Protein AF-0000000082903624 (afdb_homodimer)

Nearest PDB structures (foldseek):
  4umm-assembly1_A  TM=9.241E-01  e=4.973E-05  Heliothis virescens
  7xv6-assembly1_A  TM=8.996E-01  e=4.553E-05  Homo sapiens
  4cn7-assembly1_F  TM=9.005E-01  e=5.197E-05  Homo sapiens
  5cbx-assembly1_B  TM=9.381E-01  e=1.636E-04  unidentified
  4cn2-assembly1_D  TM=8.996E-01  e=1.100E-04  Homo sapiens

Structure (mmCIF, N/CA/C/O backbone):
data_AF-0000000082903624-model_v1
#
loop_
_entity.id
_entity.type
_entity.pdbx_description
1 polymer 'Nuclear receptor domain-containing protein'
#
loop_
_atom_site.group_PDB
_atom_site.id
_atom_site.type_symbol
_atom_site.label_atom_id
_atom_site.label_alt_id
_atom_site.label_comp_id
_atom_site.label_asym_id
_atom_site.label_entity_id
_atom_site.label_seq_id
_atom_site.pdbx_PDB_ins_code
_atom_site.Cartn_x
_atom_site.Cartn_y
_atom_site.Cartn_z
_atom_site.occupancy
_atom_site.B_iso_or_equiv
_atom_site.auth_seq_id
_atom_site.auth_comp_id
_atom_site.auth_asym_id
_atom_site.auth_atom_id
_atom_site.pdbx_PDB_model_num
ATOM 1 N N . MET A 1 1 ? -16.984 16.891 49.594 1 21.94 1 MET A N 1
ATOM 2 C CA . MET A 1 1 ? -18.109 16.656 48.65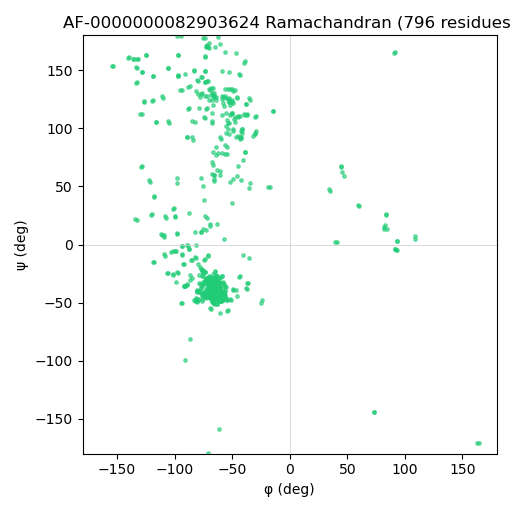6 1 21.94 1 MET A CA 1
ATOM 3 C C . MET A 1 1 ? -17.734 17.094 47.25 1 21.94 1 MET A C 1
ATOM 5 O O . MET A 1 1 ? -17.547 18.281 47 1 21.94 1 MET A O 1
ATOM 9 N N . SER A 1 2 ? -16.906 16.453 46.531 1 36.31 2 SER A N 1
ATOM 10 C CA . SER A 1 2 ? -16.281 16.828 45.25 1 36.31 2 SER A CA 1
ATOM 11 C C . SER A 1 2 ? -17.344 17.156 44.219 1 36.31 2 SER A C 1
ATOM 13 O O . SER A 1 2 ? -18.219 16.328 43.906 1 36.31 2 SER A O 1
ATOM 15 N N . SER A 1 3 ? -18.078 18.375 44.156 1 40.66 3 SER A N 1
ATOM 16 C CA . SER A 1 3 ? -19.188 18.938 43.406 1 40.66 3 SER A CA 1
ATOM 17 C C . SER A 1 3 ? -19.109 18.578 41.938 1 40.66 3 SER A C 1
ATOM 19 O O . SER A 1 3 ? -18.109 18.891 41.281 1 40.66 3 SER A O 1
ATOM 21 N N . THR A 1 4 ? -19.797 17.547 41.562 1 55.91 4 THR A N 1
ATOM 22 C CA . THR A 1 4 ? -19.969 17.078 40.188 1 55.91 4 THR A CA 1
ATOM 23 C C . THR A 1 4 ? -20.625 18.156 39.344 1 55.91 4 THR A C 1
ATOM 25 O O . THR A 1 4 ? -21.781 18.516 39.562 1 55.91 4 THR A O 1
ATOM 28 N N . ALA A 1 5 ? -20.062 18.953 38.75 1 68.88 5 ALA A N 1
ATOM 29 C CA . ALA A 1 5 ? -20.562 20.062 37.969 1 68.88 5 ALA A CA 1
ATOM 30 C C . ALA A 1 5 ? -21.5 19.562 36.844 1 68.88 5 ALA A C 1
ATOM 32 O O . ALA A 1 5 ? -21.312 18.453 36.344 1 68.88 5 ALA A O 1
ATOM 33 N N . THR A 1 6 ? -22.734 20.188 36.844 1 80.56 6 THR A N 1
ATOM 34 C CA . THR A 1 6 ? -23.75 19.859 35.844 1 80.56 6 THR A CA 1
ATOM 35 C C . THR A 1 6 ? -23.5 20.641 34.562 1 80.56 6 THR A C 1
ATOM 37 O O . THR A 1 6 ? -23.047 21.781 34.594 1 80.56 6 THR A O 1
ATOM 40 N N . CYS A 1 7 ? -23.891 20.047 33.438 1 81.56 7 CYS A N 1
ATOM 41 C CA . CYS A 1 7 ? -23.781 20.688 32.156 1 81.56 7 CYS A CA 1
ATOM 42 C C . CYS A 1 7 ? -24.75 21.875 32.031 1 81.56 7 CYS A C 1
ATOM 44 O O . CYS A 1 7 ? -25.953 21.719 32.25 1 81.56 7 CYS A O 1
ATOM 46 N N . ASP A 1 8 ? -24.25 22.938 31.656 1 86.12 8 ASP A N 1
ATOM 47 C CA . ASP A 1 8 ? -25.047 24.156 31.578 1 86.12 8 ASP A CA 1
ATOM 48 C C . ASP A 1 8 ? -26 24.109 30.391 1 86.12 8 ASP A C 1
ATOM 50 O O . ASP A 1 8 ? -26.922 24.922 30.297 1 86.12 8 ASP A O 1
ATOM 54 N N . VAL A 1 9 ? -25.781 23.188 29.547 1 86.75 9 VAL A N 1
ATOM 55 C CA . VAL A 1 9 ? -26.625 23.094 28.359 1 86.75 9 VAL A CA 1
ATOM 56 C C . VAL A 1 9 ? -27.766 22.109 28.609 1 86.75 9 VAL A C 1
ATOM 58 O O . VAL A 1 9 ? -28.938 22.469 28.422 1 86.75 9 VAL A O 1
ATOM 61 N N . CYS A 1 10 ? -27.406 21.047 29.047 1 79.06 10 CYS A N 1
ATOM 62 C CA . CYS A 1 10 ? -28.422 20 29.078 1 79.06 10 CYS A CA 1
ATOM 63 C C . CYS A 1 10 ? -28.688 19.547 30.516 1 79.06 10 CYS A C 1
ATOM 65 O O . CYS A 1 10 ? -29.625 18.781 30.766 1 79.06 10 CYS A O 1
ATOM 67 N N . GLY A 1 11 ? -27.844 19.859 31.484 1 80.25 11 GLY A N 1
ATOM 68 C CA . GLY A 1 11 ? -28.078 19.531 32.875 1 80.25 11 GLY A CA 1
ATOM 69 C C . GLY A 1 11 ? -27.453 18.203 33.281 1 80.25 11 GLY A C 1
ATOM 70 O O . GLY A 1 11 ? -27.531 17.797 34.438 1 80.25 11 GLY A O 1
ATOM 71 N N . LEU A 1 12 ? -26.922 17.547 32.406 1 79.25 12 LEU A N 1
ATOM 72 C CA . LEU A 1 12 ? -26.234 16.297 32.719 1 79.25 12 LEU A CA 1
ATOM 73 C C . LEU A 1 12 ? -24.906 16.578 33.406 1 79.25 12 LEU A C 1
ATOM 75 O O . LEU A 1 12 ? -24.516 17.734 33.594 1 79.25 12 LEU A O 1
ATOM 79 N N . ILE A 1 13 ? -24.281 15.516 33.75 1 78.06 13 ILE A N 1
ATOM 80 C CA . ILE A 1 13 ? -23 15.672 34.469 1 78.06 13 ILE A CA 1
ATOM 81 C C . ILE A 1 13 ? -21.984 16.328 33.531 1 78.06 13 ILE A C 1
ATOM 83 O O . ILE A 1 13 ? -21.781 15.859 32.406 1 78.06 13 ILE A O 1
ATOM 87 N N . ALA A 1 14 ? -21.422 17.391 34.031 1 76.88 14 ALA A N 1
ATOM 88 C CA . ALA A 1 14 ? -20.453 18.125 33.219 1 76.88 14 ALA A CA 1
ATOM 89 C C . ALA A 1 14 ? -19.109 17.406 33.188 1 76.88 14 ALA A C 1
ATOM 91 O O . ALA A 1 14 ? -18.734 16.734 34.156 1 76.88 14 ALA A O 1
ATOM 92 N N . SER A 1 15 ? -18.578 17.531 32.094 1 74.69 15 SER A N 1
ATOM 93 C CA . SER A 1 15 ? -17.25 16.938 31.953 1 74.69 15 SER A CA 1
ATOM 94 C C . SER A 1 15 ? -16.156 17.984 32.156 1 74.69 15 SER A C 1
ATOM 96 O O . SER A 1 15 ? -15.008 17.641 32.406 1 74.69 15 SER A O 1
ATOM 98 N N . GLY A 1 16 ? -16.406 19.25 31.953 1 73.31 16 GLY A N 1
ATOM 99 C CA . GLY A 1 16 ? -15.453 20.328 32.094 1 73.31 16 GLY A CA 1
ATOM 100 C C . GLY A 1 16 ? -15.898 21.625 31.438 1 73.31 16 GLY A C 1
ATOM 101 O O . GLY A 1 16 ? -17.078 21.781 31.125 1 73.31 16 GLY A O 1
ATOM 102 N N . HIS A 1 17 ? -14.875 22.531 31.438 1 71 17 HIS A N 1
ATOM 103 C CA . HIS A 1 17 ? -15.109 23.797 30.781 1 71 17 HIS A CA 1
ATOM 104 C C . HIS A 1 17 ? -14.758 23.734 29.297 1 71 17 HIS A C 1
ATOM 106 O O . HIS A 1 17 ? -13.617 23.406 28.938 1 71 17 HIS A O 1
ATOM 112 N N . HIS A 1 18 ? -15.859 23.938 28.516 1 76.69 18 HIS A N 1
ATOM 113 C CA . HIS A 1 18 ? -15.727 23.922 27.062 1 76.69 18 HIS A CA 1
ATOM 114 C C . HIS A 1 18 ? -16.297 25.188 26.438 1 76.69 18 HIS A C 1
ATOM 116 O O . HIS A 1 18 ? -17.438 25.562 26.703 1 76.69 18 HIS A O 1
ATOM 122 N N . PHE A 1 19 ? -15.484 25.859 25.703 1 77.69 19 PHE A N 1
ATOM 123 C CA . PHE A 1 19 ? -15.906 27.031 24.953 1 77.69 19 PHE A CA 1
ATOM 124 C C . PHE A 1 19 ? -16.453 28.109 25.906 1 77.69 19 PHE A C 1
ATOM 126 O O . PHE A 1 19 ? -17.422 28.781 25.594 1 77.69 19 PHE A O 1
ATOM 133 N N . GLY A 1 20 ? -15.82 28.031 26.953 1 73.06 20 GLY A N 1
ATOM 134 C CA . GLY A 1 20 ? -16.141 29.125 27.859 1 73.06 20 GLY A CA 1
ATOM 135 C C . GLY A 1 20 ? -17.25 28.797 28.844 1 73.06 20 GLY A C 1
ATOM 136 O O . GLY A 1 20 ? -17.672 29.656 29.625 1 73.06 20 GLY A O 1
ATOM 137 N N . ALA A 1 21 ? -17.719 27.484 28.75 1 81.31 21 ALA A N 1
ATOM 138 C CA . ALA A 1 21 ? -18.812 27.125 29.656 1 81.31 21 ALA A CA 1
ATOM 139 C C . ALA A 1 21 ? -18.609 25.719 30.219 1 81.31 21 ALA A C 1
ATOM 141 O O . ALA A 1 21 ? -17.844 24.922 29.688 1 81.31 21 ALA A O 1
ATOM 142 N N . VAL A 1 22 ? -19.281 25.484 31.25 1 81.88 22 VAL A N 1
ATOM 143 C CA . VAL A 1 22 ? -19.25 24.156 31.859 1 81.88 22 VAL A CA 1
ATOM 144 C C . VAL A 1 22 ? -20.25 23.25 31.172 1 81.88 22 VAL A C 1
ATOM 146 O O . VAL A 1 22 ? -21.469 23.469 31.234 1 81.88 22 VAL A O 1
ATOM 149 N N . THR A 1 23 ? -19.734 22.312 30.344 1 81.31 23 THR A N 1
ATOM 150 C CA . THR A 1 23 ? -20.625 21.484 29.547 1 81.31 23 THR A CA 1
ATOM 151 C C . THR A 1 23 ? -20.234 20 29.641 1 81.31 23 THR A C 1
ATOM 153 O O . THR A 1 23 ? -19.109 19.688 30.062 1 81.31 23 THR A O 1
ATOM 156 N N . CYS A 1 24 ? -21.328 19.25 29.453 1 75.75 24 CYS A N 1
ATOM 157 C CA . CYS A 1 24 ? -21.031 17.844 29.297 1 75.75 24 CYS A CA 1
ATOM 158 C C . CYS A 1 24 ? -20.344 17.578 27.953 1 75.75 24 CYS A C 1
ATOM 160 O O . CYS A 1 24 ? -20.344 18.438 27.078 1 75.75 24 CYS A O 1
ATOM 162 N N . LYS A 1 25 ? -19.922 16.469 27.875 1 75.88 25 LYS A N 1
ATOM 163 C CA . LYS A 1 25 ? -19.141 16.125 26.688 1 75.88 25 LYS A CA 1
ATOM 164 C C . LYS A 1 25 ? -20.016 16.156 25.438 1 75.88 25 LYS A C 1
ATOM 166 O O . LYS A 1 25 ? -19.578 16.609 24.375 1 75.88 25 LYS A O 1
ATOM 171 N N . ALA A 1 26 ? -21.219 15.898 25.609 1 75.88 26 ALA A N 1
ATOM 172 C CA . ALA A 1 26 ? -22.156 15.836 24.484 1 75.88 26 ALA A CA 1
ATOM 173 C C . ALA A 1 26 ? -22.516 17.234 24 1 75.88 26 ALA A C 1
ATOM 175 O O . ALA A 1 26 ? -22.562 17.484 22.797 1 75.88 26 ALA A O 1
ATOM 176 N N . CYS A 1 27 ? -22.719 18.047 24.844 1 79.44 27 CYS A N 1
ATOM 177 C CA . CYS A 1 27 ? -23.094 19.391 24.453 1 79.44 27 CYS A CA 1
ATOM 178 C C . CYS A 1 27 ? -21.891 20.156 23.875 1 79.44 27 CYS A C 1
ATOM 180 O O . CYS A 1 27 ? -22.047 20.922 22.922 1 79.44 27 CYS A O 1
ATOM 182 N N . ALA A 1 28 ? -20.719 19.844 24.422 1 78.25 28 ALA A N 1
ATOM 183 C CA . ALA A 1 28 ? -19.516 20.469 23.875 1 78.25 28 ALA A CA 1
ATOM 184 C C . ALA A 1 28 ? -19.281 20.016 22.438 1 78.25 28 ALA A C 1
ATOM 186 O O . ALA A 1 28 ? -18.969 20.844 21.562 1 78.25 28 ALA A O 1
ATOM 187 N N . ALA A 1 29 ? -19.609 18.875 22.297 1 77.69 29 ALA A N 1
ATOM 188 C CA . ALA A 1 29 ? -19.422 18.297 20.969 1 77.69 29 ALA A CA 1
ATOM 189 C C . ALA A 1 29 ? -20.453 18.844 19.984 1 77.69 29 ALA A C 1
ATOM 191 O O . ALA A 1 29 ? -20.141 19.125 18.828 1 77.69 29 ALA A O 1
ATOM 192 N N . PHE A 1 30 ? -21.609 18.953 20.391 1 77.88 30 PHE A N 1
ATOM 193 C CA . PHE A 1 30 ? -22.688 19.531 19.594 1 77.88 30 PHE A CA 1
ATOM 194 C C . PHE A 1 30 ? -22.344 20.953 19.172 1 77.88 30 PHE A C 1
ATOM 196 O O . PHE A 1 30 ? -22.484 21.312 18 1 77.88 30 PHE A O 1
ATOM 203 N N . PHE A 1 31 ? -21.812 21.656 20.078 1 81.19 31 PHE A N 1
ATOM 204 C CA . PHE A 1 31 ? -21.5 23.047 19.797 1 81.19 31 PHE A CA 1
ATOM 205 C C . PHE A 1 31 ? -20.344 23.141 18.812 1 81.19 31 PHE A C 1
ATOM 207 O O . PHE A 1 31 ? -20.406 23.906 17.844 1 81.19 31 PHE A O 1
ATOM 214 N N . ARG A 1 32 ? -19.453 22.406 19.078 1 74.69 32 ARG A N 1
ATOM 215 C CA . ARG A 1 32 ? -18.266 22.406 18.234 1 74.69 32 ARG A CA 1
ATOM 216 C C . ARG A 1 32 ? -18.625 22.016 16.797 1 74.69 32 ARG A C 1
ATOM 218 O O . ARG A 1 32 ? -18.188 22.672 15.844 1 74.69 32 ARG A O 1
ATOM 225 N N . ARG A 1 33 ? -19.453 21.125 16.688 1 73.94 33 ARG A N 1
ATOM 226 C CA . ARG A 1 33 ? -19.906 20.688 15.367 1 73.94 33 ARG A CA 1
ATOM 227 C C . ARG A 1 33 ? -20.781 21.75 14.711 1 73.94 33 ARG A C 1
ATOM 229 O O . ARG A 1 33 ? -20.672 21.984 13.508 1 73.94 33 ARG A O 1
ATOM 236 N N . SER A 1 34 ? -21.562 22.297 15.445 1 72.56 34 SER A N 1
ATOM 237 C CA . SER A 1 34 ? -22.469 23.328 14.938 1 72.56 34 SER A CA 1
ATOM 238 C C . SER A 1 34 ? -21.703 24.547 14.445 1 72.56 34 SER A C 1
ATOM 240 O O . SER A 1 34 ? -22.062 25.141 13.43 1 72.56 34 SER A O 1
ATOM 242 N N . LEU A 1 35 ? -20.562 24.766 15.117 1 72.75 35 LEU A N 1
ATOM 243 C CA . LEU A 1 35 ? -19.75 25.906 14.711 1 72.75 35 LEU A CA 1
ATOM 244 C C . LEU A 1 35 ? -18.938 25.578 13.461 1 72.75 35 LEU A C 1
ATOM 246 O O . LEU A 1 35 ? -18.828 26.406 12.547 1 72.75 35 LEU A O 1
ATOM 250 N N . ALA A 1 36 ? -18.484 24.453 13.492 1 63.62 36 ALA A N 1
ATOM 251 C CA . ALA A 1 36 ? -17.594 24.031 12.422 1 63.62 36 ALA A CA 1
ATOM 252 C C . ALA A 1 36 ? -18.344 23.906 11.102 1 63.62 36 ALA A C 1
ATOM 254 O O . ALA A 1 36 ? -17.812 24.234 10.039 1 63.62 36 ALA A O 1
ATOM 255 N N . GLU A 1 37 ? -19.5 23.578 11.227 1 58.62 37 GLU A N 1
ATOM 256 C CA . GLU A 1 37 ? -20.359 23.375 10.062 1 58.62 37 GLU A CA 1
ATOM 257 C C . GLU A 1 37 ? -21.219 24.609 9.789 1 58.62 37 GLU A C 1
ATOM 259 O O . GLU A 1 37 ? -22.016 24.609 8.852 1 58.62 37 GLU A O 1
ATOM 264 N N . ASP A 1 38 ? -20.891 25.453 10.414 1 61.62 38 ASP A N 1
ATOM 265 C CA . ASP A 1 38 ? -21.688 26.672 10.336 1 61.62 38 ASP A CA 1
ATOM 266 C C . ASP A 1 38 ? -23.156 26.344 10.125 1 61.62 38 ASP A C 1
ATOM 268 O O . ASP A 1 38 ? -23.797 26.891 9.219 1 61.62 38 ASP A O 1
ATOM 272 N N . LYS A 1 39 ? -23.578 25.5 10.859 1 61.44 39 LYS A N 1
ATOM 273 C CA . LYS A 1 39 ? -24.969 25.062 10.742 1 61.44 39 LYS A CA 1
ATOM 274 C C . LYS A 1 39 ? -25.922 26.094 11.359 1 61.44 39 LYS A C 1
ATOM 276 O O . LYS A 1 39 ? -25.625 26.656 12.414 1 61.44 39 LYS A O 1
ATOM 281 N N . ARG A 1 40 ? -26.891 26.391 10.531 1 68.94 40 ARG A N 1
ATOM 282 C CA . ARG A 1 40 ? -28 27.219 11.023 1 68.94 40 ARG A CA 1
ATOM 283 C C . ARG A 1 40 ? -29.25 26.359 11.242 1 68.94 40 ARG A C 1
ATOM 285 O O . ARG A 1 40 ? -29.797 25.797 10.297 1 68.94 40 ARG A O 1
ATOM 292 N N . TYR A 1 41 ? -29.531 26.125 12.461 1 73.88 41 TYR A N 1
ATOM 293 C CA . TYR A 1 41 ? -30.703 25.328 12.82 1 73.88 41 TYR A CA 1
ATOM 294 C C . TYR A 1 41 ? -31.938 26.203 12.953 1 73.88 41 TYR A C 1
ATOM 296 O O . TYR A 1 41 ? -31.828 27.375 13.344 1 73.88 41 TYR A O 1
ATOM 304 N N . LYS A 1 42 ? -33.062 25.641 12.336 1 76.06 42 LYS A N 1
ATOM 305 C CA . LYS A 1 42 ? -34.344 26.312 12.516 1 76.06 42 LYS A CA 1
ATOM 306 C C . LYS A 1 42 ? -35.281 25.469 13.391 1 76.06 42 LYS A C 1
ATOM 308 O O . LYS A 1 42 ? -35.438 24.266 13.18 1 76.06 42 LYS A O 1
ATOM 313 N N . CYS A 1 43 ? -35.781 26.047 14.352 1 77.12 43 CYS A N 1
ATOM 314 C CA . CYS A 1 43 ? -36.719 25.375 15.258 1 77.12 43 CYS A CA 1
ATOM 315 C C . CYS A 1 43 ? -38.125 25.359 14.688 1 77.12 43 CYS A C 1
ATOM 317 O O . CYS A 1 43 ? -38.656 26.406 14.281 1 77.12 43 CYS A O 1
ATOM 319 N N . ARG A 1 44 ? -38.719 24.281 14.703 1 75.44 44 ARG A N 1
ATOM 320 C CA . ARG A 1 44 ? -40.094 24.141 14.195 1 75.44 44 ARG A CA 1
ATOM 321 C C . ARG A 1 44 ? -41.094 24.484 15.266 1 75.44 44 ARG A C 1
ATOM 323 O O . ARG A 1 44 ? -42.281 24.672 14.961 1 75.44 44 ARG A O 1
ATOM 330 N N . ASN A 1 45 ? -40.594 24.562 16.469 1 74 45 ASN A N 1
ATOM 331 C CA . ASN A 1 45 ? -41.531 24.812 17.562 1 74 45 ASN A CA 1
ATOM 332 C C . ASN A 1 45 ? -41.406 26.234 18.109 1 74 45 ASN A C 1
ATOM 334 O O . ASN A 1 45 ? -41.75 26.5 19.25 1 74 45 ASN A O 1
ATOM 338 N N . GLY A 1 46 ? -40.844 27.172 17.234 1 76.81 46 GLY A N 1
ATOM 339 C CA . GLY A 1 46 ? -40.812 28.578 17.594 1 76.81 46 GLY A CA 1
ATOM 340 C C . GLY A 1 46 ? -39.656 28.922 18.516 1 76.81 46 GLY A C 1
ATOM 341 O O . GLY A 1 46 ? -39.688 29.953 19.188 1 76.81 46 GLY A O 1
ATOM 342 N N . GLY A 1 47 ? -38.688 28 18.609 1 75.56 47 GLY A N 1
ATOM 343 C CA . GLY A 1 47 ? -37.469 28.312 19.344 1 75.56 47 GLY A CA 1
ATOM 344 C C . GLY A 1 47 ? -37.625 28.109 20.844 1 75.56 47 GLY A C 1
ATOM 345 O O . GLY A 1 47 ? -36.844 28.672 21.625 1 75.56 47 GLY A O 1
ATOM 346 N N . THR A 1 48 ? -38.562 27.438 21.344 1 77.12 48 THR A N 1
ATOM 347 C CA . THR A 1 48 ? -38.812 27.312 22.766 1 77.12 48 THR A CA 1
ATOM 348 C C . THR A 1 48 ? -38.75 25.844 23.203 1 77.12 48 THR A C 1
ATOM 350 O O . THR A 1 48 ? -39.344 25.484 24.219 1 77.12 48 THR A O 1
ATOM 353 N N . CYS A 1 49 ? -38 25.047 22.438 1 79.69 49 CYS A N 1
ATOM 354 C CA . CYS A 1 49 ? -37.938 23.641 22.781 1 79.69 49 CYS A CA 1
ATOM 355 C C . CYS A 1 49 ? -37.125 23.422 24.047 1 79.69 49 CYS A C 1
ATOM 357 O O . CYS A 1 49 ? -36.156 24.156 24.297 1 79.69 49 CYS A O 1
ATOM 359 N N . ASP A 1 50 ? -37.562 22.5 24.906 1 79.44 50 ASP A N 1
ATOM 360 C CA . ASP A 1 50 ? -36.812 22.156 26.125 1 79.44 50 ASP A CA 1
ATOM 361 C C . ASP A 1 50 ? -35.562 21.375 25.797 1 79.44 50 ASP A C 1
ATOM 363 O O . ASP A 1 50 ? -35.625 20.344 25.109 1 79.44 50 ASP A O 1
ATOM 367 N N . VAL A 1 51 ? -34.312 21.953 26.125 1 79.69 51 VAL A N 1
ATOM 368 C CA . VAL A 1 51 ? -33 21.312 25.922 1 79.69 51 VAL A CA 1
ATOM 369 C C . VAL A 1 51 ? -32.531 20.688 27.234 1 79.69 51 VAL A C 1
ATOM 371 O O . VAL A 1 51 ? -31.562 21.141 27.844 1 79.69 51 VAL A O 1
ATOM 374 N N . GLY A 1 52 ? -33.219 19.844 27.828 1 76.5 52 GLY A N 1
ATOM 375 C CA . GLY A 1 52 ? -32.906 19.203 29.094 1 76.5 52 GLY A CA 1
ATOM 376 C C . GLY A 1 52 ? -32.281 17.828 28.906 1 76.5 52 GLY A C 1
ATOM 377 O O . GLY A 1 52 ? -32.062 17.391 27.781 1 76.5 52 GLY A O 1
ATOM 378 N N . MET A 1 53 ? -31.938 17.141 29.984 1 72.25 53 MET A N 1
ATOM 379 C CA . MET A 1 53 ? -31.203 15.875 30.125 1 72.25 53 MET A CA 1
ATOM 380 C C . MET A 1 53 ? -31.781 14.805 29.203 1 72.25 53 MET A C 1
ATOM 382 O O . MET A 1 53 ? -31.031 14.07 28.547 1 72.25 53 MET A O 1
ATOM 386 N N . SER A 1 54 ? -33.031 14.766 29.078 1 68.56 54 SER A N 1
ATOM 387 C CA . SER A 1 54 ? -33.688 13.68 28.344 1 68.56 54 SER A CA 1
ATOM 388 C C . SER A 1 54 ? -34.094 14.117 26.953 1 68.56 54 SER A C 1
ATOM 390 O O . SER A 1 54 ? -34.469 13.289 26.109 1 68.56 54 SER A O 1
ATOM 392 N N . LYS A 1 55 ? -33.938 15.414 26.594 1 68.69 55 LYS A N 1
ATOM 393 C CA . LYS A 1 55 ? -34.5 15.906 25.344 1 68.69 55 LYS A CA 1
ATOM 394 C C . LYS A 1 55 ? -33.5 16.766 24.594 1 68.69 55 LYS A C 1
ATOM 396 O O . LYS A 1 55 ? -33.875 17.547 23.719 1 68.69 55 LYS A O 1
ATOM 401 N N . ARG A 1 56 ? -32.188 16.609 24.875 1 71.81 56 ARG A N 1
ATOM 402 C CA . ARG A 1 56 ? -31.172 17.531 24.328 1 71.81 56 ARG A CA 1
ATOM 403 C C . ARG A 1 56 ? -31 17.312 22.828 1 71.81 56 ARG A C 1
ATOM 405 O O . ARG A 1 56 ? -30.562 18.234 22.125 1 71.81 56 ARG A O 1
ATOM 412 N N . ASN A 1 57 ? -31.609 16.25 22.391 1 73.06 57 ASN A N 1
ATOM 413 C CA . ASN A 1 57 ? -31.391 15.945 20.969 1 73.06 57 ASN A CA 1
ATOM 414 C C . ASN A 1 57 ? -32.656 16.203 20.156 1 73.06 57 ASN A C 1
ATOM 416 O O . ASN A 1 57 ? -32.688 15.977 18.938 1 73.06 57 ASN A O 1
ATOM 420 N N . ARG A 1 58 ? -33.594 16.75 20.734 1 72.12 58 ARG A N 1
ATOM 421 C CA . ARG A 1 58 ? -34.875 16.953 20.078 1 72.12 58 ARG A CA 1
ATOM 422 C C . ARG A 1 58 ? -34.812 18.109 19.094 1 72.12 58 ARG A C 1
ATOM 424 O O . ARG A 1 58 ? -35.375 18.031 17.984 1 72.12 58 ARG A O 1
ATOM 431 N N . CYS A 1 59 ? -34.281 19.234 19.547 1 75.81 59 CYS A N 1
ATOM 432 C CA . CYS A 1 59 ? -34.188 20.422 18.703 1 75.81 59 CYS A CA 1
ATOM 433 C C . CYS A 1 59 ? -32.781 20.969 18.688 1 75.81 59 CYS A C 1
ATOM 435 O O . CYS A 1 59 ? -32.312 21.562 19.672 1 75.81 59 CYS A O 1
ATOM 437 N N . ARG A 1 60 ? -32.156 20.875 17.547 1 81.12 60 ARG A N 1
ATOM 438 C CA . ARG A 1 60 ? -30.781 21.328 17.406 1 81.12 60 ARG A CA 1
ATOM 439 C C . ARG A 1 60 ? -30.719 22.859 17.422 1 81.12 60 ARG A C 1
ATOM 441 O O . ARG A 1 60 ? -29.734 23.438 17.891 1 81.12 60 ARG A O 1
ATOM 448 N N . ALA A 1 61 ? -31.75 23.391 16.938 1 82.56 61 ALA A N 1
ATOM 449 C CA . ALA A 1 61 ? -31.781 24.844 16.891 1 82.56 61 ALA A CA 1
ATOM 450 C C . ALA A 1 61 ? -31.828 25.438 18.297 1 82.56 61 ALA A C 1
ATOM 452 O O . ALA A 1 61 ? -31.062 26.344 18.625 1 82.56 61 ALA A O 1
ATOM 453 N N . CYS A 1 62 ? -32.719 24.922 19.109 1 82.88 62 CYS A N 1
ATOM 454 C CA . CYS A 1 62 ? -32.844 25.422 20.469 1 82.88 62 CYS A CA 1
ATOM 455 C C . CYS A 1 62 ? -31.625 25.031 21.312 1 82.88 62 CYS A C 1
ATOM 457 O O . CYS A 1 62 ? -31.203 25.781 22.188 1 82.88 62 CYS A O 1
ATOM 459 N N . ARG A 1 63 ? -30.953 23.891 20.969 1 86.88 63 ARG A N 1
ATOM 460 C CA . ARG A 1 63 ? -29.734 23.469 21.656 1 86.88 63 ARG A CA 1
ATOM 461 C C . ARG A 1 63 ? -28.578 24.406 21.328 1 86.88 63 ARG A C 1
ATOM 463 O O . ARG A 1 63 ? -27.844 24.828 22.234 1 86.88 63 ARG A O 1
ATOM 470 N N . MET A 1 64 ? -28.578 24.828 20.203 1 87 64 MET A N 1
ATOM 471 C CA . MET A 1 64 ? -27.531 25.766 19.797 1 87 64 MET A CA 1
ATOM 472 C C . MET A 1 64 ? -27.75 27.141 20.406 1 87 64 MET A C 1
ATOM 474 O O . MET A 1 64 ? -26.812 27.766 20.891 1 87 64 MET A O 1
ATOM 478 N N . LYS A 1 65 ? -28.953 27.516 20.312 1 84.75 65 LYS A N 1
ATOM 479 C CA . LYS A 1 65 ? -29.312 28.781 20.938 1 84.75 65 LYS A CA 1
ATOM 480 C C . LYS A 1 65 ? -28.953 28.797 22.422 1 84.75 65 LYS A C 1
ATOM 482 O O . LYS A 1 65 ? -28.422 29.781 22.938 1 84.75 65 LYS A O 1
ATOM 487 N N . ARG A 1 66 ? -29.109 27.641 23.047 1 86.19 66 ARG A N 1
ATOM 488 C CA . ARG A 1 66 ? -28.766 27.547 24.469 1 86.19 66 ARG A CA 1
ATOM 489 C C . ARG A 1 66 ? -27.25 27.578 24.672 1 86.19 66 ARG A C 1
ATOM 491 O O . ARG A 1 66 ? -26.75 28.234 25.578 1 86.19 66 ARG A O 1
ATOM 498 N N . CYS A 1 67 ? -26.594 26.953 23.797 1 85.81 67 CYS A N 1
ATOM 499 C CA . CYS A 1 67 ? -25.141 26.984 23.844 1 85.81 67 CYS A CA 1
ATOM 500 C C . CYS A 1 67 ? -24.609 28.406 23.766 1 85.81 67 CYS A C 1
ATOM 502 O O . CYS A 1 67 ? -23.766 28.812 24.547 1 85.81 67 CYS A O 1
ATOM 504 N N . LEU A 1 68 ? -25.188 29.156 22.922 1 85.81 68 LEU A N 1
ATOM 505 C CA . LEU A 1 68 ? -24.766 30.531 22.719 1 85.81 68 LEU A CA 1
ATOM 506 C C . LEU A 1 68 ? -25.219 31.422 23.859 1 85.81 68 LEU A C 1
ATOM 508 O O . LEU A 1 68 ? -24.484 32.312 24.297 1 85.81 68 LEU A O 1
ATOM 512 N N . SER A 1 69 ? -26.344 31.094 24.406 1 85.12 69 SER A N 1
ATOM 513 C CA . SER A 1 69 ? -26.922 31.922 25.469 1 85.12 69 SER A CA 1
ATOM 514 C C . SER A 1 69 ? -26.141 31.766 26.781 1 85.12 69 SER A C 1
ATOM 516 O O . SER A 1 69 ? -26.062 32.719 27.562 1 85.12 69 SER A O 1
ATOM 518 N N . ILE A 1 70 ? -25.531 30.547 26.922 1 82.81 70 ILE A N 1
ATOM 519 C CA . ILE A 1 70 ? -24.828 30.359 28.188 1 82.81 70 ILE A CA 1
ATOM 520 C C . ILE A 1 70 ? -23.375 30.844 28.047 1 82.81 70 ILE A C 1
ATOM 522 O O . ILE A 1 70 ? -22.609 30.766 29.016 1 82.81 70 ILE A O 1
ATOM 526 N N . GLY A 1 71 ? -22.938 31.328 26.906 1 78.5 71 GLY A N 1
ATOM 527 C CA . GLY A 1 71 ? -21.656 32 26.766 1 78.5 71 GLY A CA 1
ATOM 528 C C . GLY A 1 71 ? -20.641 31.172 26 1 78.5 71 GLY A C 1
ATOM 529 O O . GLY A 1 71 ? -19.453 31.484 26 1 78.5 71 GLY A O 1
ATOM 530 N N . MET A 1 72 ? -21.156 30.047 25.516 1 78.31 72 MET A N 1
ATOM 531 C CA . MET A 1 72 ? -20.203 29.297 24.703 1 78.31 72 MET A CA 1
ATOM 532 C C . MET A 1 72 ? -19.812 30.078 23.453 1 78.31 72 MET A C 1
ATOM 534 O O . MET A 1 72 ? -20.688 30.594 22.75 1 78.31 72 MET A O 1
ATOM 538 N N . ARG A 1 73 ? -18.453 30.266 23.328 1 75.06 73 ARG A N 1
ATOM 539 C CA . ARG A 1 73 ? -17.953 31.047 22.203 1 75.06 73 ARG A CA 1
ATOM 540 C C . ARG A 1 73 ? -16.859 30.281 21.453 1 75.06 73 ARG A C 1
ATOM 542 O O . ARG A 1 73 ? -16.078 29.547 22.062 1 75.06 73 ARG A O 1
ATOM 549 N N . ARG A 1 74 ? -16.828 30.531 20.188 1 65.88 74 ARG A N 1
ATOM 550 C CA . ARG A 1 74 ? -15.836 29.922 19.297 1 65.88 74 ARG A CA 1
ATOM 551 C C . ARG A 1 74 ? -14.414 30.234 19.766 1 65.88 74 ARG A C 1
ATOM 553 O O . ARG A 1 74 ? -13.531 29.391 19.688 1 65.88 74 ARG A O 1
ATOM 560 N N . GLU A 1 75 ? -14.039 31.219 20.281 1 59.28 75 GLU A N 1
ATOM 561 C CA . GLU A 1 75 ? -12.75 31.766 20.672 1 59.28 75 GLU A CA 1
ATOM 562 C C . GLU A 1 75 ? -12.273 31.156 22 1 59.28 75 GLU A C 1
ATOM 564 O O . GLU A 1 75 ? -11.078 31.156 22.297 1 59.28 75 GLU A O 1
ATOM 569 N N . ASP A 1 76 ? -12.945 30.531 22.859 1 52.34 76 ASP A N 1
ATOM 570 C CA . ASP A 1 76 ? -12.625 30.141 24.219 1 52.34 76 ASP A CA 1
ATOM 571 C C . ASP A 1 76 ? -12.227 28.672 24.297 1 52.34 76 ASP A C 1
ATOM 573 O O . ASP A 1 76 ? -12.336 28.031 25.344 1 52.34 76 ASP A O 1
ATOM 577 N N . ASN A 1 77 ? -11.672 28.094 23.359 1 49.5 77 ASN A N 1
ATOM 578 C CA . ASN A 1 77 ? -11.328 26.672 23.438 1 49.5 77 ASN A CA 1
ATOM 579 C C . ASN A 1 77 ? -10.141 26.438 24.359 1 49.5 77 ASN A C 1
ATOM 581 O O . ASN A 1 77 ? -9.062 26.047 23.906 1 49.5 77 ASN A O 1
ATOM 585 N N . ALA A 1 78 ? -9.688 27.156 25.359 1 39.72 78 ALA A N 1
ATOM 586 C CA . ALA A 1 78 ? -8.562 26.938 26.266 1 39.72 78 ALA A CA 1
ATOM 587 C C . ALA A 1 78 ? -8.781 25.703 27.109 1 39.72 78 ALA A C 1
ATOM 589 O O . ALA A 1 78 ? -9.648 25.672 27.984 1 39.72 78 ALA A O 1
ATOM 590 N N . SER A 1 79 ? -8.461 24.5 26.625 1 35.72 79 SER A N 1
ATOM 591 C CA . SER A 1 79 ? -8.539 23.344 27.5 1 35.72 79 SER A CA 1
ATOM 592 C C . SER A 1 79 ? -7.738 23.562 28.781 1 35.72 79 SER A C 1
ATOM 594 O O . SER A 1 79 ? -6.555 23.906 28.734 1 35.72 79 SER A O 1
ATOM 596 N N . SER A 1 80 ? -8.203 23.812 29.875 1 30.94 80 SER A N 1
ATOM 597 C CA . SER A 1 80 ? -7.594 23.766 31.203 1 30.94 80 SER A CA 1
ATOM 598 C C . SER A 1 80 ? -6.969 22.406 31.484 1 30.94 80 SER A C 1
ATOM 600 O O . SER A 1 80 ? -7.559 21.375 31.172 1 30.94 80 SER A O 1
ATOM 602 N N . PRO A 1 81 ? -5.707 22.359 31.844 1 29.3 81 PRO A N 1
ATOM 603 C CA . PRO A 1 81 ? -4.965 21.156 32.25 1 29.3 81 PRO A CA 1
ATOM 604 C C . PRO A 1 81 ? -5.645 20.422 33.406 1 29.3 81 PRO A C 1
ATOM 606 O O . PRO A 1 81 ? -6.055 21.047 34.406 1 29.3 81 PRO A O 1
ATOM 609 N N . ALA A 1 82 ? -6.324 19.375 33.156 1 28.89 82 ALA A N 1
ATOM 610 C CA . ALA A 1 82 ? -6.945 18.547 34.188 1 28.89 82 ALA A CA 1
ATOM 611 C C . ALA A 1 82 ? -5.988 18.297 35.344 1 28.89 82 ALA A C 1
ATOM 613 O O . ALA A 1 82 ? -4.836 17.906 35.125 1 28.89 82 ALA A O 1
ATOM 614 N N . SER A 1 83 ? -6.145 18.781 36.469 1 24.56 83 SER A N 1
ATOM 615 C CA . SER A 1 83 ? -5.523 18.453 37.75 1 24.56 83 SER A CA 1
ATOM 616 C C . SER A 1 83 ? -5.742 16.984 38.125 1 24.56 83 SER A C 1
ATOM 618 O O . SER A 1 83 ? -6.809 16.438 37.875 1 24.56 83 SER A O 1
ATOM 620 N N . SER A 1 84 ? -4.672 16.219 38.281 1 23.58 84 SER A N 1
ATOM 621 C CA . SER A 1 84 ? -4.492 14.859 38.781 1 23.58 84 SER A CA 1
ATOM 622 C C . SER A 1 84 ? -5.293 14.625 40.062 1 23.58 84 SER A C 1
ATOM 624 O O . SER A 1 84 ? -4.918 15.094 41.125 1 23.58 84 SER A O 1
ATOM 626 N N . ALA A 1 85 ? -6.574 14.617 40.031 1 21.84 85 ALA A N 1
ATOM 627 C CA . ALA A 1 85 ? -7.258 14.258 41.281 1 21.84 85 ALA A CA 1
ATOM 628 C C . ALA A 1 85 ? -6.789 12.898 41.781 1 21.84 85 ALA A C 1
ATOM 630 O O . ALA A 1 85 ? -6.48 12 41 1 21.84 85 ALA A O 1
ATOM 631 N N . ASP A 1 86 ? -6.457 12.68 43.094 1 22.03 86 ASP A N 1
ATOM 632 C CA . ASP A 1 86 ? -6.027 11.656 44.031 1 22.03 86 ASP A CA 1
ATOM 633 C C . ASP A 1 86 ? -7.066 10.539 44.125 1 22.03 86 ASP A C 1
ATOM 635 O O . ASP A 1 86 ? -8.172 10.758 44.625 1 22.03 86 ASP A O 1
ATOM 639 N N . GLU A 1 87 ? -7.309 9.805 43 1 22.45 87 GLU A N 1
ATOM 640 C CA . GLU A 1 87 ? -8.266 8.711 43.062 1 22.45 87 GLU A CA 1
ATOM 641 C C . GLU A 1 87 ? -8 7.82 44.281 1 22.45 87 GLU A C 1
ATOM 643 O O . GLU A 1 87 ? -6.867 7.395 44.5 1 22.45 87 GLU A O 1
ATOM 648 N N . MET A 1 88 ? -8.797 7.891 45.344 1 19.64 88 MET A N 1
ATOM 649 C CA . MET A 1 88 ? -8.859 7.113 46.594 1 19.64 88 MET A CA 1
ATOM 650 C C . MET A 1 88 ? -8.93 5.621 46.281 1 19.64 88 MET A C 1
ATOM 652 O O . MET A 1 88 ? -9.445 5.215 45.25 1 19.64 88 MET A O 1
ATOM 656 N N . PRO A 1 89 ? -8.352 4.695 47.188 1 20.78 89 PRO A N 1
ATOM 657 C CA . PRO A 1 89 ? -8.062 3.26 47.219 1 20.78 89 PRO A CA 1
ATOM 658 C C . PRO A 1 89 ? -9.328 2.408 47.219 1 20.78 89 PRO A C 1
ATOM 660 O O . PRO A 1 89 ? -10.141 2.5 48.156 1 20.78 89 PRO A O 1
ATOM 663 N N . ILE A 1 90 ? -10.219 2.475 46.219 1 18.91 90 ILE A N 1
ATOM 664 C CA . ILE A 1 90 ? -11.43 1.666 46.375 1 18.91 90 ILE A CA 1
ATOM 665 C C . ILE A 1 90 ? -11.039 0.231 46.75 1 18.91 90 ILE A C 1
ATOM 667 O O . ILE A 1 90 ? -10.188 -0.368 46.094 1 18.91 90 ILE A O 1
ATOM 671 N N . THR A 1 91 ? -11.367 -0.227 47.969 1 17.58 91 THR A N 1
ATOM 672 C CA . THR A 1 91 ? -11.266 -1.44 48.781 1 17.58 91 THR A CA 1
ATOM 673 C C . THR A 1 91 ? -11.695 -2.662 47.969 1 17.58 91 THR A C 1
ATOM 675 O O . THR A 1 91 ? -12.445 -2.537 47 1 17.58 91 THR A O 1
ATOM 678 N N . ALA A 1 92 ? -11.344 -3.914 48.5 1 18 92 ALA A N 1
ATOM 679 C CA . ALA A 1 92 ? -10.969 -5.309 48.281 1 18 92 ALA A CA 1
ATOM 680 C C . ALA A 1 92 ? -12.203 -6.176 48.031 1 18 92 ALA A C 1
ATOM 682 O O . ALA A 1 92 ? -12.094 -7.398 47.906 1 18 92 ALA A O 1
ATOM 683 N N . LEU A 1 93 ? -13.453 -5.633 47.812 1 16.69 93 LEU A N 1
ATOM 684 C CA . LEU A 1 93 ? -14.5 -6.566 48.219 1 16.69 93 LEU A CA 1
ATOM 685 C C . LEU A 1 93 ? -14.508 -7.793 47.312 1 16.69 93 LEU A C 1
ATOM 687 O O . LEU A 1 93 ? -14.828 -7.691 46.125 1 16.69 93 LEU A O 1
ATOM 691 N N . ALA A 1 94 ? -13.562 -8.828 47.531 1 17.7 94 ALA A N 1
ATOM 692 C CA . ALA A 1 94 ? -13.328 -10.109 46.875 1 17.7 94 ALA A CA 1
ATOM 693 C C . ALA A 1 94 ? -14.578 -10.977 46.906 1 17.7 94 ALA A C 1
ATOM 695 O O . ALA A 1 94 ? -14.57 -12.109 46.438 1 17.7 94 ALA A O 1
ATOM 696 N N . SER A 1 95 ? -15.719 -10.656 47.344 1 16.78 95 SER A N 1
ATOM 697 C CA . SER A 1 95 ? -16.391 -11.828 47.906 1 16.78 95 SER A CA 1
ATOM 698 C C . SER A 1 95 ? -16.891 -12.75 46.812 1 16.78 95 SER A C 1
ATOM 700 O O . SER A 1 95 ? -18.078 -12.703 46.438 1 16.78 95 SER A O 1
ATOM 702 N N . ALA A 1 96 ? -16.188 -12.953 45.719 1 17.34 96 ALA A N 1
ATOM 703 C CA . ALA A 1 96 ? -16.969 -13.727 44.781 1 17.34 96 ALA A CA 1
ATOM 704 C C . ALA A 1 96 ? -17.375 -15.078 45.375 1 17.34 96 ALA A C 1
ATOM 706 O O . ALA A 1 96 ? -16.531 -15.828 45.875 1 17.34 96 ALA A O 1
ATOM 707 N N . PRO A 1 97 ? -18.594 -15.266 45.625 1 16.48 97 PRO A N 1
ATOM 708 C CA . PRO A 1 97 ? -19.141 -16.5 46.188 1 16.48 97 PRO A CA 1
ATOM 709 C C . PRO A 1 97 ? -18.891 -17.719 45.281 1 16.48 97 PRO A C 1
ATOM 711 O O . PRO A 1 97 ? -18.578 -17.562 44.094 1 16.48 97 PRO A O 1
ATOM 714 N N . SER A 1 98 ? -19.219 -19.031 45.75 1 16.89 98 SER A N 1
ATOM 715 C CA . SER A 1 98 ? -18.922 -20.453 45.75 1 16.89 98 SER A CA 1
ATOM 716 C C . SER A 1 98 ? -19.594 -21.172 44.594 1 16.89 98 SER A C 1
ATOM 718 O O . SER A 1 98 ? -19.172 -22.266 44.219 1 16.89 98 SER A O 1
ATOM 720 N N . SER A 1 99 ? -20.766 -20.703 44 1 16.52 99 SER A N 1
ATOM 721 C CA . SER A 1 99 ? -21.672 -21.844 43.906 1 16.52 99 SER A CA 1
ATOM 722 C C . SER A 1 99 ? -21.203 -22.828 42.812 1 16.52 99 SER A C 1
ATOM 724 O O . SER A 1 99 ? -20.453 -22.469 41.906 1 16.52 99 SER A O 1
ATOM 726 N N . SER A 1 100 ? -21.828 -24.141 42.688 1 17 100 SER A N 1
ATOM 727 C CA . SER A 1 100 ? -21.688 -25.578 42.531 1 17 100 SER A CA 1
ATOM 728 C C . SER A 1 100 ? -21.875 -26 41.094 1 17 100 SER A C 1
ATOM 730 O O . SER A 1 100 ? -21.344 -27.031 40.656 1 17 100 SER A O 1
ATOM 732 N N . SER A 1 101 ? -22.766 -25.266 40.281 1 16.45 101 SER A N 1
ATOM 733 C CA . SER A 1 101 ? -23.641 -26.219 39.625 1 16.45 101 SER A CA 1
ATOM 734 C C . SER A 1 101 ? -22.891 -27.031 38.562 1 16.45 101 SER A C 1
ATOM 736 O O . SER A 1 101 ? -21.828 -26.625 38.094 1 16.45 101 SER A O 1
ATOM 738 N N . SER A 1 102 ? -23.703 -28.031 37.812 1 17.45 102 SER A N 1
ATOM 739 C CA . SER A 1 102 ? -23.781 -29.375 37.25 1 17.45 102 SER A CA 1
ATOM 740 C C . SER A 1 102 ? -23.297 -29.406 35.812 1 17.45 102 SER A C 1
ATOM 742 O O . SER A 1 102 ? -23.391 -28.406 35.094 1 17.45 102 SER A O 1
ATOM 744 N N . ALA A 1 103 ? -22.672 -30.5 35.344 1 17.62 103 ALA A N 1
ATOM 745 C CA . ALA A 1 103 ? -21.688 -31.016 34.406 1 17.62 103 ALA A CA 1
ATOM 746 C C . ALA A 1 103 ? -22.297 -31.172 33 1 17.62 103 ALA A C 1
ATOM 748 O O . ALA A 1 103 ? -21.594 -31.547 32.062 1 17.62 103 ALA A O 1
ATOM 749 N N . SER A 1 104 ? -23.641 -30.844 32.75 1 17.86 104 SER A N 1
ATOM 750 C CA . SER A 1 104 ? -24.203 -31.781 31.781 1 17.86 104 SER A CA 1
ATOM 751 C C . SER A 1 104 ? -23.625 -31.578 30.391 1 17.86 104 SER A C 1
ATOM 753 O O . SER A 1 104 ? -23.422 -30.438 29.969 1 17.86 104 SER A O 1
ATOM 755 N N . THR A 1 105 ? -23.047 -32.562 29.719 1 17.45 105 THR A N 1
ATOM 756 C CA . THR A 1 105 ? -22.141 -32.875 28.641 1 17.45 105 THR A CA 1
ATOM 757 C C . THR A 1 105 ? -22.797 -32.656 27.281 1 17.45 105 THR A C 1
ATOM 759 O O . THR A 1 105 ? -22.234 -33 26.234 1 17.45 105 THR A O 1
ATOM 762 N N . HIS A 1 106 ? -23.969 -31.984 27.141 1 18.16 106 HIS A N 1
ATOM 763 C CA . HIS A 1 106 ? -24.688 -32.344 25.938 1 18.16 106 HIS A CA 1
ATOM 764 C C . HIS A 1 106 ? -23.938 -31.875 24.688 1 18.16 106 HIS A C 1
ATOM 766 O O . HIS A 1 106 ? -23.531 -30.719 24.594 1 18.16 106 HIS A O 1
ATOM 772 N N . PHE A 1 107 ? -23.297 -32.719 23.906 1 17.94 107 PHE A N 1
ATOM 773 C CA . PHE A 1 107 ? -22.422 -32.688 22.734 1 17.94 107 PHE A CA 1
ATOM 774 C C . PHE A 1 107 ? -23.172 -32.156 21.516 1 17.94 107 PHE A C 1
ATOM 776 O O . PHE A 1 107 ? -24.047 -32.812 20.969 1 17.94 107 PHE A O 1
ATOM 783 N N . MET A 1 108 ? -23.688 -30.953 21.531 1 17.7 108 MET A N 1
ATOM 784 C CA . MET A 1 108 ? -24.609 -30.438 20.516 1 17.7 108 MET A CA 1
ATOM 785 C C . MET A 1 108 ? -24 -30.531 19.125 1 17.7 108 MET A C 1
ATOM 787 O O . MET A 1 108 ? -22.781 -30.406 18.969 1 17.7 108 MET A O 1
ATOM 791 N N . GLN A 1 109 ? -24.719 -31.141 18.156 1 19.11 109 GLN A N 1
ATOM 792 C CA . GLN A 1 109 ? -24.844 -31.531 16.766 1 19.11 109 GLN A CA 1
ATOM 793 C C . GLN A 1 109 ? -24.578 -30.344 15.836 1 19.11 109 GLN A C 1
ATOM 795 O O . GLN A 1 109 ? -25.062 -29.234 16.078 1 19.11 109 GLN A O 1
ATOM 800 N N . GLN A 1 110 ? -23.609 -30.453 14.961 1 20.94 110 GLN A N 1
ATOM 801 C CA . GLN A 1 110 ? -22.797 -29.641 14.078 1 20.94 110 GLN A CA 1
ATOM 802 C C . GLN A 1 110 ? -23.641 -29 12.977 1 20.94 110 GLN A C 1
ATOM 804 O O . GLN A 1 110 ? -24.031 -29.656 12.016 1 20.94 110 GLN A O 1
ATOM 809 N N . SER A 1 111 ? -24.703 -28.219 13.305 1 21.94 111 SER A N 1
ATOM 810 C CA . SER A 1 111 ? -25.703 -27.703 12.375 1 21.94 111 SER A CA 1
ATOM 811 C C . SER A 1 111 ? -25.047 -26.906 11.242 1 21.94 111 SER A C 1
ATOM 813 O O . SER A 1 111 ? -24.016 -26.266 11.445 1 21.94 111 SER A O 1
ATOM 815 N N . THR A 1 112 ? -25.328 -27.25 10.008 1 24.23 112 THR A N 1
ATOM 816 C CA . THR A 1 112 ? -25.078 -26.859 8.625 1 24.23 112 THR A CA 1
ATOM 817 C C . THR A 1 112 ? -25.312 -25.375 8.43 1 24.23 112 THR A C 1
ATOM 819 O O . THR A 1 112 ? -26.344 -24.844 8.852 1 24.23 112 THR A O 1
ATOM 822 N N . PRO A 1 113 ? -24.312 -24.625 8.266 1 26.39 113 PRO A N 1
ATOM 823 C CA . PRO A 1 113 ? -24.531 -23.172 8.336 1 26.39 113 PRO A CA 1
ATOM 824 C C . PRO A 1 113 ? -25.531 -22.688 7.305 1 26.39 113 PRO A C 1
ATOM 826 O O . PRO A 1 113 ? -25.375 -22.922 6.109 1 26.39 113 PRO A O 1
ATOM 829 N N . THR A 1 114 ? -26.844 -22.875 7.562 1 25.89 114 THR A N 1
ATOM 830 C CA . THR A 1 114 ? -27.984 -22.375 6.789 1 25.89 114 THR A CA 1
ATOM 831 C C . THR A 1 114 ? -27.781 -20.891 6.43 1 25.89 114 THR A C 1
ATOM 833 O O . THR A 1 114 ? -27.266 -20.125 7.234 1 25.89 114 THR A O 1
ATOM 836 N N . PRO A 1 115 ? -27.906 -20.656 5.07 1 30.05 115 PRO A N 1
ATOM 837 C CA . PRO A 1 115 ? -27.828 -19.297 4.543 1 30.05 115 PRO A CA 1
ATOM 838 C C . PRO A 1 115 ? -28.625 -18.297 5.391 1 30.05 115 PRO A C 1
ATOM 840 O O . PRO A 1 115 ? -29.766 -18.562 5.754 1 30.05 115 PRO A O 1
ATOM 843 N N . MET A 1 116 ? -28 -17.719 6.289 1 26.8 116 MET A N 1
ATOM 844 C CA . MET A 1 116 ? -28.75 -16.938 7.258 1 26.8 116 MET A CA 1
ATOM 845 C C . MET A 1 116 ? -29.734 -16 6.555 1 26.8 116 MET A C 1
ATOM 847 O O . MET A 1 116 ? -29.453 -15.539 5.445 1 26.8 116 MET A O 1
ATOM 851 N N . PRO A 1 117 ? -30.938 -15.992 6.996 1 25.62 117 PRO A N 1
ATOM 852 C CA . PRO A 1 117 ? -32 -15.133 6.516 1 25.62 117 PRO A CA 1
ATOM 853 C C . PRO A 1 117 ? -31.547 -13.711 6.211 1 25.62 117 PRO A C 1
ATOM 855 O O . PRO A 1 117 ? -30.469 -13.297 6.676 1 25.62 117 PRO A O 1
ATOM 858 N N . SER A 1 118 ? -32.25 -12.961 5.336 1 27.02 118 SER A N 1
ATOM 859 C CA . SER A 1 118 ? -32.25 -11.57 4.879 1 27.02 118 SER A CA 1
ATOM 860 C C . SER A 1 118 ? -31.891 -10.617 6.012 1 27.02 118 SER A C 1
ATOM 862 O O . SER A 1 118 ? -32.719 -10.32 6.863 1 27.02 118 SER A O 1
ATOM 864 N N . CYS A 1 119 ? -30.875 -10.922 6.672 1 25.69 119 CYS A N 1
ATOM 865 C CA . CYS A 1 119 ? -30.688 -10.094 7.859 1 25.69 119 CYS A CA 1
ATOM 866 C C . CYS A 1 119 ? -30.781 -8.609 7.516 1 25.69 119 CYS A C 1
ATOM 868 O O . CYS A 1 119 ? -30.312 -8.18 6.461 1 25.69 119 CYS A O 1
ATOM 870 N N . SER A 1 120 ? -31.625 -7.898 8.133 1 26.02 120 SER A N 1
ATOM 871 C CA . SER A 1 120 ? -31.828 -6.465 8.312 1 26.02 120 SER A CA 1
ATOM 872 C C . SER A 1 120 ? -30.5 -5.727 8.391 1 26.02 120 SER A C 1
ATOM 874 O O . SER A 1 120 ? -29.484 -6.293 8.812 1 26.02 120 SER A O 1
ATOM 876 N N . ALA A 1 121 ? -30.25 -4.688 7.578 1 31.2 121 ALA A N 1
ATOM 877 C CA . ALA A 1 121 ? -29.25 -3.637 7.77 1 31.2 121 ALA A CA 1
ATOM 878 C C . ALA A 1 121 ? -28.797 -3.562 9.227 1 31.2 121 ALA A C 1
ATOM 880 O O . ALA A 1 121 ? -29.484 -2.98 10.062 1 31.2 121 ALA A O 1
ATOM 881 N N . SER A 1 122 ? -28.438 -4.574 9.867 1 32.28 122 SER A N 1
ATOM 882 C CA . SER A 1 122 ? -28.031 -4.488 11.266 1 32.28 122 SER A CA 1
ATOM 883 C C . SER A 1 122 ? -27.125 -3.293 11.508 1 32.28 122 SER A C 1
ATOM 885 O O . SER A 1 122 ? -26.062 -3.172 10.875 1 32.28 122 SER A O 1
ATOM 887 N N . THR A 1 123 ? -27.562 -2.109 11.859 1 34.38 123 THR A N 1
ATOM 888 C CA . THR A 1 123 ? -27.047 -0.884 12.469 1 34.38 123 THR A CA 1
ATOM 889 C C . THR A 1 123 ? -25.891 -1.189 13.414 1 34.38 123 THR A C 1
ATOM 891 O O . THR A 1 123 ? -25.969 -2.123 14.219 1 34.38 123 THR A O 1
ATOM 894 N N . LEU A 1 124 ? -24.625 -1.075 13.055 1 40.66 124 LEU A N 1
ATOM 895 C CA . LEU A 1 124 ? -23.625 -0.979 14.125 1 40.66 124 LEU A CA 1
ATOM 896 C C . LEU A 1 124 ? -24.312 -0.671 15.453 1 40.66 124 LEU A C 1
ATOM 898 O O . LEU A 1 124 ? -25.25 0.115 15.508 1 40.66 124 LEU A O 1
ATOM 902 N N . PRO A 1 125 ? -24.297 -1.487 16.391 1 38.91 125 PRO A N 1
ATOM 903 C CA . PRO A 1 125 ? -24.906 -0.975 17.625 1 38.91 125 PRO A CA 1
ATOM 904 C C . PRO A 1 125 ? -24.594 0.5 17.875 1 38.91 125 PRO A C 1
ATOM 906 O O . PRO A 1 125 ? -23.5 0.964 17.547 1 38.91 125 PRO A O 1
ATOM 909 N N . SER A 1 126 ? -25.562 1.396 17.984 1 42.84 126 SER A N 1
ATOM 910 C CA . SER A 1 126 ? -25.625 2.848 18.109 1 42.84 126 SER A CA 1
ATOM 911 C C . SER A 1 126 ? -24.469 3.373 18.969 1 42.84 126 SER A C 1
ATOM 913 O O . SER A 1 126 ? -23.859 4.395 18.641 1 42.84 126 SER A O 1
ATOM 915 N N . ILE A 1 127 ? -24.062 2.588 19.953 1 39.59 127 ILE A N 1
ATOM 916 C CA . ILE A 1 127 ? -23.109 3.084 20.938 1 39.59 127 ILE A CA 1
ATOM 917 C C . ILE A 1 127 ? -21.688 3.004 20.359 1 39.59 127 ILE A C 1
ATOM 919 O O . ILE A 1 127 ? -20.906 3.938 20.516 1 39.59 127 ILE A O 1
ATOM 923 N N . MET A 1 128 ? -21.297 1.896 19.812 1 48.72 128 MET A N 1
ATOM 924 C CA . MET A 1 128 ? -19.953 1.698 19.266 1 48.72 128 MET A CA 1
ATOM 925 C C . MET A 1 128 ? -19.688 2.654 18.109 1 48.72 128 MET A C 1
ATOM 927 O O . MET A 1 128 ? -18.578 3.166 17.969 1 48.72 128 MET A O 1
ATOM 931 N N . SER A 1 129 ? -20.781 2.93 17.453 1 56.47 129 SER A N 1
ATOM 932 C CA . SER A 1 129 ? -20.703 3.877 16.359 1 56.47 129 SER A CA 1
ATOM 933 C C . SER A 1 129 ? -20.453 5.293 16.859 1 56.47 129 SER A C 1
ATOM 935 O O . SER A 1 129 ? -19.625 6.012 16.297 1 56.47 129 SER A O 1
ATOM 937 N N . THR A 1 130 ? -20.922 5.508 18.109 1 58.81 130 THR A N 1
ATOM 938 C CA . THR A 1 130 ? -20.781 6.855 18.641 1 58.81 130 THR A CA 1
ATOM 939 C C . THR A 1 130 ? -19.375 7.082 19.172 1 58.81 130 THR A C 1
ATOM 941 O O . THR A 1 130 ? -18.781 8.141 18.953 1 58.81 130 THR A O 1
ATOM 944 N N . THR A 1 131 ? -18.828 6.074 19.828 1 65.38 131 THR A N 1
ATOM 945 C CA . THR A 1 131 ? -17.5 6.184 20.406 1 65.38 131 THR A CA 1
ATOM 946 C C . THR A 1 131 ? -16.422 6.305 19.328 1 65.38 131 THR A C 1
ATOM 948 O O . THR A 1 131 ? -15.5 7.105 19.453 1 65.38 131 THR A O 1
ATOM 951 N N . LEU A 1 132 ? -16.688 5.621 18.344 1 68.88 132 LEU A N 1
ATOM 952 C CA . LEU A 1 132 ? -15.68 5.617 17.297 1 68.88 132 LEU A CA 1
ATOM 953 C C . LEU A 1 132 ? -15.766 6.891 16.453 1 68.88 132 LEU A C 1
ATOM 955 O O . LEU A 1 132 ? -14.742 7.445 16.062 1 68.88 132 LEU A O 1
ATOM 959 N N . THR A 1 133 ? -16.953 7.293 16.359 1 73.69 133 THR A N 1
ATOM 960 C CA . THR A 1 133 ? -17.125 8.578 15.672 1 73.69 133 THR A CA 1
ATOM 961 C C . THR A 1 133 ? -16.516 9.703 16.5 1 73.69 133 THR A C 1
ATOM 963 O O . THR A 1 133 ? -15.898 10.617 15.938 1 73.69 133 THR A O 1
ATOM 966 N N . MET A 1 134 ? -16.609 9.438 17.812 1 79.38 134 MET A N 1
ATOM 967 C CA . MET A 1 134 ? -15.992 10.406 18.719 1 79.38 134 MET A CA 1
ATOM 968 C C . MET A 1 134 ? -14.469 10.359 18.609 1 79.38 134 MET A C 1
ATOM 970 O O . MET A 1 134 ? -13.812 11.406 18.609 1 79.38 134 MET A O 1
ATOM 974 N N . PHE A 1 135 ? -14.008 9.219 18.438 1 87.19 135 PHE A N 1
ATOM 975 C CA . PHE A 1 135 ? -12.562 9.047 18.297 1 87.19 135 PHE A CA 1
ATOM 976 C C . PHE A 1 135 ? -12.062 9.719 17.031 1 87.19 135 PHE A C 1
ATOM 978 O O . PHE A 1 135 ? -11.07 10.445 17.062 1 87.19 135 PHE A O 1
ATOM 985 N N . LEU A 1 136 ? -12.727 9.586 15.969 1 88.19 136 LEU A N 1
ATOM 986 C CA . LEU A 1 136 ? -12.297 10.164 14.695 1 88.19 136 LEU A CA 1
ATOM 987 C C . LEU A 1 136 ? -12.406 11.688 14.727 1 88.19 136 LEU A C 1
ATOM 989 O O . LEU A 1 136 ? -11.562 12.383 14.156 1 88.19 136 LEU A O 1
ATOM 993 N N . ASN A 1 137 ? -13.352 12.086 15.398 1 87 137 ASN A N 1
ATOM 994 C CA . ASN A 1 137 ? -13.492 13.531 15.531 1 87 137 ASN A CA 1
ATOM 995 C C . ASN A 1 137 ? -12.375 14.125 16.391 1 87 137 ASN A C 1
ATOM 997 O O . ASN A 1 137 ? -11.852 15.195 16.062 1 87 137 ASN A O 1
ATOM 1001 N N . LYS A 1 138 ? -12.094 13.406 17.406 1 89.88 138 LYS A N 1
ATOM 1002 C CA . LYS A 1 138 ? -10.984 13.836 18.25 1 89.88 138 LYS A CA 1
ATOM 1003 C C . LYS A 1 138 ? -9.672 13.852 17.469 1 89.88 138 LYS A C 1
ATOM 1005 O O . LYS A 1 138 ? -8.875 14.781 17.609 1 89.88 138 LYS A O 1
ATOM 1010 N N . LEU A 1 139 ? -9.516 12.867 16.703 1 92.81 139 LEU A N 1
ATOM 1011 C CA . LEU A 1 139 ? -8.297 12.766 15.906 1 92.81 139 LEU A CA 1
ATOM 1012 C C . LEU A 1 139 ? -8.266 13.836 14.82 1 92.81 139 LEU A C 1
ATOM 1014 O O . LEU A 1 139 ? -7.203 14.352 14.477 1 92.81 139 LEU A O 1
ATOM 1018 N N . ASP A 1 140 ? -9.391 14.148 14.32 1 93.69 140 ASP A N 1
ATOM 1019 C CA . ASP A 1 140 ? -9.5 15.25 13.367 1 93.69 140 ASP A CA 1
ATOM 1020 C C . ASP A 1 140 ? -9.094 16.578 14.008 1 93.69 140 ASP A C 1
ATOM 1022 O O . ASP A 1 140 ? -8.367 17.359 13.406 1 93.69 140 ASP A O 1
ATOM 1026 N N . GLY A 1 141 ? -9.555 16.781 15.234 1 92.94 141 GLY A N 1
ATOM 1027 C CA . GLY A 1 141 ? -9.141 17.953 15.992 1 92.94 141 GLY A CA 1
ATOM 1028 C C . GLY A 1 141 ? -7.656 17.984 16.281 1 92.94 141 GLY A C 1
ATOM 1029 O O . GLY A 1 141 ? -7.023 19.047 16.188 1 92.94 141 GLY A O 1
ATOM 1030 N N . ALA A 1 142 ? -7.145 16.859 16.547 1 92.88 142 ALA A N 1
ATOM 1031 C CA . ALA A 1 142 ? -5.715 16.75 16.828 1 92.88 142 ALA A CA 1
ATOM 1032 C C . ALA A 1 142 ? -4.887 17.062 15.586 1 92.88 142 ALA A C 1
ATOM 1034 O O . ALA A 1 142 ? -3.836 17.703 15.68 1 92.88 142 ALA A O 1
ATOM 1035 N N . PHE A 1 143 ? -5.355 16.641 14.469 1 95.25 143 PHE A N 1
ATOM 1036 C CA . PHE A 1 143 ? -4.664 16.938 13.219 1 95.25 143 PHE A CA 1
ATOM 1037 C C . PHE A 1 143 ? -4.719 18.438 12.906 1 95.25 143 PHE A C 1
ATOM 1039 O O . PHE A 1 143 ? -3.732 19.016 12.461 1 95.25 143 PHE A O 1
ATOM 1046 N N . THR A 1 144 ? -5.801 18.984 13.172 1 93.12 144 THR A N 1
ATOM 1047 C CA . THR A 1 144 ? -5.938 20.438 13 1 93.12 144 THR A CA 1
ATOM 1048 C C . THR A 1 144 ? -4.977 21.172 13.922 1 93.12 144 THR A C 1
ATOM 1050 O O . THR A 1 144 ? -4.344 22.156 13.508 1 93.12 144 THR A O 1
ATOM 1053 N N . SER A 1 145 ? -4.914 20.719 15.141 1 92.5 145 SER A N 1
ATOM 1054 C CA . SER A 1 145 ? -3.979 21.297 16.094 1 92.5 145 SER A CA 1
ATOM 1055 C C . SER A 1 145 ? -2.537 21.141 15.617 1 92.5 145 SER A C 1
ATOM 1057 O O . SER A 1 145 ? -1.715 22.047 15.812 1 92.5 145 SER A O 1
ATOM 1059 N N . PHE A 1 146 ? -2.248 20.016 15.078 1 94.88 146 PHE A N 1
ATOM 1060 C CA . PHE A 1 146 ? -0.926 19.766 14.516 1 94.88 146 PHE A CA 1
ATOM 1061 C C . PHE A 1 146 ? -0.604 20.781 13.422 1 94.88 146 PHE A C 1
ATOM 1063 O O . PHE A 1 146 ? 0.475 21.375 13.414 1 94.88 146 PHE A O 1
ATOM 1070 N N . CYS A 1 147 ? -1.528 21 12.539 1 93.25 147 CYS A N 1
ATOM 1071 C CA . CYS A 1 147 ? -1.348 21.938 11.438 1 93.25 147 CYS A CA 1
ATOM 1072 C C . CYS A 1 147 ? -1.169 23.359 11.961 1 93.25 147 CYS A C 1
ATOM 1074 O O . CYS A 1 147 ? -0.34 24.125 11.453 1 93.25 147 CYS A O 1
ATOM 1076 N N . ASN A 1 148 ? -1.9 23.688 12.969 1 91.19 148 ASN A N 1
ATOM 1077 C CA . ASN A 1 148 ? -1.779 25.016 13.57 1 91.19 148 ASN A CA 1
ATOM 1078 C C . ASN A 1 148 ? -0.422 25.203 14.242 1 91.19 148 ASN A C 1
ATOM 1080 O O . ASN A 1 148 ? 0.161 26.281 14.18 1 91.19 148 ASN A O 1
ATOM 1084 N N . SER A 1 149 ? 0.005 24.188 14.891 1 91 149 SER A N 1
ATOM 1085 C CA . SER A 1 149 ? 1.326 24.234 15.508 1 91 149 SER A CA 1
ATOM 1086 C C . SER A 1 149 ? 2.42 24.422 14.461 1 91 149 SER A C 1
ATOM 1088 O O . SER A 1 149 ? 3.404 25.125 14.703 1 91 149 SER A O 1
ATOM 1090 N N . GLN A 1 150 ? 2.254 23.844 13.336 1 90.75 150 GLN A N 1
ATOM 1091 C CA . GLN A 1 150 ? 3.203 24.016 12.242 1 90.75 150 GLN A CA 1
ATOM 1092 C C . GLN A 1 150 ? 3.227 25.469 11.758 1 90.75 150 GLN A C 1
ATOM 1094 O O . GLN A 1 150 ? 4.293 26.016 11.469 1 90.75 150 GLN A O 1
ATOM 1099 N N . ARG A 1 151 ? 2.072 26.062 11.688 1 88.5 151 ARG A N 1
ATOM 1100 C CA . ARG A 1 151 ? 1.971 27.469 11.297 1 88.5 151 ARG A CA 1
ATOM 1101 C C . ARG A 1 151 ? 2.65 28.359 12.32 1 88.5 151 ARG A C 1
ATOM 1103 O O . ARG A 1 151 ? 3.328 29.328 11.945 1 88.5 151 ARG A O 1
ATOM 1110 N N . SER A 1 152 ? 2.49 28.031 13.555 1 87.31 152 SER A N 1
ATOM 1111 C CA . SER A 1 152 ? 3.129 28.781 14.633 1 87.31 152 SER A CA 1
ATOM 1112 C C . SER A 1 152 ? 4.648 28.672 14.562 1 87.31 152 SER A C 1
ATOM 1114 O O . SER A 1 152 ? 5.363 29.641 14.781 1 87.31 152 SER A O 1
ATOM 1116 N N . LEU A 1 153 ? 5.148 27.484 14.289 1 85.75 153 LEU A N 1
ATOM 1117 C CA . LEU A 1 153 ? 6.582 27.266 14.133 1 85.75 153 LEU A CA 1
ATOM 1118 C C . LEU A 1 153 ? 7.137 28.094 12.984 1 85.75 153 LEU A C 1
ATOM 1120 O O . LEU A 1 153 ? 8.227 28.672 13.094 1 85.75 153 LEU A O 1
ATOM 1124 N N . TYR A 1 154 ? 6.426 28.109 11.93 1 89.69 154 TYR A N 1
ATOM 1125 C CA . TYR A 1 154 ? 6.812 28.906 10.773 1 89.69 154 TYR A CA 1
ATOM 1126 C C . TYR A 1 154 ? 6.898 30.391 11.133 1 89.69 154 TYR A C 1
ATOM 1128 O O . TYR A 1 154 ? 7.852 31.078 10.758 1 89.69 154 TYR A O 1
ATOM 1136 N N . LYS A 1 155 ? 5.891 30.922 11.797 1 84.25 155 LYS A N 1
ATOM 1137 C CA . LYS A 1 155 ? 5.852 32.312 12.211 1 84.25 155 LYS A CA 1
ATOM 1138 C C . LYS A 1 155 ? 7.016 32.656 13.141 1 84.25 155 LYS A C 1
ATOM 1140 O O . LYS A 1 155 ? 7.625 33.719 13.023 1 84.25 155 LYS A O 1
ATOM 1145 N N . LEU A 1 156 ? 7.301 31.781 14.039 1 83.88 156 LEU A N 1
ATOM 1146 C CA . LEU A 1 156 ? 8.406 31.984 14.977 1 83.88 156 LEU A CA 1
ATOM 1147 C C . LEU A 1 156 ? 9.742 32.031 14.242 1 83.88 156 LEU A C 1
ATOM 1149 O O . LEU A 1 156 ? 10.602 32.844 14.555 1 83.88 156 LEU A O 1
ATOM 1153 N N . GLU A 1 157 ? 9.922 31.156 13.32 1 84.06 157 GLU A N 1
ATOM 1154 C CA . GLU A 1 157 ? 11.164 31.047 12.562 1 84.06 157 GLU A CA 1
ATOM 1155 C C . GLU A 1 157 ? 11.359 32.25 11.656 1 84.06 157 GLU A C 1
ATOM 1157 O O . GLU A 1 157 ? 12.492 32.656 11.359 1 84.06 157 GLU A O 1
ATOM 1162 N N . ASN A 1 158 ? 10.281 32.844 11.211 1 80.69 158 ASN A N 1
ATOM 1163 C CA . ASN A 1 158 ? 10.367 33.938 10.258 1 80.69 158 ASN A CA 1
ATOM 1164 C C . ASN A 1 158 ? 9.93 35.25 10.883 1 80.69 158 ASN A C 1
ATOM 1166 O O . ASN A 1 158 ? 9.57 36.188 10.172 1 80.69 158 ASN A O 1
ATOM 1170 N N . SER A 1 159 ? 9.719 35.312 12.172 1 70.56 159 SER A N 1
ATOM 1171 C CA . SER A 1 159 ? 9.273 36.5 12.891 1 70.56 159 SER A CA 1
ATOM 1172 C C . SER A 1 159 ? 10.141 37.688 12.547 1 70.56 159 SER A C 1
ATOM 1174 O O . SER A 1 159 ? 9.633 38.812 12.461 1 70.56 159 SER A O 1
ATOM 1176 N N . MET A 1 160 ? 11.492 37.5 12.578 1 56.34 160 MET A N 1
ATOM 1177 C CA . MET A 1 160 ? 12.305 38.656 12.328 1 56.34 160 MET A CA 1
ATOM 1178 C C . MET A 1 160 ? 12.102 39.188 10.906 1 56.34 160 MET A C 1
ATOM 1180 O O . MET A 1 160 ? 12.562 40.281 10.562 1 56.34 160 MET A O 1
ATOM 1184 N N . ALA A 1 161 ? 11.727 38.281 10.062 1 52.94 161 ALA A N 1
ATOM 1185 C CA . ALA A 1 161 ? 11.477 38.781 8.719 1 52.94 161 ALA A CA 1
ATOM 1186 C C . ALA A 1 161 ? 10.258 39.719 8.711 1 52.94 161 ALA A C 1
ATOM 1188 O O . ALA A 1 161 ? 9.133 39.281 8.953 1 52.94 161 ALA A O 1
ATOM 1189 N N . SER A 1 162 ? 10.328 40.812 9.273 1 46.41 162 SER A N 1
ATOM 1190 C CA . SER A 1 162 ? 9.539 42 9.641 1 46.41 162 SER A CA 1
ATOM 1191 C C . SER A 1 162 ? 8.344 42.156 8.719 1 46.41 162 SER A C 1
ATOM 1193 O O . SER A 1 162 ? 7.449 42.969 8.984 1 46.41 162 SER A O 1
ATOM 1195 N N . GLY A 1 163 ? 8.484 42.062 7.297 1 45.03 163 GLY A N 1
ATOM 1196 C CA . GLY A 1 163 ? 7.449 42.719 6.512 1 45.03 163 GLY A CA 1
ATOM 1197 C C . GLY A 1 163 ? 6.105 42.031 6.59 1 45.03 163 GLY A C 1
ATOM 1198 O O . GLY A 1 163 ? 6.02 40.875 7.051 1 45.03 163 GLY A O 1
ATOM 1199 N N . VAL A 1 164 ? 4.953 42.719 6.047 1 44.59 164 VAL A N 1
ATOM 1200 C CA . VAL A 1 164 ? 3.514 42.531 5.883 1 44.59 164 VAL A CA 1
ATOM 1201 C C . VAL A 1 164 ? 3.232 41.156 5.289 1 44.59 164 VAL A C 1
ATOM 1203 O O . VAL A 1 164 ? 3.488 40.938 4.105 1 44.59 164 VAL A O 1
ATOM 1206 N N . MET A 1 165 ? 3.676 40.062 5.891 1 48.25 165 MET A N 1
ATOM 1207 C CA . MET A 1 165 ? 3.184 38.812 5.281 1 48.25 165 MET A CA 1
ATOM 1208 C C . MET A 1 165 ? 1.688 38.906 5 1 48.25 165 MET A C 1
ATOM 1210 O O . MET A 1 165 ? 0.909 39.312 5.875 1 48.25 165 MET A O 1
ATOM 1214 N N . ASN A 1 166 ? 1.278 39.281 3.902 1 45.03 166 ASN A N 1
ATOM 1215 C CA . ASN A 1 166 ? -0.135 39.219 3.551 1 45.03 166 ASN A CA 1
ATOM 1216 C C . ASN A 1 166 ? -0.767 37.906 4.031 1 45.03 166 ASN A C 1
ATOM 1218 O O . ASN A 1 166 ? -0.354 36.812 3.613 1 45.03 166 ASN A O 1
ATOM 1222 N N . PRO A 1 167 ? -1.422 37.969 5.105 1 46.28 167 PRO A N 1
ATOM 1223 C CA . PRO A 1 167 ? -2.055 36.781 5.699 1 46.28 167 PRO A CA 1
ATOM 1224 C C . PRO A 1 167 ? -2.648 35.844 4.652 1 46.28 167 PRO A C 1
ATOM 1226 O O . PRO A 1 167 ? -2.744 34.625 4.883 1 46.28 167 PRO A O 1
ATOM 1229 N N . ASP A 1 168 ? -3.188 36.5 3.672 1 50.84 168 ASP A N 1
ATOM 1230 C CA . ASP A 1 168 ? -3.969 35.75 2.684 1 50.84 168 ASP A CA 1
ATOM 1231 C C . ASP A 1 168 ? -3.061 35 1.728 1 50.84 168 ASP A C 1
ATOM 1233 O O . ASP A 1 168 ? -3.52 34.094 1.007 1 50.84 168 ASP A O 1
ATOM 1237 N N . GLU A 1 169 ? -1.732 35.5 1.624 1 56.5 169 GLU A N 1
ATOM 1238 C CA . GLU A 1 169 ? -0.831 34.844 0.675 1 56.5 169 GLU A CA 1
ATOM 1239 C C . GLU A 1 169 ? 0.417 34.312 1.373 1 56.5 169 GLU A C 1
ATOM 1241 O O . GLU A 1 169 ? 1.376 35.062 1.593 1 56.5 169 GLU A O 1
ATOM 1246 N N . GLU A 1 170 ? 0.318 33.5 2.363 1 60.25 170 GLU A N 1
ATOM 1247 C CA . GLU A 1 170 ? 1.507 32.969 3.004 1 60.25 170 GLU A CA 1
ATOM 1248 C C . GLU A 1 170 ? 2.422 32.281 1.983 1 60.25 170 GLU A C 1
ATOM 1250 O O . GLU A 1 170 ? 2.107 31.203 1.477 1 60.25 170 GLU A O 1
ATOM 1255 N N . PRO A 1 171 ? 3.398 33 1.497 1 76.81 171 PRO A N 1
ATOM 1256 C CA . PRO A 1 171 ? 4.266 32.438 0.453 1 76.81 171 PRO A CA 1
ATOM 1257 C C . PRO A 1 171 ? 5.129 31.281 0.949 1 76.81 171 PRO A C 1
ATOM 1259 O O . PRO A 1 171 ? 5.512 31.25 2.121 1 76.81 171 PRO A O 1
ATOM 1262 N N . PHE A 1 172 ? 5.188 30.203 0.327 1 90.75 172 PHE A N 1
ATOM 1263 C CA . PHE A 1 172 ? 6.141 29.125 0.553 1 90.75 172 PHE A CA 1
ATOM 1264 C C . PHE A 1 172 ? 7.531 29.516 0.079 1 90.75 172 PHE A C 1
ATOM 1266 O O . PHE A 1 172 ? 7.684 30.141 -0.979 1 90.75 172 PHE A O 1
ATOM 1273 N N . PHE A 1 173 ? 8.555 29.391 0.917 1 92.69 173 PHE A N 1
ATOM 1274 C CA . PHE A 1 173 ? 9.938 29.703 0.601 1 92.69 173 PHE A CA 1
ATOM 1275 C C . PHE A 1 173 ? 10.758 28.438 0.405 1 92.69 173 PHE A C 1
ATOM 1277 O O . PHE A 1 173 ? 10.453 27.406 0.999 1 92.69 173 PHE A O 1
ATOM 1284 N N . LEU A 1 174 ? 11.766 28.578 -0.396 1 95.06 174 LEU A N 1
ATOM 1285 C CA . LEU A 1 174 ? 12.719 27.484 -0.537 1 95.06 174 LEU A CA 1
ATOM 1286 C C . LEU A 1 174 ? 13.469 27.25 0.767 1 95.06 174 LEU A C 1
ATOM 1288 O O . LEU A 1 174 ? 14.008 28.188 1.359 1 95.06 174 LEU A O 1
ATOM 1292 N N . ILE A 1 175 ? 13.469 26.062 1.197 1 92.88 175 ILE A N 1
ATOM 1293 C CA . ILE A 1 175 ? 14.094 25.75 2.477 1 92.88 175 ILE A CA 1
ATOM 1294 C C . ILE A 1 175 ? 15.508 25.234 2.244 1 92.88 175 ILE A C 1
ATOM 1296 O O . ILE A 1 175 ? 15.797 24.625 1.212 1 92.88 175 ILE A O 1
ATOM 1300 N N . HIS A 1 176 ? 16.406 25.578 3.162 1 91.56 176 HIS A N 1
ATOM 1301 C CA . HIS A 1 176 ? 17.75 25 3.146 1 91.56 176 HIS A CA 1
ATOM 1302 C C . HIS A 1 176 ? 17.844 23.828 4.105 1 91.56 176 HIS A C 1
ATOM 1304 O O . HIS A 1 176 ? 17.031 23.688 5.027 1 91.56 176 HIS A O 1
ATOM 1310 N N . LYS A 1 177 ? 18.781 23.047 3.979 1 86.62 177 LYS A N 1
ATOM 1311 C CA . LYS A 1 177 ? 18.938 21.766 4.66 1 86.62 177 LYS A CA 1
ATOM 1312 C C . LYS A 1 177 ? 18.922 21.953 6.176 1 86.62 177 LYS A C 1
ATOM 1314 O O . LYS A 1 177 ? 18.297 21.172 6.895 1 86.62 177 LYS A O 1
ATOM 1319 N N . ALA A 1 178 ? 19.688 22.906 6.625 1 84.12 178 ALA A N 1
ATOM 1320 C CA . ALA A 1 178 ? 19.797 23.125 8.062 1 84.12 178 ALA A CA 1
ATOM 1321 C C . ALA A 1 178 ? 18.438 23.438 8.672 1 84.12 178 ALA A C 1
ATOM 1323 O O . ALA A 1 178 ? 18.078 22.938 9.742 1 84.12 178 ALA A O 1
ATOM 1324 N N . LEU A 1 179 ? 17.703 24.312 8.023 1 88.88 179 LEU A N 1
ATOM 1325 C CA . LEU A 1 179 ? 16.375 24.656 8.508 1 88.88 179 LEU A CA 1
ATOM 1326 C C . LEU A 1 179 ? 15.422 23.469 8.406 1 88.88 179 LEU A C 1
ATOM 1328 O O . LEU A 1 179 ? 14.578 23.266 9.281 1 88.88 179 LEU A O 1
ATOM 1332 N N . HIS A 1 180 ? 15.508 22.688 7.355 1 89.62 180 HIS A N 1
ATOM 1333 C CA . HIS A 1 180 ? 14.727 21.453 7.211 1 89.62 180 HIS A CA 1
ATOM 1334 C C . HIS A 1 180 ? 14.922 20.531 8.406 1 89.62 180 HIS A C 1
ATOM 1336 O O . HIS A 1 180 ? 13.945 20.031 8.977 1 89.62 180 HIS A O 1
ATOM 1342 N N . ASN A 1 181 ? 16.156 20.359 8.758 1 83 181 ASN A N 1
ATOM 1343 C CA . ASN A 1 181 ? 16.469 19.484 9.891 1 83 181 ASN A CA 1
ATOM 1344 C C . ASN A 1 181 ? 15.859 20.016 11.188 1 83 181 ASN A C 1
ATOM 1346 O O . ASN A 1 181 ? 15.359 19.234 12 1 83 181 ASN A O 1
ATOM 1350 N N . LYS A 1 182 ? 15.969 21.281 11.305 1 84.19 182 LYS A N 1
ATOM 1351 C CA . LYS A 1 182 ? 15.391 21.922 12.484 1 84.19 182 LYS A CA 1
ATOM 1352 C C . LYS A 1 182 ? 13.875 21.688 12.539 1 84.19 182 LYS A C 1
ATOM 1354 O O . LYS A 1 182 ? 13.328 21.359 13.594 1 84.19 182 LYS A O 1
ATOM 1359 N N . MET A 1 183 ? 13.195 21.859 11.414 1 88.12 183 MET A N 1
ATOM 1360 C CA . MET A 1 183 ? 11.75 21.672 11.336 1 88.12 183 MET A CA 1
ATOM 1361 C C . MET A 1 183 ? 11.375 20.203 11.586 1 88.12 183 MET A C 1
ATOM 1363 O O . MET A 1 183 ? 10.344 19.922 12.195 1 88.12 183 MET A O 1
ATOM 1367 N N . GLU A 1 184 ? 12.203 19.281 11.102 1 87.12 184 GLU A N 1
ATOM 1368 C CA . GLU A 1 184 ? 11.945 17.859 11.305 1 87.12 184 GLU A CA 1
ATOM 1369 C C . GLU A 1 184 ? 11.945 17.5 12.789 1 87.12 184 GLU A C 1
ATOM 1371 O O . GLU A 1 184 ? 11.117 16.703 13.242 1 87.12 184 GLU A O 1
ATOM 1376 N N . VAL A 1 185 ? 12.914 18.094 13.469 1 82.25 185 VAL A N 1
ATOM 1377 C CA . VAL A 1 185 ? 13.023 17.844 14.898 1 82.25 185 VAL A CA 1
ATOM 1378 C C . VAL A 1 185 ? 11.789 18.375 15.617 1 82.25 185 VAL A C 1
ATOM 1380 O O . VAL A 1 185 ? 11.211 17.703 16.469 1 82.25 185 VAL A O 1
ATOM 1383 N N . ALA A 1 186 ? 11.414 19.578 15.266 1 84.62 186 ALA A N 1
ATOM 1384 C CA . ALA A 1 186 ? 10.234 20.188 15.883 1 84.62 186 ALA A CA 1
ATOM 1385 C C . ALA A 1 186 ? 8.984 19.375 15.594 1 84.62 186 ALA A C 1
ATOM 1387 O O . ALA A 1 186 ? 8.148 19.172 16.484 1 84.62 186 ALA A O 1
ATOM 1388 N N . ASN A 1 187 ? 8.828 18.906 14.406 1 88.75 187 ASN A N 1
ATOM 1389 C CA . ASN A 1 187 ? 7.664 18.109 14.016 1 88.75 187 ASN A CA 1
ATOM 1390 C C . ASN A 1 187 ? 7.637 16.766 14.727 1 88.75 187 ASN A C 1
ATOM 1392 O O . ASN A 1 187 ? 6.562 16.234 15.023 1 88.75 187 ASN A O 1
ATOM 1396 N N . SER A 1 188 ? 8.812 16.219 14.906 1 85.38 188 SER A N 1
ATOM 1397 C CA . SER A 1 188 ? 8.898 14.945 15.617 1 85.38 188 SER A CA 1
ATOM 1398 C C . SER A 1 188 ? 8.25 15.047 17 1 85.38 188 SER A C 1
ATOM 1400 O O . SER A 1 188 ? 7.574 14.117 17.438 1 85.38 188 SER A O 1
ATOM 1402 N N . SER A 1 189 ? 8.492 16.156 17.609 1 84.25 189 SER A N 1
ATOM 1403 C CA . SER A 1 189 ? 7.902 16.375 18.938 1 84.25 189 SER A CA 1
ATOM 1404 C C . SER A 1 189 ? 6.383 16.5 18.844 1 84.25 189 SER A C 1
ATOM 1406 O O . SER A 1 189 ? 5.664 16.031 19.719 1 84.25 189 SER A O 1
ATOM 1408 N N . LEU A 1 190 ? 5.914 17.188 17.875 1 89 190 LEU A N 1
ATOM 1409 C CA . LEU A 1 190 ? 4.48 17.359 17.688 1 89 190 LEU A CA 1
ATOM 1410 C C . LEU A 1 190 ? 3.799 16.031 17.406 1 89 190 LEU A C 1
ATOM 1412 O O . LEU A 1 190 ? 2.695 15.773 17.891 1 89 190 LEU A O 1
ATOM 1416 N N . ILE A 1 191 ? 4.453 15.195 16.625 1 93 191 ILE A N 1
ATOM 1417 C CA . ILE A 1 191 ? 3.91 13.883 16.281 1 93 191 ILE A CA 1
ATOM 1418 C C . ILE A 1 191 ? 3.834 13.008 17.531 1 93 191 ILE A C 1
ATOM 1420 O O . ILE A 1 191 ? 2.844 12.305 17.734 1 93 191 ILE A O 1
ATOM 1424 N N . ALA A 1 192 ? 4.914 13.07 18.297 1 87.5 192 ALA A N 1
ATOM 1425 C CA . ALA A 1 192 ? 4.918 12.312 19.547 1 87.5 192 ALA A CA 1
ATOM 1426 C C . ALA A 1 192 ? 3.756 12.719 20.438 1 87.5 192 ALA A C 1
ATOM 1428 O O . ALA A 1 192 ? 3.092 11.867 21.031 1 87.5 192 ALA A O 1
ATOM 1429 N N . THR A 1 193 ? 3.523 13.977 20.531 1 88.44 193 THR A N 1
ATOM 1430 C CA . THR A 1 193 ? 2.426 14.492 21.344 1 88.44 193 THR A CA 1
ATOM 1431 C C . THR A 1 193 ? 1.083 13.992 20.812 1 88.44 193 THR A C 1
ATOM 1433 O O . THR A 1 193 ? 0.215 13.586 21.578 1 88.44 193 THR A O 1
ATOM 1436 N N . LEU A 1 194 ? 0.908 14.047 19.531 1 92.88 194 LEU A N 1
ATOM 1437 C CA . LEU A 1 194 ? -0.311 13.555 18.906 1 92.88 194 LEU A CA 1
ATOM 1438 C C . LEU A 1 194 ? -0.55 12.086 19.25 1 92.88 194 LEU A C 1
ATOM 1440 O O . LEU A 1 194 ? -1.662 11.711 19.625 1 92.88 194 LEU A O 1
ATOM 1444 N N . LEU A 1 195 ? 0.477 11.273 19.156 1 93.5 195 LEU A N 1
ATOM 1445 C CA . LEU A 1 195 ? 0.356 9.844 19.438 1 93.5 195 LEU A CA 1
ATOM 1446 C C . LEU A 1 195 ? 0.015 9.609 20.906 1 93.5 195 LEU A C 1
ATOM 1448 O O . LEU A 1 195 ? -0.875 8.812 21.219 1 93.5 195 LEU A O 1
ATOM 1452 N N . LEU A 1 196 ? 0.735 10.32 21.766 1 89.19 196 LEU A N 1
ATOM 1453 C CA . LEU A 1 196 ? 0.56 10.133 23.203 1 89.19 196 LEU A CA 1
ATOM 1454 C C . LEU A 1 196 ? -0.833 10.57 23.656 1 89.19 196 LEU A C 1
ATOM 1456 O O . LEU A 1 196 ? -1.436 9.945 24.531 1 89.19 196 LEU A O 1
ATOM 1460 N N . GLU A 1 197 ? -1.367 11.492 23.016 1 90.06 197 GLU A N 1
ATOM 1461 C CA . GLU A 1 197 ? -2.643 12.062 23.438 1 90.06 197 GLU A CA 1
ATOM 1462 C C . GLU A 1 197 ? -3.816 11.305 22.812 1 90.06 197 GLU A C 1
ATOM 1464 O O . GLU A 1 197 ? -4.863 11.148 23.438 1 90.06 197 GLU A O 1
ATOM 1469 N N . GLN A 1 198 ? -3.648 10.844 21.625 1 93.38 198 GLN A N 1
ATOM 1470 C CA . GLN A 1 198 ? -4.816 10.352 20.906 1 93.38 198 GLN A CA 1
ATOM 1471 C C . GLN A 1 198 ? -4.891 8.828 20.938 1 93.38 198 GLN A C 1
ATOM 1473 O O . GLN A 1 198 ? -5.965 8.25 20.766 1 93.38 198 GLN A O 1
ATOM 1478 N N . PHE A 1 199 ? -3.787 8.18 21.094 1 93.81 199 PHE A N 1
ATOM 1479 C CA . PHE A 1 199 ? -3.77 6.727 21.031 1 93.81 199 PHE A CA 1
ATOM 1480 C C . PHE A 1 199 ? -3.352 6.129 22.375 1 93.81 199 PHE A C 1
ATOM 1482 O O . PHE A 1 199 ? -2.16 6.055 22.672 1 93.81 199 PHE A O 1
ATOM 1489 N N . THR A 1 200 ? -4.34 5.605 23.031 1 91 200 THR A N 1
ATOM 1490 C CA . THR A 1 200 ? -4.09 5.008 24.344 1 91 200 THR A CA 1
ATOM 1491 C C . THR A 1 200 ? -3.166 3.801 24.219 1 91 200 THR A C 1
ATOM 1493 O O . THR A 1 200 ? -2.354 3.535 25.109 1 91 200 THR A O 1
ATOM 1496 N N . GLU A 1 201 ? -3.312 3.104 23.188 1 91.12 201 GLU A N 1
ATOM 1497 C CA . GLU A 1 201 ? -2.479 1.928 22.953 1 91.12 201 GLU A CA 1
ATOM 1498 C C . GLU A 1 201 ? -1.002 2.307 22.859 1 91.12 201 GLU A C 1
ATOM 1500 O O . GLU A 1 201 ? -0.132 1.52 23.25 1 91.12 201 GLU A O 1
ATOM 1505 N N . PHE A 1 202 ? -0.757 3.463 22.328 1 92.62 202 PHE A N 1
ATOM 1506 C CA . PHE A 1 202 ? 0.619 3.934 22.234 1 92.62 202 PHE A CA 1
ATOM 1507 C C . PHE A 1 202 ? 1.129 4.395 23.594 1 92.62 202 PHE A C 1
ATOM 1509 O O . PHE A 1 202 ? 2.266 4.102 23.969 1 92.62 202 PHE A O 1
ATOM 1516 N N . ARG A 1 203 ? 0.353 5.086 24.234 1 90.38 203 ARG A N 1
ATOM 1517 C CA . ARG A 1 203 ? 0.697 5.633 25.547 1 90.38 203 ARG A CA 1
ATOM 1518 C C . ARG A 1 203 ? 1.066 4.523 26.531 1 90.38 203 ARG A C 1
ATOM 1520 O O . ARG A 1 203 ? 1.964 4.691 27.359 1 90.38 203 ARG A O 1
ATOM 1527 N N . ASP A 1 204 ? 0.448 3.412 26.375 1 89.75 204 ASP A N 1
ATOM 1528 C CA . ASP A 1 204 ? 0.586 2.326 27.344 1 89.75 204 ASP A CA 1
ATOM 1529 C C . ASP A 1 204 ? 1.778 1.436 27 1 89.75 204 ASP A C 1
ATOM 1531 O O . ASP A 1 204 ? 2.133 0.54 27.766 1 89.75 204 ASP A O 1
ATOM 1535 N N . LEU A 1 205 ? 2.441 1.697 25.906 1 88.81 205 LEU A N 1
ATOM 1536 C CA . LEU A 1 205 ? 3.613 0.914 25.531 1 88.81 205 LEU A CA 1
ATOM 1537 C C . LEU A 1 205 ? 4.809 1.268 26.406 1 88.81 205 LEU A C 1
ATOM 1539 O O . LEU A 1 205 ? 4.902 2.389 26.906 1 88.81 205 LEU A O 1
ATOM 1543 N N . ASP A 1 206 ? 5.613 0.257 26.578 1 86.62 206 ASP A N 1
ATOM 1544 C CA . ASP A 1 206 ? 6.879 0.562 27.234 1 86.62 206 ASP A CA 1
ATOM 1545 C C . ASP A 1 206 ? 7.809 1.338 26.312 1 86.62 206 ASP A C 1
ATOM 1547 O O . ASP A 1 206 ? 7.512 1.506 25.125 1 86.62 206 ASP A O 1
ATOM 1551 N N . SER A 1 207 ? 8.891 1.825 26.797 1 81.69 207 SER A N 1
ATOM 1552 C CA . SER A 1 207 ? 9.781 2.738 26.078 1 81.69 207 SER A CA 1
ATOM 1553 C C . SER A 1 207 ? 10.344 2.092 24.828 1 81.69 207 SER A C 1
ATOM 1555 O O . SER A 1 207 ? 10.445 2.736 23.781 1 81.69 207 SER A O 1
ATOM 1557 N N . ASP A 1 208 ? 10.727 0.901 24.922 1 80.81 208 ASP A N 1
ATOM 1558 C CA . ASP A 1 208 ? 11.32 0.212 23.781 1 80.81 208 ASP A CA 1
ATOM 1559 C C . ASP A 1 208 ? 10.297 0.018 22.656 1 80.81 208 ASP A C 1
ATOM 1561 O O . ASP A 1 208 ? 10.594 0.26 21.484 1 80.81 208 ASP A O 1
ATOM 1565 N N . HIS A 1 209 ? 9.125 -0.343 23.047 1 86.38 209 HIS A N 1
ATOM 1566 C CA . HIS A 1 209 ? 8.07 -0.544 22.062 1 86.38 209 HIS A CA 1
ATOM 1567 C C . HIS A 1 209 ? 7.59 0.785 21.484 1 86.38 209 HIS A C 1
ATOM 1569 O O . HIS A 1 209 ? 7.211 0.858 20.312 1 86.38 209 HIS A O 1
ATOM 1575 N N . ARG A 1 210 ? 7.629 1.8 22.266 1 87.38 210 ARG A N 1
ATOM 1576 C CA . ARG A 1 210 ? 7.266 3.121 21.766 1 87.38 210 ARG A CA 1
ATOM 1577 C C . ARG A 1 210 ? 8.219 3.564 20.656 1 87.38 210 ARG A C 1
ATOM 1579 O O . ARG A 1 210 ? 7.785 4.121 19.656 1 87.38 210 ARG A O 1
ATOM 1586 N N . ARG A 1 211 ? 9.445 3.297 20.906 1 83.19 211 ARG A N 1
ATOM 1587 C CA . ARG A 1 211 ? 10.445 3.658 19.906 1 83.19 211 ARG A CA 1
ATOM 1588 C C . ARG A 1 211 ? 10.234 2.879 18.609 1 83.19 211 ARG A C 1
ATOM 1590 O O . ARG A 1 211 ? 10.375 3.432 17.531 1 83.19 211 ARG A O 1
ATOM 1597 N N . MET A 1 212 ? 9.852 1.678 18.75 1 86.25 212 MET A N 1
ATOM 1598 C CA . MET A 1 212 ? 9.68 0.797 17.594 1 86.25 212 MET A CA 1
ATOM 1599 C C . MET A 1 212 ? 8.477 1.214 16.766 1 86.25 212 MET A C 1
ATOM 1601 O O . MET A 1 212 ? 8.477 1.052 15.539 1 86.25 212 MET A O 1
ATOM 1605 N N . VAL A 1 213 ? 7.496 1.792 17.453 1 89.75 213 VAL A N 1
ATOM 1606 C CA . VAL A 1 213 ? 6.266 2.172 16.766 1 89.75 213 VAL A CA 1
ATOM 1607 C C . VAL A 1 213 ? 6.375 3.607 16.25 1 89.75 213 VAL A C 1
ATOM 1609 O O . VAL A 1 213 ? 5.91 3.924 15.156 1 89.75 213 VAL A O 1
ATOM 1612 N N . TYR A 1 214 ? 7.035 4.43 17 1 90.38 214 TYR A N 1
ATOM 1613 C CA . TYR A 1 214 ? 7.078 5.859 16.688 1 90.38 214 TYR A CA 1
ATOM 1614 C C . TYR A 1 214 ? 7.812 6.121 15.391 1 90.38 214 TYR A C 1
ATOM 1616 O O . TYR A 1 214 ? 7.328 6.863 14.531 1 90.38 214 TYR A O 1
ATOM 1624 N N . GLY A 1 215 ? 8.984 5.582 15.203 1 87.12 215 GLY A N 1
ATOM 1625 C CA . GLY A 1 215 ? 9.82 5.867 14.047 1 87.12 215 GLY A CA 1
ATOM 1626 C C . GLY A 1 215 ? 9.109 5.621 12.727 1 87.12 215 GLY A C 1
ATOM 1627 O O . GLY A 1 215 ? 8.93 6.543 11.93 1 87.12 215 GLY A O 1
ATOM 1628 N N . PRO A 1 216 ? 8.664 4.414 12.586 1 87.31 216 PRO A N 1
ATOM 1629 C CA . PRO A 1 216 ? 7.957 4.086 11.352 1 87.31 216 PRO A CA 1
ATOM 1630 C C . PRO A 1 216 ? 6.68 4.902 11.164 1 87.31 216 PRO A C 1
ATOM 1632 O O . PRO A 1 216 ? 6.348 5.301 10.047 1 87.31 216 PRO A O 1
ATOM 1635 N N . PHE A 1 217 ? 5.992 5.16 12.227 1 93.5 217 PHE A N 1
ATOM 1636 C CA . PHE A 1 217 ? 4.781 5.965 12.133 1 93.5 217 PHE A CA 1
ATOM 1637 C C . PHE A 1 217 ? 5.113 7.395 11.727 1 93.5 217 PHE A C 1
ATOM 1639 O O . PHE A 1 217 ? 4.469 7.961 10.844 1 93.5 217 PHE A O 1
ATOM 1646 N N . ALA A 1 218 ? 6.082 7.957 12.398 1 91.62 218 ALA A N 1
ATOM 1647 C CA . ALA A 1 218 ? 6.453 9.352 12.156 1 91.62 218 ALA A CA 1
ATOM 1648 C C . ALA A 1 218 ? 6.875 9.555 10.703 1 91.62 218 ALA A C 1
ATOM 1650 O O . ALA A 1 218 ? 6.543 10.57 10.094 1 91.62 218 ALA A O 1
ATOM 1651 N N . SER A 1 219 ? 7.582 8.648 10.18 1 90.19 219 SER A N 1
ATOM 1652 C CA . SER A 1 219 ? 8.008 8.734 8.789 1 90.19 219 SER A CA 1
ATOM 1653 C C . SER A 1 219 ? 6.805 8.75 7.844 1 90.19 219 SER A C 1
ATOM 1655 O O . SER A 1 219 ? 6.738 9.586 6.938 1 90.19 219 SER A O 1
ATOM 1657 N N . ARG A 1 220 ? 5.863 7.898 8.094 1 93.5 220 ARG A N 1
ATOM 1658 C CA . ARG A 1 220 ? 4.668 7.82 7.258 1 93.5 220 ARG A CA 1
ATOM 1659 C C . ARG A 1 220 ? 3.793 9.055 7.438 1 93.5 220 ARG A C 1
ATOM 1661 O O . ARG A 1 220 ? 3.305 9.625 6.461 1 93.5 220 ARG A O 1
ATOM 1668 N N . PHE A 1 221 ? 3.689 9.461 8.664 1 95.88 221 PHE A N 1
ATOM 1669 C CA . PHE A 1 221 ? 2.871 10.633 8.969 1 95.88 221 PHE A CA 1
ATOM 1670 C C . PHE A 1 221 ? 3.436 11.883 8.297 1 95.88 221 PHE A C 1
ATOM 1672 O O . PHE A 1 221 ? 2.693 12.648 7.68 1 95.88 221 PHE A O 1
ATOM 1679 N N . LEU A 1 222 ? 4.68 12.07 8.398 1 93.12 222 LEU A N 1
ATOM 1680 C CA . LEU A 1 222 ? 5.324 13.258 7.84 1 93.12 222 LEU A CA 1
ATOM 1681 C C . LEU A 1 222 ? 5.199 13.281 6.32 1 93.12 222 LEU A C 1
ATOM 1683 O O . LEU A 1 222 ? 4.938 14.328 5.734 1 93.12 222 LEU A O 1
ATOM 1687 N N . ASN A 1 223 ? 5.422 12.164 5.738 1 95 223 ASN A N 1
ATOM 1688 C CA . ASN A 1 223 ? 5.316 12.117 4.285 1 95 223 ASN A CA 1
ATOM 1689 C C . ASN A 1 223 ? 3.875 12.289 3.818 1 95 223 ASN A C 1
ATOM 1691 O O . ASN A 1 223 ? 3.623 12.914 2.787 1 95 223 ASN A O 1
ATOM 1695 N N . MET A 1 224 ? 2.99 11.703 4.566 1 96.81 224 MET A N 1
ATOM 1696 C CA . MET A 1 224 ? 1.581 11.945 4.27 1 96.81 224 MET A CA 1
ATOM 1697 C C . MET A 1 224 ? 1.251 13.43 4.379 1 96.81 224 MET A C 1
ATOM 1699 O O . MET A 1 224 ? 0.574 13.984 3.51 1 96.81 224 MET A O 1
ATOM 1703 N N . HIS A 1 225 ? 1.731 14.07 5.422 1 96.25 225 HIS A N 1
ATOM 1704 C CA . HIS A 1 225 ? 1.465 15.484 5.648 1 96.25 225 HIS A CA 1
ATOM 1705 C C . HIS A 1 225 ? 2.092 16.344 4.559 1 96.25 225 HIS A C 1
ATOM 1707 O O . HIS A 1 225 ? 1.482 17.312 4.098 1 96.25 225 HIS A O 1
ATOM 1713 N N . ARG A 1 226 ? 3.32 16.016 4.145 1 96.31 226 ARG A N 1
ATOM 1714 C CA . ARG A 1 226 ? 3.996 16.703 3.051 1 96.31 226 ARG A CA 1
ATOM 1715 C C . ARG A 1 226 ? 3.16 16.672 1.776 1 96.31 226 ARG A C 1
ATOM 1717 O O . ARG A 1 226 ? 3 17.688 1.1 1 96.31 226 ARG A O 1
ATOM 1724 N N . CYS A 1 227 ? 2.67 15.531 1.513 1 97.25 227 CYS A N 1
ATOM 1725 C CA . CYS A 1 227 ? 1.883 15.367 0.297 1 97.25 227 CYS A CA 1
ATOM 1726 C C . CYS A 1 227 ? 0.541 16.078 0.415 1 97.25 227 CYS A C 1
ATOM 1728 O O . CYS A 1 227 ? 0.031 16.625 -0.568 1 97.25 227 CYS A O 1
ATOM 1730 N N . TYR A 1 228 ? 0.029 16.047 1.59 1 97.12 228 TYR A N 1
ATOM 1731 C CA . TYR A 1 228 ? -1.206 16.781 1.852 1 97.12 228 TYR A CA 1
ATOM 1732 C C . TYR A 1 228 ? -1.01 18.266 1.637 1 97.12 228 TYR A C 1
ATOM 1734 O O . TYR A 1 228 ? -1.801 18.922 0.941 1 97.12 228 TYR A O 1
ATOM 1742 N N . LEU A 1 229 ? 0.053 18.844 2.189 1 96.38 229 LEU A N 1
ATOM 1743 C CA . LEU A 1 229 ? 0.369 20.25 2.006 1 96.38 229 LEU A CA 1
ATOM 1744 C C . LEU A 1 229 ? 0.601 20.578 0.533 1 96.38 229 LEU A C 1
ATOM 1746 O O . LEU A 1 229 ? 0.121 21.594 0.032 1 96.38 229 LEU A O 1
ATOM 1750 N N . THR A 1 230 ? 1.332 19.719 -0.094 1 97.31 230 THR A N 1
ATOM 1751 C CA . THR A 1 230 ? 1.65 19.922 -1.503 1 97.31 230 THR A CA 1
ATOM 1752 C C . THR A 1 230 ? 0.38 19.938 -2.35 1 97.31 230 THR A C 1
ATOM 1754 O O . THR A 1 230 ? 0.252 20.734 -3.277 1 97.31 230 THR A O 1
ATOM 1757 N N . SER A 1 231 ? -0.536 19.047 -2.016 1 96.88 231 SER A N 1
ATOM 1758 C CA . SER A 1 231 ? -1.792 18.969 -2.754 1 96.88 231 SER A CA 1
ATOM 1759 C C . SER A 1 231 ? -2.6 20.25 -2.621 1 96.88 231 SER A C 1
ATOM 1761 O O . SER A 1 231 ? -3.352 20.609 -3.529 1 96.88 231 SER A O 1
ATOM 1763 N N . LYS A 1 232 ? -2.43 20.969 -1.565 1 94.94 232 LYS A N 1
ATOM 1764 C CA . LYS A 1 232 ? -3.203 22.172 -1.285 1 94.94 232 LYS A CA 1
ATOM 1765 C C . LYS A 1 232 ? -2.508 23.422 -1.837 1 94.94 232 LYS A C 1
ATOM 1767 O O . LYS A 1 232 ? -3.16 24.312 -2.361 1 94.94 232 LYS A O 1
ATOM 1772 N N . HIS A 1 233 ? -1.238 23.391 -1.771 1 95.12 233 HIS A N 1
ATOM 1773 C CA . HIS A 1 233 ? -0.527 24.641 -2.031 1 95.12 233 HIS A CA 1
ATOM 1774 C C . HIS A 1 233 ? 0.15 24.609 -3.398 1 95.12 233 HIS A C 1
ATOM 1776 O O . HIS A 1 233 ? 0.461 25.656 -3.963 1 95.12 233 HIS A O 1
ATOM 1782 N N . PHE A 1 234 ? 0.433 23.453 -3.859 1 95.94 234 PHE A N 1
ATOM 1783 C CA . PHE A 1 234 ? 1.018 23.312 -5.188 1 95.94 234 PHE A CA 1
ATOM 1784 C C . PHE A 1 234 ? 0.218 22.312 -6.02 1 95.94 234 PHE A C 1
ATOM 1786 O O . PHE A 1 234 ? 0.754 21.297 -6.465 1 95.94 234 PHE A O 1
ATOM 1793 N N . PRO A 1 235 ? -1.015 22.625 -6.379 1 94.62 235 PRO A N 1
ATOM 1794 C CA . PRO A 1 235 ? -1.943 21.656 -6.98 1 94.62 235 PRO A CA 1
ATOM 1795 C C . PRO A 1 235 ? -1.723 21.484 -8.484 1 94.62 235 PRO A C 1
ATOM 1797 O O . PRO A 1 235 ? -2.266 20.562 -9.086 1 94.62 235 PRO A O 1
ATOM 1800 N N . ARG A 1 236 ? -0.936 22.328 -9.094 1 94.81 236 ARG A N 1
ATOM 1801 C CA . ARG A 1 236 ? -0.765 22.234 -10.539 1 94.81 236 ARG A CA 1
ATOM 1802 C C . ARG A 1 236 ? 0.092 21.031 -10.914 1 94.81 236 ARG A C 1
ATOM 1804 O O . ARG A 1 236 ? 1.076 20.734 -10.242 1 94.81 236 ARG A O 1
ATOM 1811 N N . ASP A 1 237 ? -0.249 20.328 -11.977 1 89.12 237 ASP A N 1
ATOM 1812 C CA . ASP A 1 237 ? 0.424 19.109 -12.406 1 89.12 237 ASP A CA 1
ATOM 1813 C C . ASP A 1 237 ? 1.867 19.391 -12.82 1 89.12 237 ASP A C 1
ATOM 1815 O O . ASP A 1 237 ? 2.74 18.531 -12.664 1 89.12 237 ASP A O 1
ATOM 1819 N N . ASP A 1 238 ? 2.096 20.562 -13.297 1 91.31 238 ASP A N 1
ATOM 1820 C CA . ASP A 1 238 ? 3.428 20.891 -13.805 1 91.31 238 ASP A CA 1
ATOM 1821 C C . ASP A 1 238 ? 4.285 21.547 -12.719 1 91.31 238 ASP A C 1
ATOM 1823 O O . ASP A 1 238 ? 5.438 21.891 -12.969 1 91.31 238 ASP A O 1
ATOM 1827 N N . ASP A 1 239 ? 3.719 21.734 -11.57 1 94.88 239 ASP A N 1
ATOM 1828 C CA . ASP A 1 239 ? 4.48 22.312 -10.461 1 94.88 239 ASP A CA 1
ATOM 1829 C C . ASP A 1 239 ? 5.539 21.328 -9.961 1 94.88 239 ASP A C 1
ATOM 1831 O O . ASP A 1 239 ? 5.27 20.125 -9.82 1 94.88 239 ASP A O 1
ATOM 1835 N N . THR A 1 240 ? 6.766 21.719 -9.758 1 94.81 240 THR A N 1
ATOM 1836 C CA . THR A 1 240 ? 7.855 20.859 -9.32 1 94.81 240 THR A CA 1
ATOM 1837 C C . THR A 1 240 ? 8.094 21 -7.816 1 94.81 240 THR A C 1
ATOM 1839 O O . THR A 1 240 ? 8.875 20.25 -7.234 1 94.81 240 THR A O 1
ATOM 1842 N N . ARG A 1 241 ? 7.398 21.906 -7.227 1 95.5 241 ARG A N 1
ATOM 1843 C CA . ARG A 1 241 ? 7.613 22.188 -5.812 1 95.5 241 ARG A CA 1
ATOM 1844 C C . ARG A 1 241 ? 6.902 21.172 -4.934 1 95.5 241 ARG A C 1
ATOM 1846 O O . ARG A 1 241 ? 5.805 20.719 -5.262 1 95.5 241 ARG A O 1
ATOM 1853 N N . ILE A 1 242 ? 7.598 20.812 -3.844 1 97 242 ILE A N 1
ATOM 1854 C CA . ILE A 1 242 ? 7.062 19.953 -2.789 1 97 242 ILE A CA 1
ATOM 1855 C C . ILE A 1 242 ? 7.07 20.703 -1.461 1 97 242 ILE A C 1
ATOM 1857 O O . ILE A 1 242 ? 8.117 21.203 -1.022 1 97 242 ILE A O 1
ATOM 1861 N N . ALA A 1 243 ? 5.918 20.797 -0.86 1 97 243 ALA A N 1
ATOM 1862 C CA . ALA A 1 243 ? 5.859 21.391 0.474 1 97 243 ALA A CA 1
ATOM 1863 C C . ALA A 1 243 ? 6.426 20.438 1.523 1 97 243 ALA A C 1
ATOM 1865 O O . ALA A 1 243 ? 5.809 19.422 1.837 1 97 243 ALA A O 1
ATOM 1866 N N . LEU A 1 244 ? 7.539 20.703 2.059 1 94.62 244 LEU A N 1
ATOM 1867 C CA . LEU A 1 244 ? 8.156 19.859 3.078 1 94.62 244 LEU A CA 1
ATOM 1868 C C . LEU A 1 244 ? 7.559 20.156 4.453 1 94.62 244 LEU A C 1
ATOM 1870 O O . LEU A 1 244 ? 7.34 19.234 5.242 1 94.62 244 LEU A O 1
ATOM 1874 N N . HIS A 1 245 ? 7.457 21.391 4.727 1 92.38 245 HIS A N 1
ATOM 1875 C CA . HIS A 1 245 ? 6.816 21.922 5.926 1 92.38 245 HIS A CA 1
ATOM 1876 C C . HIS A 1 245 ? 5.922 23.109 5.59 1 92.38 245 HIS A C 1
ATOM 1878 O O . HIS A 1 245 ? 6.035 23.688 4.508 1 92.38 245 HIS A O 1
ATOM 1884 N N . TYR A 1 246 ? 5 23.359 6.516 1 93.88 246 TYR A N 1
ATOM 1885 C CA . TYR A 1 246 ? 4.195 24.547 6.273 1 93.88 246 TYR A CA 1
ATOM 1886 C C . TYR A 1 246 ? 5.082 25.766 6.035 1 93.88 246 TYR A C 1
ATOM 1888 O O . TYR A 1 246 ? 5.953 26.078 6.848 1 93.88 246 TYR A O 1
ATOM 1896 N N . GLY A 1 247 ? 4.895 26.391 4.875 1 93.88 247 GLY A N 1
ATOM 1897 C CA . GLY A 1 247 ? 5.609 27.625 4.555 1 93.88 247 GLY A CA 1
ATOM 1898 C C . GLY A 1 247 ? 6.922 27.375 3.832 1 93.88 247 GLY A C 1
ATOM 1899 O O . GLY A 1 247 ? 7.578 28.312 3.391 1 93.88 247 GLY A O 1
ATOM 1900 N N . TYR A 1 248 ? 7.285 26.078 3.662 1 94.69 248 TYR A N 1
ATOM 1901 C CA . TYR A 1 248 ? 8.578 25.781 3.057 1 94.69 248 TYR A CA 1
ATOM 1902 C C . TYR A 1 248 ? 8.438 24.719 1.971 1 94.69 248 TYR A C 1
ATOM 1904 O O . TYR A 1 248 ? 7.688 23.75 2.129 1 94.69 248 TYR A O 1
ATOM 1912 N N . TYR A 1 249 ? 9.188 24.922 0.86 1 96.25 249 TYR A N 1
ATOM 1913 C CA . TYR A 1 249 ? 9.148 23.938 -0.226 1 96.25 249 TYR A CA 1
ATOM 1914 C C . TYR A 1 249 ? 10.555 23.578 -0.686 1 96.25 249 TYR A C 1
ATOM 1916 O O . TYR A 1 249 ? 11.523 24.25 -0.312 1 96.25 249 TYR A O 1
ATOM 1924 N N . CYS A 1 250 ? 10.719 22.516 -1.307 1 95.25 250 CYS A N 1
ATOM 1925 C CA . CYS A 1 250 ? 11.891 22.156 -2.092 1 95.25 250 CYS A CA 1
ATOM 1926 C C . CYS A 1 250 ? 11.5 21.781 -3.516 1 95.25 250 CYS A C 1
ATOM 1928 O O . CYS A 1 250 ? 10.312 21.641 -3.822 1 95.25 250 CYS A O 1
ATOM 1930 N N . SER A 1 251 ? 12.422 21.766 -4.391 1 94.75 251 SER A N 1
ATOM 1931 C CA . SER A 1 251 ? 12.219 21.344 -5.77 1 94.75 251 SER A CA 1
ATOM 1932 C C . SER A 1 251 ? 13.523 20.828 -6.383 1 94.75 251 SER A C 1
ATOM 1934 O O . SER A 1 251 ? 14.609 21.203 -5.938 1 94.75 251 SER A O 1
ATOM 1936 N N . LEU A 1 252 ? 13.398 19.969 -7.34 1 91.19 252 LEU A N 1
ATOM 1937 C CA . LEU A 1 252 ? 14.586 19.422 -7.984 1 91.19 252 LEU A CA 1
ATOM 1938 C C . LEU A 1 252 ? 15.352 20.516 -8.727 1 91.19 252 LEU A C 1
ATOM 1940 O O . LEU A 1 252 ? 16.578 20.594 -8.633 1 91.19 252 LEU A O 1
ATOM 1944 N N . PRO A 1 253 ? 14.641 21.344 -9.414 1 92.88 253 PRO A N 1
ATOM 1945 C CA . PRO A 1 253 ? 15.359 22.422 -10.102 1 92.88 253 PRO A CA 1
ATOM 1946 C C . PRO A 1 253 ? 16.109 23.328 -9.141 1 92.88 253 PRO A C 1
ATOM 1948 O O . PRO A 1 253 ? 17.172 23.875 -9.484 1 92.88 253 PRO A O 1
ATOM 1951 N N . ASP A 1 254 ? 15.617 23.547 -7.977 1 92.31 254 ASP A N 1
ATOM 1952 C CA . ASP A 1 254 ? 16.219 24.453 -7.004 1 92.31 254 ASP A CA 1
ATOM 1953 C C . ASP A 1 254 ? 17.031 23.688 -5.965 1 92.31 254 ASP A C 1
ATOM 1955 O O . ASP A 1 254 ? 17.172 24.125 -4.824 1 92.31 254 ASP A O 1
ATOM 1959 N N . SER A 1 255 ? 17.531 22.484 -6.266 1 89.5 255 SER A N 1
ATOM 1960 C CA . SER A 1 255 ? 18.203 21.609 -5.32 1 89.5 255 SER A CA 1
ATOM 1961 C C . SER A 1 255 ? 19.469 22.266 -4.754 1 89.5 255 SER A C 1
ATOM 1963 O O . SER A 1 255 ? 19.875 21.969 -3.631 1 89.5 255 SER A O 1
ATOM 1965 N N . ALA A 1 256 ? 20.031 23.125 -5.574 1 89.81 256 ALA A N 1
ATOM 1966 C CA . ALA A 1 256 ? 21.219 23.828 -5.102 1 89.81 256 ALA A CA 1
ATOM 1967 C C . ALA A 1 256 ? 20.906 24.672 -3.867 1 89.81 256 ALA A C 1
ATOM 1969 O O . ALA A 1 256 ? 21.75 24.797 -2.973 1 89.81 256 ALA A O 1
ATOM 1970 N N . GLY A 1 257 ? 19.75 25.297 -3.828 1 91.44 257 GLY A N 1
ATOM 1971 C CA . GLY A 1 257 ? 19.328 26.094 -2.68 1 91.44 257 GLY A CA 1
ATOM 1972 C C . GLY A 1 257 ? 19.141 25.266 -1.421 1 91.44 257 GLY A C 1
ATOM 1973 O O . GLY A 1 257 ? 19.422 25.734 -0.316 1 91.44 257 GLY A O 1
ATOM 1974 N N . PHE A 1 258 ? 18.766 24.062 -1.577 1 90.94 258 PHE A N 1
ATOM 1975 C CA . PHE A 1 258 ? 18.531 23.188 -0.439 1 90.94 258 PHE A CA 1
ATOM 1976 C C . PHE A 1 258 ? 19.844 22.641 0.101 1 90.94 258 PHE A C 1
ATOM 1978 O O . PHE A 1 258 ? 20.078 22.672 1.309 1 90.94 258 PHE A O 1
ATOM 1985 N N . PHE A 1 259 ? 20.688 22.141 -0.786 1 87.62 259 PHE A N 1
ATOM 1986 C CA . PHE A 1 259 ? 21.875 21.406 -0.363 1 87.62 259 PHE A CA 1
ATOM 1987 C C . PHE A 1 259 ? 23.062 22.344 -0.221 1 87.62 259 PHE A C 1
ATOM 1989 O O . PHE A 1 259 ? 24.047 22.016 0.45 1 87.62 259 PHE A O 1
ATOM 1996 N N . GLY A 1 260 ? 22.938 23.5 -0.798 1 86.12 260 GLY A N 1
ATOM 1997 C CA . GLY A 1 260 ? 24.094 24.391 -0.802 1 86.12 260 GLY A CA 1
ATOM 1998 C C . GLY A 1 260 ? 25.188 23.953 -1.755 1 86.12 260 GLY A C 1
ATOM 1999 O O . GLY A 1 260 ? 24.906 23.469 -2.848 1 86.12 260 GLY A O 1
ATOM 2000 N N . ASP A 1 261 ? 26.438 24.203 -1.295 1 81.94 261 ASP A N 1
ATOM 2001 C CA . ASP A 1 261 ? 27.578 23.906 -2.145 1 81.94 261 ASP A CA 1
ATOM 2002 C C . ASP A 1 261 ? 28.062 22.469 -1.934 1 81.94 261 ASP A C 1
ATOM 2004 O O . ASP A 1 261 ? 28.75 22.172 -0.955 1 81.94 261 ASP A O 1
ATOM 2008 N N . VAL A 1 262 ? 27.562 21.609 -2.717 1 82.81 262 VAL A N 1
ATOM 2009 C CA . VAL A 1 262 ? 28 20.219 -2.658 1 82.81 262 VAL A CA 1
ATOM 2010 C C . VAL A 1 262 ? 28.625 19.812 -3.998 1 82.81 262 VAL A C 1
ATOM 2012 O O . VAL A 1 262 ? 28.188 20.281 -5.051 1 82.81 262 VAL A O 1
ATOM 2015 N N . HIS A 1 263 ? 29.625 18.984 -4.008 1 81.94 263 HIS A N 1
ATOM 2016 C CA . HIS A 1 263 ? 30.391 18.625 -5.195 1 81.94 263 HIS A CA 1
ATOM 2017 C C . HIS A 1 263 ? 29.609 17.672 -6.086 1 81.94 263 HIS A C 1
ATOM 2019 O O . HIS A 1 263 ? 29.797 17.656 -7.305 1 81.94 263 HIS A O 1
ATOM 2025 N N . ASN A 1 264 ? 28.703 16.953 -5.59 1 82.81 264 ASN A N 1
ATOM 2026 C CA . ASN A 1 264 ? 28.016 15.922 -6.348 1 82.81 264 ASN A CA 1
ATOM 2027 C C . ASN A 1 264 ? 26.516 16.219 -6.457 1 82.81 264 ASN A C 1
ATOM 2029 O O . ASN A 1 264 ? 25.688 15.305 -6.371 1 82.81 264 ASN A O 1
ATOM 2033 N N . LEU A 1 265 ? 26.172 17.453 -6.684 1 84.5 265 LEU A N 1
ATOM 2034 C CA . LEU A 1 265 ? 24.781 17.891 -6.66 1 84.5 265 LEU A CA 1
ATOM 2035 C C . LEU A 1 265 ? 23.969 17.203 -7.75 1 84.5 265 LEU A C 1
ATOM 2037 O O . LEU A 1 265 ? 22.812 16.828 -7.531 1 84.5 265 LEU A O 1
ATOM 2041 N N . GLU A 1 266 ? 24.594 17.062 -8.93 1 83.69 266 GLU A N 1
ATOM 2042 C CA . GLU A 1 266 ? 23.875 16.469 -10.055 1 83.69 266 GLU A CA 1
ATOM 2043 C C . GLU A 1 266 ? 23.578 14.992 -9.789 1 83.69 266 GLU A C 1
ATOM 2045 O O . GLU A 1 266 ? 22.516 14.492 -10.18 1 83.69 266 GLU A O 1
ATOM 2050 N N . GLU A 1 267 ? 24.422 14.367 -9.125 1 80.94 267 GLU A N 1
ATOM 2051 C CA . GLU A 1 267 ? 24.203 12.977 -8.75 1 80.94 267 GLU A CA 1
ATOM 2052 C C . GLU A 1 267 ? 23.109 12.852 -7.699 1 80.94 267 GLU A C 1
ATOM 2054 O O . GLU A 1 267 ? 22.266 11.953 -7.781 1 80.94 267 GLU A O 1
ATOM 2059 N N . ILE A 1 268 ? 23.125 13.75 -6.801 1 81.25 268 ILE A N 1
ATOM 2060 C CA . ILE A 1 268 ? 22.109 13.758 -5.75 1 81.25 268 ILE A CA 1
ATOM 2061 C C . ILE A 1 268 ? 20.734 14 -6.359 1 81.25 268 ILE A C 1
ATOM 2063 O O . ILE A 1 268 ? 19.766 13.32 -6.016 1 81.25 268 ILE A O 1
ATOM 2067 N N . LYS A 1 269 ? 20.688 14.852 -7.266 1 83.62 269 LYS A N 1
ATOM 2068 C CA . LYS A 1 269 ? 19.438 15.172 -7.953 1 83.62 269 LYS A CA 1
ATOM 2069 C C . LYS A 1 269 ? 18.875 13.938 -8.672 1 83.62 269 LYS A C 1
ATOM 2071 O O . LYS A 1 269 ? 17.672 13.672 -8.609 1 83.62 269 LYS A O 1
ATOM 2076 N N . ALA A 1 270 ? 19.766 13.297 -9.289 1 82.62 270 ALA A N 1
ATOM 2077 C CA . ALA A 1 270 ? 19.359 12.109 -10.031 1 82.62 270 ALA A CA 1
ATOM 2078 C C . ALA A 1 270 ? 18.781 11.055 -9.102 1 82.62 270 ALA A C 1
ATOM 2080 O O . ALA A 1 270 ? 17.812 10.367 -9.461 1 82.62 270 ALA A O 1
ATOM 2081 N N . TYR A 1 271 ? 19.281 11 -7.906 1 76.25 271 TYR A N 1
ATOM 2082 C CA . TYR A 1 271 ? 18.828 10.023 -6.926 1 76.25 271 TYR A CA 1
ATOM 2083 C C . TYR A 1 271 ? 17.469 10.43 -6.344 1 76.25 271 TYR A C 1
ATOM 2085 O O . TYR A 1 271 ? 16.703 9.586 -5.883 1 76.25 271 TYR A O 1
ATOM 2093 N N . LEU A 1 272 ? 17.203 11.719 -6.434 1 85.12 272 LEU A N 1
ATOM 2094 C CA . LEU A 1 272 ? 15.992 12.219 -5.777 1 85.12 272 LEU A CA 1
ATOM 2095 C C . LEU A 1 272 ? 14.82 12.25 -6.754 1 85.12 272 LEU A C 1
ATOM 2097 O O . LEU A 1 272 ? 13.672 12.445 -6.344 1 85.12 272 LEU A O 1
ATOM 2101 N N . VAL A 1 273 ? 15.078 12 -8.023 1 87.75 273 VAL A N 1
ATOM 2102 C CA . VAL A 1 273 ? 14.055 12.086 -9.055 1 87.75 273 VAL A CA 1
ATOM 2103 C C . VAL A 1 273 ? 12.914 11.117 -8.734 1 87.75 273 VAL A C 1
ATOM 2105 O O . VAL A 1 273 ? 11.75 11.508 -8.727 1 87.75 273 VAL A O 1
ATOM 2108 N N . PRO A 1 274 ? 13.172 9.836 -8.367 1 83.94 274 PRO A N 1
ATOM 2109 C CA . PRO A 1 274 ? 12.07 8.93 -8.055 1 83.94 274 PRO A CA 1
ATOM 2110 C C . PRO A 1 274 ? 11.25 9.375 -6.848 1 83.94 274 PRO A C 1
ATOM 2112 O O . PRO A 1 274 ? 10.031 9.203 -6.824 1 83.94 274 PRO A O 1
ATOM 2115 N N . LEU A 1 275 ? 11.922 9.922 -5.914 1 88.75 275 LEU A N 1
ATOM 2116 C CA . LEU A 1 275 ? 11.234 10.375 -4.711 1 88.75 275 LEU A CA 1
ATOM 2117 C C . LEU A 1 275 ? 10.273 11.523 -5.031 1 88.75 275 LEU A C 1
ATOM 2119 O O . LEU A 1 275 ? 9.117 11.508 -4.609 1 88.75 275 LEU A O 1
ATOM 2123 N N . HIS A 1 276 ? 10.766 12.508 -5.812 1 91.88 276 HIS A N 1
ATOM 2124 C CA . HIS A 1 276 ? 9.93 13.641 -6.184 1 91.88 276 HIS A CA 1
ATOM 2125 C C . HIS A 1 276 ? 8.742 13.203 -7.031 1 91.88 276 HIS A C 1
ATOM 2127 O O . HIS A 1 276 ? 7.641 13.742 -6.887 1 91.88 276 HIS A O 1
ATOM 2133 N N . LYS A 1 277 ? 8.992 12.242 -7.809 1 90.69 277 LYS A N 1
ATOM 2134 C CA . LYS A 1 277 ? 7.91 11.711 -8.633 1 90.69 277 LYS A CA 1
ATOM 2135 C C . LYS A 1 277 ? 6.828 11.062 -7.773 1 90.69 277 LYS A C 1
ATOM 2137 O O . LYS A 1 277 ? 5.637 11.258 -8.008 1 90.69 277 LYS A O 1
ATOM 2142 N N . LYS A 1 278 ? 7.211 10.328 -6.816 1 91.31 278 LYS A N 1
ATOM 2143 C CA . LYS A 1 278 ? 6.262 9.641 -5.945 1 91.31 278 LYS A CA 1
ATOM 2144 C C . LYS A 1 278 ? 5.523 10.633 -5.047 1 91.31 278 LYS A C 1
ATOM 2146 O O . LYS A 1 278 ? 4.324 10.492 -4.809 1 91.31 278 LYS A O 1
ATOM 2151 N N . TRP A 1 279 ? 6.27 11.648 -4.559 1 95.25 279 TRP A N 1
ATOM 2152 C CA . TRP A 1 279 ? 5.629 12.695 -3.77 1 95.25 279 TRP A CA 1
ATOM 2153 C C . TRP A 1 279 ? 4.555 13.406 -4.582 1 95.25 279 TRP A C 1
ATOM 2155 O O . TRP A 1 279 ? 3.449 13.648 -4.09 1 95.25 279 TRP A O 1
ATOM 2165 N N . ARG A 1 280 ? 4.887 13.688 -5.77 1 95 280 ARG A N 1
ATOM 2166 C CA . ARG A 1 280 ? 3.945 14.391 -6.633 1 95 280 ARG A CA 1
ATOM 2167 C C . ARG A 1 280 ? 2.742 13.516 -6.965 1 95 280 ARG A C 1
ATOM 2169 O O . ARG A 1 280 ? 1.601 13.984 -6.926 1 95 280 ARG A O 1
ATOM 2176 N N . ALA A 1 281 ? 3.006 12.289 -7.262 1 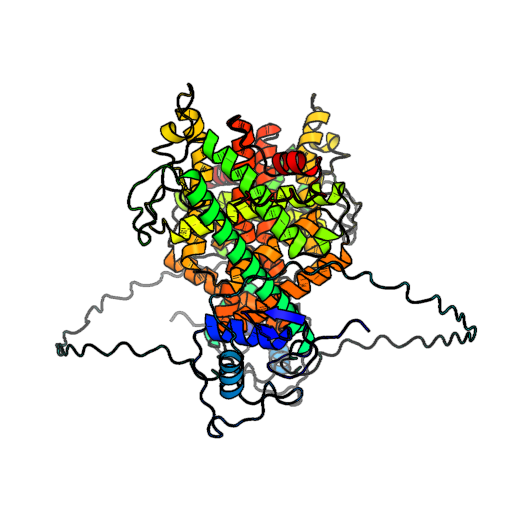92.69 281 ALA A N 1
ATOM 2177 C CA . ALA A 1 281 ? 1.921 11.367 -7.594 1 92.69 281 ALA A CA 1
ATOM 2178 C C . ALA A 1 281 ? 0.943 11.227 -6.43 1 92.69 281 ALA A C 1
ATOM 2180 O O . ALA A 1 281 ? -0.273 11.289 -6.621 1 92.69 281 ALA A O 1
ATOM 2181 N N . LEU A 1 282 ? 1.483 11.031 -5.262 1 95 282 LEU A N 1
ATOM 2182 C CA . LEU A 1 282 ? 0.642 10.906 -4.074 1 95 282 LEU A CA 1
ATOM 2183 C C . LEU A 1 282 ? -0.102 12.203 -3.793 1 95 282 LEU A C 1
ATOM 2185 O O . LEU A 1 282 ? -1.278 12.188 -3.424 1 95 282 LEU A O 1
ATOM 2189 N N . SER A 1 283 ? 0.575 13.367 -3.973 1 97.06 283 SER A N 1
ATOM 2190 C CA . SER A 1 283 ? -0.054 14.672 -3.766 1 97.06 283 SER A CA 1
ATOM 2191 C C . SER A 1 283 ? -1.227 14.875 -4.719 1 97.06 283 SER A C 1
ATOM 2193 O O . SER A 1 283 ? -2.277 15.383 -4.32 1 97.06 283 SER A O 1
ATOM 2195 N N . MET A 1 284 ? -1.018 14.469 -5.91 1 94.25 284 MET A N 1
ATOM 2196 C CA . MET A 1 284 ? -2.072 14.648 -6.902 1 94.25 284 MET A CA 1
ATOM 2197 C C . MET A 1 284 ? -3.254 13.727 -6.613 1 94.25 284 MET A C 1
ATOM 2199 O O . MET A 1 284 ? -4.406 14.102 -6.848 1 94.25 284 MET A O 1
ATOM 2203 N N . LYS A 1 285 ? -2.967 12.586 -6.176 1 93.12 285 LYS A N 1
ATOM 2204 C CA . LYS A 1 285 ? -4.047 11.688 -5.762 1 93.12 285 LYS A CA 1
ATOM 2205 C C . LYS A 1 285 ? -4.844 12.289 -4.609 1 93.12 285 LYS A C 1
ATOM 2207 O O . LYS A 1 285 ? -6.074 12.234 -4.605 1 93.12 285 LYS A O 1
ATOM 2212 N N . MET A 1 286 ? -4.152 12.844 -3.65 1 95.62 286 MET A N 1
ATOM 2213 C CA . MET A 1 286 ? -4.809 13.469 -2.508 1 95.62 286 MET A CA 1
ATOM 2214 C C . MET A 1 286 ? -5.625 14.688 -2.945 1 95.62 286 MET A C 1
ATOM 2216 O O . MET A 1 286 ? -6.707 14.938 -2.416 1 95.62 286 MET A O 1
ATOM 2220 N N . LYS A 1 287 ? -5.066 15.375 -3.873 1 96.25 287 LYS A N 1
ATOM 2221 C CA . LYS A 1 287 ? -5.797 16.516 -4.43 1 96.25 287 LYS A CA 1
ATOM 2222 C C . LYS A 1 287 ? -7.113 16.062 -5.055 1 96.25 287 LYS A C 1
ATOM 2224 O O . LYS A 1 287 ? -8.164 16.656 -4.789 1 96.25 287 LYS A O 1
ATOM 2229 N N . ARG A 1 288 ? -7.047 15.047 -5.867 1 92.62 288 ARG A N 1
ATOM 2230 C CA . ARG A 1 288 ? -8.234 14.539 -6.547 1 92.62 288 ARG A CA 1
ATOM 2231 C C . ARG A 1 288 ? -9.266 14.047 -5.539 1 92.62 288 ARG A C 1
ATOM 2233 O O . ARG A 1 288 ? -10.469 14.203 -5.75 1 92.62 288 ARG A O 1
ATOM 2240 N N . LEU A 1 289 ? -8.797 13.469 -4.484 1 94.5 289 LEU A N 1
ATOM 2241 C CA . LEU A 1 289 ? -9.695 12.93 -3.469 1 94.5 289 LEU A CA 1
ATOM 2242 C C . LEU A 1 289 ? -10.297 14.039 -2.617 1 94.5 289 LEU A C 1
ATOM 2244 O O . LEU A 1 289 ? -11.367 13.875 -2.029 1 94.5 289 LEU A O 1
ATOM 2248 N N . ASP A 1 290 ? -9.539 15.141 -2.527 1 94.75 290 ASP A N 1
ATOM 2249 C CA . ASP A 1 290 ? -10.023 16.25 -1.711 1 94.75 290 ASP A CA 1
ATOM 2250 C C . ASP A 1 290 ? -10.57 15.75 -0.376 1 94.75 290 ASP A C 1
ATOM 2252 O O . ASP A 1 290 ? -11.742 15.984 -0.055 1 94.75 290 ASP A O 1
ATOM 2256 N N . LEU A 1 291 ? -9.742 15.258 0.436 1 94.69 291 LEU A N 1
ATOM 2257 C CA . LEU A 1 291 ? -10.078 14.531 1.655 1 94.69 291 LEU A CA 1
ATOM 2258 C C . LEU A 1 291 ? -10.711 15.461 2.684 1 94.69 291 LEU A C 1
ATOM 2260 O O . LEU A 1 291 ? -10.219 16.562 2.92 1 94.69 291 LEU A O 1
ATOM 2264 N N . ARG A 1 292 ? -11.781 14.984 3.268 1 92.25 292 ARG A N 1
ATOM 2265 C CA . ARG A 1 292 ? -12.359 15.648 4.43 1 92.25 292 ARG A CA 1
ATOM 2266 C C . ARG A 1 292 ? -11.5 15.43 5.672 1 92.25 292 ARG A C 1
ATOM 2268 O O . ARG A 1 292 ? -10.703 14.492 5.719 1 92.25 292 ARG A O 1
ATOM 2275 N N . GLY A 1 293 ? -11.711 16.25 6.629 1 92.44 293 GLY A N 1
ATOM 2276 C CA . GLY A 1 293 ? -10.945 16.141 7.863 1 92.44 293 GLY A CA 1
ATOM 2277 C C . GLY A 1 293 ? -11.078 14.781 8.523 1 92.44 293 GLY A C 1
ATOM 2278 O O . GLY A 1 293 ? -10.07 14.188 8.93 1 92.44 293 GLY A O 1
ATOM 2279 N N . ILE A 1 294 ? -12.219 14.281 8.555 1 91.31 294 ILE A N 1
ATOM 2280 C CA . ILE A 1 294 ? -12.492 13.016 9.219 1 91.31 294 ILE A CA 1
ATOM 2281 C C . ILE A 1 294 ? -11.812 11.883 8.453 1 91.31 294 ILE A C 1
ATOM 2283 O O . ILE A 1 294 ? -11.375 10.891 9.055 1 91.31 294 ILE A O 1
ATOM 2287 N N . GLU A 1 295 ? -11.727 12 7.168 1 95 295 GLU A N 1
ATOM 2288 C CA . GLU A 1 295 ? -11.07 10.984 6.348 1 95 295 GLU A CA 1
ATOM 2289 C C . GLU A 1 295 ? -9.562 10.992 6.562 1 95 295 GLU A C 1
ATOM 2291 O O . GLU A 1 295 ? -8.93 9.93 6.586 1 95 295 GLU A O 1
ATOM 2296 N N . ILE A 1 296 ? -9.008 12.148 6.758 1 95.44 296 ILE A N 1
ATOM 2297 C CA . ILE A 1 296 ? -7.59 12.25 7.078 1 95.44 296 ILE A CA 1
ATOM 2298 C C . ILE A 1 296 ? -7.324 11.633 8.453 1 95.44 296 ILE A C 1
ATOM 2300 O O . ILE A 1 296 ? -6.336 10.922 8.633 1 95.44 296 ILE A O 1
ATOM 2304 N N . ALA A 1 297 ? -8.211 11.977 9.352 1 94.69 297 ALA A N 1
ATOM 2305 C CA . ALA A 1 297 ? -8.094 11.422 10.695 1 94.69 297 ALA A CA 1
ATOM 2306 C C . ALA A 1 297 ? -8.141 9.891 10.672 1 94.69 297 ALA A C 1
ATOM 2308 O O . ALA A 1 297 ? -7.34 9.227 11.328 1 94.69 297 ALA A O 1
ATOM 2309 N N . ALA A 1 298 ? -9.055 9.383 9.922 1 94.44 298 ALA A N 1
ATOM 2310 C CA . ALA A 1 298 ? -9.172 7.938 9.789 1 94.44 298 ALA A CA 1
ATOM 2311 C C . ALA A 1 298 ? -7.918 7.34 9.156 1 94.44 298 ALA A C 1
ATOM 2313 O O . ALA A 1 298 ? -7.457 6.273 9.562 1 94.44 298 ALA A O 1
ATOM 2314 N N . PHE A 1 299 ? -7.434 8.016 8.203 1 96.44 299 PHE A N 1
ATOM 2315 C CA . PHE A 1 299 ? -6.23 7.551 7.523 1 96.44 299 PHE A CA 1
ATOM 2316 C C . PHE A 1 299 ? -5.043 7.535 8.477 1 96.44 299 PHE A C 1
ATOM 2318 O O . PHE A 1 299 ? -4.25 6.59 8.477 1 96.44 299 PHE A O 1
ATOM 2325 N N . ILE A 1 300 ? -4.914 8.547 9.266 1 97.06 300 ILE A N 1
ATOM 2326 C CA . ILE A 1 300 ? -3.859 8.617 10.273 1 97.06 300 ILE A CA 1
ATOM 2327 C C . ILE A 1 300 ? -3.986 7.445 11.234 1 97.06 300 ILE A C 1
ATOM 2329 O O . ILE A 1 300 ? -2.99 6.805 11.578 1 97.06 300 ILE A O 1
ATOM 2333 N N . ALA A 1 301 ? -5.172 7.191 11.664 1 96.06 301 ALA A N 1
ATOM 2334 C CA . ALA A 1 301 ? -5.41 6.066 12.562 1 96.06 301 ALA A CA 1
ATOM 2335 C C . ALA A 1 301 ? -5.043 4.746 11.891 1 96.06 301 ALA A C 1
ATOM 2337 O O . ALA A 1 301 ? -4.492 3.848 12.531 1 96.06 301 ALA A O 1
ATOM 2338 N N . MET A 1 302 ? -5.332 4.648 10.625 1 94.88 302 MET A N 1
ATOM 2339 C CA . MET A 1 302 ? -4.988 3.439 9.875 1 94.88 302 MET A CA 1
ATOM 2340 C C . MET A 1 302 ? -3.477 3.242 9.836 1 94.88 302 MET A C 1
ATOM 2342 O O . MET A 1 302 ? -2.988 2.121 9.984 1 94.88 302 MET A O 1
ATOM 2346 N N . ILE A 1 303 ? -2.783 4.301 9.602 1 95.88 303 ILE A N 1
ATOM 2347 C CA . ILE A 1 303 ? -1.325 4.234 9.602 1 95.88 303 ILE A CA 1
ATOM 2348 C C . ILE A 1 303 ? -0.835 3.715 10.953 1 95.88 303 ILE A C 1
ATOM 2350 O O . ILE A 1 303 ? 0.003 2.811 11.008 1 95.88 303 ILE A O 1
ATOM 2354 N N . PHE A 1 304 ? -1.396 4.246 12 1 96.25 304 PHE A N 1
ATOM 2355 C CA . PHE A 1 304 ? -0.962 3.889 13.344 1 96.25 304 PHE A CA 1
ATOM 2356 C C . PHE A 1 304 ? -1.218 2.412 13.617 1 96.25 304 PHE A C 1
ATOM 2358 O O . PHE A 1 304 ? -0.313 1.688 14.039 1 96.25 304 PHE A O 1
ATOM 2365 N N . TYR A 1 305 ? -2.387 1.963 13.383 1 94.06 305 TYR A N 1
ATOM 2366 C CA . TYR A 1 305 ? -2.74 0.589 13.719 1 94.06 305 TYR A CA 1
ATOM 2367 C C . TYR A 1 305 ? -2 -0.401 12.828 1 94.06 305 TYR A C 1
ATOM 2369 O O . TYR A 1 305 ? -1.66 -1.504 13.266 1 94.06 305 TYR A O 1
ATOM 2377 N N . THR A 1 306 ? -1.769 -0.005 11.594 1 90.69 306 THR A N 1
ATOM 2378 C CA . THR A 1 306 ? -0.958 -0.853 10.727 1 90.69 306 THR A CA 1
ATOM 2379 C C . THR A 1 306 ? 0.449 -1.02 11.289 1 90.69 306 THR A C 1
ATOM 2381 O O . THR A 1 306 ? 1.015 -2.113 11.258 1 90.69 306 THR A O 1
ATOM 2384 N N . GLN A 1 307 ? 1.01 0.056 11.82 1 89.81 307 GLN A N 1
ATOM 2385 C CA . GLN A 1 307 ? 2.344 -0.013 12.414 1 89.81 307 GLN A CA 1
ATOM 2386 C C . GLN A 1 307 ? 2.34 -0.85 13.688 1 89.81 307 GLN A C 1
ATOM 2388 O O . GLN A 1 307 ? 3.279 -1.607 13.938 1 89.81 307 GLN A O 1
ATOM 2393 N N . MET A 1 308 ? 1.322 -0.718 14.461 1 91.5 308 MET A N 1
ATOM 2394 C CA . MET A 1 308 ? 1.186 -1.521 15.672 1 91.5 308 MET A CA 1
ATOM 2395 C C . MET A 1 308 ? 1.122 -3.008 15.336 1 91.5 308 MET A C 1
ATOM 2397 O O . MET A 1 308 ? 1.727 -3.832 16.031 1 91.5 308 MET A O 1
ATOM 2401 N N . GLU A 1 309 ? 0.41 -3.299 14.305 1 86.88 309 GLU A N 1
ATOM 2402 C CA . GLU A 1 309 ? 0.298 -4.684 13.844 1 86.88 309 GLU A CA 1
ATOM 2403 C C . GLU A 1 309 ? 1.652 -5.23 13.406 1 86.88 309 GLU A C 1
ATOM 2405 O O . GLU A 1 309 ? 1.983 -6.383 13.688 1 86.88 309 GLU A O 1
ATOM 2410 N N . THR A 1 310 ? 2.391 -4.449 12.719 1 82.75 310 THR A N 1
ATOM 2411 C CA . THR A 1 310 ? 3.688 -4.855 12.188 1 82.75 310 THR A CA 1
ATOM 2412 C C . THR A 1 310 ? 4.656 -5.176 13.32 1 82.75 310 THR A C 1
ATOM 2414 O O . THR A 1 310 ? 5.469 -6.098 13.211 1 82.75 310 THR A O 1
ATOM 2417 N N . VAL A 1 311 ? 4.594 -4.391 14.367 1 82.12 311 VAL A N 1
ATOM 2418 C CA . VAL A 1 311 ? 5.504 -4.59 15.492 1 82.12 311 VAL A CA 1
ATOM 2419 C C . VAL A 1 311 ? 5.078 -5.824 16.281 1 82.12 311 VAL A C 1
ATOM 2421 O O . VAL A 1 311 ? 5.906 -6.461 16.953 1 82.12 311 VAL A O 1
ATOM 2424 N N . GLY A 1 312 ? 3.793 -6.234 16.203 1 79.88 312 GLY A N 1
ATOM 2425 C CA . GLY A 1 312 ? 3.32 -7.461 16.828 1 79.88 312 GLY A CA 1
ATOM 2426 C C . GLY A 1 312 ? 2.982 -7.301 18.297 1 79.88 312 GLY A C 1
ATOM 2427 O O . GLY A 1 312 ? 3.096 -8.25 19.078 1 79.88 312 GLY A O 1
ATOM 2428 N N . ILE A 1 313 ? 2.639 -6.156 18.688 1 75.19 313 ILE A N 1
ATOM 2429 C CA . ILE A 1 313 ? 2.281 -5.895 20.078 1 75.19 313 ILE A CA 1
ATOM 2430 C C . ILE A 1 313 ? 0.767 -5.984 20.25 1 75.19 313 ILE A C 1
ATOM 2432 O O . ILE A 1 313 ? 0.013 -5.41 19.453 1 75.19 313 ILE A O 1
ATOM 2436 N N . ALA A 1 314 ? 0.355 -6.723 21.328 1 68.31 314 ALA A N 1
ATOM 2437 C CA . ALA A 1 314 ? -1.059 -6.844 21.672 1 68.31 314 ALA A CA 1
ATOM 2438 C C . ALA A 1 314 ? -1.9 -7.164 20.453 1 68.31 314 ALA A C 1
ATOM 2440 O O . ALA A 1 314 ? -2.9 -6.492 20.172 1 68.31 314 ALA A O 1
ATOM 2441 N N . GLU A 1 315 ? -1.614 -8.203 19.859 1 79 315 GLU A N 1
ATOM 2442 C CA . GLU A 1 315 ? -2.066 -8.5 18.5 1 79 315 GLU A CA 1
ATOM 2443 C C . GLU A 1 315 ? -3.59 -8.562 18.438 1 79 315 GLU A C 1
ATOM 2445 O O . GLU A 1 315 ? -4.207 -7.91 17.594 1 79 315 GLU A O 1
ATOM 2450 N N . SER A 1 316 ? -4.168 -9.156 19.422 1 83.88 316 SER A N 1
ATOM 2451 C CA . SER A 1 316 ? -5.613 -9.336 19.359 1 83.88 316 SER A CA 1
ATOM 2452 C C . SER A 1 316 ? -6.34 -8.008 19.562 1 83.88 316 SER A C 1
ATOM 2454 O O . SER A 1 316 ? -7.277 -7.691 18.812 1 83.88 316 SER A O 1
ATOM 2456 N N . ALA A 1 317 ? -5.863 -7.246 20.531 1 86.56 317 ALA A N 1
ATOM 2457 C CA . ALA A 1 317 ? -6.5 -5.965 20.828 1 86.56 317 ALA A CA 1
ATOM 2458 C C . ALA A 1 317 ? -6.324 -4.992 19.656 1 86.56 317 ALA A C 1
ATOM 2460 O O . ALA A 1 317 ? -7.25 -4.258 19.312 1 86.56 317 ALA A O 1
ATOM 2461 N N . ILE A 1 318 ? -5.168 -4.984 19.125 1 89.94 318 ILE A N 1
ATOM 2462 C CA . ILE A 1 318 ? -4.852 -4.074 18.031 1 89.94 318 ILE A CA 1
ATOM 2463 C C . ILE A 1 318 ? -5.648 -4.465 16.797 1 89.94 318 ILE A C 1
ATOM 2465 O O . ILE A 1 318 ? -6.16 -3.602 16.078 1 89.94 318 ILE A O 1
ATOM 2469 N N . MET A 1 319 ? -5.793 -5.711 16.609 1 88.12 319 MET A N 1
ATOM 2470 C CA . MET A 1 319 ? -6.566 -6.191 15.469 1 88.12 319 MET A CA 1
ATOM 2471 C C . MET A 1 319 ? -8.031 -5.801 15.602 1 88.12 319 MET A C 1
ATOM 2473 O O . MET A 1 319 ? -8.664 -5.398 14.617 1 88.12 319 MET A O 1
ATOM 2477 N N . THR A 1 320 ? -8.508 -5.914 16.766 1 89.25 320 THR A N 1
ATOM 2478 C CA . THR A 1 320 ? -9.891 -5.543 17.016 1 89.25 320 THR A CA 1
ATOM 2479 C C . THR A 1 320 ? -10.094 -4.043 16.844 1 89.25 320 THR A C 1
ATOM 2481 O O . THR A 1 320 ? -11.078 -3.609 16.234 1 89.25 320 THR A O 1
ATOM 2484 N N . ALA A 1 321 ? -9.156 -3.293 17.359 1 89.56 321 ALA A N 1
ATOM 2485 C CA . ALA A 1 321 ? -9.242 -1.842 17.219 1 89.56 321 ALA A CA 1
ATOM 2486 C C . ALA A 1 321 ? -9.188 -1.421 15.758 1 89.56 321 ALA A C 1
ATOM 2488 O O . ALA A 1 321 ? -9.93 -0.529 15.336 1 89.56 321 ALA A O 1
ATOM 2489 N N . LYS A 1 322 ? -8.336 -2.018 15.047 1 91 322 LYS A N 1
ATOM 2490 C CA . LYS A 1 322 ? -8.203 -1.721 13.625 1 91 322 LYS A CA 1
ATOM 2491 C C . LYS A 1 322 ? -9.469 -2.094 12.867 1 91 322 LYS A C 1
ATOM 2493 O O . LYS A 1 322 ? -9.891 -1.368 11.961 1 91 322 LYS A O 1
ATOM 2498 N N . GLU A 1 323 ? -10.016 -3.168 13.234 1 91.25 323 GLU A N 1
ATOM 2499 C CA . GLU A 1 323 ? -11.258 -3.611 12.609 1 91.25 323 GLU A CA 1
ATOM 2500 C C . GLU A 1 323 ? -12.398 -2.631 12.883 1 91.25 323 GLU A C 1
ATOM 2502 O O . GLU A 1 323 ? -13.172 -2.307 11.984 1 91.25 323 GLU A O 1
ATOM 2507 N N . GLU A 1 324 ? -12.43 -2.258 14.086 1 90.62 324 GLU A N 1
ATOM 2508 C CA . GLU A 1 324 ? -13.469 -1.31 14.469 1 90.62 324 GLU A CA 1
ATOM 2509 C C . GLU A 1 324 ? -13.297 0.023 13.742 1 90.62 324 GLU A C 1
ATOM 2511 O O . GLU A 1 324 ? -14.273 0.607 13.266 1 90.62 324 GLU A O 1
ATOM 2516 N N . LEU A 1 325 ? -12.094 0.452 13.695 1 92.69 325 LEU A N 1
ATOM 2517 C CA . LEU A 1 325 ? -11.805 1.685 12.977 1 92.69 325 LEU A CA 1
ATOM 2518 C C . LEU A 1 325 ? -12.211 1.566 11.508 1 92.69 325 LEU A C 1
ATOM 2520 O O . LEU A 1 325 ? -12.852 2.471 10.969 1 92.69 325 LEU A O 1
ATOM 2524 N N . THR A 1 326 ? -11.867 0.491 10.922 1 93.94 326 THR A N 1
ATOM 2525 C CA . THR A 1 326 ? -12.125 0.268 9.508 1 93.94 326 THR A CA 1
ATOM 2526 C C . THR A 1 326 ? -13.625 0.201 9.242 1 93.94 326 THR A C 1
ATOM 2528 O O . THR A 1 326 ? -14.109 0.76 8.25 1 93.94 326 THR A O 1
ATOM 2531 N N . ALA A 1 327 ? -14.281 -0.433 10.125 1 92.19 327 ALA A N 1
ATOM 2532 C CA . ALA A 1 327 ? -15.727 -0.526 9.992 1 92.19 327 ALA A CA 1
ATOM 2533 C C . ALA A 1 327 ? -16.375 0.852 10.094 1 92.19 327 ALA A C 1
ATOM 2535 O O . ALA A 1 327 ? -17.297 1.169 9.336 1 92.19 327 ALA A O 1
ATOM 2536 N N . MET A 1 328 ? -15.852 1.577 10.938 1 89.88 328 MET A N 1
ATOM 2537 C CA . MET A 1 328 ? -16.391 2.914 11.156 1 89.88 328 MET A CA 1
ATOM 2538 C C . MET A 1 328 ? -16.109 3.814 9.953 1 89.88 328 MET A C 1
ATOM 2540 O O . MET A 1 328 ? -16.984 4.57 9.523 1 89.88 328 MET A O 1
ATOM 2544 N N . MET A 1 329 ? -14.945 3.734 9.555 1 92.69 329 MET A N 1
ATOM 2545 C CA . MET A 1 329 ? -14.562 4.523 8.391 1 92.69 329 MET A CA 1
ATOM 2546 C C . MET A 1 329 ? -15.422 4.164 7.184 1 92.69 329 MET A C 1
ATOM 2548 O O . MET A 1 329 ? -15.898 5.051 6.469 1 92.69 329 MET A O 1
ATOM 2552 N N . HIS A 1 330 ? -15.602 2.939 7.023 1 93.81 330 HIS A N 1
ATOM 2553 C CA . HIS A 1 330 ? -16.438 2.449 5.934 1 93.81 330 HIS A CA 1
ATOM 2554 C C . HIS A 1 330 ? -17.859 2.982 6.051 1 93.81 330 HIS A C 1
ATOM 2556 O O . HIS A 1 330 ? -18.422 3.477 5.07 1 93.81 330 HIS A O 1
ATOM 2562 N N . ALA A 1 331 ? -18.391 2.904 7.191 1 90.38 331 ALA A N 1
ATOM 2563 C CA . ALA A 1 331 ? -19.75 3.361 7.434 1 90.38 331 ALA A CA 1
ATOM 2564 C C . ALA A 1 331 ? -19.875 4.867 7.223 1 90.38 331 ALA A C 1
ATOM 2566 O O . ALA A 1 331 ? -20.812 5.336 6.57 1 90.38 331 ALA A O 1
ATOM 2567 N N . GLU A 1 332 ? -18.906 5.562 7.77 1 88.62 332 GLU A N 1
ATOM 2568 C CA . GLU A 1 332 ? -18.938 7.02 7.676 1 88.62 332 GLU A CA 1
ATOM 2569 C C . GLU A 1 332 ? -18.859 7.48 6.227 1 88.62 332 GLU A C 1
ATOM 2571 O O . GLU A 1 332 ? -19.609 8.375 5.812 1 88.62 332 GLU A O 1
ATOM 2576 N N . ILE A 1 333 ? -18.078 6.906 5.469 1 92.88 333 ILE A N 1
ATOM 2577 C CA . ILE A 1 333 ? -17.859 7.32 4.09 1 92.88 333 ILE A CA 1
ATOM 2578 C C . ILE A 1 333 ? -19.047 6.918 3.227 1 92.88 333 ILE A C 1
ATOM 2580 O O . ILE A 1 333 ? -19.516 7.707 2.4 1 92.88 333 ILE A O 1
ATOM 2584 N N . THR A 1 334 ? -19.562 5.742 3.453 1 92.25 334 THR A N 1
ATOM 2585 C CA . THR A 1 334 ? -20.688 5.273 2.656 1 92.25 334 THR A CA 1
ATOM 2586 C C . THR A 1 334 ? -21.953 6.043 3.006 1 92.25 334 THR A C 1
ATOM 2588 O O . THR A 1 334 ? -22.797 6.281 2.141 1 92.25 334 THR A O 1
ATOM 2591 N N . ASN A 1 335 ? -22.047 6.402 4.254 1 88.19 335 ASN A N 1
ATOM 2592 C CA . ASN A 1 335 ? -23.188 7.195 4.668 1 88.19 335 ASN A CA 1
ATOM 2593 C C . ASN A 1 335 ? -23.172 8.594 4.051 1 88.19 335 ASN A C 1
ATOM 2595 O O . ASN A 1 335 ? -24.219 9.141 3.701 1 88.19 335 ASN A O 1
ATOM 2599 N N . PHE A 1 336 ? -22.016 9.109 3.926 1 88.75 336 PHE A N 1
ATOM 2600 C CA . PHE A 1 336 ? -21.875 10.469 3.43 1 88.75 336 PHE A CA 1
ATOM 2601 C C . PHE A 1 336 ? -21.984 10.508 1.909 1 88.75 336 PHE A C 1
ATOM 2603 O O . PHE A 1 336 ? -22.656 11.375 1.351 1 88.75 336 PHE A O 1
ATOM 2610 N N . TYR A 1 337 ? -21.453 9.578 1.186 1 93.06 337 TYR A N 1
ATOM 2611 C CA . TYR A 1 337 ? -21.328 9.664 -0.265 1 93.06 337 TYR A CA 1
ATOM 2612 C C . TYR A 1 337 ? -22.281 8.695 -0.95 1 93.06 337 TYR A C 1
ATOM 2614 O O . TYR A 1 337 ? -22.453 8.742 -2.172 1 93.06 337 TYR A O 1
ATOM 2622 N N . GLY A 1 338 ? -22.922 7.844 -0.236 1 90.44 338 GLY A N 1
ATOM 2623 C CA . GLY A 1 338 ? -23.672 6.746 -0.82 1 90.44 338 GLY A CA 1
ATOM 2624 C C . GLY A 1 338 ? -22.859 5.48 -0.989 1 90.44 338 GLY A C 1
ATOM 2625 O O . GLY A 1 338 ? -21.625 5.516 -0.953 1 90.44 338 GLY A O 1
ATOM 2626 N N . PHE A 1 339 ? -23.547 4.449 -1.209 1 89.31 339 PHE A N 1
ATOM 2627 C CA . PHE A 1 339 ? -22.922 3.133 -1.175 1 89.31 339 PHE A CA 1
ATOM 2628 C C . PHE A 1 339 ? -21.906 2.984 -2.305 1 89.31 339 PHE A C 1
ATOM 2630 O O . PHE A 1 339 ? -20.75 2.604 -2.072 1 89.31 339 PHE A O 1
ATOM 2637 N N . ARG A 1 340 ? -22.266 3.295 -3.516 1 88.69 340 ARG A N 1
ATOM 2638 C CA . ARG A 1 340 ? -21.391 3.08 -4.664 1 88.69 340 ARG A CA 1
ATOM 2639 C C . ARG A 1 340 ? -20.203 4.027 -4.629 1 88.69 340 ARG A C 1
ATOM 2641 O O . ARG A 1 340 ? -19.047 3.584 -4.641 1 88.69 340 ARG A O 1
ATOM 2648 N N . ARG A 1 341 ? -20.5 5.277 -4.535 1 92.06 341 ARG A N 1
ATOM 2649 C CA . ARG A 1 341 ? -19.438 6.273 -4.512 1 92.06 341 ARG A CA 1
ATOM 2650 C C . ARG A 1 341 ? -18.609 6.156 -3.242 1 92.06 341 ARG A C 1
ATOM 2652 O O . ARG A 1 341 ? -17.391 6.359 -3.27 1 92.06 341 ARG A O 1
ATOM 2659 N N . GLY A 1 342 ? -19.344 5.84 -2.174 1 93.69 342 GLY A N 1
ATOM 2660 C CA . GLY A 1 342 ? -18.656 5.684 -0.906 1 93.69 342 GLY A CA 1
ATOM 2661 C C . GLY A 1 342 ? -17.703 4.5 -0.884 1 93.69 342 GLY A C 1
ATOM 2662 O O . GLY A 1 342 ? -16.609 4.582 -0.329 1 93.69 342 GLY A O 1
ATOM 2663 N N . GLY A 1 343 ? -18.156 3.414 -1.487 1 93.56 343 GLY A N 1
ATOM 2664 C CA . GLY A 1 343 ? -17.281 2.252 -1.589 1 93.56 343 GLY A CA 1
ATOM 2665 C C . GLY A 1 343 ? -16.016 2.527 -2.369 1 93.56 343 GLY A C 1
ATOM 2666 O O . GLY A 1 343 ? -14.922 2.135 -1.945 1 93.56 343 GLY A O 1
ATOM 2667 N N . VAL A 1 344 ? -16.109 3.223 -3.445 1 94.5 344 VAL A N 1
ATOM 2668 C CA . VAL A 1 344 ? -14.953 3.564 -4.281 1 94.5 344 VAL A CA 1
ATOM 2669 C C . VAL A 1 344 ? -14.023 4.504 -3.521 1 94.5 344 VAL A C 1
ATOM 2671 O O . VAL A 1 344 ? -12.812 4.293 -3.49 1 94.5 344 VAL A O 1
ATOM 2674 N N . ARG A 1 345 ? -14.656 5.469 -2.949 1 95.75 345 ARG A N 1
ATOM 2675 C CA . ARG A 1 345 ? -13.875 6.445 -2.195 1 95.75 345 ARG A CA 1
ATOM 2676 C C . ARG A 1 345 ? -13.148 5.781 -1.028 1 95.75 345 ARG A C 1
ATOM 2678 O O . ARG A 1 345 ? -11.977 6.066 -0.776 1 95.75 345 ARG A O 1
ATOM 2685 N N . PHE A 1 346 ? -13.883 4.918 -0.329 1 96.62 346 PHE A N 1
ATOM 2686 C CA . PHE A 1 346 ? -13.305 4.18 0.787 1 96.62 346 PHE A CA 1
ATOM 2687 C C . PHE A 1 346 ? -12.086 3.387 0.335 1 96.62 346 PHE A C 1
ATOM 2689 O O . PHE A 1 346 ? -11.039 3.424 0.988 1 96.62 346 PHE A O 1
ATOM 2696 N N . ALA A 1 347 ? -12.164 2.773 -0.759 1 96.19 347 ALA A N 1
ATOM 2697 C CA . ALA A 1 347 ? -11.062 1.992 -1.312 1 96.19 347 ALA A CA 1
ATOM 2698 C C . ALA A 1 347 ? -9.883 2.891 -1.678 1 96.19 347 ALA A C 1
ATOM 2700 O O . ALA A 1 347 ? -8.727 2.529 -1.449 1 96.19 347 ALA A O 1
ATOM 2701 N N . LEU A 1 348 ? -10.156 3.963 -2.289 1 94.62 348 LEU A N 1
ATOM 2702 C CA . LEU A 1 348 ? -9.109 4.883 -2.713 1 94.62 348 LEU A CA 1
ATOM 2703 C C . LEU A 1 348 ? -8.336 5.418 -1.512 1 94.62 348 LEU A C 1
ATOM 2705 O O . LEU A 1 348 ? -7.117 5.613 -1.586 1 94.62 348 LEU A O 1
ATOM 2709 N N . ILE A 1 349 ? -9.047 5.617 -0.452 1 96.19 349 ILE A N 1
ATOM 2710 C CA . ILE A 1 349 ? -8.391 6.098 0.761 1 96.19 349 ILE A CA 1
ATOM 2711 C C . ILE A 1 349 ? -7.496 4.996 1.334 1 96.19 349 ILE A C 1
ATOM 2713 O O . ILE A 1 349 ? -6.355 5.258 1.729 1 96.19 349 ILE A O 1
ATOM 2717 N N . VAL A 1 350 ? -7.996 3.83 1.344 1 95.81 350 VAL A N 1
ATOM 2718 C CA . VAL A 1 350 ? -7.207 2.711 1.844 1 95.81 350 VAL A CA 1
ATOM 2719 C C . VAL A 1 350 ? -5.988 2.5 0.949 1 95.81 350 VAL A C 1
ATOM 2721 O O . VAL A 1 350 ? -4.895 2.193 1.438 1 95.81 350 VAL A O 1
ATOM 2724 N N . GLU A 1 351 ? -6.152 2.719 -0.305 1 94.56 351 GLU A N 1
ATOM 2725 C CA . GLU A 1 351 ? -5.082 2.549 -1.281 1 94.56 351 GLU A CA 1
ATOM 2726 C C . GLU A 1 351 ? -3.951 3.545 -1.038 1 94.56 351 GLU A C 1
ATOM 2728 O O . GLU A 1 351 ? -2.818 3.32 -1.467 1 94.56 351 GLU A O 1
ATOM 2733 N N . LEU A 1 352 ? -4.281 4.59 -0.41 1 95.31 352 LEU A N 1
ATOM 2734 C CA . LEU A 1 352 ? -3.246 5.566 -0.1 1 95.31 352 LEU A CA 1
ATOM 2735 C C . LEU A 1 352 ? -2.141 4.941 0.745 1 95.31 352 LEU A C 1
ATOM 2737 O O . LEU A 1 352 ? -1.002 5.418 0.735 1 95.31 352 LEU A O 1
ATOM 2741 N N . LEU A 1 353 ? -2.508 3.914 1.49 1 93.94 353 LEU A N 1
ATOM 2742 C CA . LEU A 1 353 ? -1.5 3.221 2.285 1 93.94 353 LEU A CA 1
ATOM 2743 C C . LEU A 1 353 ? -0.401 2.652 1.394 1 93.94 353 LEU A C 1
ATOM 2745 O O . LEU A 1 353 ? 0.783 2.74 1.729 1 93.94 353 LEU A O 1
ATOM 2749 N N . ALA A 1 354 ? -0.842 2.127 0.272 1 91.56 354 ALA A N 1
ATOM 2750 C CA . ALA A 1 354 ? 0.128 1.565 -0.664 1 91.56 354 ALA A CA 1
ATOM 2751 C C . ALA A 1 354 ? 0.996 2.66 -1.277 1 91.56 354 ALA A C 1
ATOM 2753 O O . ALA A 1 354 ? 2.207 2.486 -1.434 1 91.56 354 ALA A O 1
ATOM 2754 N N . ASP A 1 355 ? 0.364 3.709 -1.614 1 92.56 355 ASP A N 1
ATOM 2755 C CA . ASP A 1 355 ? 1.096 4.848 -2.158 1 92.56 355 ASP A CA 1
ATOM 2756 C C . ASP A 1 355 ? 2.104 5.387 -1.147 1 92.56 355 ASP A C 1
ATOM 2758 O O . ASP A 1 355 ? 3.232 5.73 -1.509 1 92.56 355 ASP A O 1
ATOM 2762 N N . LEU A 1 356 ? 1.689 5.434 0.006 1 93.88 356 LEU A N 1
ATOM 2763 C CA . LEU A 1 356 ? 2.539 5.945 1.075 1 93.88 356 LEU A CA 1
ATOM 2764 C C . LEU A 1 356 ? 3.723 5.016 1.322 1 93.88 356 LEU A C 1
ATOM 2766 O O . LEU A 1 356 ? 4.844 5.477 1.546 1 93.88 356 LEU A O 1
ATOM 2770 N N . GLU A 1 357 ? 3.471 3.75 1.263 1 88.94 357 GLU A N 1
ATOM 2771 C CA . GLU A 1 357 ? 4.555 2.787 1.434 1 88.94 357 GLU A CA 1
ATOM 2772 C C . GLU A 1 357 ? 5.582 2.91 0.313 1 88.94 357 GLU A C 1
ATOM 2774 O O . GLU A 1 357 ? 6.785 2.758 0.547 1 88.94 357 GLU A O 1
ATOM 2779 N N . ALA A 1 358 ? 5.094 3.143 -0.823 1 86.5 358 ALA A N 1
ATOM 2780 C CA . ALA A 1 358 ? 6 3.342 -1.951 1 86.5 358 ALA A CA 1
ATOM 2781 C C . ALA A 1 358 ? 6.883 4.566 -1.735 1 86.5 358 ALA A C 1
ATOM 2783 O O . ALA A 1 358 ? 8.07 4.543 -2.061 1 86.5 358 ALA A O 1
ATOM 2784 N N . VAL A 1 359 ? 6.34 5.594 -1.171 1 90.75 359 VAL A N 1
ATOM 2785 C CA . VAL A 1 359 ? 7.086 6.816 -0.888 1 90.75 359 VAL A CA 1
ATOM 2786 C C . VAL A 1 359 ? 8.133 6.539 0.188 1 90.75 359 VAL A C 1
ATOM 2788 O O . VAL A 1 359 ? 9.312 6.887 0.023 1 90.75 359 VAL A O 1
ATOM 2791 N N . VAL A 1 360 ? 7.777 5.938 1.239 1 87.62 360 VAL A N 1
ATOM 2792 C CA . VAL A 1 360 ? 8.648 5.715 2.387 1 87.62 360 VAL A CA 1
ATOM 2793 C C . VAL A 1 360 ? 9.805 4.797 1.986 1 87.62 360 VAL A C 1
ATOM 2795 O O . VAL A 1 360 ? 10.93 4.953 2.467 1 87.62 360 VAL A O 1
ATOM 2798 N N . SER A 1 361 ? 9.492 3.891 1.092 1 81.56 361 SER A N 1
ATOM 2799 C CA . SER A 1 361 ? 10.539 2.988 0.618 1 81.56 361 SER A CA 1
ATOM 2800 C C . SER A 1 361 ? 11.625 3.75 -0.138 1 81.56 361 SER A C 1
ATOM 2802 O O . SER A 1 361 ? 12.812 3.48 0.038 1 81.56 361 SER A O 1
ATOM 2804 N N . VAL A 1 362 ? 11.234 4.688 -0.894 1 82.31 362 VAL A N 1
ATOM 2805 C CA . VAL A 1 362 ? 12.195 5.457 -1.683 1 82.31 362 VAL A CA 1
ATOM 2806 C C . VAL A 1 362 ? 12.93 6.449 -0.782 1 82.31 362 VAL A C 1
ATOM 2808 O O . VAL A 1 362 ? 14.109 6.727 -0.991 1 82.31 362 VAL A O 1
ATOM 2811 N N . VAL A 1 363 ? 12.258 6.977 0.194 1 81.94 363 VAL A N 1
ATOM 2812 C CA . VAL A 1 363 ? 12.891 7.883 1.151 1 81.94 363 VAL A CA 1
ATOM 2813 C C . VAL A 1 363 ? 14.031 7.16 1.868 1 81.94 363 VAL A C 1
ATOM 2815 O O . VAL A 1 363 ? 15.125 7.711 2.016 1 81.94 363 VAL A O 1
ATOM 2818 N N . ALA A 1 364 ? 13.766 5.984 2.287 1 72.19 364 ALA A N 1
ATOM 2819 C CA . ALA A 1 364 ? 14.781 5.195 2.984 1 72.19 364 ALA A CA 1
ATOM 2820 C C . ALA A 1 364 ? 15.992 4.949 2.094 1 72.19 364 ALA A C 1
ATOM 2822 O O . ALA A 1 364 ? 17.141 5.059 2.545 1 72.19 364 ALA A O 1
ATOM 2823 N N . ASP A 1 365 ? 15.789 4.762 0.856 1 68.38 365 ASP A N 1
ATOM 2824 C CA . ASP A 1 365 ? 16.859 4.531 -0.103 1 68.38 365 ASP A CA 1
ATOM 2825 C C . ASP A 1 365 ? 17.656 5.809 -0.348 1 68.38 365 ASP A C 1
ATOM 2827 O O . ASP A 1 365 ? 18.891 5.766 -0.451 1 68.38 365 ASP A O 1
ATOM 2831 N N . SER A 1 366 ? 16.922 6.805 -0.453 1 63.91 366 SER A N 1
ATOM 2832 C CA . SER A 1 366 ? 17.547 8.086 -0.768 1 63.91 366 SER A CA 1
ATOM 2833 C C . SER A 1 366 ? 18.406 8.578 0.39 1 63.91 366 SER A C 1
ATOM 2835 O O . SER A 1 366 ? 19.469 9.164 0.175 1 63.91 366 SER A O 1
ATOM 2837 N N . ILE A 1 367 ? 17.953 8.344 1.545 1 62.56 367 ILE A N 1
ATOM 2838 C CA . ILE A 1 367 ? 18.719 8.75 2.727 1 62.56 367 ILE A CA 1
ATOM 2839 C C . ILE A 1 367 ? 20.016 7.953 2.805 1 62.56 367 ILE A C 1
ATOM 2841 O O . ILE A 1 367 ? 21.078 8.516 3.072 1 62.56 367 ILE A O 1
ATOM 2845 N N . THR A 1 368 ? 19.922 6.781 2.498 1 59.25 368 THR A N 1
ATOM 2846 C CA . THR A 1 368 ? 21.094 5.918 2.553 1 59.25 368 THR A CA 1
ATOM 2847 C C . THR A 1 368 ? 22.109 6.305 1.47 1 59.25 368 THR A C 1
ATOM 2849 O O . THR A 1 368 ? 23.312 6.352 1.723 1 59.25 368 THR A O 1
ATOM 2852 N N . MET A 1 369 ? 21.625 6.672 0.36 1 56.19 369 MET A N 1
ATOM 2853 C CA . MET A 1 369 ? 22.5 6.918 -0.777 1 56.19 369 MET A CA 1
ATOM 2854 C C . MET A 1 369 ? 23.109 8.32 -0.711 1 56.19 369 MET A C 1
ATOM 2856 O O . MET A 1 369 ? 24.234 8.539 -1.146 1 56.19 369 MET A O 1
ATOM 2860 N N . SER A 1 370 ? 22.219 9.242 -0.475 1 52.44 370 SER A N 1
ATOM 2861 C CA . SER A 1 370 ? 22.672 10.625 -0.565 1 52.44 370 SER A CA 1
ATOM 2862 C C . SER A 1 370 ? 23.469 11.023 0.67 1 52.44 370 SER A C 1
ATOM 2864 O O . SER A 1 370 ? 24.094 12.086 0.699 1 52.44 370 SER A O 1
ATOM 2866 N N . ASN A 1 371 ? 23.781 10 1.46 1 49.97 371 ASN A N 1
ATOM 2867 C CA . ASN A 1 371 ? 24.359 10.461 2.715 1 49.97 371 ASN A CA 1
ATOM 2868 C C . ASN A 1 371 ? 23.656 11.711 3.234 1 49.97 371 ASN A C 1
ATOM 2870 O O . ASN A 1 371 ? 24.266 12.539 3.908 1 49.97 371 ASN A O 1
ATOM 2874 N N . CYS A 1 372 ? 22.656 12.109 2.516 1 48.59 372 CYS A N 1
ATOM 2875 C CA . CYS A 1 372 ? 21.922 13.305 2.881 1 48.59 372 CYS A CA 1
ATOM 2876 C C . CYS A 1 372 ? 20.969 13.023 4.039 1 48.59 372 CYS A C 1
ATOM 2878 O O . CYS A 1 372 ? 19.953 12.352 3.867 1 48.59 372 CYS A O 1
ATOM 2880 N N . LEU A 1 373 ? 21.562 12.57 5.035 1 45.66 373 LEU A N 1
ATOM 2881 C CA . LEU A 1 373 ? 21 12.062 6.285 1 45.66 373 LEU A CA 1
ATOM 2882 C C . LEU A 1 373 ? 19.859 12.953 6.777 1 45.66 373 LEU A C 1
ATOM 2884 O O . LEU A 1 373 ? 20.094 14.086 7.211 1 45.66 373 LEU A O 1
ATOM 2888 N N . VAL A 1 374 ? 18.891 13.203 6.055 1 45.53 374 VAL A N 1
ATOM 2889 C CA . VAL A 1 374 ? 17.859 13.797 6.902 1 45.53 374 VAL A CA 1
ATOM 2890 C C . VAL A 1 374 ? 17.562 12.875 8.086 1 45.53 374 VAL A C 1
ATOM 2892 O O . VAL A 1 374 ? 17.5 11.656 7.926 1 45.53 374 VAL A O 1
ATOM 2895 N N . ARG A 1 375 ? 18.016 13.312 9.227 1 46.75 375 ARG A N 1
ATOM 2896 C CA . ARG A 1 375 ? 17.781 12.578 10.469 1 46.75 375 ARG A CA 1
ATOM 2897 C C . ARG A 1 375 ? 16.391 11.945 10.477 1 46.75 375 ARG A C 1
ATOM 2899 O O . ARG A 1 375 ? 15.406 12.594 10.102 1 46.75 375 ARG A O 1
ATOM 2906 N N . SER A 1 376 ? 16.422 10.617 10.43 1 52.81 376 SER A N 1
ATOM 2907 C CA . SER A 1 376 ? 15.164 9.898 10.57 1 52.81 376 SER A CA 1
ATOM 2908 C C . SER A 1 376 ? 14.383 10.383 11.781 1 52.81 376 SER A C 1
ATOM 2910 O O . SER A 1 376 ? 14.977 10.773 12.797 1 52.81 376 SER A O 1
ATOM 2912 N N . PRO A 1 377 ? 13.133 10.609 11.617 1 47.91 377 PRO A N 1
ATOM 2913 C CA . PRO A 1 377 ? 12.328 10.977 12.781 1 47.91 377 PRO A CA 1
ATOM 2914 C C . PRO A 1 377 ? 12.633 10.125 14.008 1 47.91 377 PRO A C 1
ATOM 2916 O O . PRO A 1 377 ? 12.531 10.602 15.141 1 47.91 377 PRO A O 1
ATOM 2919 N N . GLN A 1 378 ? 13.07 8.914 13.703 1 49.53 378 GLN A N 1
ATOM 2920 C CA . GLN A 1 378 ? 13.391 8.016 14.82 1 49.53 378 GLN A CA 1
ATOM 2921 C C . GLN A 1 378 ? 14.594 8.539 15.609 1 49.53 378 GLN A C 1
ATOM 2923 O O . GLN A 1 378 ? 14.594 8.484 16.844 1 49.53 378 GLN A O 1
ATOM 2928 N N . ASP A 1 379 ? 15.516 8.945 14.883 1 50.47 379 ASP A N 1
ATOM 2929 C CA . ASP A 1 379 ? 16.734 9.414 15.539 1 50.47 379 ASP A CA 1
ATOM 2930 C C . ASP A 1 379 ? 16.453 10.672 16.359 1 50.47 379 ASP A C 1
ATOM 2932 O O . ASP A 1 379 ? 17.031 10.852 17.438 1 50.47 379 ASP A O 1
ATOM 2936 N N . THR A 1 380 ? 15.594 11.375 15.891 1 46.59 380 THR A N 1
ATOM 2937 C CA . THR A 1 380 ? 15.266 12.617 16.578 1 46.59 380 THR A CA 1
ATOM 2938 C C . THR A 1 380 ? 14.414 12.352 17.812 1 46.59 380 THR A C 1
ATOM 2940 O O . THR A 1 380 ? 14.57 13.023 18.828 1 46.59 380 THR A O 1
ATOM 2943 N N . TYR A 1 381 ? 13.586 11.422 17.625 1 48.06 381 TYR A N 1
ATOM 2944 C CA . TYR A 1 381 ? 12.766 11.062 18.766 1 48.06 381 TYR A CA 1
ATOM 2945 C C . TYR A 1 381 ? 13.625 10.508 19.906 1 48.06 381 TYR A C 1
ATOM 2947 O O . TYR A 1 381 ? 13.391 10.82 21.078 1 48.06 381 TYR A O 1
ATOM 2955 N N . MET A 1 382 ? 14.523 9.672 19.5 1 46.75 382 MET A N 1
ATOM 2956 C CA . MET A 1 382 ? 15.414 9.094 20.516 1 46.75 382 MET A CA 1
ATOM 2957 C C . MET A 1 382 ? 16.234 10.18 21.188 1 46.75 382 MET A C 1
ATOM 2959 O O . MET A 1 382 ? 16.562 10.07 22.375 1 46.75 382 MET A O 1
ATOM 2963 N N . LEU A 1 383 ? 16.641 11.008 20.406 1 41.25 383 LEU A N 1
ATOM 2964 C CA . LEU A 1 383 ? 17.438 12.062 21.016 1 41.25 383 LEU A CA 1
ATOM 2965 C C . LEU A 1 383 ? 16.609 12.852 22.016 1 41.25 383 LEU A C 1
ATOM 2967 O O . LEU A 1 383 ? 17.141 13.289 23.047 1 41.25 383 LEU A O 1
ATOM 2971 N N . GLN A 1 384 ? 15.469 13.102 21.594 1 41.06 384 GLN A N 1
ATOM 2972 C CA . GLN A 1 384 ? 14.664 13.898 22.516 1 41.06 384 GLN A CA 1
ATOM 2973 C C . GLN A 1 384 ? 14.203 13.07 23.703 1 41.06 384 GLN A C 1
ATOM 2975 O O . GLN A 1 384 ? 14.141 13.57 24.828 1 41.06 384 GLN A O 1
ATOM 2980 N N . ASN A 1 385 ? 13.727 11.852 23.328 1 40.12 385 ASN A N 1
ATOM 2981 C CA . ASN A 1 385 ? 13.141 11.078 24.422 1 40.12 385 ASN A CA 1
ATOM 2982 C C . ASN A 1 385 ? 14.203 10.297 25.203 1 40.12 385 ASN A C 1
ATOM 2984 O O . ASN A 1 385 ? 13.883 9.57 26.141 1 40.12 385 ASN A O 1
ATOM 2988 N N . ASP A 1 386 ? 15.25 9.891 24.703 1 36.47 386 ASP A N 1
ATOM 2989 C CA . ASP A 1 386 ? 16.203 9.461 25.703 1 36.47 386 ASP A CA 1
ATOM 2990 C C . ASP A 1 386 ? 16.328 10.492 26.828 1 36.47 386 ASP A C 1
ATOM 2992 O O . ASP A 1 386 ? 16.906 10.211 27.875 1 36.47 386 ASP A O 1
ATOM 2996 N N . SER A 1 387 ? 16.312 11.812 26.578 1 31.44 387 SER A N 1
ATOM 2997 C CA . SER A 1 387 ? 16 12.648 27.734 1 31.44 387 SER A CA 1
ATOM 2998 C C . SER A 1 387 ? 14.578 12.391 28.219 1 31.44 387 SER A C 1
ATOM 3000 O O . SER A 1 387 ? 13.742 11.875 27.469 1 31.44 387 SER A O 1
ATOM 3002 N N . ASP A 1 388 ? 14.039 12.945 29.547 1 29.34 388 ASP A N 1
ATOM 3003 C CA . ASP A 1 388 ? 12.773 12.836 30.266 1 29.34 388 ASP A CA 1
ATOM 3004 C C . ASP A 1 388 ? 11.594 13.164 29.344 1 29.34 388 ASP A C 1
ATOM 3006 O O . ASP A 1 388 ? 11.281 14.328 29.125 1 29.34 388 ASP A O 1
ATOM 3010 N N . LEU A 1 389 ? 11.477 12.93 28.25 1 32.09 389 LEU A N 1
ATOM 3011 C CA . LEU A 1 389 ? 10.18 13.227 27.656 1 32.09 389 LEU A CA 1
ATOM 3012 C C . LEU A 1 389 ? 9.047 12.961 28.641 1 32.09 389 LEU A C 1
ATOM 3014 O O . LEU A 1 389 ? 7.875 13.07 28.297 1 32.09 389 LEU A O 1
ATOM 3018 N N . ILE A 1 390 ? 9.352 12.344 29.672 1 29.67 390 ILE A N 1
ATOM 3019 C CA . ILE A 1 390 ? 8.43 12.375 30.797 1 29.67 390 ILE A CA 1
ATOM 3020 C C . ILE A 1 390 ? 8.25 13.812 31.281 1 29.67 390 ILE A C 1
ATOM 3022 O O . ILE A 1 390 ? 7.211 14.164 31.844 1 29.67 390 ILE A O 1
ATOM 3026 N N . ASN A 1 391 ? 9.375 14.641 31.516 1 26.42 391 ASN A N 1
ATOM 3027 C CA . ASN A 1 391 ? 9.148 15.914 32.188 1 26.42 391 ASN A CA 1
ATOM 3028 C C . ASN A 1 391 ? 8.727 17 31.203 1 26.42 391 ASN A C 1
ATOM 3030 O O . ASN A 1 391 ? 9.492 17.359 30.312 1 26.42 391 ASN A O 1
ATOM 3034 N N . PRO A 1 392 ? 7.512 17.203 30.938 1 28.31 392 PRO A N 1
ATOM 3035 C CA . PRO A 1 392 ? 7.004 18.359 30.203 1 28.31 392 PRO A CA 1
ATOM 3036 C C . PRO A 1 392 ? 7.832 19.625 30.438 1 28.31 392 PRO A C 1
ATOM 3038 O O . PRO A 1 392 ? 8.219 19.906 31.578 1 28.31 392 PRO A O 1
ATOM 3041 N N . ILE A 1 393 ? 8.789 20 29.703 1 28.83 393 ILE A N 1
ATOM 3042 C CA . ILE A 1 393 ? 9.438 21.281 29.891 1 28.83 393 ILE A CA 1
ATOM 3043 C C . ILE A 1 393 ? 8.438 22.281 30.453 1 28.83 393 ILE A C 1
ATOM 3045 O O . ILE A 1 393 ? 7.387 22.531 29.859 1 28.83 393 ILE A O 1
ATOM 3049 N N . PRO A 1 394 ? 8.633 22.625 31.688 1 26.05 394 PRO A N 1
ATOM 3050 C CA . PRO A 1 394 ? 7.828 23.703 32.281 1 26.05 394 PRO A CA 1
ATOM 3051 C C . PRO A 1 394 ? 7.891 25 31.469 1 26.05 394 PRO A C 1
ATOM 3053 O O . PRO A 1 394 ? 8.977 25.484 31.172 1 26.05 394 PRO A O 1
ATOM 3056 N N . ILE A 1 395 ? 7.125 25.156 30.484 1 28.34 395 ILE A N 1
ATOM 3057 C CA . ILE A 1 395 ? 7 26.5 29.953 1 28.34 395 ILE A CA 1
ATOM 3058 C C . ILE A 1 395 ? 6.973 27.516 31.109 1 28.34 395 ILE A C 1
ATOM 3060 O O . ILE A 1 395 ? 6.039 27.516 31.906 1 28.34 395 ILE A O 1
ATOM 3064 N N . THR A 1 396 ? 8.141 27.828 31.641 1 25.08 396 THR A N 1
ATOM 3065 C CA . THR A 1 396 ? 8.203 28.969 32.562 1 25.08 396 THR A CA 1
ATOM 3066 C C . THR A 1 396 ? 7.543 30.203 31.938 1 25.08 396 THR A C 1
ATOM 3068 O O . THR A 1 396 ? 7.875 30.594 30.812 1 25.08 396 THR A O 1
ATOM 3071 N N . PRO A 1 397 ? 6.453 30.609 32.469 1 25.16 397 PRO A N 1
ATOM 3072 C CA . PRO A 1 397 ? 5.805 31.891 32.156 1 25.16 397 PRO A CA 1
ATOM 3073 C C . PRO A 1 397 ? 6.773 33.062 32.219 1 25.16 397 PRO A C 1
ATOM 3075 O O . PRO A 1 397 ? 7.586 33.156 33.156 1 25.16 397 PRO A O 1
ATOM 3078 N N . THR A 1 398 ? 7.293 33.5 31.156 1 23.08 398 THR A N 1
ATOM 3079 C CA . THR A 1 398 ? 7.969 34.781 31.297 1 23.08 398 THR A CA 1
ATOM 3080 C C . THR A 1 398 ? 7.184 35.719 32.25 1 23.08 398 THR A C 1
ATOM 3082 O O . THR A 1 398 ? 5.969 35.875 32.094 1 23.08 398 THR A O 1
ATOM 3085 N N . PRO A 1 399 ? 7.742 35.938 33.312 1 23.64 399 PRO A N 1
ATOM 3086 C CA . PRO A 1 399 ? 7.086 36.969 34.156 1 23.64 399 PRO A CA 1
ATOM 3087 C C . PRO A 1 399 ? 6.625 38.188 33.344 1 23.64 399 PRO A C 1
ATOM 3089 O O . PRO A 1 399 ? 7.23 38.5 32.312 1 23.64 399 PRO A O 1
ATOM 3092 N N . LEU A 1 400 ? 5.465 38.781 33.781 1 22.45 400 LEU A N 1
ATOM 3093 C CA . LEU A 1 400 ? 5.312 40.219 33.562 1 22.45 400 LEU A CA 1
ATOM 3094 C C . LEU A 1 400 ? 6.445 40.969 34.25 1 22.45 400 LEU A C 1
ATOM 3096 O O . LEU A 1 400 ? 6.793 40.719 35.375 1 22.45 400 LEU A O 1
ATOM 3100 N N . MET B 1 1 ? -24.234 -18.719 -45.969 1 22.28 1 MET B N 1
ATOM 3101 C CA . MET B 1 1 ? -25.203 -18.531 -44.906 1 22.28 1 MET B CA 1
ATOM 3102 C C . MET B 1 1 ? -24.625 -18.938 -43.562 1 22.28 1 MET B C 1
ATOM 3104 O O . MET B 1 1 ? -24.359 -20.109 -43.312 1 22.28 1 MET B O 1
ATOM 3108 N N . SER B 1 2 ? -23.688 -18.297 -42.969 1 36.59 2 SER B N 1
ATOM 3109 C CA . SER B 1 2 ? -22.891 -18.641 -41.781 1 36.59 2 SER B CA 1
ATOM 3110 C C . SER B 1 2 ? -23.766 -18.969 -40.594 1 36.59 2 SER B C 1
ATOM 3112 O O . SER B 1 2 ? -24.594 -18.141 -40.188 1 36.59 2 SER B O 1
ATOM 3114 N N . SER B 1 3 ? -24.438 -20.188 -40.406 1 40.41 3 SER B N 1
ATOM 3115 C CA . SER B 1 3 ? -25.422 -20.766 -39.5 1 40.41 3 SER B CA 1
ATOM 3116 C C . SER B 1 3 ? -25.125 -20.375 -38.062 1 40.41 3 SER B C 1
ATOM 3118 O O . SER B 1 3 ? -24.031 -20.656 -37.531 1 40.41 3 SER B O 1
ATOM 3120 N N . THR B 1 4 ? -25.797 -19.359 -37.594 1 56.09 4 THR B N 1
ATOM 3121 C CA . THR B 1 4 ? -25.781 -18.891 -36.219 1 56.09 4 THR B CA 1
ATOM 3122 C C . THR B 1 4 ? -26.281 -19.984 -35.25 1 56.09 4 THR B C 1
ATOM 3124 O O . THR B 1 4 ? -27.438 -20.391 -35.344 1 56.09 4 THR B O 1
ATOM 3127 N N . ALA B 1 5 ? -25.594 -20.734 -34.719 1 68.44 5 ALA B N 1
ATOM 3128 C CA . ALA B 1 5 ? -25.953 -21.844 -33.844 1 68.44 5 ALA B CA 1
ATOM 3129 C C . ALA B 1 5 ? -26.734 -21.359 -32.625 1 68.44 5 ALA B C 1
ATOM 3131 O O . ALA B 1 5 ? -26.516 -20.25 -32.156 1 68.44 5 ALA B O 1
ATOM 3132 N N . THR B 1 6 ? -27.922 -22.031 -32.438 1 80.06 6 THR B N 1
ATOM 3133 C CA . THR B 1 6 ? -28.797 -21.734 -31.297 1 80.06 6 THR B CA 1
ATOM 3134 C C . THR B 1 6 ? -28.344 -22.484 -30.047 1 80.06 6 THR B C 1
ATOM 3136 O O . THR B 1 6 ? -27.859 -23.609 -30.141 1 80.06 6 THR B O 1
ATOM 3139 N N . CYS B 1 7 ? -28.578 -21.891 -28.906 1 81.19 7 CYS B N 1
ATOM 3140 C CA . CYS B 1 7 ? -28.266 -22.5 -27.609 1 81.19 7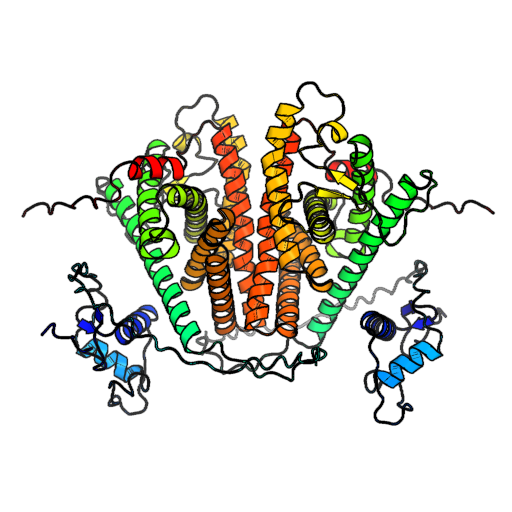 CYS B CA 1
ATOM 3141 C C . CYS B 1 7 ? -29.141 -23.703 -27.359 1 81.19 7 CYS B C 1
ATOM 3143 O O . CYS B 1 7 ? -30.375 -23.609 -27.391 1 81.19 7 CYS B O 1
ATOM 3145 N N . ASP B 1 8 ? -28.562 -24.75 -27.031 1 85.69 8 ASP B N 1
ATOM 3146 C CA . ASP B 1 8 ? -29.297 -26 -26.828 1 85.69 8 ASP B CA 1
ATOM 3147 C C . ASP B 1 8 ? -30.062 -25.969 -25.516 1 85.69 8 ASP B C 1
ATOM 3149 O O . ASP B 1 8 ? -30.938 -26.812 -25.266 1 85.69 8 ASP B O 1
ATOM 3153 N N . VAL B 1 9 ? -29.75 -25.031 -24.719 1 86.38 9 VAL B N 1
ATOM 3154 C CA . VAL B 1 9 ? -30.406 -24.938 -23.422 1 86.38 9 VAL B CA 1
ATOM 3155 C C . VAL B 1 9 ? -31.609 -24.016 -23.5 1 86.38 9 VAL B C 1
ATOM 3157 O O . VAL B 1 9 ? -32.719 -24.406 -23.156 1 86.38 9 VAL B O 1
ATOM 3160 N N . CYS B 1 10 ? -31.359 -22.922 -24.016 1 78.56 10 CYS B N 1
ATOM 3161 C CA . CYS B 1 10 ? -32.406 -21.922 -23.906 1 78.56 10 CYS B CA 1
ATOM 3162 C C . CYS B 1 10 ? -32.906 -21.5 -25.281 1 78.56 10 CYS B C 1
ATOM 3164 O O . CYS B 1 10 ? -33.875 -20.766 -25.406 1 78.56 10 CYS B O 1
ATOM 3166 N N . GLY B 1 11 ? -32.188 -21.812 -26.375 1 79.88 11 GLY B N 1
ATOM 3167 C CA . GLY B 1 11 ? -32.656 -21.5 -27.734 1 79.88 11 GLY B CA 1
ATOM 3168 C C . GLY B 1 11 ? -32.156 -20.172 -28.234 1 79.88 11 GLY B C 1
ATOM 3169 O O . GLY B 1 11 ? -32.406 -19.797 -29.375 1 79.88 11 GLY B O 1
ATOM 3170 N N . LEU B 1 12 ? -31.5 -19.469 -27.453 1 78.81 12 LEU B N 1
ATOM 3171 C CA . LEU B 1 12 ? -30.922 -18.219 -27.891 1 78.81 12 LEU B CA 1
ATOM 3172 C C . LEU B 1 12 ? -29.688 -18.453 -28.766 1 78.81 12 LEU B C 1
ATOM 3174 O O . LEU B 1 12 ? -29.281 -19.594 -28.969 1 78.81 12 LEU B O 1
ATOM 3178 N N . ILE B 1 13 ? -29.172 -17.359 -29.219 1 77.88 13 ILE B N 1
ATOM 3179 C CA . ILE B 1 13 ? -28 -17.5 -30.094 1 77.88 13 ILE B CA 1
ATOM 3180 C C . ILE B 1 13 ? -26.844 -18.109 -29.297 1 77.88 13 ILE B C 1
ATOM 3182 O O . ILE B 1 13 ? -26.469 -17.594 -28.234 1 77.88 13 ILE B O 1
ATOM 3186 N N . ALA B 1 14 ? -26.328 -19.156 -29.859 1 76.5 14 ALA B N 1
ATOM 3187 C CA . ALA B 1 14 ? -25.219 -19.859 -29.203 1 76.5 14 ALA B CA 1
ATOM 3188 C C . ALA B 1 14 ? -23.906 -19.094 -29.375 1 76.5 14 ALA B C 1
ATOM 3190 O O . ALA B 1 14 ? -23.688 -18.438 -30.391 1 76.5 14 ALA B O 1
ATOM 3191 N N . SER B 1 15 ? -23.219 -19.188 -28.375 1 74.31 15 SER B N 1
ATOM 3192 C CA . SER B 1 15 ? -21.922 -18.547 -28.422 1 74.31 15 SER B CA 1
ATOM 3193 C C . SER B 1 15 ? -20.828 -19.547 -28.75 1 74.31 15 SER B C 1
ATOM 3195 O O . SER B 1 15 ? -19.734 -19.172 -29.172 1 74.31 15 SER B O 1
ATOM 3197 N N . GLY B 1 16 ? -20.984 -20.812 -28.516 1 73.06 16 GLY B N 1
ATOM 3198 C CA . GLY B 1 16 ? -20.016 -21.859 -28.797 1 73.06 16 GLY B CA 1
ATOM 3199 C C . GLY B 1 16 ? -20.312 -23.156 -28.047 1 73.06 16 GLY B C 1
ATOM 3200 O O . GLY B 1 16 ? -21.422 -23.344 -27.547 1 73.06 16 GLY B O 1
ATOM 3201 N N . HIS B 1 17 ? -19.281 -24.016 -28.188 1 70.44 17 HIS B N 1
ATOM 3202 C CA . HIS B 1 17 ? -19.359 -25.297 -27.469 1 70.44 17 HIS B CA 1
ATOM 3203 C C . HIS B 1 17 ? -18.797 -25.172 -26.062 1 70.44 17 HIS B C 1
ATOM 3205 O O . HIS B 1 17 ? -17.641 -24.812 -25.875 1 70.44 17 HIS B O 1
ATOM 3211 N N . HIS B 1 18 ? -19.781 -25.422 -25.125 1 76.19 18 HIS B N 1
ATOM 3212 C CA . HIS B 1 18 ? -19.438 -25.359 -23.719 1 76.19 18 HIS B CA 1
ATOM 3213 C C . HIS B 1 18 ? -19.844 -26.641 -22.984 1 76.19 18 HIS B C 1
ATOM 3215 O O . HIS B 1 18 ? -21.016 -27.047 -23.078 1 76.19 18 HIS B O 1
ATOM 3221 N N . PHE B 1 19 ? -18.922 -27.266 -22.375 1 77.06 19 PHE B N 1
ATOM 3222 C CA . PHE B 1 19 ? -19.172 -28.438 -21.562 1 77.06 19 PHE B CA 1
ATOM 3223 C C . PHE B 1 19 ? -19.812 -29.547 -22.391 1 77.06 19 PHE B C 1
ATOM 3225 O O . PHE B 1 19 ? -20.719 -30.25 -21.922 1 77.06 19 PHE B O 1
ATOM 3232 N N . GLY B 1 20 ? -19.344 -29.469 -23.531 1 72.19 20 GLY B N 1
ATOM 3233 C CA . GLY B 1 20 ? -19.75 -30.594 -24.359 1 72.19 20 GLY B CA 1
ATOM 3234 C C . GLY B 1 20 ? -21 -30.328 -25.172 1 72.19 20 GLY B C 1
ATOM 3235 O O . GLY B 1 20 ? -21.516 -31.203 -25.859 1 72.19 20 GLY B O 1
ATOM 3236 N N . ALA B 1 21 ? -21.516 -29.016 -25.047 1 80.56 21 ALA B N 1
ATOM 3237 C CA . ALA B 1 21 ? -22.75 -28.719 -25.781 1 80.56 21 ALA B CA 1
ATOM 3238 C C . ALA B 1 21 ? -22.688 -27.312 -26.391 1 80.56 21 ALA B C 1
ATOM 3240 O O . ALA B 1 21 ? -21.875 -26.484 -25.984 1 80.56 21 ALA B O 1
ATOM 3241 N N . VAL B 1 22 ? -23.484 -27.109 -27.328 1 81.25 22 VAL B N 1
ATOM 3242 C CA . VAL B 1 22 ? -23.609 -25.797 -27.953 1 81.25 22 VAL B CA 1
ATOM 3243 C C . VAL B 1 22 ? -24.531 -24.906 -27.125 1 81.25 22 VAL B C 1
ATOM 3245 O O . VAL B 1 22 ? -25.734 -25.172 -27.016 1 81.25 22 VAL B O 1
ATOM 3248 N N . THR B 1 23 ? -23.922 -23.938 -26.406 1 80.69 23 THR B N 1
ATOM 3249 C CA . THR B 1 23 ? -24.719 -23.125 -25.5 1 80.69 23 THR B CA 1
ATOM 3250 C C . THR B 1 23 ? -24.391 -21.641 -25.672 1 80.69 23 THR B C 1
ATOM 3252 O O . THR B 1 23 ? -23.359 -21.297 -26.25 1 80.69 23 THR B O 1
ATOM 3255 N N . CYS B 1 24 ? -25.484 -20.922 -25.328 1 75.56 24 CYS B N 1
ATOM 3256 C CA . CYS B 1 24 ? -25.203 -19.484 -25.234 1 75.56 24 CYS B CA 1
ATOM 3257 C C . CYS B 1 24 ? -24.359 -19.172 -24.016 1 75.56 24 CYS B C 1
ATOM 3259 O O . CYS B 1 24 ? -24.188 -20.031 -23.125 1 75.56 24 CYS B O 1
ATOM 3261 N N . LYS B 1 25 ? -23.969 -18.047 -24.016 1 75.25 25 LYS B N 1
ATOM 3262 C CA . LYS B 1 25 ? -23.047 -17.641 -22.953 1 75.25 25 LYS B CA 1
ATOM 3263 C C . LYS B 1 25 ? -23.719 -17.688 -21.578 1 75.25 25 LYS B C 1
ATOM 3265 O O . LYS B 1 25 ? -23.109 -18.109 -20.594 1 75.25 25 LYS B O 1
ATOM 3270 N N . ALA B 1 26 ? -24.953 -17.484 -21.594 1 75.25 26 ALA B N 1
ATOM 3271 C CA . ALA B 1 26 ? -25.719 -17.422 -20.344 1 75.25 26 ALA B CA 1
ATOM 3272 C C . ALA B 1 26 ? -25.953 -18.828 -19.781 1 75.25 26 ALA B C 1
ATOM 3274 O O . ALA B 1 26 ? -25.797 -19.062 -18.578 1 75.25 26 ALA B O 1
ATOM 3275 N N . CYS B 1 27 ? -26.234 -19.672 -20.578 1 79.19 27 CYS B N 1
ATOM 3276 C CA . CYS B 1 27 ? -26.5 -21.031 -20.109 1 79.19 27 CYS B CA 1
ATOM 3277 C C . CYS B 1 27 ? -25.203 -21.734 -19.719 1 79.19 27 CYS B C 1
ATOM 3279 O O . CYS B 1 27 ? -25.188 -22.484 -18.734 1 79.19 27 CYS B O 1
ATOM 3281 N N . ALA B 1 28 ? -24.141 -21.391 -20.422 1 78.06 28 ALA B N 1
ATOM 3282 C CA . ALA B 1 28 ? -22.844 -21.953 -20.047 1 78.06 28 ALA B CA 1
ATOM 3283 C C . ALA B 1 28 ? -22.406 -21.469 -18.672 1 78.06 28 ALA B C 1
ATOM 3285 O O . ALA B 1 28 ? -21.938 -22.266 -17.844 1 78.06 28 ALA B O 1
ATOM 3286 N N . ALA B 1 29 ? -22.766 -20.328 -18.5 1 77.44 29 ALA B N 1
ATOM 3287 C CA . ALA B 1 29 ? -22.406 -19.734 -17.219 1 77.44 29 ALA B CA 1
ATOM 3288 C C . ALA B 1 29 ? -23.266 -20.297 -16.078 1 77.44 29 ALA B C 1
ATOM 3290 O O . ALA B 1 29 ? -22.766 -20.547 -14.984 1 77.44 29 ALA B O 1
ATOM 3291 N N . PHE B 1 30 ? -24.453 -20.453 -16.312 1 77.69 30 PHE B N 1
ATOM 3292 C CA . PHE B 1 30 ? -25.391 -21.062 -15.359 1 77.69 30 PHE B CA 1
ATOM 3293 C C . PHE B 1 30 ? -24.922 -22.453 -14.961 1 77.69 30 PHE B C 1
ATOM 3295 O O . PHE B 1 30 ? -24.891 -22.797 -13.773 1 77.69 30 PHE B O 1
ATOM 3302 N N . PHE B 1 31 ? -24.484 -23.156 -15.938 1 80.88 31 PHE B N 1
ATOM 3303 C CA . PHE B 1 31 ? -24.078 -24.531 -15.68 1 80.88 31 PHE B CA 1
ATOM 3304 C C . PHE B 1 31 ? -22.797 -24.578 -14.875 1 80.88 31 PHE B C 1
ATOM 3306 O O . PHE B 1 31 ? -22.688 -25.328 -13.898 1 80.88 31 PHE B O 1
ATOM 3313 N N . ARG B 1 32 ? -21.984 -23.812 -15.273 1 74.81 32 ARG B N 1
ATOM 3314 C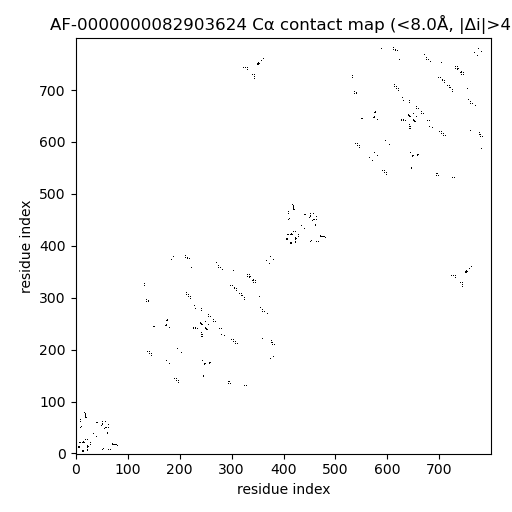 CA . ARG B 1 32 ? -20.688 -23.75 -14.609 1 74.81 32 ARG B CA 1
ATOM 3315 C C . ARG B 1 32 ? -20.844 -23.359 -13.141 1 74.81 32 ARG B C 1
ATOM 3317 O O . ARG B 1 32 ? -20.25 -23.984 -12.258 1 74.81 32 ARG B O 1
ATOM 3324 N N . ARG B 1 33 ? -21.688 -22.469 -12.906 1 73.75 33 ARG B N 1
ATOM 3325 C CA . ARG B 1 33 ? -21.953 -22.016 -11.547 1 73.75 33 ARG B CA 1
ATOM 3326 C C . ARG B 1 33 ? -22.688 -23.094 -10.75 1 73.75 33 ARG B C 1
ATOM 3328 O O . ARG B 1 33 ? -22.391 -23.312 -9.578 1 73.75 33 ARG B O 1
ATOM 3335 N N . SER B 1 34 ? -23.531 -23.703 -11.367 1 72.44 34 SER B N 1
ATOM 3336 C CA . SER B 1 34 ? -24.312 -24.75 -10.711 1 72.44 34 SER B CA 1
ATOM 3337 C C . SER B 1 34 ? -23.453 -25.938 -10.328 1 72.44 34 SER B C 1
ATOM 3339 O O . SER B 1 34 ? -23.625 -26.531 -9.258 1 72.44 34 SER B O 1
ATOM 3341 N N . LEU B 1 35 ? -22.406 -26.141 -11.156 1 72.31 35 LEU B N 1
ATOM 3342 C CA . LEU B 1 35 ? -21.5 -27.25 -10.852 1 72.31 35 LEU B CA 1
ATOM 3343 C C . LEU B 1 35 ? -20.531 -26.859 -9.742 1 72.31 35 LEU B C 1
ATOM 3345 O O . LEU B 1 35 ? -20.266 -27.656 -8.836 1 72.31 35 LEU B O 1
ATOM 3349 N N . ALA B 1 36 ? -20.125 -25.719 -9.844 1 63.56 36 ALA B N 1
ATOM 3350 C CA . ALA B 1 36 ? -19.094 -25.234 -8.914 1 63.56 36 ALA B CA 1
ATOM 3351 C C . ALA B 1 36 ? -19.656 -25.109 -7.5 1 63.56 36 ALA B C 1
ATOM 3353 O O . ALA B 1 36 ? -18.969 -25.406 -6.523 1 63.56 36 ALA B O 1
ATOM 3354 N N . GLU B 1 37 ? -20.844 -24.828 -7.461 1 58.53 37 GLU B N 1
ATOM 3355 C CA . GLU B 1 37 ? -21.531 -24.641 -6.18 1 58.53 37 GLU B CA 1
ATOM 3356 C C . GLU B 1 37 ? -22.281 -25.906 -5.77 1 58.53 37 GLU B C 1
ATOM 3358 O O . GLU B 1 37 ? -22.938 -25.922 -4.727 1 58.53 37 GLU B O 1
ATOM 3363 N N . ASP B 1 38 ? -22.016 -26.766 -6.445 1 61.78 38 ASP B N 1
ATOM 3364 C CA . ASP B 1 38 ? -22.734 -28.016 -6.238 1 61.78 38 ASP B CA 1
ATOM 3365 C C . ASP B 1 38 ? -24.188 -27.75 -5.82 1 61.78 38 ASP B C 1
ATOM 3367 O O . ASP B 1 38 ? -24.656 -28.297 -4.828 1 61.78 38 ASP B O 1
ATOM 3371 N N . LYS B 1 39 ? -24.75 -26.906 -6.492 1 61.66 39 LYS B N 1
ATOM 3372 C CA . LYS B 1 39 ? -26.125 -26.531 -6.164 1 61.66 39 LYS B CA 1
ATOM 3373 C C . LYS B 1 39 ? -27.109 -27.594 -6.629 1 61.66 39 LYS B C 1
ATOM 3375 O O . LYS B 1 39 ? -26.969 -28.156 -7.715 1 61.66 39 LYS B O 1
ATOM 3380 N N . ARG B 1 40 ? -27.938 -27.922 -5.66 1 68.56 40 ARG B N 1
ATOM 3381 C CA . ARG B 1 40 ? -29.078 -28.781 -5.973 1 68.56 40 ARG B CA 1
ATOM 3382 C C . ARG B 1 40 ? -30.375 -27.969 -6.016 1 68.56 40 ARG B C 1
ATOM 3384 O O . ARG B 1 40 ? -30.797 -27.406 -5.004 1 68.56 40 ARG B O 1
ATOM 3391 N N . TYR B 1 41 ? -30.828 -27.734 -7.199 1 73.62 41 TYR B N 1
ATOM 3392 C CA . TYR B 1 41 ? -32.062 -26.984 -7.383 1 73.62 41 TYR B CA 1
ATOM 3393 C C . TYR B 1 41 ? -33.281 -27.906 -7.32 1 73.62 41 TYR B C 1
ATOM 3395 O O . TYR B 1 41 ? -33.188 -29.078 -7.699 1 73.62 41 TYR B O 1
ATOM 3403 N N . LYS B 1 42 ? -34.344 -27.375 -6.555 1 75.56 42 LYS B N 1
ATOM 3404 C CA . LYS B 1 42 ? -35.625 -28.094 -6.535 1 75.56 42 LYS B CA 1
ATOM 3405 C C . LYS B 1 42 ? -36.688 -27.312 -7.277 1 75.56 42 LYS B C 1
ATOM 3407 O O . LYS B 1 42 ? -36.844 -26.109 -7.078 1 75.56 42 LYS B O 1
ATOM 3412 N N . CYS B 1 43 ? -37.281 -27.906 -8.156 1 76.94 43 CYS B N 1
ATOM 3413 C CA . CYS B 1 43 ? -38.375 -27.297 -8.938 1 76.94 43 CYS B CA 1
ATOM 3414 C C . CYS B 1 43 ? -39.688 -27.312 -8.164 1 76.94 43 CYS B C 1
ATOM 3416 O O . CYS B 1 43 ? -40.094 -28.359 -7.676 1 76.94 43 CYS B O 1
ATOM 3418 N N . ARG B 1 44 ? -40.312 -26.266 -8.086 1 75.25 44 ARG B N 1
ATOM 3419 C CA . ARG B 1 44 ? -41.594 -26.156 -7.387 1 75.25 44 ARG B CA 1
ATOM 3420 C C . ARG B 1 44 ? -42.75 -26.562 -8.289 1 75.25 44 ARG B C 1
ATOM 3422 O O . ARG B 1 44 ? -43.844 -26.766 -7.812 1 75.25 44 ARG B O 1
ATOM 3429 N N . ASN B 1 45 ? -42.406 -26.656 -9.562 1 73.88 45 ASN B N 1
ATOM 3430 C CA . ASN B 1 45 ? -43.5 -26.953 -10.492 1 73.88 45 ASN B CA 1
ATOM 3431 C C . ASN B 1 45 ? -43.375 -28.391 -11.023 1 73.88 45 ASN B C 1
ATOM 3433 O O . ASN B 1 45 ? -43.875 -28.688 -12.109 1 73.88 45 ASN B O 1
ATOM 3437 N N . GLY B 1 46 ? -42.688 -29.266 -10.242 1 76.56 46 GLY B N 1
ATOM 3438 C CA . GLY B 1 46 ? -42.656 -30.688 -10.578 1 76.56 46 GLY B CA 1
ATOM 3439 C C . GLY B 1 46 ? -41.625 -31.016 -11.648 1 76.56 46 GLY B C 1
ATOM 3440 O O . GLY B 1 46 ? -41.719 -32.062 -12.297 1 76.56 46 GLY B O 1
ATOM 3441 N N . GLY B 1 47 ? -40.719 -30.062 -11.922 1 75.38 47 GLY B N 1
ATOM 3442 C CA . GLY B 1 47 ? -39.625 -30.359 -12.82 1 75.38 47 GLY B CA 1
ATOM 3443 C C . GLY B 1 47 ? -39.969 -30.188 -14.281 1 75.38 47 GLY B C 1
ATOM 3444 O O . GLY B 1 47 ? -39.312 -30.734 -15.156 1 75.38 47 GLY B O 1
ATOM 3445 N N . THR B 1 48 ? -41.031 -29.578 -14.656 1 77.31 48 THR B N 1
ATOM 3446 C CA . THR B 1 48 ? -41.469 -29.5 -16.047 1 77.31 48 THR B CA 1
ATOM 3447 C C . THR B 1 48 ? -41.531 -28.031 -16.5 1 77.31 48 THR B C 1
ATOM 3449 O O . THR B 1 48 ? -42.281 -27.703 -17.406 1 77.31 48 THR B O 1
ATOM 3452 N N . CYS B 1 49 ? -40.719 -27.188 -15.859 1 79.25 49 CYS B N 1
ATOM 3453 C CA . CYS B 1 49 ? -40.75 -25.781 -16.234 1 79.25 49 CYS B CA 1
ATOM 3454 C C . CYS B 1 49 ? -40.125 -25.562 -17.609 1 79.25 49 CYS B C 1
ATOM 3456 O O . CYS B 1 49 ? -39.188 -26.266 -17.984 1 79.25 49 CYS B O 1
ATOM 3458 N N . ASP B 1 50 ? -40.719 -24.672 -18.391 1 79.12 50 ASP B N 1
ATOM 3459 C CA . ASP B 1 50 ? -40.188 -24.328 -19.703 1 79.12 50 ASP B CA 1
ATOM 3460 C C . ASP B 1 50 ? -38.938 -23.484 -19.578 1 79.12 50 ASP B C 1
ATOM 3462 O O . ASP B 1 50 ? -38.938 -22.453 -18.906 1 79.12 50 ASP B O 1
ATOM 3466 N N . VAL B 1 51 ? -37.688 -24.016 -20.078 1 78.94 51 VAL B N 1
ATOM 3467 C CA . VAL B 1 51 ? -36.406 -23.328 -20.062 1 78.94 51 VAL B CA 1
ATOM 3468 C C . VAL B 1 51 ? -36.156 -22.688 -21.438 1 78.94 51 VAL B C 1
ATOM 3470 O O . VAL B 1 51 ? -35.156 -23.016 -22.094 1 78.94 51 VAL B O 1
ATOM 3473 N N . GLY B 1 52 ? -36.969 -21.953 -21.969 1 75.94 52 GLY B N 1
ATOM 3474 C CA . GLY B 1 52 ? -36.844 -21.312 -23.266 1 75.94 52 GLY B CA 1
ATOM 3475 C C . GLY B 1 52 ? -36.281 -19.906 -23.188 1 75.94 52 GLY B C 1
ATOM 3476 O O . GLY B 1 52 ? -35.938 -19.438 -22.094 1 75.94 52 GLY B O 1
ATOM 3477 N N . MET B 1 53 ? -36.094 -19.203 -24.297 1 71.75 53 MET B N 1
ATOM 3478 C CA . MET B 1 53 ? -35.438 -17.922 -24.562 1 71.75 53 MET B CA 1
ATOM 3479 C C . MET B 1 53 ? -35.938 -16.859 -23.578 1 71.75 53 MET B C 1
ATOM 3481 O O . MET B 1 53 ? -35.156 -16.078 -23.047 1 71.75 53 MET B O 1
ATOM 3485 N N . SER B 1 54 ? -37.156 -16.859 -23.25 1 68.31 54 SER B N 1
ATOM 3486 C CA . SER B 1 54 ? -37.719 -15.773 -22.453 1 68.31 54 SER B CA 1
ATOM 3487 C C . SER B 1 54 ? -37.906 -16.203 -21 1 68.31 54 SER B C 1
ATOM 3489 O O . SER B 1 54 ? -38.188 -15.367 -20.141 1 68.31 54 SER B O 1
ATOM 3491 N N . LYS B 1 55 ? -37.688 -17.469 -20.672 1 67.94 55 LYS B N 1
ATOM 3492 C CA . LYS B 1 55 ? -38.031 -17.953 -19.328 1 67.94 55 LYS B CA 1
ATOM 3493 C C . LYS B 1 55 ? -36.906 -18.75 -18.719 1 67.94 55 LYS B C 1
ATOM 3495 O O . LYS B 1 55 ? -37.125 -19.531 -17.781 1 67.94 55 LYS B O 1
ATOM 3500 N N . ARG B 1 56 ? -35.625 -18.578 -19.203 1 71.31 56 ARG B N 1
ATOM 3501 C CA . ARG B 1 56 ? -34.531 -19.438 -18.797 1 71.31 56 ARG B CA 1
ATOM 3502 C C . ARG B 1 56 ? -34.125 -19.188 -17.344 1 71.31 56 ARG B C 1
ATOM 3504 O O . ARG B 1 56 ? -33.562 -20.078 -16.703 1 71.31 56 ARG B O 1
ATOM 3511 N N . ASN B 1 57 ? -34.719 -18.141 -16.844 1 72.5 57 ASN B N 1
ATOM 3512 C CA . ASN B 1 57 ? -34.312 -17.797 -15.484 1 72.5 57 ASN B CA 1
ATOM 3513 C C . ASN B 1 57 ? -35.438 -18.094 -14.484 1 72.5 57 ASN B C 1
ATOM 3515 O O . ASN B 1 57 ? -35.281 -17.844 -13.289 1 72.5 57 ASN B O 1
ATOM 3519 N N . ARG B 1 58 ? -36.438 -18.672 -14.906 1 72 58 ARG B N 1
ATOM 3520 C CA . ARG B 1 58 ? -37.594 -18.906 -14.055 1 72 58 ARG B CA 1
ATOM 3521 C C . ARG B 1 58 ? -37.344 -20.047 -13.086 1 72 58 ARG B C 1
ATOM 3523 O O . ARG B 1 58 ? -37.719 -19.984 -11.914 1 72 58 ARG B O 1
ATOM 3530 N N . CYS B 1 59 ? -36.812 -21.156 -13.586 1 75.75 59 CYS B N 1
ATOM 3531 C CA . CYS B 1 59 ? -36.562 -22.328 -12.75 1 75.75 59 CYS B CA 1
ATOM 3532 C C . CYS B 1 59 ? -35.125 -22.828 -12.938 1 75.75 59 CYS B C 1
ATOM 3534 O O . CYS B 1 59 ? -34.812 -23.422 -13.969 1 75.75 59 CYS B O 1
ATOM 3536 N N . ARG B 1 60 ? -34.375 -22.688 -11.898 1 80.81 60 ARG B N 1
ATOM 3537 C CA . ARG B 1 60 ? -32.969 -23.094 -11.969 1 80.81 60 ARG B CA 1
ATOM 3538 C C . ARG B 1 60 ? -32.844 -24.625 -11.969 1 80.81 60 ARG B C 1
ATOM 3540 O O . ARG B 1 60 ? -31.938 -25.172 -12.57 1 80.81 60 ARG B O 1
ATOM 3547 N N . ALA B 1 61 ? -33.781 -25.188 -11.328 1 82.25 61 ALA B N 1
ATOM 3548 C CA . ALA B 1 61 ? -33.75 -26.641 -11.258 1 82.25 61 ALA B CA 1
ATOM 3549 C C . ALA B 1 61 ? -34 -27.266 -12.641 1 82.25 61 ALA B C 1
ATOM 3551 O O . ALA B 1 61 ? -33.219 -28.141 -13.062 1 82.25 61 ALA B O 1
ATOM 3552 N N . CYS B 1 62 ? -35 -26.812 -13.328 1 82.25 62 CYS B N 1
ATOM 3553 C CA . CYS B 1 62 ? -35.312 -27.328 -14.656 1 82.25 62 CYS B CA 1
ATOM 3554 C C . CYS B 1 62 ? -34.25 -26.922 -15.672 1 82.25 62 CYS B C 1
ATOM 3556 O O . CYS B 1 62 ? -33.938 -27.672 -16.594 1 82.25 62 CYS B O 1
ATOM 3558 N N . ARG B 1 63 ? -33.562 -25.734 -15.445 1 86.56 63 ARG B N 1
ATOM 3559 C CA . ARG B 1 63 ? -32.5 -25.297 -16.312 1 86.56 63 ARG B CA 1
ATOM 3560 C C . ARG B 1 63 ? -31.25 -26.188 -16.156 1 86.56 63 ARG B C 1
ATOM 3562 O O . ARG B 1 63 ? -30.641 -26.609 -17.141 1 86.56 63 ARG B O 1
ATOM 3569 N N . MET B 1 64 ? -31.078 -26.578 -15.031 1 86.69 64 MET B N 1
ATOM 3570 C CA . MET B 1 64 ? -29.953 -27.469 -14.766 1 86.69 64 MET B CA 1
ATOM 3571 C C . MET B 1 64 ? -30.219 -28.859 -15.32 1 86.69 64 MET B C 1
ATOM 3573 O O . MET B 1 64 ? -29.328 -29.469 -15.93 1 86.69 64 MET B O 1
ATOM 3577 N N . LYS B 1 65 ? -31.375 -29.281 -15.039 1 84.44 65 LYS B N 1
ATOM 3578 C CA . LYS B 1 65 ? -31.781 -30.578 -15.586 1 84.44 65 LYS B CA 1
ATOM 3579 C C . LYS B 1 65 ? -31.641 -30.609 -17.109 1 84.44 65 LYS B C 1
ATOM 3581 O O . LYS B 1 65 ? -31.156 -31.594 -17.672 1 84.44 65 LYS B O 1
ATOM 3586 N N . ARG B 1 66 ? -31.938 -29.484 -17.734 1 85.88 66 ARG B N 1
ATOM 3587 C CA . ARG B 1 66 ? -31.797 -29.406 -19.188 1 85.88 66 ARG B CA 1
ATOM 3588 C C . ARG B 1 66 ? -30.328 -29.375 -19.609 1 85.88 66 ARG B C 1
ATOM 3590 O O . ARG B 1 66 ? -29.953 -30.047 -20.578 1 85.88 66 ARG B O 1
ATOM 3597 N N . CYS B 1 67 ? -29.578 -28.703 -18.859 1 85.56 67 CYS B N 1
ATOM 3598 C CA . CYS B 1 67 ? -28.141 -28.688 -19.125 1 85.56 67 CYS B CA 1
ATOM 3599 C C . CYS B 1 67 ? -27.562 -30.094 -19.094 1 85.56 67 CYS B C 1
ATOM 3601 O O . CYS B 1 67 ? -26.812 -30.484 -19.984 1 85.56 67 CYS B O 1
ATOM 3603 N N . LEU B 1 68 ? -27.969 -30.844 -18.172 1 85.81 68 LEU B N 1
ATOM 3604 C CA . LEU B 1 68 ? -27.469 -32.188 -18 1 85.81 68 LEU B CA 1
ATOM 3605 C C . LEU B 1 68 ? -28.062 -33.125 -19.062 1 85.81 68 LEU B C 1
ATOM 3607 O O . LEU B 1 68 ? -27.359 -34 -19.594 1 85.81 68 LEU B O 1
ATOM 3611 N N . SER B 1 69 ? -29.266 -32.875 -19.453 1 84.62 69 SER B N 1
ATOM 3612 C CA . SER B 1 69 ? -29.969 -33.719 -20.391 1 84.62 69 SER B CA 1
ATOM 3613 C C . SER B 1 69 ? -29.391 -33.562 -21.797 1 84.62 69 SER B C 1
ATOM 3615 O O . SER B 1 69 ? -29.391 -34.531 -22.578 1 84.62 69 SER B O 1
ATOM 3617 N N . ILE B 1 70 ? -28.859 -32.312 -22.062 1 82.44 70 ILE B N 1
ATOM 3618 C CA . ILE B 1 70 ? -28.359 -32.125 -23.422 1 82.44 70 ILE B CA 1
ATOM 3619 C C . ILE B 1 70 ? -26.891 -32.562 -23.484 1 82.44 70 ILE B C 1
ATOM 3621 O O . ILE B 1 70 ? -26.266 -32.469 -24.547 1 82.44 70 ILE B O 1
ATOM 3625 N N . GLY B 1 71 ? -26.266 -33 -22.422 1 78.25 71 GLY B N 1
ATOM 3626 C CA . GLY B 1 71 ? -24.953 -33.625 -22.453 1 78.25 71 GLY B CA 1
ATOM 3627 C C . GLY B 1 71 ? -23.859 -32.75 -21.859 1 78.25 71 GLY B C 1
ATOM 3628 O O . GLY B 1 71 ? -22.672 -33.031 -22.016 1 78.25 71 GLY B O 1
ATOM 3629 N N . MET B 1 72 ? -24.359 -31.656 -21.297 1 78.06 72 MET B N 1
ATOM 3630 C CA . MET B 1 72 ? -23.312 -30.859 -20.656 1 78.06 72 MET B CA 1
ATOM 3631 C C . MET B 1 72 ? -22.734 -31.594 -19.453 1 78.06 72 MET B C 1
ATOM 3633 O O . MET B 1 72 ? -23.469 -32.125 -18.625 1 78.06 72 MET B O 1
ATOM 3637 N N . ARG B 1 73 ? -21.359 -31.75 -19.547 1 75.19 73 ARG B N 1
ATOM 3638 C CA . ARG B 1 73 ? -20.688 -32.5 -18.484 1 75.19 73 ARG B CA 1
ATOM 3639 C C . ARG B 1 73 ? -19.516 -31.688 -17.922 1 75.19 73 ARG B C 1
ATOM 3641 O O . ARG B 1 73 ? -18.859 -30.938 -18.641 1 75.19 73 ARG B O 1
ATOM 3648 N N . ARG B 1 74 ? -19.297 -31.922 -16.656 1 65.5 74 ARG B N 1
ATOM 3649 C CA . ARG B 1 74 ? -18.219 -31.266 -15.938 1 65.5 74 ARG B CA 1
ATOM 3650 C C . ARG B 1 74 ? -16.875 -31.531 -16.609 1 65.5 74 ARG B C 1
ATOM 3652 O O . ARG B 1 74 ? -16.016 -30.656 -16.672 1 65.5 74 ARG B O 1
ATOM 3659 N N . GLU B 1 75 ? -16.547 -32.531 -17.125 1 59.12 75 GLU B N 1
ATOM 3660 C CA . GLU B 1 75 ? -15.305 -33.062 -17.703 1 59.12 75 GLU B CA 1
ATOM 3661 C C . GLU B 1 75 ? -15.055 -32.469 -19.094 1 59.12 75 GLU B C 1
ATOM 3663 O O . GLU B 1 75 ? -13.906 -32.438 -19.547 1 59.12 75 GLU B O 1
ATOM 3668 N N . ASP B 1 76 ? -15.867 -31.922 -19.875 1 52.09 76 ASP B N 1
ATOM 3669 C CA . ASP B 1 76 ? -15.766 -31.562 -21.281 1 52.09 76 ASP B CA 1
ATOM 3670 C C . ASP B 1 76 ? -15.461 -30.078 -21.438 1 52.09 76 ASP B C 1
ATOM 3672 O O . ASP B 1 76 ? -15.773 -29.469 -22.469 1 52.09 76 ASP B O 1
ATOM 3676 N N . ASN B 1 77 ? -14.812 -29.469 -20.625 1 49.12 77 ASN B N 1
ATOM 3677 C CA . ASN B 1 77 ? -14.562 -28.047 -20.781 1 49.12 77 ASN B CA 1
ATOM 3678 C C . ASN B 1 77 ? -13.562 -27.766 -21.906 1 49.12 77 ASN B C 1
ATOM 3680 O O . ASN B 1 77 ? -12.453 -27.281 -21.641 1 49.12 77 ASN B O 1
ATOM 3684 N N . ALA B 1 78 ? -13.273 -28.516 -22.922 1 39 78 ALA B N 1
ATOM 3685 C CA . ALA B 1 78 ? -12.344 -28.281 -24.016 1 39 78 ALA B CA 1
ATOM 3686 C C . ALA B 1 78 ? -12.789 -27.078 -24.875 1 39 78 ALA B C 1
ATOM 3688 O O . ALA B 1 78 ? -13.773 -27.172 -25.594 1 39 78 ALA B O 1
ATOM 3689 N N . SER B 1 79 ? -12.594 -25.891 -24.438 1 35.59 79 SER B N 1
ATOM 3690 C CA . SER B 1 79 ? -12.938 -24.797 -25.344 1 35.59 79 SER B CA 1
ATOM 3691 C C . SER B 1 79 ? -12.266 -24.969 -26.703 1 35.59 79 SER B C 1
ATOM 3693 O O . SER B 1 79 ? -11.055 -25.172 -26.781 1 35.59 79 SER B O 1
ATOM 3695 N N . SER B 1 80 ? -12.836 -25.344 -27.734 1 30.92 80 SER B N 1
ATOM 3696 C CA . SER B 1 80 ? -12.398 -25.312 -29.125 1 30.92 80 SER B CA 1
ATOM 3697 C C . SER B 1 80 ? -11.961 -23.906 -29.516 1 30.92 80 SER B C 1
ATOM 3699 O O . SER B 1 80 ? -12.602 -22.922 -29.156 1 30.92 80 SER B O 1
ATOM 3701 N N . PRO B 1 81 ? -10.773 -23.75 -30.031 1 29.16 81 PRO B N 1
ATOM 3702 C CA . PRO B 1 81 ? -10.227 -22.5 -30.562 1 29.16 81 PRO B CA 1
ATOM 3703 C C . PRO B 1 81 ? -11.125 -21.859 -31.609 1 29.16 81 PRO B C 1
ATOM 3705 O O . PRO B 1 81 ? -11.594 -22.547 -32.531 1 29.16 81 PRO B O 1
ATOM 3708 N N . ALA B 1 82 ? -11.883 -20.906 -31.281 1 28.73 82 ALA B N 1
ATOM 3709 C CA . ALA B 1 82 ? -12.727 -20.172 -32.219 1 28.73 82 ALA B CA 1
ATOM 3710 C C . ALA B 1 82 ? -11.961 -19.859 -33.5 1 28.73 82 ALA B C 1
ATOM 3712 O O . ALA B 1 82 ? -10.828 -19.375 -33.469 1 28.73 82 ALA B O 1
ATOM 3713 N N . SER B 1 83 ? -12.234 -20.406 -34.562 1 24.69 83 SER B N 1
ATOM 3714 C CA . SER B 1 83 ? -11.828 -20.047 -35.938 1 24.69 83 SER B CA 1
ATOM 3715 C C . SER B 1 83 ? -12.211 -18.609 -36.281 1 24.69 83 SER B C 1
ATOM 3717 O O . SER B 1 83 ? -13.289 -18.141 -35.875 1 24.69 83 SER B O 1
ATOM 3719 N N . SER B 1 84 ? -11.234 -17.766 -36.469 1 23.42 84 SER B N 1
ATOM 3720 C CA . SER B 1 84 ? -11.266 -16.391 -36.969 1 23.42 84 SER B CA 1
ATOM 3721 C C . SER B 1 84 ? -12.234 -16.234 -38.125 1 23.42 84 SER B C 1
ATOM 3723 O O . SER B 1 84 ? -11.969 -16.734 -39.25 1 23.42 84 SER B O 1
ATOM 3725 N N . ALA B 1 85 ? -13.492 -16.25 -37.906 1 21.62 85 ALA B N 1
ATOM 3726 C CA . ALA B 1 85 ? -14.398 -15.953 -39 1 21.62 85 ALA B CA 1
ATOM 3727 C C . ALA B 1 85 ? -14.055 -14.609 -39.656 1 21.62 85 ALA B C 1
ATOM 3729 O O . ALA B 1 85 ? -13.617 -13.68 -38.969 1 21.62 85 ALA B O 1
ATOM 3730 N N . ASP B 1 86 ? -13.977 -14.453 -40.969 1 21.5 86 ASP B N 1
ATOM 3731 C CA . ASP B 1 86 ? -13.742 -13.438 -42 1 21.5 86 ASP B CA 1
ATOM 3732 C C . ASP B 1 86 ? -14.828 -12.367 -41.969 1 21.5 86 ASP B C 1
ATOM 3734 O O . ASP B 1 86 ? -15.992 -12.641 -42.281 1 21.5 86 ASP B O 1
ATOM 3738 N N . GLU B 1 87 ? -14.906 -11.594 -40.812 1 21.67 87 GLU B N 1
ATOM 3739 C CA . GLU B 1 87 ? -15.883 -10.516 -40.75 1 21.67 87 GLU B CA 1
ATOM 3740 C C . GLU B 1 87 ? -15.875 -9.695 -42.062 1 21.67 87 GLU B C 1
ATOM 3742 O O . GLU B 1 87 ? -14.82 -9.273 -42.531 1 21.67 87 GLU B O 1
ATOM 3747 N N . MET B 1 88 ? -16.906 -9.797 -42.875 1 19.33 88 MET B N 1
ATOM 3748 C CA . MET B 1 88 ? -17.188 -9.078 -44.125 1 19.33 88 MET B CA 1
ATOM 3749 C C . MET B 1 88 ? -17.234 -7.574 -43.875 1 19.33 88 MET B C 1
ATOM 3751 O O . MET B 1 88 ? -17.609 -7.133 -42.781 1 19.33 88 MET B O 1
ATOM 3755 N N . PRO B 1 89 ? -16.844 -6.664 -44.906 1 19.86 89 PRO B N 1
ATOM 3756 C CA . PRO B 1 89 ? -16.609 -5.227 -45.031 1 19.86 89 PRO B CA 1
ATOM 3757 C C . PRO B 1 89 ? -17.891 -4.402 -44.875 1 19.86 89 PRO B C 1
ATOM 3759 O O . PRO B 1 89 ? -18.828 -4.551 -45.656 1 19.86 89 PRO B O 1
ATOM 3762 N N . ILE B 1 90 ? -18.609 -4.441 -43.719 1 18.28 90 ILE B N 1
ATOM 3763 C CA . ILE B 1 90 ? -19.844 -3.654 -43.781 1 18.28 90 ILE B CA 1
ATOM 3764 C C . ILE B 1 90 ? -19.531 -2.24 -44.25 1 18.28 90 ILE B C 1
ATOM 3766 O O . ILE B 1 90 ? -18.594 -1.605 -43.781 1 18.28 90 ILE B O 1
ATOM 3770 N N . THR B 1 91 ? -20.172 -1.791 -45.344 1 16.97 91 THR B N 1
ATOM 3771 C CA . THR B 1 91 ? -20.203 -0.641 -46.25 1 16.97 91 THR B CA 1
ATOM 3772 C C . THR B 1 91 ? -20.453 0.647 -45.469 1 16.97 91 THR B C 1
ATOM 3774 O O . THR B 1 91 ? -21.016 0.617 -44.375 1 16.97 91 THR B O 1
ATOM 3777 N N . ALA B 1 92 ? -20.203 1.861 -46.125 1 17.03 92 ALA B N 1
ATOM 3778 C CA . ALA B 1 92 ? -19.75 3.254 -46.094 1 17.03 92 ALA B CA 1
ATOM 3779 C C . ALA B 1 92 ? -20.906 4.188 -45.75 1 17.03 92 ALA B C 1
ATOM 3781 O O . ALA B 1 92 ? -20.797 5.406 -45.875 1 17.03 92 ALA B O 1
ATOM 3782 N N . LEU B 1 93 ? -22 3.758 -45 1 16.05 93 LEU B N 1
ATOM 3783 C CA . LEU B 1 93 ? -23.062 4.727 -45.281 1 16.05 93 LEU B CA 1
ATOM 3784 C C . LEU B 1 93 ? -22.703 6.09 -44.688 1 16.05 93 LEU B C 1
ATOM 3786 O O . LEU B 1 93 ? -22.391 6.211 -43.5 1 16.05 93 LEU B O 1
ATOM 3790 N N . ALA B 1 94 ? -22.438 7.18 -45.562 1 16.09 94 ALA B N 1
ATOM 3791 C CA . ALA B 1 94 ? -21.922 8.539 -45.594 1 16.09 94 ALA B CA 1
ATOM 3792 C C . ALA B 1 94 ? -22.828 9.508 -44.844 1 16.09 94 ALA B C 1
ATOM 3794 O O . ALA B 1 94 ? -22.375 10.547 -44.375 1 16.09 94 ALA B O 1
ATOM 3795 N N . SER B 1 95 ? -24.203 9.32 -44.625 1 16.11 95 SER B N 1
ATOM 3796 C CA . SER B 1 95 ? -24.859 10.562 -45.031 1 16.11 95 SER B CA 1
ATOM 3797 C C . SER B 1 95 ? -24.703 11.641 -43.969 1 16.11 95 SER B C 1
ATOM 3799 O O . SER B 1 95 ? -24.812 11.367 -42.781 1 16.11 95 SER B O 1
ATOM 3801 N N . ALA B 1 96 ? -24.203 12.859 -44.312 1 16.31 96 ALA B N 1
ATOM 3802 C CA . ALA B 1 96 ? -23.641 14.109 -43.781 1 16.31 96 ALA B CA 1
ATOM 3803 C C . ALA B 1 96 ? -24.719 14.961 -43.125 1 16.31 96 ALA B C 1
ATOM 3805 O O . ALA B 1 96 ? -24.422 16 -42.531 1 16.31 96 ALA B O 1
ATOM 3806 N N . PRO B 1 97 ? -26.016 14.508 -42.812 1 16.39 97 PRO B N 1
ATOM 3807 C CA . PRO B 1 97 ? -26.719 15.758 -43.125 1 16.39 97 PRO B CA 1
ATOM 3808 C C . PRO B 1 97 ? -26.266 16.906 -42.219 1 16.39 97 PRO B C 1
ATOM 3810 O O . PRO B 1 97 ? -25.656 16.672 -41.156 1 16.39 97 PRO B O 1
ATOM 3813 N N . SER B 1 98 ? -26.859 18.172 -42.469 1 16.12 98 SER B N 1
ATOM 3814 C CA . SER B 1 98 ? -26.594 19.594 -42.531 1 16.12 98 SER B CA 1
ATOM 3815 C C . SER B 1 98 ? -26.75 20.234 -41.156 1 16.12 98 SER B C 1
ATOM 3817 O O . SER B 1 98 ? -25.844 20.938 -40.688 1 16.12 98 SER B O 1
ATOM 3819 N N . SER B 1 99 ? -28.047 20.562 -40.688 1 16.12 99 SER B N 1
ATOM 3820 C CA . SER B 1 99 ? -28.328 22 -40.625 1 16.12 99 SER B CA 1
ATOM 3821 C C . SER B 1 99 ? -27.969 22.578 -39.25 1 16.12 99 SER B C 1
ATOM 3823 O O . SER B 1 99 ? -27.234 23.562 -39.188 1 16.12 99 SER B O 1
ATOM 3825 N N . SER B 1 100 ? -29.047 22.75 -38.344 1 16.61 100 SER B N 1
ATOM 3826 C CA . SER B 1 100 ? -29.531 24.062 -37.906 1 16.61 100 SER B CA 1
ATOM 3827 C C . SER B 1 100 ? -28.938 24.453 -36.562 1 16.61 100 SER B C 1
ATOM 3829 O O . SER B 1 100 ? -28.594 23.578 -35.75 1 16.61 100 SER B O 1
ATOM 3831 N N . SER B 1 101 ? -28.672 25.75 -36.344 1 16.72 101 SER B N 1
ATOM 3832 C CA . SER B 1 101 ? -27.828 26.75 -35.688 1 16.72 101 SER B CA 1
ATOM 3833 C C . SER B 1 101 ? -28.203 26.922 -34.219 1 16.72 101 SER B C 1
ATOM 3835 O O . SER B 1 101 ? -27.391 27.406 -33.438 1 16.72 101 SER B O 1
ATOM 3837 N N . SER B 1 102 ? -29.484 26.656 -33.75 1 17.2 102 SER B N 1
ATOM 3838 C CA . SER B 1 102 ? -29.969 27.781 -32.969 1 17.2 102 SER B CA 1
ATOM 3839 C C . SER B 1 102 ? -29.375 27.781 -31.547 1 17.2 102 SER B C 1
ATOM 3841 O O . SER B 1 102 ? -29.312 26.734 -30.906 1 17.2 102 SER B O 1
ATOM 3843 N N . ALA B 1 103 ? -28.609 28.828 -31.188 1 17.14 103 ALA B N 1
ATOM 3844 C CA . ALA B 1 103 ? -27.656 29.234 -30.172 1 17.14 103 ALA B CA 1
ATOM 3845 C C . ALA B 1 103 ? -28.328 29.422 -28.812 1 17.14 103 ALA B C 1
ATOM 3847 O O . ALA B 1 103 ? -27.688 29.859 -27.844 1 17.14 103 ALA B O 1
ATOM 3848 N N . SER B 1 104 ? -29.594 28.906 -28.547 1 17.38 104 SER B N 1
ATOM 3849 C CA . SER B 1 104 ? -30.219 29.703 -27.5 1 17.38 104 SER B CA 1
ATOM 3850 C C . SER B 1 104 ? -29.484 29.547 -26.172 1 17.38 104 SER B C 1
ATOM 3852 O O . SER B 1 104 ? -29.125 28.438 -25.781 1 17.38 104 SER B O 1
ATOM 3854 N N . THR B 1 105 ? -28.969 30.594 -25.609 1 17.05 105 THR B N 1
ATOM 3855 C CA . THR B 1 105 ? -28.047 31.047 -24.578 1 17.05 105 THR B C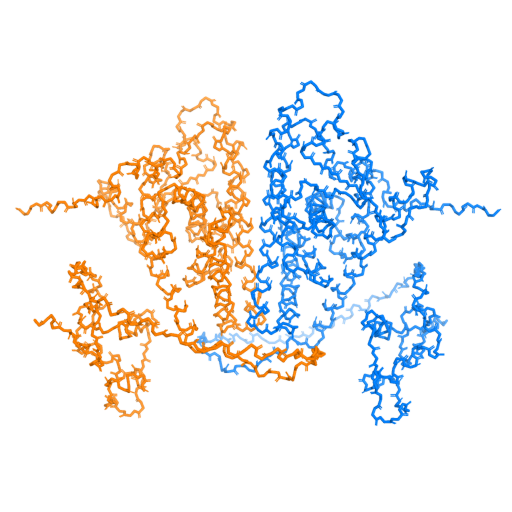A 1
ATOM 3856 C C . THR B 1 105 ? -28.594 30.75 -23.188 1 17.05 105 THR B C 1
ATOM 3858 O O . THR B 1 105 ? -28.016 31.141 -22.188 1 17.05 105 THR B O 1
ATOM 3861 N N . HIS B 1 106 ? -29.594 29.859 -22.969 1 17.5 106 HIS B N 1
ATOM 3862 C CA . HIS B 1 106 ? -30.281 30.094 -21.719 1 17.5 106 HIS B CA 1
ATOM 3863 C C . HIS B 1 106 ? -29.359 29.812 -20.516 1 17.5 106 HIS B C 1
ATOM 3865 O O . HIS B 1 106 ? -28.719 28.766 -20.469 1 17.5 106 HIS B O 1
ATOM 3871 N N . PHE B 1 107 ? -28.828 30.781 -19.828 1 17.48 107 PHE B N 1
ATOM 3872 C CA . PHE B 1 107 ? -27.906 30.984 -18.719 1 17.48 107 PHE B CA 1
ATOM 3873 C C . PHE B 1 107 ? -28.438 30.328 -17.453 1 17.48 107 PHE B C 1
ATOM 3875 O O . PHE B 1 107 ? -29.406 30.812 -16.859 1 17.48 107 PHE B O 1
ATOM 3882 N N . MET B 1 108 ? -28.672 29.047 -17.406 1 17.45 108 MET B N 1
ATOM 3883 C CA . MET B 1 108 ? -29.406 28.438 -16.297 1 17.45 108 MET B CA 1
ATOM 3884 C C . MET B 1 108 ? -28.703 28.703 -14.969 1 17.45 108 MET B C 1
ATOM 3886 O O . MET B 1 108 ? -27.469 28.766 -14.914 1 17.45 108 MET B O 1
ATOM 3890 N N . GLN B 1 109 ? -29.406 29.281 -13.977 1 18.5 109 GLN B N 1
ATOM 3891 C CA . GLN B 1 109 ? -29.406 29.734 -12.586 1 18.5 109 GLN B CA 1
ATOM 3892 C C . GLN B 1 109 ? -28.906 28.641 -11.656 1 18.5 109 GLN B C 1
ATOM 3894 O O . GLN B 1 109 ? -29.266 27.469 -11.812 1 18.5 109 GLN B O 1
ATOM 3899 N N . GLN B 1 110 ? -27.875 28.891 -10.898 1 20.55 110 GLN B N 1
ATOM 3900 C CA . GLN B 1 110 ? -26.859 28.234 -10.086 1 20.55 110 GLN B CA 1
ATOM 3901 C C . GLN B 1 110 ? -27.469 27.547 -8.875 1 20.55 110 GLN B C 1
ATOM 3903 O O . GLN B 1 110 ? -27.828 28.203 -7.891 1 20.55 110 GLN B O 1
ATOM 3908 N N . SER B 1 111 ? -28.484 26.641 -9.016 1 21.56 111 SER B N 1
ATOM 3909 C CA . SER B 1 111 ? -29.297 26.094 -7.934 1 21.56 111 SER B CA 1
ATOM 3910 C C . SER B 1 111 ? -28.422 25.406 -6.895 1 21.56 111 SER B C 1
ATOM 3912 O O . SER B 1 111 ? -27.406 24.797 -7.234 1 21.56 111 SER B O 1
ATOM 3914 N N . THR B 1 112 ? -28.469 25.828 -5.648 1 23.19 112 THR B N 1
ATOM 3915 C CA . THR B 1 112 ? -27.938 25.531 -4.32 1 23.19 112 THR B CA 1
ATOM 3916 C C . THR B 1 112 ? -28.062 24.031 -4.012 1 23.19 112 THR B C 1
ATOM 3918 O O . THR B 1 112 ? -29.125 23.438 -4.199 1 23.19 112 THR B O 1
ATOM 3921 N N . PRO B 1 113 ? -27.016 23.328 -3.969 1 25.38 113 PRO B N 1
ATOM 3922 C CA . PRO B 1 113 ? -27.156 21.859 -3.938 1 25.38 113 PRO B CA 1
ATOM 3923 C C . PRO B 1 113 ? -27.891 21.375 -2.701 1 25.38 113 PRO B C 1
ATOM 3925 O O . PRO B 1 113 ? -27.516 21.703 -1.574 1 25.38 113 PRO B O 1
ATOM 3928 N N . THR B 1 114 ? -29.234 21.484 -2.686 1 25.52 114 THR B N 1
ATOM 3929 C CA . THR B 1 114 ? -30.141 20.969 -1.681 1 25.52 114 THR B CA 1
ATOM 3930 C C . THR B 1 114 ? -29.797 19.531 -1.317 1 25.52 114 THR B C 1
ATOM 3932 O O . THR B 1 114 ? -29.422 18.734 -2.186 1 25.52 114 THR B O 1
ATOM 3935 N N . PRO B 1 115 ? -29.625 19.344 0.037 1 29.38 115 PRO B N 1
ATOM 3936 C CA . PRO B 1 115 ? -29.375 18.016 0.597 1 29.38 115 PRO B CA 1
ATOM 3937 C C . PRO B 1 115 ? -30.25 16.938 -0.024 1 29.38 115 PRO B C 1
ATOM 3939 O O . PRO B 1 115 ? -31.469 17.109 -0.145 1 29.38 115 PRO B O 1
ATOM 3942 N N . MET B 1 116 ? -29.797 16.328 -1.008 1 26.48 116 MET B N 1
ATOM 3943 C CA . MET B 1 116 ? -30.688 15.469 -1.772 1 26.48 116 MET B CA 1
ATOM 3944 C C . MET B 1 116 ? -31.422 14.492 -0.856 1 26.48 116 MET B C 1
ATOM 3946 O O . MET B 1 116 ? -30.891 14.109 0.19 1 26.48 116 MET B O 1
ATOM 3950 N N . PRO B 1 117 ? -32.688 14.367 -1.039 1 25.5 117 PRO B N 1
ATOM 3951 C CA . PRO B 1 117 ? -33.594 13.461 -0.34 1 25.5 117 PRO B CA 1
ATOM 3952 C C . PRO B 1 117 ? -32.969 12.094 -0.066 1 25.5 117 PRO B C 1
ATOM 3954 O O . PRO B 1 117 ? -31.969 11.727 -0.693 1 25.5 117 PRO B O 1
ATOM 3957 N N . SER B 1 118 ? -33.469 11.336 0.928 1 26.95 118 SER B N 1
ATOM 3958 C CA . SER B 1 118 ? -33.312 9.977 1.432 1 26.95 118 SER B CA 1
ATOM 3959 C C . SER B 1 118 ? -33.062 8.992 0.293 1 26.95 118 SER B C 1
ATOM 3961 O O . SER B 1 118 ? -33.969 8.617 -0.427 1 26.95 118 SER B O 1
ATOM 3963 N N . CYS B 1 119 ? -32.125 9.281 -0.479 1 25.66 119 CYS B N 1
ATOM 3964 C CA . CYS B 1 119 ? -32.031 8.461 -1.68 1 25.66 119 CYS B CA 1
ATOM 3965 C C . CYS B 1 119 ? -32.031 6.977 -1.325 1 25.66 119 CYS B C 1
ATOM 3967 O O . CYS B 1 119 ? -31.391 6.566 -0.364 1 25.66 119 CYS B O 1
ATOM 3969 N N . SER B 1 120 ? -32.938 6.234 -1.769 1 26.47 120 SER B N 1
ATOM 3970 C CA . SER B 1 120 ? -33.094 4.793 -1.931 1 26.47 120 SER B CA 1
ATOM 3971 C C . SER B 1 120 ? -31.781 4.121 -2.266 1 26.47 120 SER B C 1
ATOM 3973 O O . SER B 1 120 ? -30.906 4.738 -2.865 1 26.47 120 SER B O 1
ATOM 3975 N N . ALA B 1 121 ? -31.312 3.107 -1.507 1 31.66 121 ALA B N 1
ATOM 3976 C CA . ALA B 1 121 ? -30.328 2.113 -1.896 1 31.66 121 ALA B CA 1
ATOM 3977 C C . ALA B 1 121 ? -30.156 2.061 -3.412 1 31.66 121 ALA B C 1
ATOM 3979 O O . ALA B 1 121 ? -30.984 1.454 -4.109 1 31.66 121 ALA B O 1
ATOM 3980 N N . SER B 1 122 ? -29.969 3.09 -4.09 1 32.66 122 SER B N 1
ATOM 3981 C CA . SER B 1 122 ? -29.844 3.037 -5.543 1 32.66 122 SER B CA 1
ATOM 3982 C C . SER B 1 122 ? -28.984 1.858 -5.984 1 32.66 122 SER B C 1
ATOM 3984 O O . SER B 1 122 ? -27.844 1.735 -5.566 1 32.66 122 SER B O 1
ATOM 3986 N N . THR B 1 123 ? -29.484 0.667 -6.289 1 34.28 123 THR B N 1
ATOM 3987 C CA . THR B 1 123 ? -29.078 -0.531 -7.016 1 34.28 123 THR B CA 1
ATOM 3988 C C . THR B 1 123 ? -28.125 -0.178 -8.156 1 34.28 123 THR B C 1
ATOM 3990 O O . THR B 1 123 ? -28.375 0.767 -8.906 1 34.28 123 THR B O 1
ATOM 3993 N N . LEU B 1 124 ? -26.797 -0.244 -8.023 1 40.78 124 LEU B N 1
ATOM 3994 C CA . LEU B 1 124 ? -26.031 -0.302 -9.266 1 40.78 124 LEU B CA 1
ATOM 3995 C C . LEU B 1 124 ? -26.938 -0.624 -10.445 1 40.78 124 LEU B C 1
ATOM 3997 O O . LEU B 1 124 ? -27.844 -1.442 -10.336 1 40.78 124 LEU B O 1
ATOM 4001 N N . PRO B 1 125 ? -27.125 0.189 -11.367 1 39.28 125 PRO B N 1
ATOM 4002 C CA . PRO B 1 125 ? -27.938 -0.338 -12.461 1 39.28 125 PRO B CA 1
ATOM 4003 C C . PRO B 1 125 ? -27.641 -1.801 -12.773 1 39.28 125 PRO B C 1
ATOM 4005 O O . PRO B 1 125 ? -26.484 -2.229 -12.68 1 39.28 125 PRO B O 1
ATOM 4008 N N . SER B 1 126 ? -28.594 -2.725 -12.703 1 42.88 126 SER B N 1
ATOM 4009 C CA . SER B 1 126 ? -28.625 -4.18 -12.828 1 42.88 126 SER B CA 1
ATOM 4010 C C . SER B 1 126 ? -27.656 -4.668 -13.891 1 42.88 126 SER B C 1
ATOM 4012 O O . SER B 1 126 ? -26.969 -5.672 -13.703 1 42.88 126 SER B O 1
ATOM 4014 N N . ILE B 1 127 ? -27.484 -3.867 -14.938 1 39.53 127 ILE B N 1
ATOM 4015 C CA . ILE B 1 127 ? -26.719 -4.336 -16.094 1 39.53 127 ILE B CA 1
ATOM 4016 C C . ILE B 1 127 ? -25.234 -4.211 -15.82 1 39.53 127 ILE B C 1
ATOM 4018 O O . ILE B 1 127 ? -24.453 -5.125 -16.125 1 39.53 127 ILE B O 1
ATOM 4022 N N . MET B 1 128 ? -24.766 -3.094 -15.352 1 48.66 128 MET B N 1
ATOM 4023 C CA . MET B 1 128 ? -23.344 -2.855 -15.102 1 48.66 128 MET B CA 1
ATOM 4024 C C . MET B 1 128 ? -22.828 -3.795 -14.016 1 48.66 128 MET B C 1
ATOM 4026 O O . MET B 1 128 ? -21.688 -4.27 -14.094 1 48.66 128 MET B O 1
ATOM 4030 N N . SER B 1 129 ? -23.75 -4.09 -13.156 1 56.34 129 SER B N 1
ATOM 4031 C CA . SER B 1 129 ? -23.438 -5.027 -12.086 1 56.34 129 SER B CA 1
ATOM 4032 C C . SER B 1 129 ? -23.234 -6.438 -12.625 1 56.34 129 SER B C 1
ATOM 4034 O O . SER B 1 129 ? -22.281 -7.129 -12.242 1 56.34 129 SER B O 1
ATOM 4036 N N . THR B 1 130 ? -23.938 -6.664 -13.758 1 58.78 130 THR B N 1
ATOM 4037 C CA . THR B 1 130 ? -23.859 -8.008 -14.312 1 58.78 130 THR B CA 1
ATOM 4038 C C . THR B 1 130 ? -22.578 -8.195 -15.125 1 58.78 130 THR B C 1
ATOM 4040 O O . THR B 1 130 ? -21.922 -9.234 -15.016 1 58.78 130 THR B O 1
ATOM 4043 N N . THR B 1 131 ? -22.203 -7.184 -15.867 1 64.88 131 THR B N 1
ATOM 4044 C CA . THR B 1 131 ? -21.016 -7.258 -16.719 1 64.88 131 THR B CA 1
ATOM 4045 C C . THR B 1 131 ? -19.75 -7.34 -15.867 1 64.88 131 THR B C 1
ATOM 4047 O O . THR B 1 131 ? -18.844 -8.117 -16.172 1 64.88 131 THR B O 1
ATOM 4050 N N . LEU B 1 132 ? -19.828 -6.648 -14.852 1 68.38 132 LEU B N 1
ATOM 4051 C CA . LEU B 1 132 ? -18.641 -6.609 -14.023 1 68.38 132 LEU B CA 1
ATOM 4052 C C . LEU B 1 132 ? -18.516 -7.875 -13.18 1 68.38 132 LEU B C 1
ATOM 4054 O O . LEU B 1 132 ? -17.406 -8.398 -13 1 68.38 132 LEU B O 1
ATOM 4058 N N . THR B 1 133 ? -19.656 -8.312 -12.844 1 73.75 133 THR B N 1
ATOM 4059 C CA . THR B 1 133 ? -19.625 -9.594 -12.148 1 73.75 133 THR B CA 1
ATOM 4060 C C . THR B 1 133 ? -19.156 -10.703 -13.078 1 73.75 133 THR B C 1
ATOM 4062 O O . THR B 1 133 ? -18.422 -11.602 -12.656 1 73.75 133 THR B O 1
ATOM 4065 N N . MET B 1 134 ? -19.516 -10.438 -14.352 1 79.31 134 MET B N 1
ATOM 4066 C CA . MET B 1 134 ? -19.062 -11.391 -15.367 1 79.31 134 MET B CA 1
ATOM 4067 C C . MET B 1 134 ? -17.562 -11.297 -15.562 1 79.31 134 MET B C 1
ATOM 4069 O O . MET B 1 134 ? -16.875 -12.32 -15.695 1 79.31 134 MET B O 1
ATOM 4073 N N . PHE B 1 135 ? -17.094 -10.148 -15.484 1 87.25 135 PHE B N 1
ATOM 4074 C CA . PHE B 1 135 ? -15.664 -9.93 -15.633 1 87.25 135 PHE B CA 1
ATOM 4075 C C . PHE B 1 135 ? -14.898 -10.586 -14.484 1 87.25 135 PHE B C 1
ATOM 4077 O O . PHE B 1 135 ? -13.906 -11.281 -14.719 1 87.25 135 PHE B O 1
ATOM 4084 N N . LEU B 1 136 ? -15.352 -10.469 -13.312 1 88.31 136 LEU B N 1
ATOM 4085 C CA . LEU B 1 136 ? -14.664 -11.023 -12.156 1 88.31 136 LEU B CA 1
ATOM 4086 C C . LEU B 1 136 ? -14.719 -12.547 -12.164 1 88.31 136 LEU B C 1
ATOM 4088 O O . LEU B 1 136 ? -13.758 -13.211 -11.773 1 88.31 136 LEU B O 1
ATOM 4092 N N . ASN B 1 137 ? -15.758 -12.984 -12.641 1 87.25 137 ASN B N 1
ATOM 4093 C CA . ASN B 1 137 ? -15.867 -14.438 -12.742 1 87.25 137 ASN B CA 1
ATOM 4094 C C . ASN B 1 137 ? -14.93 -15 -13.805 1 87.25 137 ASN B C 1
ATOM 4096 O O . ASN B 1 137 ? -14.312 -16.047 -13.602 1 87.25 137 ASN B O 1
ATOM 4100 N N . LYS B 1 138 ? -14.891 -14.281 -14.875 1 90.06 138 LYS B N 1
ATOM 4101 C CA . LYS B 1 138 ? -13.953 -14.672 -15.922 1 90.06 138 LYS B CA 1
ATOM 4102 C C . LYS B 1 138 ? -12.516 -14.641 -15.422 1 90.06 138 LYS B C 1
ATOM 4104 O O . LYS B 1 138 ? -11.727 -15.547 -15.711 1 90.06 138 LYS B O 1
ATOM 4109 N N . LEU B 1 139 ? -12.234 -13.648 -14.695 1 92.94 139 LEU B N 1
ATOM 4110 C CA . LEU B 1 139 ? -10.883 -13.5 -14.156 1 92.94 139 LEU B CA 1
ATOM 4111 C C . LEU B 1 139 ? -10.609 -14.562 -13.102 1 92.94 139 LEU B C 1
ATOM 4113 O O . LEU B 1 139 ? -9.477 -15.039 -12.977 1 92.94 139 LEU B O 1
ATOM 4117 N N . ASP B 1 140 ? -11.617 -14.914 -12.391 1 93.75 140 ASP B N 1
ATOM 4118 C CA . ASP B 1 140 ? -11.492 -16.016 -11.438 1 93.75 140 ASP B CA 1
ATOM 4119 C C . ASP B 1 140 ? -11.18 -17.328 -12.148 1 93.75 140 ASP B C 1
ATOM 4121 O O . ASP B 1 140 ? -10.312 -18.078 -11.703 1 93.75 140 ASP B O 1
ATOM 4125 N N . GLY B 1 141 ? -11.844 -17.547 -13.258 1 92.88 141 GLY B N 1
ATOM 4126 C CA . GLY B 1 141 ? -11.555 -18.703 -14.078 1 92.88 141 GLY B CA 1
ATOM 4127 C C . GLY B 1 141 ? -10.148 -18.688 -14.656 1 92.88 141 GLY B C 1
ATOM 4128 O O . GLY B 1 141 ? -9.477 -19.719 -14.688 1 92.88 141 GLY B O 1
ATOM 4129 N N . ALA B 1 142 ? -9.742 -17.547 -15.031 1 92.94 142 ALA B N 1
ATOM 4130 C CA . ALA B 1 142 ? -8.398 -17.406 -15.594 1 92.94 142 ALA B CA 1
ATOM 4131 C C . ALA B 1 142 ? -7.336 -17.688 -14.539 1 92.94 142 ALA B C 1
ATOM 4133 O O . ALA B 1 142 ? -6.297 -18.281 -14.836 1 92.94 142 ALA B O 1
ATOM 4134 N N . PHE B 1 143 ? -7.586 -17.281 -13.352 1 95.19 143 PHE B N 1
ATOM 4135 C CA . PHE B 1 143 ? -6.648 -17.547 -12.266 1 95.19 143 PHE B CA 1
ATOM 4136 C C . PHE B 1 143 ? -6.59 -19.031 -11.953 1 95.19 143 PHE B C 1
ATOM 4138 O O . PHE B 1 143 ? -5.512 -19.578 -11.719 1 95.19 143 PHE B O 1
ATOM 4145 N N . THR B 1 144 ? -7.688 -19.625 -11.992 1 93.25 144 THR B N 1
ATOM 4146 C CA . THR B 1 144 ? -7.738 -21.078 -11.797 1 93.25 144 THR B CA 1
ATOM 4147 C C . THR B 1 144 ? -6.953 -21.781 -12.891 1 93.25 144 THR B C 1
ATOM 4149 O O . THR B 1 144 ? -6.211 -22.734 -12.617 1 93.25 144 THR B O 1
ATOM 4152 N N . SER B 1 145 ? -7.152 -21.328 -14.094 1 92.5 145 SER B N 1
ATOM 4153 C CA . SER B 1 145 ? -6.406 -21.891 -15.219 1 92.5 145 SER B CA 1
ATOM 4154 C C . SER B 1 145 ? -4.906 -21.688 -15.039 1 92.5 145 SER B C 1
ATOM 4156 O O . SER B 1 145 ? -4.109 -22.547 -15.391 1 92.5 145 SER B O 1
ATOM 4158 N N . PHE B 1 146 ? -4.547 -20.547 -14.57 1 94.81 146 PHE B N 1
ATOM 4159 C CA . PHE B 1 146 ? -3.148 -20.25 -14.281 1 94.81 146 PHE B CA 1
ATOM 4160 C C . PHE B 1 146 ? -2.58 -21.234 -13.266 1 94.81 146 PHE B C 1
ATOM 4162 O O . PHE B 1 146 ? -1.5 -21.797 -13.477 1 94.81 146 PHE B O 1
ATOM 4169 N N . CYS B 1 147 ? -3.307 -21.484 -12.219 1 93.25 147 CYS B N 1
ATOM 4170 C CA . CYS B 1 147 ? -2.877 -22.422 -11.172 1 93.25 147 CYS B CA 1
ATOM 4171 C C . CYS B 1 147 ? -2.758 -23.828 -11.727 1 93.25 147 CYS B C 1
ATOM 4173 O O . CYS B 1 147 ? -1.818 -24.562 -11.391 1 93.25 147 CYS B O 1
ATOM 4175 N N . ASN B 1 148 ? -3.66 -24.188 -12.57 1 91.19 148 ASN B N 1
ATOM 4176 C CA . ASN B 1 148 ? -3.617 -25.5 -13.188 1 91.19 148 ASN B CA 1
ATOM 4177 C C . ASN B 1 148 ? -2.416 -25.656 -14.117 1 91.19 148 ASN B C 1
ATOM 4179 O O . ASN B 1 148 ? -1.798 -26.719 -14.172 1 91.19 148 ASN B O 1
ATOM 4183 N N . SER B 1 149 ? -2.164 -24.641 -14.836 1 91.19 149 SER B N 1
ATOM 4184 C CA . SER B 1 149 ? -0.99 -24.641 -15.703 1 91.19 149 SER B CA 1
ATOM 4185 C C . SER B 1 149 ? 0.293 -24.797 -14.891 1 91.19 149 SER B C 1
ATOM 4187 O O . SER B 1 149 ? 1.234 -25.453 -15.328 1 91.19 149 SER B O 1
ATOM 4189 N N . GLN B 1 150 ? 0.338 -24.203 -13.742 1 90.69 150 GLN B N 1
ATOM 4190 C CA . GLN B 1 150 ? 1.487 -24.344 -12.852 1 90.69 150 GLN B CA 1
ATOM 4191 C C . GLN B 1 150 ? 1.654 -25.781 -12.391 1 90.69 150 GLN B C 1
ATOM 4193 O O . GLN B 1 150 ? 2.773 -26.297 -12.32 1 90.69 150 GLN B O 1
ATOM 4198 N N . ARG B 1 151 ? 0.569 -26.422 -12.109 1 88.31 151 ARG B N 1
ATOM 4199 C CA . ARG B 1 151 ? 0.591 -27.828 -11.711 1 88.31 151 ARG B CA 1
ATOM 4200 C C . ARG B 1 151 ? 1.087 -28.719 -12.852 1 88.31 151 ARG B C 1
ATOM 4202 O O . ARG B 1 151 ? 1.855 -29.656 -12.625 1 88.31 151 ARG B O 1
ATOM 4209 N N . SER B 1 152 ? 0.66 -28.391 -14.031 1 87.12 152 SER B N 1
ATOM 4210 C CA . SER B 1 152 ? 1.1 -29.125 -15.211 1 87.12 152 SER B CA 1
ATOM 4211 C C . SER B 1 152 ? 2.598 -28.969 -15.438 1 87.12 152 SER B C 1
ATOM 4213 O O . SER B 1 152 ? 3.285 -29.922 -15.805 1 87.12 152 SER B O 1
ATOM 4215 N N . LEU B 1 153 ? 3.092 -27.766 -15.273 1 85.75 153 LEU B N 1
ATOM 4216 C CA . LEU B 1 153 ? 4.52 -27.5 -15.406 1 85.75 153 LEU B CA 1
ATOM 4217 C C . LEU B 1 153 ? 5.32 -28.312 -14.391 1 85.75 153 LEU B C 1
ATOM 4219 O O . LEU B 1 153 ? 6.383 -28.844 -14.719 1 85.75 153 LEU B O 1
ATOM 4223 N N . TYR B 1 154 ? 4.844 -28.344 -13.211 1 89.5 154 TYR B N 1
ATOM 4224 C CA . TYR B 1 154 ? 5.477 -29.125 -12.156 1 89.5 154 TYR B CA 1
ATOM 4225 C C . TYR B 1 154 ? 5.535 -30.609 -12.539 1 89.5 154 TYR B C 1
ATOM 4227 O O . TYR B 1 154 ? 6.566 -31.25 -12.359 1 89.5 154 TYR B O 1
ATOM 4235 N N . LYS B 1 155 ? 4.441 -31.172 -12.992 1 84.19 155 LYS B N 1
ATOM 4236 C CA . LYS B 1 155 ? 4.371 -32.562 -13.391 1 84.19 155 LYS B CA 1
ATOM 4237 C C . LYS B 1 155 ? 5.336 -32.875 -14.539 1 84.19 155 LYS B C 1
ATOM 4239 O O . LYS B 1 155 ? 5.992 -33.906 -14.555 1 84.19 155 LYS B O 1
ATOM 4244 N N . LEU B 1 156 ? 5.406 -31.984 -15.477 1 84 156 LEU B N 1
ATOM 4245 C CA . LEU B 1 156 ? 6.309 -32.156 -16.609 1 84 156 LEU B CA 1
ATOM 4246 C C . LEU B 1 156 ? 7.766 -32.125 -16.156 1 84 156 LEU B C 1
ATOM 4248 O O . LEU B 1 156 ? 8.578 -32.906 -16.641 1 84 156 LEU B O 1
ATOM 4252 N N . GLU B 1 157 ? 8.094 -31.25 -15.281 1 84.06 157 GLU B N 1
ATOM 4253 C CA . GLU B 1 157 ? 9.461 -31.109 -14.789 1 84.06 157 GLU B CA 1
ATOM 4254 C C . GLU B 1 157 ? 9.875 -32.312 -13.938 1 84.06 157 GLU B C 1
ATOM 4256 O O . GLU B 1 157 ? 11.055 -32.656 -13.875 1 84.06 157 GLU B O 1
ATOM 4261 N N . ASN B 1 158 ? 8.938 -32.906 -13.297 1 80.38 158 ASN B N 1
ATOM 4262 C CA . ASN B 1 158 ? 9.242 -34 -12.383 1 80.38 158 ASN B CA 1
ATOM 4263 C C . ASN B 1 158 ? 8.742 -35.344 -12.922 1 80.38 158 ASN B C 1
ATOM 4265 O O . ASN B 1 158 ? 8.562 -36.312 -12.164 1 80.38 158 ASN B O 1
ATOM 4269 N N . SER B 1 159 ? 8.281 -35.375 -14.164 1 70.25 159 SER B N 1
ATOM 4270 C CA . SER B 1 159 ? 7.754 -36.594 -14.781 1 70.25 159 SER B CA 1
ATOM 4271 C C . SER B 1 159 ? 8.727 -37.75 -14.648 1 70.25 159 SER B C 1
ATOM 4273 O O . SER B 1 159 ? 8.305 -38.906 -14.461 1 70.25 159 SER B O 1
ATOM 4275 N N . MET B 1 160 ? 10.031 -37.5 -14.961 1 56.44 160 MET B N 1
ATOM 4276 C CA . MET B 1 160 ? 10.945 -38.625 -14.898 1 56.44 160 MET B CA 1
ATOM 4277 C C . MET B 1 160 ? 11.078 -39.156 -13.469 1 56.44 160 MET B C 1
ATOM 4279 O O . MET B 1 160 ? 11.656 -40.219 -13.242 1 56.44 160 MET B O 1
ATOM 4283 N N . ALA B 1 161 ? 10.852 -38.25 -12.555 1 53.06 161 ALA B N 1
ATOM 4284 C CA . ALA B 1 161 ? 10.93 -38.75 -11.188 1 53.06 161 ALA B CA 1
ATOM 4285 C C . ALA B 1 161 ? 9.781 -39.719 -10.906 1 53.06 161 ALA B C 1
ATOM 4287 O O . ALA B 1 161 ? 8.617 -39.344 -10.906 1 53.06 161 ALA B O 1
ATOM 4288 N N . SER B 1 162 ? 9.805 -40.875 -11.461 1 46.44 162 SER B N 1
ATOM 4289 C CA . SER B 1 162 ? 9.023 -42.094 -11.641 1 46.44 162 SER B CA 1
ATOM 4290 C C . SER B 1 162 ? 8.016 -42.281 -10.5 1 46.44 162 SER B C 1
ATOM 4292 O O . SER B 1 162 ? 7.125 -43.125 -10.586 1 46.44 162 SER B O 1
ATOM 4294 N N . GLY B 1 163 ? 8.438 -42.188 -9.125 1 45.09 163 GLY B N 1
ATOM 4295 C CA . GLY B 1 163 ? 7.617 -42.875 -8.141 1 45.09 163 GLY B CA 1
ATOM 4296 C C . GLY B 1 163 ? 6.258 -42.219 -7.938 1 45.09 163 GLY B C 1
ATOM 4297 O O . GLY B 1 163 ? 6.023 -41.094 -8.391 1 45.09 163 GLY B O 1
ATOM 4298 N N . VAL B 1 164 ? 5.301 -42.938 -7.078 1 44.22 164 VAL B N 1
ATOM 4299 C CA . VAL B 1 164 ? 3.926 -42.844 -6.598 1 44.22 164 VAL B CA 1
ATOM 4300 C C . VAL B 1 164 ? 3.693 -41.469 -5.996 1 44.22 164 VAL B C 1
ATOM 4302 O O . VAL B 1 164 ? 4.172 -41.156 -4.898 1 44.22 164 VAL B O 1
ATOM 4305 N N . MET B 1 165 ? 3.963 -40.344 -6.695 1 48.25 165 MET B N 1
ATOM 4306 C CA . MET B 1 165 ? 3.525 -39.125 -6.012 1 48.25 165 MET B CA 1
ATOM 4307 C C . MET B 1 165 ? 2.102 -39.281 -5.488 1 48.25 165 MET B C 1
ATOM 4309 O O . MET B 1 165 ? 1.202 -39.688 -6.23 1 48.25 165 MET B O 1
ATOM 4313 N N . ASN B 1 166 ? 1.898 -39.688 -4.336 1 44.78 166 ASN B N 1
ATOM 4314 C CA . ASN B 1 166 ? 0.564 -39.688 -3.746 1 44.78 166 ASN B CA 1
ATOM 4315 C C . ASN B 1 166 ? -0.192 -38.406 -4.094 1 44.78 166 ASN B C 1
ATOM 4317 O O . ASN B 1 166 ? 0.255 -37.312 -3.764 1 44.78 166 ASN B O 1
ATOM 4321 N N . PRO B 1 167 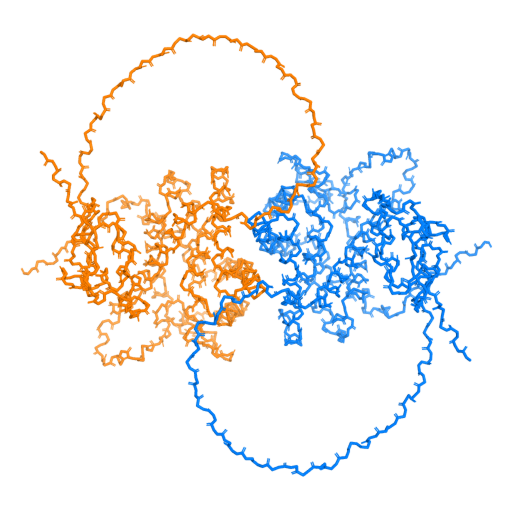? -1.036 -38.469 -5.043 1 46.28 167 PRO B N 1
ATOM 4322 C CA . PRO B 1 167 ? -1.813 -37.312 -5.508 1 46.28 167 PRO B CA 1
ATOM 4323 C C . PRO B 1 167 ? -2.234 -36.406 -4.367 1 46.28 167 PRO B C 1
ATOM 4325 O O . PRO B 1 167 ? -2.391 -35.188 -4.57 1 46.28 167 PRO B O 1
ATOM 4328 N N . ASP B 1 168 ? -2.57 -37.031 -3.297 1 50.62 168 ASP B N 1
ATOM 4329 C CA . ASP B 1 168 ? -3.186 -36.312 -2.184 1 50.62 168 ASP B CA 1
ATOM 4330 C C . ASP B 1 168 ? -2.146 -35.531 -1.405 1 50.62 168 ASP B C 1
ATOM 4332 O O . ASP B 1 168 ? -2.498 -34.656 -0.613 1 50.62 168 ASP B O 1
ATOM 4336 N N . GLU B 1 169 ? -0.817 -35.969 -1.551 1 56.22 169 GLU B N 1
ATOM 4337 C CA . GLU B 1 169 ? 0.221 -35.281 -0.791 1 56.22 169 GLU B CA 1
ATOM 4338 C C . GLU B 1 169 ? 1.287 -34.688 -1.716 1 56.22 169 GLU B C 1
ATOM 4340 O O . GLU B 1 169 ? 2.244 -35.375 -2.08 1 56.22 169 GLU B O 1
ATOM 4345 N N . GLU B 1 170 ? 0.948 -33.906 -2.678 1 61 170 GLU B N 1
ATOM 4346 C CA . GLU B 1 170 ? 1.959 -33.312 -3.551 1 61 170 GLU B CA 1
ATOM 4347 C C . GLU B 1 170 ? 3.033 -32.594 -2.74 1 61 170 GLU B C 1
ATOM 4349 O O . GLU B 1 170 ? 2.781 -31.531 -2.176 1 61 170 GLU B O 1
ATOM 4354 N N . PRO B 1 171 ? 4.113 -33.25 -2.451 1 77.31 171 PRO B N 1
ATOM 4355 C CA . PRO B 1 171 ? 5.16 -32.688 -1.607 1 77.31 171 PRO B CA 1
ATOM 4356 C C . PRO B 1 171 ? 5.852 -31.484 -2.262 1 77.31 171 PRO B C 1
ATOM 4358 O O . PRO B 1 171 ? 5.965 -31.438 -3.49 1 77.31 171 PRO B O 1
ATOM 4361 N N . PHE B 1 172 ? 6.023 -30.406 -1.651 1 90.81 172 PHE B N 1
ATOM 4362 C CA . PHE B 1 172 ? 6.871 -29.297 -2.061 1 90.81 172 PHE B CA 1
ATOM 4363 C C . PHE B 1 172 ? 8.344 -29.641 -1.873 1 90.81 172 PHE B C 1
ATOM 4365 O O . PHE B 1 172 ? 8.727 -30.25 -0.865 1 90.81 172 PHE B O 1
ATOM 4372 N N . PHE B 1 173 ? 9.18 -29.484 -2.902 1 92.62 173 PHE B N 1
ATOM 4373 C CA . PHE B 1 173 ? 10.609 -29.75 -2.865 1 92.62 173 PHE B CA 1
ATOM 4374 C C . PHE B 1 173 ? 11.406 -28.453 -2.828 1 92.62 173 PHE B C 1
ATOM 4376 O O . PHE B 1 173 ? 10.953 -27.422 -3.34 1 92.62 173 PHE B O 1
ATOM 4383 N N . LEU B 1 174 ? 12.555 -28.562 -2.244 1 95.06 174 LEU B N 1
ATOM 4384 C CA . LEU B 1 174 ? 13.484 -27.438 -2.293 1 95.06 174 LEU B CA 1
ATOM 4385 C C . LEU B 1 174 ? 13.953 -27.188 -3.723 1 95.06 174 LEU B C 1
ATOM 4387 O O . LEU B 1 174 ? 14.383 -28.109 -4.418 1 95.06 174 LEU B O 1
ATOM 4391 N N . ILE B 1 175 ? 13.82 -26.016 -4.129 1 93 175 ILE B N 1
ATOM 4392 C CA . ILE B 1 175 ? 14.164 -25.688 -5.508 1 93 175 ILE B CA 1
ATOM 4393 C C . ILE B 1 175 ? 15.578 -25.109 -5.562 1 93 175 ILE B C 1
ATOM 4395 O O . ILE B 1 175 ? 16.047 -24.484 -4.609 1 93 175 ILE B O 1
ATOM 4399 N N . HIS B 1 176 ? 16.281 -25.422 -6.641 1 91.62 176 HIS B N 1
ATOM 4400 C CA . HIS B 1 176 ? 17.578 -24.797 -6.895 1 91.62 176 HIS B CA 1
ATOM 4401 C C . HIS B 1 176 ? 17.438 -23.625 -7.852 1 91.62 176 HIS B C 1
ATOM 4403 O O . HIS B 1 176 ? 16.453 -23.516 -8.586 1 91.62 176 HIS B O 1
ATOM 4409 N N . LYS B 1 177 ? 18.359 -22.812 -7.91 1 86.94 177 LYS B N 1
ATOM 4410 C CA . LYS B 1 177 ? 18.328 -21.531 -8.609 1 86.94 177 LYS B CA 1
ATOM 4411 C C . LYS B 1 177 ? 18.031 -21.719 -10.086 1 86.94 177 LYS B C 1
ATOM 4413 O O . LYS B 1 177 ? 17.234 -20.969 -10.664 1 86.94 177 LYS B O 1
ATOM 4418 N N . ALA B 1 178 ? 18.703 -22.656 -10.672 1 84.31 178 ALA B N 1
ATOM 4419 C CA . ALA B 1 178 ? 18.531 -22.891 -12.109 1 84.31 178 ALA B CA 1
ATOM 4420 C C . ALA B 1 178 ? 17.094 -23.25 -12.43 1 84.31 178 ALA B C 1
ATOM 4422 O O . ALA B 1 178 ? 16.516 -22.75 -13.406 1 84.31 178 ALA B O 1
ATOM 4423 N N . LEU B 1 179 ? 16.547 -24.141 -11.664 1 89.12 179 LEU B N 1
ATOM 4424 C CA . LEU B 1 179 ? 15.156 -24.547 -11.867 1 89.12 179 LEU B CA 1
ATOM 4425 C C . LEU B 1 179 ? 14.203 -23.391 -11.578 1 89.12 179 LEU B C 1
ATOM 4427 O O . LEU B 1 179 ? 13.195 -23.219 -12.273 1 89.12 179 LEU B O 1
ATOM 4431 N N . HIS B 1 180 ? 14.477 -22.578 -10.562 1 89.81 180 HIS B N 1
ATOM 4432 C CA . HIS B 1 180 ? 13.703 -21.375 -10.266 1 89.81 180 HIS B CA 1
ATOM 4433 C C . HIS B 1 180 ? 13.617 -20.453 -11.469 1 89.81 180 HIS B C 1
ATOM 4435 O O . HIS B 1 180 ? 12.539 -19.984 -11.828 1 89.81 180 HIS B O 1
ATOM 4441 N N . ASN B 1 181 ? 14.75 -20.234 -12.062 1 83.06 181 ASN B N 1
ATOM 4442 C CA . ASN B 1 181 ? 14.797 -19.359 -13.227 1 83.06 181 ASN B CA 1
ATOM 4443 C C . ASN B 1 181 ? 13.961 -19.906 -14.383 1 83.06 181 ASN B C 1
ATOM 4445 O O . ASN B 1 181 ? 13.281 -19.156 -15.078 1 83.06 181 ASN B O 1
ATOM 4449 N N . LYS B 1 182 ? 14.086 -21.188 -14.523 1 84.19 182 LYS B N 1
ATOM 4450 C CA . LYS B 1 182 ? 13.305 -21.844 -15.562 1 84.19 182 LYS B CA 1
ATOM 4451 C C . LYS B 1 182 ? 11.805 -21.672 -15.312 1 84.19 182 LYS B C 1
ATOM 4453 O O . LYS B 1 182 ? 11.047 -21.359 -16.234 1 84.19 182 LYS B O 1
ATOM 4458 N N . MET B 1 183 ? 11.375 -21.844 -14.078 1 88.12 183 MET B N 1
ATOM 4459 C CA . MET B 1 183 ? 9.969 -21.703 -13.711 1 88.12 183 MET B CA 1
ATOM 4460 C C . MET B 1 183 ? 9.508 -20.25 -13.875 1 88.12 183 MET B C 1
ATOM 4462 O O . MET B 1 183 ? 8.359 -20.016 -14.266 1 88.12 183 MET B O 1
ATOM 4466 N N . GLU B 1 184 ? 10.375 -19.297 -13.555 1 86.94 184 GLU B N 1
ATOM 4467 C CA . GLU B 1 184 ? 10.039 -17.891 -13.695 1 86.94 184 GLU B CA 1
ATOM 4468 C C . GLU B 1 184 ? 9.727 -17.531 -15.148 1 86.94 184 GLU B C 1
ATOM 4470 O O . GLU B 1 184 ? 8.805 -16.766 -15.43 1 86.94 184 GLU B O 1
ATOM 4475 N N . VAL B 1 185 ? 10.555 -18.109 -16.031 1 82.12 185 VAL B N 1
ATOM 4476 C CA . VAL B 1 185 ? 10.367 -17.859 -17.453 1 82.12 185 VAL B CA 1
ATOM 4477 C C . VAL B 1 185 ? 9.031 -18.438 -17.906 1 82.12 185 VAL B C 1
ATOM 4479 O O . VAL B 1 185 ? 8.266 -17.781 -18.609 1 82.12 185 VAL B O 1
ATOM 4482 N N . ALA B 1 186 ? 8.773 -19.641 -17.484 1 84.69 186 ALA B N 1
ATOM 4483 C CA . ALA B 1 186 ? 7.523 -20.297 -17.859 1 84.69 186 ALA B CA 1
ATOM 4484 C C . ALA B 1 186 ? 6.32 -19.516 -17.312 1 84.69 186 ALA B C 1
ATOM 4486 O O . ALA B 1 186 ? 5.324 -19.344 -18.016 1 84.69 186 ALA B O 1
ATOM 4487 N N . ASN B 1 187 ? 6.395 -19.047 -16.125 1 88.75 187 ASN B N 1
ATOM 4488 C CA . ASN B 1 187 ? 5.309 -18.281 -15.508 1 88.75 187 ASN B CA 1
ATOM 4489 C C . ASN B 1 187 ? 5.094 -16.953 -16.203 1 88.75 187 ASN B C 1
ATOM 4491 O O . ASN B 1 187 ? 3.963 -16.453 -16.281 1 88.75 187 ASN B O 1
ATOM 4495 N N . SER B 1 188 ? 6.188 -16.375 -16.609 1 85.5 188 SER B N 1
ATOM 4496 C CA . SER B 1 188 ? 6.078 -15.102 -17.328 1 85.5 188 SER B CA 1
ATOM 4497 C C . SER B 1 188 ? 5.176 -15.227 -18.547 1 85.5 188 SER B C 1
ATOM 4499 O O . SER B 1 188 ? 4.391 -14.32 -18.844 1 85.5 188 SER B O 1
ATOM 4501 N N . SER B 1 189 ? 5.328 -16.344 -19.203 1 84.38 189 SER B N 1
ATOM 4502 C CA . SER B 1 189 ? 4.496 -16.578 -20.375 1 84.38 189 SER B CA 1
ATOM 4503 C C . SER B 1 189 ? 3.033 -16.766 -19.984 1 84.38 189 SER B C 1
ATOM 4505 O O . SER B 1 189 ? 2.137 -16.328 -20.703 1 84.38 189 SER B O 1
ATOM 4507 N N . LEU B 1 190 ? 2.787 -17.453 -18.953 1 89.06 190 LEU B N 1
ATOM 4508 C CA . LEU B 1 190 ? 1.428 -17.672 -18.469 1 89.06 190 LEU B CA 1
ATOM 4509 C C . LEU B 1 190 ? 0.769 -16.359 -18.062 1 89.06 190 LEU B C 1
ATOM 4511 O O . LEU B 1 190 ? -0.418 -16.156 -18.312 1 89.06 190 LEU B O 1
ATOM 4515 N N . ILE B 1 191 ? 1.532 -15.5 -17.422 1 92.88 191 ILE B N 1
ATOM 4516 C CA . ILE B 1 191 ? 1.026 -14.211 -16.969 1 92.88 191 ILE B CA 1
ATOM 4517 C C . ILE B 1 191 ? 0.673 -13.344 -18.172 1 92.88 191 ILE B C 1
ATOM 4519 O O . ILE B 1 191 ? -0.363 -12.672 -18.188 1 92.88 191 ILE B O 1
ATOM 4523 N N . ALA B 1 192 ? 1.573 -13.383 -19.156 1 87.56 192 ALA B N 1
ATOM 4524 C CA . ALA B 1 192 ? 1.304 -12.625 -20.375 1 87.56 192 ALA B CA 1
ATOM 4525 C C . ALA B 1 192 ? -0.003 -13.078 -21.016 1 87.56 192 ALA B C 1
ATOM 4527 O O . ALA B 1 192 ? -0.802 -12.25 -21.453 1 87.56 192 ALA B O 1
ATOM 4528 N N . THR B 1 193 ? -0.191 -14.336 -21.062 1 88.31 193 THR B N 1
ATOM 4529 C CA . THR B 1 193 ? -1.411 -14.898 -21.641 1 88.31 193 THR B CA 1
ATOM 4530 C C . THR B 1 193 ? -2.635 -14.445 -20.844 1 88.31 193 THR B C 1
ATOM 4532 O O . THR B 1 193 ? -3.656 -14.078 -21.438 1 88.31 193 THR B O 1
ATOM 4535 N N . LEU B 1 194 ? -2.551 -14.5 -19.562 1 92.94 194 LEU B N 1
ATOM 4536 C CA . LEU B 1 194 ? -3.633 -14.047 -18.703 1 92.94 194 LEU B CA 1
ATOM 4537 C C . LEU B 1 194 ? -3.986 -12.586 -18.984 1 92.94 194 LEU B C 1
ATOM 4539 O O . LEU B 1 194 ? -5.164 -12.25 -19.125 1 92.94 194 LEU B O 1
ATOM 4543 N N . LEU B 1 195 ? -2.986 -11.727 -19.078 1 93.5 195 LEU B N 1
ATOM 4544 C CA . LEU B 1 195 ? -3.213 -10.305 -19.328 1 93.5 195 LEU B CA 1
ATOM 4545 C C . LEU B 1 195 ? -3.844 -10.094 -20.703 1 93.5 195 LEU B C 1
ATOM 4547 O O . LEU B 1 195 ? -4.809 -9.328 -20.828 1 93.5 195 LEU B O 1
ATOM 4551 N N . LEU B 1 196 ? -3.293 -10.789 -21.703 1 89.25 196 LEU B N 1
ATOM 4552 C CA . LEU B 1 196 ? -3.758 -10.609 -23.078 1 89.25 196 LEU B CA 1
ATOM 4553 C C . LEU B 1 196 ? -5.195 -11.094 -23.234 1 89.25 196 LEU B C 1
ATOM 4555 O O . LEU B 1 196 ? -5.98 -10.5 -23.969 1 89.25 196 LEU B O 1
ATOM 4559 N N . GLU B 1 197 ? -5.562 -12.023 -22.516 1 90.31 197 GLU B N 1
ATOM 4560 C CA . GLU B 1 197 ? -6.875 -12.633 -22.672 1 90.31 197 GLU B CA 1
ATOM 4561 C C . GLU B 1 197 ? -7.926 -11.922 -21.828 1 90.31 197 GLU B C 1
ATOM 4563 O O . GLU B 1 197 ? -9.086 -11.805 -22.234 1 90.31 197 GLU B O 1
ATOM 4568 N N . GLN B 1 198 ? -7.543 -11.438 -20.688 1 93.5 198 GLN B N 1
ATOM 4569 C CA . GLN B 1 198 ? -8.555 -10.992 -19.75 1 93.5 198 GLN B CA 1
ATOM 4570 C C . GLN B 1 198 ? -8.688 -9.469 -19.766 1 93.5 198 GLN B C 1
ATOM 4572 O O . GLN B 1 198 ? -9.719 -8.922 -19.375 1 93.5 198 GLN B O 1
ATOM 4577 N N . PHE B 1 199 ? -7.664 -8.789 -20.125 1 93.88 199 PHE B N 1
ATOM 4578 C CA . PHE B 1 199 ? -7.684 -7.336 -20.062 1 93.88 199 PHE B CA 1
ATOM 4579 C C . PHE B 1 199 ? -7.559 -6.73 -21.469 1 93.88 199 PHE B C 1
ATOM 4581 O O . PHE B 1 199 ? -6.457 -6.621 -22 1 93.88 199 PHE B O 1
ATOM 4588 N N . THR B 1 200 ? -8.68 -6.242 -21.922 1 91.06 200 THR B N 1
ATOM 4589 C CA . THR B 1 200 ? -8.719 -5.645 -23.25 1 91.06 200 THR B CA 1
ATOM 4590 C C . THR B 1 200 ? -7.824 -4.406 -23.312 1 91.06 200 THR B C 1
ATOM 4592 O O . THR B 1 200 ? -7.219 -4.117 -24.344 1 91.06 200 THR B O 1
ATOM 4595 N N . GLU B 1 201 ? -7.777 -3.711 -22.266 1 91.12 201 GLU B N 1
ATOM 4596 C CA . GLU B 1 201 ? -6.953 -2.508 -22.203 1 91.12 201 GLU B CA 1
ATOM 4597 C C . GLU B 1 201 ? -5.477 -2.836 -22.406 1 91.12 201 GLU B C 1
ATOM 4599 O O . GLU B 1 201 ? -4.727 -2.021 -22.953 1 91.12 201 GLU B O 1
ATOM 4604 N N . PHE B 1 202 ? -5.098 -3.986 -21.953 1 92.69 202 PHE B N 1
ATOM 4605 C CA . PHE B 1 202 ? -3.713 -4.41 -22.125 1 92.69 202 PHE B CA 1
ATOM 4606 C C . PHE B 1 202 ? -3.471 -4.863 -23.562 1 92.69 202 PHE B C 1
ATOM 4608 O O . PHE B 1 202 ? -2.441 -4.535 -24.156 1 92.69 202 PHE B O 1
ATOM 4615 N N . ARG B 1 203 ? -4.336 -5.574 -24.031 1 90.56 203 ARG B N 1
ATOM 4616 C CA . ARG B 1 203 ? -4.242 -6.117 -25.391 1 90.56 203 ARG B CA 1
ATOM 4617 C C . ARG B 1 203 ? -4.113 -5 -26.422 1 90.56 203 ARG B C 1
ATOM 4619 O O . ARG B 1 203 ? -3.398 -5.148 -27.406 1 90.56 203 ARG B O 1
ATOM 4626 N N . ASP B 1 204 ? -4.719 -3.908 -26.141 1 89.81 204 ASP B N 1
ATOM 4627 C CA . ASP B 1 204 ? -4.812 -2.82 -27.109 1 89.81 204 ASP B CA 1
ATOM 4628 C C . ASP B 1 204 ? -3.607 -1.89 -27.016 1 89.81 204 ASP B C 1
ATOM 4630 O O . ASP B 1 204 ? -3.443 -0.985 -27.828 1 89.81 204 ASP B O 1
ATOM 4634 N N . LEU B 1 205 ? -2.729 -2.135 -26.078 1 88.88 205 LEU B N 1
ATOM 4635 C CA . LEU B 1 205 ? -1.533 -1.309 -25.938 1 88.88 205 LEU B CA 1
ATOM 4636 C C . LEU B 1 205 ? -0.528 -1.623 -27.047 1 88.88 205 LEU B C 1
ATOM 4638 O O . LEU B 1 205 ? -0.496 -2.742 -27.562 1 88.88 205 LEU B O 1
ATOM 4642 N N . ASP B 1 206 ? 0.181 -0.585 -27.359 1 86.69 206 ASP B N 1
ATOM 4643 C CA . ASP B 1 206 ? 1.303 -0.847 -28.266 1 86.69 206 ASP B CA 1
ATOM 4644 C C . ASP B 1 206 ? 2.424 -1.587 -27.531 1 86.69 206 ASP B C 1
ATOM 4646 O O . ASP B 1 206 ? 2.377 -1.756 -26.312 1 86.69 206 ASP B O 1
ATOM 4650 N N . SER B 1 207 ? 3.402 -2.041 -28.234 1 82 207 SER B N 1
ATOM 4651 C CA . SER B 1 207 ? 4.445 -2.92 -27.719 1 82 207 SER B CA 1
ATOM 4652 C C . SER B 1 207 ? 5.23 -2.248 -26.594 1 82 207 SER B C 1
ATOM 4654 O O . SER B 1 207 ? 5.555 -2.885 -25.594 1 82 207 SER B O 1
ATOM 4656 N N . ASP B 1 208 ? 5.539 -1.046 -26.75 1 80.81 208 ASP B N 1
ATOM 4657 C CA . ASP B 1 208 ? 6.324 -0.333 -25.75 1 80.81 208 ASP B CA 1
ATOM 4658 C C . ASP B 1 208 ? 5.539 -0.171 -24.438 1 80.81 208 ASP B C 1
ATOM 4660 O O . ASP B 1 208 ? 6.07 -0.4 -23.359 1 80.81 208 ASP B O 1
ATOM 4664 N N . HIS B 1 209 ? 4.312 0.155 -24.594 1 86.44 209 HIS B N 1
ATOM 4665 C CA . HIS B 1 209 ? 3.465 0.322 -23.422 1 86.44 209 HIS B CA 1
ATOM 4666 C C . HIS B 1 209 ? 3.158 -1.022 -22.766 1 86.44 209 HIS B C 1
ATOM 4668 O O . HIS B 1 209 ? 3.021 -1.106 -21.547 1 86.44 209 HIS B O 1
ATOM 4674 N N . ARG B 1 210 ? 3.072 -2.035 -23.547 1 87.56 210 ARG B N 1
ATOM 4675 C CA . ARG B 1 210 ? 2.863 -3.365 -22.984 1 87.56 210 ARG B CA 1
ATOM 4676 C C . ARG B 1 210 ? 4.031 -3.773 -22.094 1 87.56 210 ARG B C 1
ATOM 4678 O O . ARG B 1 210 ? 3.828 -4.34 -21.016 1 87.56 210 ARG B O 1
ATOM 4685 N N . ARG B 1 211 ? 5.172 -3.461 -22.578 1 83.31 211 ARG B N 1
ATOM 4686 C CA . ARG B 1 211 ? 6.363 -3.785 -21.812 1 83.31 211 ARG B CA 1
ATOM 4687 C C . ARG B 1 211 ? 6.391 -3.01 -20.5 1 83.31 211 ARG B C 1
ATOM 4689 O O . ARG B 1 211 ? 6.766 -3.555 -19.453 1 83.31 211 ARG B O 1
ATOM 4696 N N . MET B 1 212 ? 5.941 -1.825 -20.531 1 86.25 212 MET B N 1
ATOM 4697 C CA . MET B 1 212 ? 5.98 -0.947 -19.359 1 86.25 212 MET B CA 1
ATOM 4698 C C . MET B 1 212 ? 4.973 -1.397 -18.312 1 86.25 212 MET B C 1
ATOM 4700 O O . MET B 1 212 ? 5.203 -1.228 -17.109 1 86.25 212 MET B O 1
ATOM 4704 N N . VAL B 1 213 ? 3.902 -2.012 -18.797 1 89.75 213 VAL B N 1
ATOM 4705 C CA . VAL B 1 213 ? 2.844 -2.43 -17.891 1 89.75 213 VAL B CA 1
ATOM 4706 C C . VAL B 1 213 ? 3.102 -3.859 -17.422 1 89.75 213 VAL B C 1
ATOM 4708 O O . VAL B 1 213 ? 2.877 -4.184 -16.25 1 89.75 213 VAL B O 1
ATOM 4711 N N . TYR B 1 214 ? 3.627 -4.656 -18.281 1 90.44 214 TYR B N 1
ATOM 4712 C CA . TYR B 1 214 ? 3.777 -6.082 -18 1 90.44 214 TYR B CA 1
ATOM 4713 C C . TYR B 1 214 ? 4.77 -6.312 -16.859 1 90.44 214 TYR B C 1
ATOM 4715 O O . TYR B 1 214 ? 4.488 -7.07 -15.93 1 90.44 214 TYR B O 1
ATOM 4723 N N . GLY B 1 215 ? 5.941 -5.75 -16.922 1 87.25 215 GLY B N 1
ATOM 4724 C CA . GLY B 1 215 ? 7 -6.004 -15.953 1 87.25 215 GLY B CA 1
ATOM 4725 C C . GLY B 1 215 ? 6.562 -5.773 -14.516 1 87.25 215 GLY B C 1
ATOM 4726 O O . GLY B 1 215 ? 6.57 -6.699 -13.703 1 87.25 215 GLY B O 1
ATOM 4727 N N . PRO B 1 216 ? 6.102 -4.578 -14.289 1 87.25 216 PRO B N 1
ATOM 4728 C CA . PRO B 1 216 ? 5.648 -4.273 -12.93 1 87.25 216 PRO B CA 1
ATOM 4729 C C . PRO B 1 216 ? 4.457 -5.125 -12.5 1 87.25 216 PRO B C 1
ATOM 4731 O O . PRO B 1 216 ? 4.371 -5.531 -11.336 1 87.25 216 PRO B O 1
ATOM 4734 N N . PHE B 1 217 ? 3.59 -5.406 -13.398 1 93.5 217 PHE B N 1
ATOM 4735 C CA . PHE B 1 217 ? 2.449 -6.25 -13.062 1 93.5 217 PHE B CA 1
ATOM 4736 C C . PHE B 1 217 ? 2.902 -7.668 -12.734 1 93.5 217 PHE B C 1
ATOM 4738 O O . PHE B 1 217 ? 2.469 -8.25 -11.734 1 93.5 217 PHE B O 1
ATOM 4745 N N . ALA B 1 218 ? 3.73 -8.203 -13.594 1 91.62 218 ALA B N 1
ATOM 4746 C CA . ALA B 1 218 ? 4.188 -9.578 -13.43 1 91.62 218 ALA B CA 1
ATOM 4747 C C . ALA B 1 218 ? 4.898 -9.758 -12.094 1 91.62 218 ALA B C 1
ATOM 4749 O O . ALA B 1 218 ? 4.727 -10.789 -11.422 1 91.62 218 ALA B O 1
ATOM 4750 N N . SER B 1 219 ? 5.664 -8.836 -11.711 1 90.06 219 SER B N 1
ATOM 4751 C CA . SER B 1 219 ? 6.363 -8.898 -10.43 1 90.06 219 SER B CA 1
ATOM 4752 C C . SER B 1 219 ? 5.375 -8.953 -9.273 1 90.06 219 SER B C 1
ATOM 4754 O O . SER B 1 219 ? 5.52 -9.781 -8.367 1 90.06 219 SER B O 1
ATOM 4756 N N . ARG B 1 220 ? 4.379 -8.133 -9.328 1 93.56 220 ARG B N 1
ATOM 4757 C CA . ARG B 1 220 ? 3.371 -8.086 -8.273 1 93.56 220 ARG B CA 1
ATOM 4758 C C . ARG B 1 220 ? 2.521 -9.352 -8.273 1 93.56 220 ARG B C 1
ATOM 4760 O O . ARG B 1 220 ? 2.264 -9.938 -7.219 1 93.56 220 ARG B O 1
ATOM 4767 N N . PHE B 1 221 ? 2.191 -9.773 -9.453 1 95.88 221 PHE B N 1
ATOM 4768 C CA . PHE B 1 221 ? 1.37 -10.969 -9.586 1 95.88 221 PHE B CA 1
ATOM 4769 C C . PHE B 1 221 ? 2.1 -12.188 -9.047 1 95.88 221 PHE B C 1
ATOM 4771 O O . PHE B 1 221 ? 1.525 -12.984 -8.297 1 95.88 221 PHE B O 1
ATOM 4778 N N . LEU B 1 222 ? 3.303 -12.336 -9.398 1 93.06 222 LEU B N 1
ATOM 4779 C CA . LEU B 1 222 ? 4.082 -13.5 -8.984 1 93.06 222 LEU B CA 1
ATOM 4780 C C . LEU B 1 222 ? 4.266 -13.516 -7.469 1 93.06 222 LEU B C 1
ATOM 4782 O O . LEU B 1 222 ? 4.168 -14.57 -6.844 1 93.06 222 LEU B O 1
ATOM 4786 N N . ASN B 1 223 ? 4.559 -12.398 -6.941 1 95 223 ASN B N 1
ATOM 4787 C CA . ASN B 1 223 ? 4.746 -12.344 -5.492 1 95 223 ASN B CA 1
ATOM 4788 C C . ASN B 1 223 ? 3.43 -12.562 -4.75 1 95 223 ASN B C 1
ATOM 4790 O O . ASN B 1 223 ? 3.41 -13.195 -3.693 1 95 223 ASN B O 1
ATOM 4794 N N . MET B 1 224 ? 2.4 -12.016 -5.312 1 96.75 224 MET B N 1
ATOM 4795 C CA . MET B 1 224 ? 1.087 -12.305 -4.742 1 96.75 224 MET B CA 1
ATOM 4796 C C . MET B 1 224 ? 0.794 -13.797 -4.781 1 96.75 224 MET B C 1
ATOM 4798 O O . MET B 1 224 ? 0.323 -14.367 -3.799 1 96.75 224 MET B O 1
ATOM 4802 N N . HIS B 1 225 ? 1.078 -14.422 -5.895 1 96.25 225 HIS B N 1
ATOM 4803 C CA . HIS B 1 225 ? 0.819 -15.844 -6.066 1 96.25 225 HIS B CA 1
ATOM 4804 C C . HIS B 1 225 ? 1.684 -16.672 -5.125 1 96.25 225 HIS B C 1
ATOM 4806 O O . HIS B 1 225 ? 1.214 -17.672 -4.551 1 96.25 225 HIS B O 1
ATOM 4812 N N . ARG B 1 226 ? 2.957 -16.312 -4.969 1 96.25 226 ARG B N 1
ATOM 4813 C CA . ARG B 1 226 ? 3.863 -16.969 -4.031 1 96.25 226 ARG B CA 1
ATOM 4814 C C . ARG B 1 226 ? 3.297 -16.953 -2.617 1 96.25 226 ARG B C 1
ATOM 4816 O O . ARG B 1 226 ? 3.312 -17.969 -1.925 1 96.25 226 ARG B O 1
ATOM 4823 N N . CYS B 1 227 ? 2.828 -15.836 -2.258 1 97.19 227 CYS B N 1
ATOM 4824 C CA . CYS B 1 227 ? 2.295 -15.688 -0.908 1 97.19 227 CYS B CA 1
ATOM 4825 C C . CYS B 1 227 ? 0.98 -16.453 -0.757 1 97.19 227 CYS B C 1
ATOM 4827 O O . CYS B 1 227 ? 0.697 -17 0.306 1 97.19 227 CYS B O 1
ATOM 4829 N N . TYR B 1 228 ? 0.241 -16.438 -1.804 1 97 228 TYR B N 1
ATOM 4830 C CA . TYR B 1 228 ? -0.995 -17.203 -1.813 1 97 228 TYR B CA 1
ATOM 4831 C C . TYR B 1 228 ? -0.707 -18.703 -1.646 1 97 228 TYR B C 1
ATOM 4833 O O . TYR B 1 228 ? -1.319 -19.359 -0.808 1 97 228 TYR B O 1
ATOM 4841 N N . LEU B 1 229 ? 0.24 -19.234 -2.4 1 96.25 229 LEU B N 1
ATOM 4842 C CA . LEU B 1 229 ? 0.635 -20.625 -2.289 1 96.25 229 LEU B CA 1
ATOM 4843 C C . LEU B 1 229 ? 1.167 -20.938 -0.893 1 96.25 229 LEU B C 1
ATOM 4845 O O . LEU B 1 229 ? 0.834 -21.969 -0.311 1 96.25 229 LEU B O 1
ATOM 4849 N N . THR B 1 230 ? 1.975 -20.062 -0.421 1 97.25 230 THR B N 1
ATOM 4850 C CA . THR B 1 230 ? 2.574 -20.25 0.896 1 97.25 230 THR B CA 1
ATOM 4851 C C . THR B 1 230 ? 1.499 -20.297 1.978 1 97.25 230 THR B C 1
ATOM 4853 O O . THR B 1 230 ? 1.584 -21.109 2.91 1 97.25 230 THR B O 1
ATOM 4856 N N . SER B 1 231 ? 0.512 -19.453 1.838 1 96.81 231 SER B N 1
ATOM 4857 C CA . SER B 1 231 ? -0.574 -19.406 2.812 1 96.81 231 SER B CA 1
ATOM 4858 C C . SER B 1 231 ? -1.348 -20.719 2.84 1 96.81 231 SER B C 1
ATOM 4860 O O . SER B 1 231 ? -1.891 -21.109 3.877 1 96.81 231 SER B O 1
ATOM 4862 N N . LYS B 1 232 ? -1.367 -21.438 1.771 1 94.88 232 LYS B N 1
ATOM 4863 C CA . LYS B 1 232 ? -2.141 -22.672 1.647 1 94.88 232 LYS B CA 1
ATOM 4864 C C . LYS B 1 232 ? -1.308 -23.891 2.043 1 94.88 232 LYS B C 1
ATOM 4866 O O . LYS B 1 232 ? -1.812 -24.812 2.682 1 94.88 232 LYS B O 1
ATOM 4871 N N . HIS B 1 233 ? -0.068 -23.828 1.718 1 95 233 HIS B N 1
ATOM 4872 C CA . HIS B 1 233 ? 0.722 -25.047 1.825 1 95 233 HIS B CA 1
ATOM 4873 C C . HIS B 1 233 ? 1.659 -24.984 3.027 1 95 233 HIS B C 1
ATOM 4875 O O . HIS B 1 233 ? 2.111 -26.031 3.516 1 95 233 HIS B O 1
ATOM 4881 N N . PHE B 1 234 ? 1.979 -23.828 3.438 1 95.94 234 PHE B N 1
ATOM 4882 C CA . PHE B 1 234 ? 2.812 -23.656 4.621 1 95.94 234 PHE B CA 1
ATOM 4883 C C . PHE B 1 234 ? 2.164 -22.672 5.598 1 95.94 234 PHE B C 1
ATOM 4885 O O . PHE B 1 234 ? 2.746 -21.641 5.934 1 95.94 234 PHE B O 1
ATOM 4892 N N . PRO B 1 235 ? 1.04 -23.016 6.188 1 94.5 235 PRO B N 1
ATOM 4893 C CA . PRO B 1 235 ? 0.222 -22.094 6.969 1 94.5 235 PRO B CA 1
ATOM 4894 C C . PRO B 1 235 ? 0.729 -21.906 8.398 1 94.5 235 PRO B C 1
ATOM 4896 O O . PRO B 1 235 ? 0.29 -21 9.102 1 94.5 235 PRO B O 1
ATOM 4899 N N . ARG B 1 236 ? 1.649 -22.719 8.844 1 94.69 236 ARG B N 1
ATOM 4900 C CA . ARG B 1 236 ? 2.098 -22.625 10.234 1 94.69 236 ARG B CA 1
ATOM 4901 C C . ARG B 1 236 ? 2.971 -21.391 10.445 1 94.69 236 ARG B C 1
ATOM 4903 O O . ARG B 1 236 ? 3.789 -21.047 9.586 1 94.69 236 ARG B O 1
ATOM 4910 N N . ASP B 1 237 ? 2.832 -20.688 11.539 1 89 237 ASP B N 1
ATOM 4911 C CA . ASP B 1 237 ? 3.533 -19.438 11.828 1 89 237 ASP B CA 1
ATOM 4912 C C . ASP B 1 237 ? 5.039 -19.672 11.945 1 89 237 ASP B C 1
ATOM 4914 O O . ASP B 1 237 ? 5.836 -18.781 11.633 1 89 237 ASP B O 1
ATOM 4918 N N . ASP B 1 238 ? 5.387 -20.844 12.359 1 91.12 238 ASP B N 1
ATOM 4919 C CA . ASP B 1 238 ? 6.801 -21.125 12.594 1 91.12 238 ASP B CA 1
ATOM 4920 C C . ASP B 1 238 ? 7.445 -21.75 11.359 1 91.12 238 ASP B C 1
ATOM 4922 O O . ASP B 1 238 ? 8.641 -22.062 11.367 1 91.12 238 ASP B O 1
ATOM 4926 N N . ASP B 1 239 ? 6.676 -21.953 10.344 1 94.75 239 ASP B N 1
ATOM 4927 C CA . ASP B 1 239 ? 7.223 -22.516 9.109 1 94.75 239 ASP B CA 1
ATOM 4928 C C . ASP B 1 239 ? 8.133 -21.5 8.414 1 94.75 239 ASP B C 1
ATOM 4930 O O . ASP B 1 239 ? 7.809 -20.312 8.336 1 94.75 239 ASP B O 1
ATOM 4934 N N . THR B 1 240 ? 9.312 -21.859 7.957 1 94.81 240 THR B N 1
ATOM 4935 C CA . THR B 1 240 ? 10.266 -20.953 7.316 1 94.81 240 THR B CA 1
ATOM 4936 C C . THR B 1 240 ? 10.195 -21.094 5.801 1 94.81 240 THR B C 1
ATOM 4938 O O . THR B 1 240 ? 10.828 -20.312 5.074 1 94.81 240 THR B O 1
ATOM 4941 N N . ARG B 1 241 ? 9.43 -22.031 5.348 1 95.56 241 ARG B N 1
ATOM 4942 C CA . ARG B 1 241 ? 9.359 -22.312 3.918 1 95.56 241 ARG B CA 1
ATOM 4943 C C . ARG B 1 241 ? 8.453 -21.312 3.207 1 95.56 241 ARG B C 1
ATOM 4945 O O . ARG B 1 241 ? 7.43 -20.906 3.75 1 95.56 241 ARG B O 1
ATOM 4952 N N . ILE B 1 242 ? 8.898 -20.922 2.008 1 97 242 ILE B N 1
ATOM 4953 C CA . ILE B 1 242 ? 8.141 -20.094 1.085 1 97 242 ILE B CA 1
ATOM 4954 C C . ILE B 1 242 ? 7.902 -20.859 -0.221 1 97 242 ILE B C 1
ATOM 4956 O O . ILE B 1 242 ? 8.852 -21.312 -0.861 1 97 242 ILE B O 1
ATOM 4960 N N . ALA B 1 243 ? 6.668 -20.984 -0.588 1 97.06 243 ALA B N 1
ATOM 4961 C CA . ALA B 1 243 ? 6.367 -21.594 -1.885 1 97.06 243 ALA B CA 1
ATOM 4962 C C . ALA B 1 243 ? 6.676 -20.625 -3.023 1 97.06 243 ALA B C 1
ATOM 4964 O O . ALA B 1 243 ? 5.984 -19.609 -3.193 1 97.06 243 ALA B O 1
ATOM 4965 N N . LEU B 1 244 ? 7.66 -20.859 -3.779 1 94.69 244 LEU B N 1
ATOM 4966 C CA . LEU B 1 244 ? 8.023 -20 -4.898 1 94.69 244 LEU B CA 1
ATOM 4967 C C . LEU B 1 244 ? 7.168 -20.312 -6.121 1 94.69 244 LEU B C 1
ATOM 4969 O O . LEU B 1 244 ? 6.742 -19.391 -6.832 1 94.69 244 LEU B O 1
ATOM 4973 N N . HIS B 1 245 ? 7.059 -21.547 -6.387 1 92.5 245 HIS B N 1
ATOM 4974 C CA . HIS B 1 245 ? 6.199 -22.109 -7.426 1 92.5 245 HIS B CA 1
ATOM 4975 C C . HIS B 1 245 ? 5.441 -23.328 -6.918 1 92.5 245 HIS B C 1
ATOM 4977 O O . HIS B 1 245 ? 5.793 -23.891 -5.883 1 92.5 245 HIS B O 1
ATOM 4983 N N . TYR B 1 246 ? 4.359 -23.609 -7.637 1 93.75 246 TYR B N 1
ATOM 4984 C CA . TYR B 1 246 ? 3.668 -24.828 -7.234 1 93.75 246 TYR B CA 1
ATOM 4985 C C . TYR B 1 246 ? 4.625 -26.016 -7.188 1 93.75 246 TYR B C 1
ATOM 4987 O O . TYR B 1 246 ? 5.328 -26.281 -8.164 1 93.75 246 TYR B O 1
ATOM 4995 N N . GLY B 1 247 ? 4.707 -26.641 -6.016 1 93.88 247 GLY B N 1
ATOM 4996 C CA . GLY B 1 247 ? 5.516 -27.828 -5.852 1 93.88 247 GLY B CA 1
ATOM 4997 C C . GLY B 1 247 ? 6.934 -27.531 -5.41 1 93.88 247 GLY B C 1
ATOM 4998 O O . GLY B 1 247 ? 7.703 -28.453 -5.109 1 93.88 247 GLY B O 1
ATOM 4999 N N . TYR B 1 248 ? 7.277 -26.219 -5.312 1 94.69 248 TYR B N 1
ATOM 5000 C CA . TYR B 1 248 ? 8.656 -25.875 -4.98 1 94.69 248 TYR B CA 1
ATOM 5001 C C . TYR B 1 248 ? 8.703 -24.812 -3.887 1 94.69 248 TYR B C 1
ATOM 5003 O O . TYR B 1 248 ? 7.906 -23.875 -3.891 1 94.69 248 TYR B O 1
ATOM 5011 N N . TYR B 1 249 ? 9.656 -25 -2.943 1 96.25 249 TYR B N 1
ATOM 5012 C CA . TYR B 1 249 ? 9.805 -24.016 -1.87 1 96.25 249 TYR B CA 1
ATOM 5013 C C . TYR B 1 249 ? 11.266 -23.609 -1.699 1 96.25 249 TYR B C 1
ATOM 5015 O O . TYR B 1 249 ? 12.156 -24.25 -2.258 1 96.25 249 TYR B O 1
ATOM 5023 N N . CYS B 1 250 ? 11.516 -22.547 -1.12 1 95.38 250 CYS B N 1
ATOM 5024 C CA . CYS B 1 250 ? 12.812 -22.141 -0.584 1 95.38 250 CYS B CA 1
ATOM 5025 C C . CYS B 1 250 ? 12.703 -21.781 0.891 1 95.38 250 CYS B C 1
ATOM 5027 O O . CYS B 1 250 ? 11.602 -21.672 1.427 1 95.38 250 CYS B O 1
ATOM 5029 N N . SER B 1 251 ? 13.766 -21.734 1.569 1 94.75 251 SER B N 1
ATOM 5030 C CA . SER B 1 251 ? 13.828 -21.312 2.965 1 94.75 251 SER B CA 1
ATOM 5031 C C . SER B 1 251 ? 15.211 -20.75 3.309 1 94.75 251 SER B C 1
ATOM 5033 O O . SER B 1 251 ? 16.203 -21.078 2.654 1 94.75 251 SER B O 1
ATOM 5035 N N . LEU B 1 252 ? 15.25 -19.891 4.27 1 91.25 252 LEU B N 1
ATOM 5036 C CA . LEU B 1 252 ? 16.516 -19.312 4.668 1 91.25 252 LEU B CA 1
ATOM 5037 C C . LEU B 1 252 ? 17.453 -20.375 5.238 1 91.25 252 LEU B C 1
ATOM 5039 O O . LEU B 1 252 ? 18.641 -20.406 4.906 1 91.25 252 LEU B O 1
ATOM 5043 N N . PRO B 1 253 ? 16.922 -21.219 6.059 1 92.94 253 PRO B N 1
ATOM 5044 C CA . PRO B 1 253 ? 17.812 -22.266 6.582 1 92.94 253 PRO B CA 1
ATOM 5045 C C . PRO B 1 253 ? 18.391 -23.156 5.484 1 92.94 253 PRO B C 1
ATOM 5047 O O . PRO B 1 253 ? 19.5 -23.656 5.613 1 92.94 253 PRO B O 1
ATOM 5050 N N . ASP B 1 254 ? 17.688 -23.391 4.453 1 92.44 254 ASP B N 1
ATOM 5051 C CA . ASP B 1 254 ? 18.109 -24.281 3.377 1 92.44 254 ASP B CA 1
ATOM 5052 C C . ASP B 1 254 ? 18.672 -23.5 2.197 1 92.44 254 ASP B C 1
ATOM 5054 O O . ASP B 1 254 ? 18.578 -23.938 1.05 1 92.44 254 ASP B O 1
ATOM 5058 N N . SER B 1 255 ? 19.172 -22.281 2.402 1 89.62 255 SER B N 1
ATOM 5059 C CA . SER B 1 255 ? 19.609 -21.375 1.342 1 89.62 255 SER B CA 1
ATOM 5060 C C . SER B 1 255 ? 20.75 -21.984 0.528 1 89.62 255 SER B C 1
ATOM 5062 O O . SER B 1 255 ? 20.906 -21.688 -0.654 1 89.62 255 SER B O 1
ATOM 5064 N N . ALA B 1 256 ? 21.5 -22.828 1.2 1 89.94 256 ALA B N 1
ATOM 5065 C CA . ALA B 1 256 ? 22.594 -23.484 0.494 1 89.94 256 ALA B CA 1
ATOM 5066 C C . ALA B 1 256 ? 22.062 -24.344 -0.658 1 89.94 256 ALA B C 1
ATOM 5068 O O . ALA B 1 256 ? 22.719 -24.453 -1.702 1 89.94 256 ALA B O 1
ATOM 5069 N N . GLY B 1 257 ? 20.938 -24.984 -0.462 1 91.5 257 GLY B N 1
ATOM 5070 C CA . GLY B 1 257 ? 20.328 -25.797 -1.511 1 91.5 257 GLY B CA 1
ATOM 5071 C C . GLY B 1 257 ? 19.875 -24.969 -2.703 1 91.5 257 GLY B C 1
ATOM 5072 O O . GLY B 1 257 ? 19.938 -25.438 -3.842 1 91.5 257 GLY B O 1
ATOM 5073 N N . PHE B 1 258 ? 19.5 -23.797 -2.477 1 91 258 PHE B N 1
ATOM 5074 C CA . PHE B 1 258 ? 19.016 -22.922 -3.541 1 91 258 PHE B CA 1
ATOM 5075 C C . PHE B 1 258 ? 20.172 -22.328 -4.328 1 91 258 PHE B C 1
ATOM 5077 O O . PHE B 1 258 ? 20.172 -22.359 -5.559 1 91 258 PHE B O 1
ATOM 5084 N N . PHE B 1 259 ? 21.156 -21.828 -3.625 1 87.81 259 PHE B N 1
ATOM 5085 C CA . PHE B 1 259 ? 22.219 -21.047 -4.27 1 87.81 259 PHE B CA 1
ATOM 5086 C C . PHE B 1 259 ? 23.391 -21.938 -4.652 1 87.81 259 PHE B C 1
ATOM 5088 O O . PHE B 1 259 ? 24.203 -21.578 -5.5 1 87.81 259 PHE B O 1
ATOM 5095 N N . GLY B 1 260 ? 23.422 -23.109 -4.07 1 86.25 260 GLY B N 1
ATOM 5096 C CA . GLY B 1 260 ? 24.562 -23.969 -4.301 1 86.25 260 GLY B CA 1
ATOM 5097 C C . GLY B 1 260 ? 25.812 -23.484 -3.584 1 86.25 260 GLY B C 1
ATOM 5098 O O . GLY B 1 260 ? 25.75 -23.016 -2.449 1 86.25 260 GLY B O 1
ATOM 5099 N N . ASP B 1 261 ? 26.953 -23.688 -4.266 1 82.12 261 ASP B N 1
ATOM 5100 C CA . ASP B 1 261 ? 28.234 -23.344 -3.66 1 82.12 261 ASP B CA 1
ATOM 5101 C C . ASP B 1 261 ? 28.625 -21.906 -3.953 1 82.12 261 ASP B C 1
ATOM 5103 O O . ASP B 1 261 ? 29.094 -21.594 -5.047 1 82.12 261 ASP B O 1
ATOM 5107 N N . VAL B 1 262 ? 28.266 -21.047 -3.084 1 83.06 262 VAL B N 1
ATOM 5108 C CA . VAL B 1 262 ? 28.641 -19.641 -3.223 1 83.06 262 VAL B CA 1
ATOM 5109 C C . VAL B 1 262 ? 29.5 -19.219 -2.027 1 83.06 262 VAL B C 1
ATOM 5111 O O . VAL B 1 262 ? 29.281 -19.688 -0.908 1 83.06 262 VAL B O 1
ATOM 5114 N N . HIS B 1 263 ? 30.469 -18.359 -2.207 1 82.44 263 HIS B N 1
ATOM 5115 C CA . HIS B 1 263 ? 31.438 -17.969 -1.189 1 82.44 263 HIS B CA 1
ATOM 5116 C C . HIS B 1 263 ? 30.797 -17.031 -0.165 1 82.44 263 HIS B C 1
ATOM 5118 O O . HIS B 1 263 ? 31.219 -17.016 0.997 1 82.44 263 HIS B O 1
ATOM 5124 N N . ASN B 1 264 ? 29.797 -16.359 -0.479 1 83.12 264 ASN B N 1
ATOM 5125 C CA . ASN B 1 264 ? 29.234 -15.344 0.4 1 83.12 264 ASN B CA 1
ATOM 5126 C C . ASN B 1 264 ? 27.797 -15.688 0.8 1 83.12 264 ASN B C 1
ATOM 5128 O O . ASN B 1 264 ? 26.938 -14.812 0.879 1 83.12 264 ASN B O 1
ATOM 5132 N N . LEU B 1 265 ? 27.547 -16.938 1.084 1 84.69 265 LEU B N 1
ATOM 5133 C CA . LEU B 1 265 ? 26.203 -17.422 1.333 1 84.69 265 LEU B CA 1
ATOM 5134 C C . LEU B 1 265 ? 25.594 -16.75 2.564 1 84.69 265 LEU B C 1
ATOM 5136 O O . LEU B 1 265 ? 24.406 -16.406 2.576 1 84.69 265 LEU B O 1
ATOM 5140 N N . GLU B 1 266 ? 26.438 -16.594 3.602 1 83.81 266 GLU B N 1
ATOM 5141 C CA . GLU B 1 266 ? 25.938 -16.016 4.844 1 83.81 266 GLU B CA 1
ATOM 5142 C C . GLU B 1 266 ? 25.531 -14.555 4.652 1 83.81 266 GLU B C 1
ATOM 5144 O O . GLU B 1 266 ? 24.562 -14.094 5.242 1 83.81 266 GLU B O 1
ATOM 5149 N N . GLU B 1 267 ? 26.219 -13.906 3.826 1 80.94 267 GLU B N 1
ATOM 5150 C CA . GLU B 1 267 ? 25.875 -12.523 3.51 1 80.94 267 GLU B CA 1
ATOM 5151 C C . GLU B 1 267 ? 24.594 -12.438 2.697 1 80.94 267 GLU B C 1
ATOM 5153 O O . GLU B 1 267 ? 23.75 -11.57 2.945 1 80.94 267 GLU B O 1
ATOM 5158 N N . ILE B 1 268 ? 24.469 -13.344 1.812 1 81.19 268 ILE B N 1
ATOM 5159 C CA . ILE B 1 268 ? 23.266 -13.383 0.983 1 81.19 268 ILE B CA 1
ATOM 5160 C C . ILE B 1 268 ? 22.047 -13.672 1.856 1 81.19 268 ILE B C 1
ATOM 5162 O O . ILE B 1 268 ? 21 -13.023 1.712 1 81.19 268 ILE B O 1
ATOM 5166 N N . LYS B 1 269 ? 22.203 -14.531 2.75 1 83.69 269 LYS B N 1
ATOM 5167 C CA . LYS B 1 269 ? 21.125 -14.891 3.672 1 83.69 269 LYS B CA 1
ATOM 5168 C C . LYS B 1 269 ? 20.688 -13.68 4.488 1 83.69 269 LYS B C 1
ATOM 5170 O O . LYS B 1 269 ? 19.484 -13.453 4.672 1 83.69 269 LYS B O 1
ATOM 5175 N N . ALA B 1 270 ? 21.656 -13 4.926 1 82.69 270 ALA B N 1
ATOM 5176 C CA . ALA B 1 270 ? 21.375 -11.82 5.742 1 82.69 270 ALA B CA 1
ATOM 5177 C C . ALA B 1 270 ? 20.562 -10.789 4.953 1 82.69 270 ALA B C 1
ATOM 5179 O O . ALA B 1 270 ? 19.672 -10.133 5.5 1 82.69 270 ALA B O 1
ATOM 5180 N N . TYR B 1 271 ? 20.828 -10.711 3.668 1 76.38 271 TYR B N 1
ATOM 5181 C CA . TYR B 1 271 ? 20.141 -9.758 2.803 1 76.38 271 TYR B CA 1
ATOM 5182 C C . TYR B 1 271 ? 18.719 -10.211 2.498 1 76.38 271 TYR B C 1
ATOM 5184 O O . TYR B 1 271 ? 17.859 -9.391 2.195 1 76.38 271 TYR B O 1
ATOM 5192 N N . LEU B 1 272 ? 18.516 -11.5 2.641 1 85.12 272 LEU B N 1
ATOM 5193 C CA . LEU B 1 272 ? 17.219 -12.047 2.238 1 85.12 272 LEU B CA 1
ATOM 5194 C C . LEU B 1 272 ? 16.266 -12.109 3.426 1 85.12 272 LEU B C 1
ATOM 5196 O O . LEU B 1 272 ? 15.07 -12.344 3.252 1 85.12 272 LEU B O 1
ATOM 5200 N N . VAL B 1 273 ? 16.766 -11.859 4.617 1 87.81 273 VAL B N 1
ATOM 5201 C CA . VAL B 1 273 ? 15.961 -11.977 5.836 1 87.81 273 VAL B CA 1
ATOM 5202 C C . VAL B 1 273 ? 14.75 -11.047 5.75 1 87.81 273 VAL B C 1
ATOM 5204 O O . VAL B 1 273 ? 13.617 -11.469 5.98 1 87.81 273 VAL B O 1
ATOM 5207 N N . PRO B 1 274 ? 14.898 -9.75 5.352 1 84 274 PRO B N 1
ATOM 5208 C CA . PRO B 1 274 ? 13.727 -8.875 5.273 1 84 274 PRO B CA 1
ATOM 5209 C C . PRO B 1 274 ? 12.695 -9.352 4.25 1 84 274 PRO B C 1
ATOM 5211 O O . PRO B 1 274 ? 11.492 -9.211 4.473 1 84 274 PRO B O 1
ATOM 5214 N N . LEU B 1 275 ? 13.18 -9.883 3.189 1 88.75 275 LEU B N 1
ATOM 5215 C CA . LEU B 1 275 ? 12.281 -10.367 2.15 1 88.75 275 LEU B CA 1
ATOM 5216 C C . LEU B 1 275 ? 11.445 -11.539 2.654 1 88.75 275 LEU B C 1
ATOM 5218 O O . LEU B 1 275 ? 10.227 -11.562 2.471 1 88.75 275 LEU B O 1
ATOM 5222 N N . HIS B 1 276 ? 12.117 -12.5 3.316 1 91.88 276 HIS B N 1
ATOM 5223 C CA . HIS B 1 276 ? 11.414 -13.664 3.846 1 91.88 276 HIS B CA 1
ATOM 5224 C C . HIS B 1 276 ? 10.406 -13.266 4.91 1 91.88 276 HIS B C 1
ATOM 5226 O O . HIS B 1 276 ? 9.312 -13.836 4.992 1 91.88 276 HIS B O 1
ATOM 5232 N N . LYS B 1 277 ? 10.773 -12.289 5.621 1 90.69 277 LYS B N 1
ATOM 5233 C CA . LYS B 1 277 ? 9.859 -11.797 6.645 1 90.69 277 LYS B CA 1
ATOM 5234 C C . LYS B 1 277 ? 8.609 -11.188 6.02 1 90.69 277 LYS B C 1
ATOM 5236 O O . LYS B 1 277 ? 7.492 -11.422 6.492 1 90.69 277 LYS B O 1
ATOM 5241 N N . LYS B 1 278 ? 8.773 -10.438 5.016 1 91.44 278 LYS B N 1
ATOM 5242 C CA . LYS B 1 278 ? 7.648 -9.789 4.352 1 91.44 278 LYS B CA 1
ATOM 5243 C C . LYS B 1 278 ? 6.781 -10.812 3.617 1 91.44 278 LYS B C 1
ATOM 5245 O O . LYS B 1 278 ? 5.555 -10.711 3.629 1 91.44 278 LYS B O 1
ATOM 5250 N N . TRP B 1 279 ? 7.438 -11.805 2.988 1 95.25 279 TRP B N 1
ATOM 5251 C CA . TRP B 1 279 ? 6.688 -12.875 2.342 1 95.25 279 TRP B CA 1
ATOM 5252 C C . TRP B 1 279 ? 5.82 -13.617 3.352 1 95.25 279 TRP B C 1
ATOM 5254 O O . TRP B 1 279 ? 4.648 -13.898 3.086 1 95.25 279 TRP B O 1
ATOM 5264 N N . ARG B 1 280 ? 6.391 -13.875 4.441 1 94.88 280 ARG B N 1
ATOM 5265 C CA . ARG B 1 280 ? 5.664 -14.609 5.477 1 94.88 280 ARG B CA 1
ATOM 5266 C C . ARG B 1 280 ? 4.52 -13.773 6.035 1 94.88 280 ARG B C 1
ATOM 5268 O O . ARG B 1 280 ? 3.41 -14.273 6.227 1 94.88 280 ARG B O 1
ATOM 5275 N N . ALA B 1 281 ? 4.801 -12.547 6.289 1 92.69 281 ALA B N 1
ATOM 5276 C CA . ALA B 1 281 ? 3.771 -11.656 6.828 1 92.69 281 ALA B CA 1
ATOM 5277 C C . ALA B 1 281 ? 2.578 -11.562 5.883 1 92.69 281 ALA B C 1
ATOM 5279 O O . ALA B 1 281 ? 1.427 -11.664 6.316 1 92.69 281 ALA B O 1
ATOM 5280 N N . LEU B 1 282 ? 2.857 -11.344 4.633 1 94.94 282 LEU B N 1
ATOM 5281 C CA . LEU B 1 282 ? 1.794 -11.258 3.639 1 94.94 282 LEU B CA 1
ATOM 5282 C C . LEU B 1 282 ? 1.054 -12.578 3.51 1 94.94 282 LEU B C 1
ATOM 5284 O O . LEU B 1 282 ? -0.173 -12.602 3.385 1 94.94 282 LEU B O 1
ATOM 5288 N N . SER B 1 283 ? 1.801 -13.719 3.549 1 97.06 283 SER B N 1
ATOM 5289 C CA . SER B 1 283 ? 1.188 -15.039 3.469 1 97.06 283 SER B CA 1
ATOM 5290 C C . SER B 1 283 ? 0.237 -15.281 4.637 1 97.06 283 SER B C 1
ATOM 5292 O O . SER B 1 283 ? -0.854 -15.828 4.453 1 97.06 283 SER B O 1
ATOM 5294 N N . MET B 1 284 ? 0.668 -14.867 5.758 1 94.25 284 MET B N 1
ATOM 5295 C CA . MET B 1 284 ? -0.161 -15.078 6.941 1 94.25 284 MET B CA 1
ATOM 5296 C C . MET B 1 284 ? -1.407 -14.203 6.895 1 94.25 284 MET B C 1
ATOM 5298 O O . MET B 1 284 ? -2.477 -14.609 7.355 1 94.25 284 MET B O 1
ATOM 5302 N N . LYS B 1 285 ? -1.254 -13.039 6.418 1 93.12 285 LYS B N 1
ATOM 5303 C CA . LYS B 1 285 ? -2.422 -12.188 6.23 1 93.12 285 LYS B CA 1
ATOM 5304 C C . LYS B 1 285 ? -3.412 -12.812 5.254 1 93.12 285 LYS B C 1
ATOM 5306 O O . LYS B 1 285 ? -4.621 -12.805 5.496 1 93.12 285 LYS B O 1
ATOM 5311 N N . MET B 1 286 ? -2.9 -13.359 4.176 1 95.56 286 MET B N 1
ATOM 5312 C CA . MET B 1 286 ? -3.752 -14.008 3.188 1 95.56 286 MET B CA 1
ATOM 5313 C C . MET B 1 286 ? -4.422 -15.25 3.777 1 95.56 286 MET B C 1
ATOM 5315 O O . MET B 1 286 ? -5.582 -15.531 3.475 1 95.56 286 MET B O 1
ATOM 5319 N N . LYS B 1 287 ? -3.668 -15.914 4.566 1 96.12 287 LYS B N 1
ATOM 5320 C CA . LYS B 1 287 ? -4.234 -17.078 5.258 1 96.12 287 LYS B CA 1
ATOM 5321 C C . LYS B 1 287 ? -5.414 -16.672 6.133 1 96.12 287 LYS B C 1
ATOM 5323 O O . LYS B 1 287 ? -6.477 -17.297 6.078 1 96.12 287 LYS B O 1
ATOM 5328 N N . ARG B 1 288 ? -5.227 -15.648 6.918 1 92.69 288 ARG B N 1
ATOM 5329 C CA . ARG B 1 288 ? -6.27 -15.172 7.816 1 92.69 288 ARG B CA 1
ATOM 5330 C C . ARG B 1 288 ? -7.5 -14.719 7.039 1 92.69 288 ARG B C 1
ATOM 5332 O O . ARG B 1 288 ? -8.633 -14.914 7.484 1 92.69 288 ARG B O 1
ATOM 5339 N N . LEU B 1 289 ? -7.273 -14.133 5.902 1 94.5 289 LEU B N 1
ATOM 5340 C CA . LEU B 1 289 ? -8.375 -13.625 5.09 1 94.5 289 LEU B CA 1
ATOM 5341 C C . LEU B 1 289 ? -9.086 -14.766 4.371 1 94.5 289 LEU B C 1
ATOM 5343 O O . LEU B 1 289 ? -10.258 -14.641 4.016 1 94.5 289 LEU B O 1
ATOM 5347 N N . ASP B 1 290 ? -8.328 -15.836 4.129 1 94.69 290 ASP B N 1
ATOM 5348 C CA . ASP B 1 290 ? -8.922 -16.969 3.42 1 94.69 290 ASP B CA 1
ATOM 5349 C C . ASP B 1 290 ? -9.75 -16.5 2.225 1 94.69 290 ASP B C 1
ATOM 5351 O O . ASP B 1 290 ? -10.953 -16.766 2.148 1 94.69 290 ASP B O 1
ATOM 5355 N N . LEU B 1 291 ? -9.117 -15.961 1.27 1 94.5 291 LEU B N 1
ATOM 5356 C CA . LEU B 1 291 ? -9.719 -15.258 0.146 1 94.5 291 LEU B CA 1
ATOM 5357 C C . LEU B 1 291 ? -10.516 -16.203 -0.733 1 94.5 291 LEU B C 1
ATOM 5359 O O . LEU B 1 291 ? -10.047 -17.297 -1.062 1 94.5 291 LEU B O 1
ATOM 5363 N N . ARG B 1 292 ? -11.688 -15.766 -1.094 1 92.12 292 ARG B N 1
ATOM 5364 C CA . ARG B 1 292 ? -12.469 -16.453 -2.115 1 92.12 292 ARG B CA 1
ATOM 5365 C C . ARG B 1 292 ? -11.883 -16.219 -3.504 1 92.12 292 ARG B C 1
ATOM 5367 O O . ARG B 1 292 ? -11.133 -15.266 -3.711 1 92.12 292 ARG B O 1
ATOM 5374 N N . GLY B 1 293 ? -12.258 -17.047 -4.402 1 92.38 293 GLY B N 1
ATOM 5375 C CA . GLY B 1 293 ? -11.766 -16.922 -5.766 1 92.38 293 GLY B CA 1
ATOM 5376 C C . GLY B 1 293 ? -12.062 -15.57 -6.383 1 92.38 293 GLY B C 1
ATOM 5377 O O . GLY B 1 293 ? -11.18 -14.945 -6.973 1 92.38 293 GLY B O 1
ATOM 5378 N N . ILE B 1 294 ? -13.203 -15.117 -6.18 1 91.31 294 ILE B N 1
ATOM 5379 C CA . ILE B 1 294 ? -13.641 -13.859 -6.777 1 91.31 294 ILE B CA 1
ATOM 5380 C C . ILE B 1 294 ? -12.859 -12.695 -6.164 1 91.31 294 ILE B C 1
ATOM 5382 O O . ILE B 1 294 ? -12.586 -11.703 -6.836 1 91.31 294 ILE B O 1
ATOM 5386 N N . GLU B 1 295 ? -12.523 -12.805 -4.906 1 94.94 295 GLU B N 1
ATOM 5387 C CA . GLU B 1 295 ? -11.75 -11.758 -4.234 1 94.94 295 GLU B CA 1
ATOM 5388 C C . GLU B 1 295 ? -10.312 -11.719 -4.746 1 94.94 295 GLU B C 1
ATOM 5390 O O . GLU B 1 295 ? -9.734 -10.641 -4.895 1 94.94 295 GLU B O 1
ATOM 5395 N N . ILE B 1 296 ? -9.773 -12.859 -5.059 1 95.38 296 ILE B N 1
ATOM 5396 C CA . ILE B 1 296 ? -8.445 -12.914 -5.656 1 95.38 296 ILE B CA 1
ATOM 5397 C C . ILE B 1 296 ? -8.477 -12.297 -7.055 1 95.38 296 ILE B C 1
ATOM 5399 O O . ILE B 1 296 ? -7.574 -11.555 -7.434 1 95.38 296 ILE B O 1
ATOM 5403 N N . ALA B 1 297 ? -9.516 -12.672 -7.762 1 94.69 297 ALA B N 1
ATOM 5404 C CA . ALA B 1 297 ? -9.695 -12.117 -9.102 1 94.69 297 ALA B CA 1
ATOM 5405 C C . ALA B 1 297 ? -9.789 -10.594 -9.062 1 94.69 297 ALA B C 1
ATOM 5407 O O . ALA B 1 297 ? -9.148 -9.906 -9.867 1 94.69 297 ALA B O 1
ATOM 5408 N N . ALA B 1 298 ? -10.539 -10.117 -8.148 1 94.38 298 ALA B N 1
ATOM 5409 C CA . ALA B 1 298 ? -10.68 -8.672 -7.988 1 94.38 298 ALA B CA 1
ATOM 5410 C C . ALA B 1 298 ? -9.344 -8.031 -7.617 1 94.38 298 ALA B C 1
ATOM 5412 O O . ALA B 1 298 ? -9.016 -6.949 -8.109 1 94.38 298 ALA B O 1
ATOM 5413 N N . PHE B 1 299 ? -8.656 -8.688 -6.781 1 96.44 299 PHE B N 1
ATOM 5414 C CA . PHE B 1 299 ? -7.359 -8.18 -6.355 1 96.44 299 PHE B CA 1
ATOM 5415 C C . PHE B 1 299 ? -6.387 -8.125 -7.531 1 96.44 299 PHE B C 1
ATOM 5417 O O . PHE B 1 299 ? -5.645 -7.156 -7.688 1 96.44 299 PHE B O 1
ATOM 5424 N N . ILE B 1 300 ? -6.387 -9.133 -8.32 1 97.06 300 ILE B N 1
ATOM 5425 C CA . ILE B 1 300 ? -5.551 -9.18 -9.516 1 97.06 300 ILE B CA 1
ATOM 5426 C C . ILE B 1 300 ? -5.906 -8.016 -10.438 1 97.06 300 ILE B C 1
ATOM 5428 O O . ILE B 1 300 ? -5.02 -7.34 -10.969 1 97.06 300 ILE B O 1
ATOM 5432 N N . ALA B 1 301 ? -7.172 -7.797 -10.617 1 96.06 301 ALA B N 1
ATOM 5433 C CA . ALA B 1 301 ? -7.621 -6.684 -11.453 1 96.06 301 ALA B CA 1
ATOM 5434 C C . ALA B 1 301 ? -7.172 -5.348 -10.867 1 96.06 301 ALA B C 1
ATOM 5436 O O . ALA B 1 301 ? -6.797 -4.434 -11.602 1 96.06 301 ALA B O 1
ATOM 5437 N N . MET B 1 302 ? -7.199 -5.266 -9.562 1 94.88 302 MET B N 1
ATOM 5438 C CA . MET B 1 302 ? -6.754 -4.043 -8.898 1 94.88 302 MET B CA 1
ATOM 5439 C C . MET B 1 302 ? -5.273 -3.795 -9.156 1 94.88 302 MET B C 1
ATOM 5441 O O . MET B 1 302 ? -4.863 -2.658 -9.398 1 94.88 302 MET B O 1
ATOM 5445 N N . ILE B 1 303 ? -4.516 -4.828 -9.07 1 95.88 303 ILE B N 1
ATOM 5446 C CA . ILE B 1 303 ? -3.09 -4.715 -9.359 1 95.88 303 ILE B CA 1
ATOM 5447 C C . ILE B 1 303 ? -2.896 -4.184 -10.781 1 95.88 303 ILE B C 1
ATOM 5449 O O . ILE B 1 303 ? -2.119 -3.25 -11 1 95.88 303 ILE B O 1
ATOM 5453 N N . PHE B 1 304 ? -3.635 -4.742 -11.695 1 96.19 304 PHE B N 1
ATOM 5454 C CA . PHE B 1 304 ? -3.492 -4.375 -13.094 1 96.19 304 PHE B CA 1
ATOM 5455 C C . PHE B 1 304 ? -3.848 -2.908 -13.312 1 96.19 304 PHE B C 1
ATOM 5457 O O . PHE B 1 304 ? -3.07 -2.158 -13.906 1 96.19 304 PHE B O 1
ATOM 5464 N N . TYR B 1 305 ? -4.961 -2.494 -12.852 1 94 305 TYR B N 1
ATOM 5465 C CA . TYR B 1 305 ? -5.422 -1.135 -13.109 1 94 305 TYR B CA 1
ATOM 5466 C C . TYR B 1 305 ? -4.551 -0.117 -12.383 1 94 305 TYR B C 1
ATOM 5468 O O . TYR B 1 305 ? -4.34 0.994 -12.875 1 94 305 TYR B O 1
ATOM 5476 N N . THR B 1 306 ? -4.066 -0.503 -11.211 1 90.69 306 THR B N 1
ATOM 5477 C CA . THR B 1 306 ? -3.127 0.373 -10.516 1 90.69 306 THR B CA 1
ATOM 5478 C C . THR B 1 306 ? -1.867 0.581 -11.352 1 90.69 306 THR B C 1
ATOM 5480 O O . THR B 1 306 ? -1.345 1.695 -11.43 1 90.69 306 THR B O 1
ATOM 5483 N N . GLN B 1 307 ? -1.388 -0.472 -11.992 1 89.81 307 GLN B N 1
ATOM 5484 C CA . GLN B 1 307 ? -0.201 -0.366 -12.836 1 89.81 307 GLN B CA 1
ATOM 5485 C C . GLN B 1 307 ? -0.484 0.466 -14.078 1 89.81 307 GLN B C 1
ATOM 5487 O O . GLN B 1 307 ? 0.361 1.253 -14.516 1 89.81 307 GLN B O 1
ATOM 5492 N N . MET B 1 308 ? -1.637 0.302 -14.633 1 91.56 308 MET B N 1
ATOM 5493 C CA . MET B 1 308 ? -2.037 1.097 -15.789 1 91.56 308 MET B CA 1
ATOM 5494 C C . MET B 1 308 ? -2.078 2.582 -15.445 1 91.56 308 MET B C 1
ATOM 5496 O O . MET B 1 308 ? -1.646 3.42 -16.234 1 91.56 308 MET B O 1
ATOM 5500 N N . GLU B 1 309 ? -2.572 2.854 -14.289 1 86.81 309 GLU B N 1
ATOM 5501 C CA . GLU B 1 309 ? -2.635 4.234 -13.82 1 86.81 309 GLU B CA 1
ATOM 5502 C C . GLU B 1 309 ? -1.237 4.824 -13.656 1 86.81 309 GLU B C 1
ATOM 5504 O O . GLU B 1 309 ? -1.005 5.988 -13.992 1 86.81 309 GLU B O 1
ATOM 5509 N N . THR B 1 310 ? -0.363 4.074 -13.125 1 82.88 310 THR B N 1
ATOM 5510 C CA . THR B 1 310 ? 0.999 4.523 -12.859 1 82.88 310 THR B CA 1
ATOM 5511 C C . THR B 1 310 ? 1.719 4.867 -14.164 1 82.88 310 THR B C 1
ATOM 5513 O O . THR B 1 310 ? 2.508 5.812 -14.203 1 82.88 310 THR B O 1
ATOM 5516 N N . VAL B 1 311 ? 1.476 4.074 -15.172 1 82.19 311 VAL B N 1
ATOM 5517 C CA . VAL B 1 311 ? 2.137 4.301 -16.453 1 82.19 311 VAL B CA 1
ATOM 5518 C C . VAL B 1 311 ? 1.527 5.52 -17.141 1 82.19 311 VAL B C 1
ATOM 5520 O O . VAL B 1 311 ? 2.184 6.176 -17.953 1 82.19 311 VAL B O 1
ATOM 5523 N N . GLY B 1 312 ? 0.281 5.887 -16.812 1 79.75 312 GLY B N 1
ATOM 5524 C CA . GLY B 1 312 ? -0.344 7.098 -17.328 1 79.75 312 GLY B CA 1
ATOM 5525 C C . GLY B 1 312 ? -0.97 6.91 -18.688 1 79.75 312 GLY B C 1
ATOM 5526 O O . GLY B 1 312 ? -1.065 7.863 -19.469 1 79.75 312 GLY B O 1
ATOM 5527 N N . ILE B 1 313 ? -1.339 5.77 -19.016 1 75.06 313 ILE B N 1
ATOM 5528 C CA . ILE B 1 313 ? -1.964 5.484 -20.297 1 75.06 313 ILE B CA 1
ATOM 5529 C C . ILE B 1 313 ? -3.482 5.543 -20.156 1 75.06 313 ILE B C 1
ATOM 5531 O O . ILE B 1 313 ? -4.047 4.977 -19.219 1 75.06 313 ILE B O 1
ATOM 5535 N N . ALA B 1 314 ? -4.129 6.262 -21.141 1 67.81 314 ALA B N 1
ATOM 5536 C CA . ALA B 1 314 ? -5.586 6.348 -21.203 1 67.81 314 ALA B CA 1
ATOM 5537 C C . ALA B 1 314 ? -6.172 6.641 -19.812 1 67.81 314 ALA B C 1
ATOM 5539 O O . ALA B 1 314 ? -7.082 5.945 -19.359 1 67.81 314 ALA B O 1
ATOM 5540 N N . GLU B 1 315 ? -5.844 7.699 -19.297 1 78.69 315 GLU B N 1
ATOM 5541 C CA . GLU B 1 315 ? -6.031 7.988 -17.875 1 78.69 315 GLU B CA 1
ATOM 5542 C C . GLU B 1 315 ? -7.508 7.992 -17.5 1 78.69 315 GLU B C 1
ATOM 5544 O O . GLU B 1 315 ? -7.918 7.316 -16.562 1 78.69 315 GLU B O 1
ATOM 5549 N N . SER B 1 316 ? -8.305 8.539 -18.391 1 83.88 316 SER B N 1
ATOM 5550 C CA . SER B 1 316 ? -9.711 8.656 -18.031 1 83.88 316 SER B CA 1
ATOM 5551 C C . SER B 1 316 ? -10.414 7.305 -18.078 1 83.88 316 SER B C 1
ATOM 5553 O O . SER B 1 316 ? -11.172 6.961 -17.172 1 83.88 316 SER B O 1
ATOM 5555 N N . ALA B 1 317 ? -10.109 6.555 -19.141 1 86.44 317 ALA B N 1
ATOM 5556 C CA . ALA B 1 317 ? -10.742 5.25 -19.297 1 86.44 317 ALA B CA 1
ATOM 5557 C C . ALA B 1 317 ? -10.305 4.289 -18.188 1 86.44 317 ALA B C 1
ATOM 5559 O O . ALA B 1 317 ? -11.109 3.523 -17.672 1 86.44 317 ALA B O 1
ATOM 5560 N N . ILE B 1 318 ? -9.062 4.328 -17.906 1 90.12 318 ILE B N 1
ATOM 5561 C CA . ILE B 1 318 ? -8.5 3.439 -16.891 1 90.12 318 ILE B CA 1
ATOM 5562 C C . ILE B 1 318 ? -9.039 3.811 -15.516 1 90.12 318 ILE B C 1
ATOM 5564 O O . ILE B 1 318 ? -9.367 2.932 -14.711 1 90.12 318 ILE B O 1
ATOM 5568 N N . MET B 1 319 ? -9.195 5.047 -15.312 1 88.19 319 MET B N 1
ATOM 5569 C CA . MET B 1 319 ? -9.742 5.508 -14.039 1 88.19 319 MET B CA 1
ATOM 5570 C C . MET B 1 319 ? -11.188 5.062 -13.875 1 88.19 319 MET B C 1
ATOM 5572 O O . MET B 1 319 ? -11.594 4.637 -12.789 1 88.19 319 MET B O 1
ATOM 5576 N N . THR B 1 320 ? -11.898 5.16 -14.914 1 89.31 320 THR B N 1
ATOM 5577 C CA . THR B 1 320 ? -13.289 4.742 -14.883 1 89.31 320 THR B CA 1
ATOM 5578 C C . THR B 1 320 ? -13.398 3.234 -14.672 1 89.31 320 THR B C 1
ATOM 5580 O O . THR B 1 320 ? -14.227 2.771 -13.891 1 89.31 320 THR B O 1
ATOM 5583 N N . ALA B 1 321 ? -12.562 2.52 -15.375 1 89.62 321 ALA B N 1
ATOM 5584 C CA . ALA B 1 321 ? -12.57 1.065 -15.234 1 89.62 321 ALA B CA 1
ATOM 5585 C C . ALA B 1 321 ? -12.211 0.653 -13.805 1 89.62 321 ALA B C 1
ATOM 5587 O O . ALA B 1 321 ? -12.82 -0.262 -13.25 1 89.62 321 ALA B O 1
ATOM 5588 N N . LYS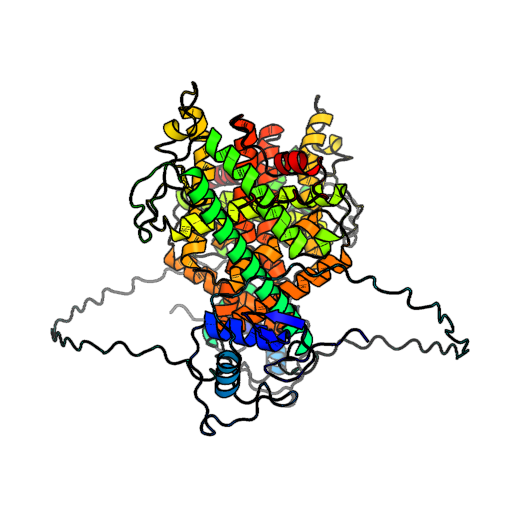 B 1 322 ? -11.25 1.279 -13.281 1 91.06 322 LYS B N 1
ATOM 5589 C CA . LYS B 1 322 ? -10.828 0.991 -11.914 1 91.06 322 LYS B CA 1
ATOM 5590 C C . LYS B 1 322 ? -11.93 1.324 -10.914 1 91.06 322 LYS B C 1
ATOM 5592 O O . LYS B 1 322 ? -12.141 0.589 -9.945 1 91.06 322 LYS B O 1
ATOM 5597 N N . GLU B 1 323 ? -12.578 2.375 -11.172 1 91.31 323 GLU B N 1
ATOM 5598 C CA . GLU B 1 323 ? -13.688 2.779 -10.305 1 91.31 323 GLU B CA 1
ATOM 5599 C C . GLU B 1 323 ? -14.82 1.76 -10.352 1 91.31 323 GLU B C 1
ATOM 5601 O O . GLU B 1 323 ? -15.391 1.412 -9.312 1 91.31 323 GLU B O 1
ATOM 5606 N N . GLU B 1 324 ? -15.078 1.386 -11.523 1 90.56 324 GLU B N 1
ATOM 5607 C CA . GLU B 1 324 ? -16.141 0.403 -11.688 1 90.56 324 GLU B CA 1
ATOM 5608 C C . GLU B 1 324 ? -15.781 -0.921 -11.023 1 90.56 324 GLU B C 1
ATOM 5610 O O . GLU B 1 324 ? -16.625 -1.534 -10.352 1 90.56 324 GLU B O 1
ATOM 5615 N N . LEU B 1 325 ? -14.586 -1.302 -11.219 1 92.69 325 LEU B N 1
ATOM 5616 C CA . LEU B 1 325 ? -14.109 -2.521 -10.57 1 92.69 325 LEU B CA 1
ATOM 5617 C C . LEU B 1 325 ? -14.219 -2.41 -9.055 1 92.69 325 LEU B C 1
ATOM 5619 O O . LEU B 1 325 ? -14.703 -3.332 -8.391 1 92.69 325 LEU B O 1
ATOM 5623 N N . THR B 1 326 ? -13.797 -1.323 -8.539 1 93.94 326 THR B N 1
ATOM 5624 C CA . THR B 1 326 ? -13.781 -1.103 -7.098 1 93.94 326 THR B CA 1
ATOM 5625 C C . THR B 1 326 ? -15.195 -1.09 -6.535 1 93.94 326 THR B C 1
ATOM 5627 O O . THR B 1 326 ? -15.453 -1.662 -5.477 1 93.94 326 THR B O 1
ATOM 5630 N N . ALA B 1 327 ? -16.031 -0.483 -7.273 1 92.25 327 ALA B N 1
ATOM 5631 C CA . ALA B 1 327 ? -17.438 -0.441 -6.855 1 92.25 327 ALA B CA 1
ATOM 5632 C C . ALA B 1 327 ? -18.047 -1.841 -6.828 1 92.25 327 ALA B C 1
ATOM 5634 O O . ALA B 1 327 ? -18.781 -2.188 -5.902 1 92.25 327 ALA B O 1
ATOM 5635 N N . MET B 1 328 ? -17.672 -2.545 -7.773 1 89.94 328 MET B N 1
ATOM 5636 C CA . MET B 1 328 ? -18.188 -3.902 -7.879 1 89.94 328 MET B CA 1
ATOM 5637 C C . MET B 1 328 ? -17.641 -4.789 -6.762 1 89.94 328 MET B C 1
ATOM 5639 O O . MET B 1 328 ? -18.375 -5.574 -6.168 1 89.94 328 MET B O 1
ATOM 5643 N N . MET B 1 329 ? -16.422 -4.672 -6.59 1 92.69 329 MET B N 1
ATOM 5644 C CA . MET B 1 329 ? -15.781 -5.441 -5.527 1 92.69 329 MET B CA 1
ATOM 5645 C C . MET B 1 329 ? -16.406 -5.109 -4.172 1 92.69 329 MET B C 1
ATOM 5647 O O . MET B 1 329 ? -16.688 -6.012 -3.383 1 92.69 329 MET B O 1
ATOM 5651 N N . HIS B 1 330 ? -16.594 -3.895 -3.975 1 93.88 330 HIS B N 1
ATOM 5652 C CA . HIS B 1 330 ? -17.219 -3.432 -2.736 1 93.88 330 HIS B CA 1
ATOM 5653 C C . HIS B 1 330 ? -18.609 -4.016 -2.568 1 93.88 330 HIS B C 1
ATOM 5655 O O . HIS B 1 330 ? -18.953 -4.523 -1.498 1 93.88 330 HIS B O 1
ATOM 5661 N N . ALA B 1 331 ? -19.359 -3.959 -3.588 1 90.38 331 ALA B N 1
ATOM 5662 C CA . ALA B 1 331 ? -20.734 -4.461 -3.551 1 90.38 331 ALA B CA 1
ATOM 5663 C C . ALA B 1 331 ? -20.75 -5.973 -3.326 1 90.38 331 ALA B C 1
ATOM 5665 O O . ALA B 1 331 ? -21.516 -6.469 -2.5 1 90.38 331 ALA B O 1
ATOM 5666 N N . GLU B 1 332 ? -19.891 -6.641 -4.062 1 88.62 332 GLU B N 1
ATOM 5667 C CA . GLU B 1 332 ? -19.844 -8.094 -3.971 1 88.62 332 GLU B CA 1
ATOM 5668 C C . GLU B 1 332 ? -19.469 -8.547 -2.562 1 88.62 332 GLU B C 1
ATOM 5670 O O . GLU B 1 332 ? -20.078 -9.461 -2.014 1 88.62 332 GLU B O 1
ATOM 5675 N N . ILE B 1 333 ? -18.578 -7.934 -1.975 1 92.94 333 ILE B N 1
ATOM 5676 C CA . ILE B 1 333 ? -18.062 -8.336 -0.667 1 92.94 333 ILE B CA 1
ATOM 5677 C C . ILE B 1 333 ? -19.078 -7.969 0.416 1 92.94 333 ILE B C 1
ATOM 5679 O O . ILE B 1 333 ? -19.344 -8.766 1.315 1 92.94 333 ILE B O 1
ATOM 5683 N N . THR B 1 334 ? -19.656 -6.812 0.3 1 92.31 334 THR B N 1
ATOM 5684 C CA . THR B 1 334 ? -20.625 -6.379 1.307 1 92.31 334 THR B CA 1
ATOM 5685 C C . THR B 1 334 ? -21.906 -7.195 1.216 1 92.31 334 THR B C 1
ATOM 5687 O O . THR B 1 334 ? -22.547 -7.457 2.23 1 92.31 334 THR B O 1
ATOM 5690 N N . ASN B 1 335 ? -22.219 -7.574 0 1 88.25 335 ASN B N 1
ATOM 5691 C CA . ASN B 1 335 ? -23.406 -8.406 -0.175 1 88.25 335 ASN B CA 1
ATOM 5692 C C . ASN B 1 335 ? -23.203 -9.797 0.421 1 88.25 335 ASN B C 1
ATOM 5694 O O . ASN B 1 335 ? -24.141 -10.383 0.97 1 88.25 335 ASN B O 1
ATOM 5698 N N . PHE B 1 336 ? -22.047 -10.266 0.327 1 88.75 336 PHE B N 1
ATOM 5699 C CA . PHE B 1 336 ? -21.75 -11.625 0.785 1 88.75 336 PHE B CA 1
ATOM 5700 C C . PHE B 1 336 ? -21.562 -11.648 2.295 1 88.75 336 PHE B C 1
ATOM 5702 O O . PHE B 1 336 ? -22.078 -12.539 2.977 1 88.75 336 PHE B O 1
ATOM 5709 N N . TYR B 1 337 ? -20.922 -10.703 2.891 1 93 337 TYR B N 1
ATOM 5710 C CA . TYR B 1 337 ? -20.5 -10.781 4.289 1 93 337 TYR B CA 1
ATOM 5711 C C . TYR B 1 337 ? -21.344 -9.844 5.152 1 93 337 TYR B C 1
ATOM 5713 O O . TYR B 1 337 ? -21.25 -9.883 6.383 1 93 337 TYR B O 1
ATOM 5721 N N . GLY B 1 338 ? -22.125 -9.016 4.582 1 90.56 338 GLY B N 1
ATOM 5722 C CA . GLY B 1 338 ? -22.797 -7.945 5.305 1 90.56 338 GLY B CA 1
ATOM 5723 C C . GLY B 1 338 ? -22 -6.648 5.309 1 90.56 338 GLY B C 1
ATOM 5724 O O . GLY B 1 338 ? -20.812 -6.645 5.023 1 90.56 338 GLY B O 1
ATOM 5725 N N . PHE B 1 339 ? -22.672 -5.641 5.672 1 89.25 339 PHE B N 1
ATOM 5726 C CA . PHE B 1 339 ? -22.109 -4.301 5.516 1 89.25 339 PHE B CA 1
ATOM 5727 C C . PHE B 1 339 ? -20.891 -4.113 6.422 1 89.25 339 PHE B C 1
ATOM 5729 O O . PHE B 1 339 ? -19.828 -3.699 5.965 1 89.25 339 PHE B O 1
ATOM 5736 N N . ARG B 1 340 ? -21 -4.434 7.684 1 88.88 340 ARG B N 1
ATOM 5737 C CA . ARG B 1 340 ? -19.922 -4.184 8.641 1 88.88 340 ARG B CA 1
ATOM 5738 C C . ARG B 1 340 ? -18.719 -5.086 8.359 1 88.88 340 ARG B C 1
ATOM 5740 O O . ARG B 1 340 ? -17.609 -4.602 8.148 1 88.88 340 ARG B O 1
ATOM 5747 N N . ARG B 1 341 ? -18.984 -6.348 8.328 1 92.12 341 ARG B N 1
ATOM 5748 C CA . ARG B 1 341 ? -17.922 -7.309 8.086 1 92.12 341 ARG B CA 1
ATOM 5749 C C . ARG B 1 341 ? -17.359 -7.168 6.676 1 92.12 341 ARG B C 1
ATOM 5751 O O . ARG B 1 341 ? -16.156 -7.324 6.461 1 92.12 341 ARG B O 1
ATOM 5758 N N . GLY B 1 342 ? -18.312 -6.887 5.777 1 93.75 342 GLY B N 1
ATOM 5759 C CA . GLY B 1 342 ? -17.891 -6.711 4.395 1 93.75 342 GLY B CA 1
ATOM 5760 C C . GLY B 1 342 ? -17.016 -5.496 4.188 1 93.75 342 GLY B C 1
ATOM 5761 O O . GLY B 1 342 ? -16.047 -5.543 3.422 1 93.75 342 GLY B O 1
ATOM 5762 N N . GLY B 1 343 ? -17.375 -4.418 4.871 1 93.56 343 GLY B N 1
ATOM 5763 C CA . GLY B 1 343 ? -16.547 -3.227 4.801 1 93.56 343 GLY B CA 1
ATOM 5764 C C . GLY B 1 343 ? -15.133 -3.451 5.309 1 93.56 343 GLY B C 1
ATOM 5765 O O . GLY B 1 343 ? -14.172 -3.021 4.676 1 93.56 343 GLY B O 1
ATOM 5766 N N . VAL B 1 344 ? -14.984 -4.145 6.379 1 94.56 344 VAL B N 1
ATOM 5767 C CA . VAL B 1 344 ? -13.68 -4.441 6.965 1 94.56 344 VAL B CA 1
ATOM 5768 C C . VAL B 1 344 ? -12.891 -5.352 6.031 1 94.56 344 VAL B C 1
ATOM 5770 O O . VAL B 1 344 ? -11.711 -5.098 5.758 1 94.56 344 VAL B O 1
ATOM 5773 N N . ARG B 1 345 ? -13.586 -6.34 5.594 1 95.81 345 ARG B N 1
ATOM 5774 C CA . ARG B 1 345 ? -12.938 -7.289 4.695 1 95.81 345 ARG B CA 1
ATOM 5775 C C . ARG B 1 345 ? -12.492 -6.609 3.408 1 95.81 345 ARG B C 1
ATOM 5777 O O . ARG B 1 345 ? -11.383 -6.855 2.924 1 95.81 345 ARG B O 1
ATOM 5784 N N . PHE B 1 346 ? -13.375 -5.781 2.883 1 96.62 346 PHE B N 1
ATOM 5785 C CA . PHE B 1 346 ? -13.055 -5.023 1.676 1 96.62 346 PHE B CA 1
ATOM 5786 C C . PHE B 1 346 ? -11.797 -4.188 1.876 1 96.62 346 PHE B C 1
ATOM 5788 O O . PHE B 1 346 ? -10.898 -4.191 1.027 1 96.62 346 PHE B O 1
ATOM 5795 N N . ALA B 1 347 ? -11.68 -3.572 2.961 1 96.12 347 ALA B N 1
ATOM 5796 C CA . ALA B 1 347 ? -10.516 -2.75 3.285 1 96.12 347 ALA B CA 1
ATOM 5797 C C . ALA B 1 347 ? -9.258 -3.605 3.402 1 96.12 347 ALA B C 1
ATOM 5799 O O . ALA B 1 347 ? -8.18 -3.205 2.947 1 96.12 347 ALA B O 1
ATOM 5800 N N . LEU B 1 348 ? -9.367 -4.684 4.051 1 94.69 348 LEU B N 1
ATOM 5801 C CA . LEU B 1 348 ? -8.219 -5.566 4.254 1 94.69 348 LEU B CA 1
ATOM 5802 C C . LEU B 1 348 ? -7.688 -6.078 2.92 1 94.69 348 LEU B C 1
ATOM 5804 O O . LEU B 1 348 ? -6.477 -6.23 2.746 1 94.69 348 LEU B O 1
ATOM 5808 N N . ILE B 1 349 ? -8.586 -6.309 2.023 1 96.19 349 ILE B N 1
ATOM 5809 C CA . ILE B 1 349 ? -8.172 -6.773 0.703 1 96.19 349 ILE B CA 1
ATOM 5810 C C . ILE B 1 349 ? -7.453 -5.648 -0.038 1 96.19 349 ILE B C 1
ATOM 5812 O O . ILE B 1 349 ? -6.41 -5.871 -0.655 1 96.19 349 ILE B O 1
ATOM 5816 N N . VAL B 1 350 ? -7.988 -4.496 0.051 1 95.75 350 VAL B N 1
ATOM 5817 C CA . VAL B 1 350 ? -7.352 -3.354 -0.596 1 95.75 350 VAL B CA 1
ATOM 5818 C C . VAL B 1 350 ? -5.988 -3.094 0.038 1 95.75 350 VAL B C 1
ATOM 5820 O O . VAL B 1 350 ? -5.027 -2.754 -0.657 1 95.75 350 VAL B O 1
ATOM 5823 N N . GLU B 1 351 ? -5.898 -3.305 1.299 1 94.56 351 GLU B N 1
ATOM 5824 C CA . GLU B 1 351 ? -4.664 -3.092 2.045 1 94.56 351 GLU B CA 1
ATOM 5825 C C . GLU B 1 351 ? -3.568 -4.051 1.584 1 94.56 351 GLU B C 1
ATOM 5827 O O . GLU B 1 351 ? -2.381 -3.787 1.779 1 94.56 351 GLU B O 1
ATOM 5832 N N . LEU B 1 352 ? -3.975 -5.109 1.028 1 95.38 352 LEU B N 1
ATOM 5833 C CA . LEU B 1 352 ? -2.988 -6.055 0.519 1 95.38 352 LEU B CA 1
ATOM 5834 C C . LEU B 1 352 ? -2.092 -5.398 -0.525 1 95.38 352 LEU B C 1
ATOM 5836 O O . LEU B 1 352 ? -0.959 -5.832 -0.74 1 95.38 352 LEU B O 1
ATOM 5840 N N . LEU B 1 353 ? -2.635 -4.395 -1.192 1 93.88 353 LEU B N 1
ATOM 5841 C CA . LEU B 1 353 ? -1.826 -3.672 -2.168 1 93.88 353 LEU B CA 1
ATOM 5842 C C . LEU B 1 353 ? -0.593 -3.064 -1.509 1 93.88 353 LEU B C 1
ATOM 5844 O O . LEU B 1 353 ? 0.504 -3.111 -2.07 1 93.88 353 LEU B O 1
ATOM 5848 N N . ALA B 1 354 ? -0.823 -2.543 -0.322 1 91.56 354 ALA B N 1
ATOM 5849 C CA . ALA B 1 354 ? 0.293 -1.945 0.406 1 91.56 354 ALA B CA 1
ATOM 5850 C C . ALA B 1 354 ? 1.301 -3.008 0.836 1 91.56 354 ALA B C 1
ATOM 5852 O O . ALA B 1 354 ? 2.512 -2.795 0.75 1 91.56 354 ALA B O 1
ATOM 5853 N N . ASP B 1 355 ? 0.781 -4.074 1.292 1 92.56 355 ASP B N 1
ATOM 5854 C CA . ASP B 1 355 ? 1.645 -5.184 1.683 1 92.56 355 ASP B CA 1
ATOM 5855 C C . ASP B 1 355 ? 2.455 -5.695 0.493 1 92.56 355 ASP B C 1
ATOM 5857 O O . ASP B 1 355 ? 3.643 -5.992 0.627 1 92.56 355 ASP B O 1
ATOM 5861 N N . LEU B 1 356 ? 1.824 -5.762 -0.559 1 93.88 356 LEU B N 1
ATOM 5862 C CA . LEU B 1 356 ? 2.465 -6.25 -1.775 1 93.88 356 LEU B CA 1
ATOM 5863 C C . LEU B 1 356 ? 3.545 -5.285 -2.248 1 93.88 356 LEU B C 1
ATOM 5865 O O . LEU B 1 356 ? 4.613 -5.711 -2.689 1 93.88 356 LEU B O 1
ATOM 5869 N N . GLU B 1 357 ? 3.264 -4.027 -2.141 1 88.88 357 GLU B N 1
ATOM 5870 C CA . GLU B 1 357 ? 4.258 -3.027 -2.521 1 88.88 357 GLU B CA 1
ATOM 5871 C C . GLU B 1 357 ? 5.492 -3.111 -1.628 1 88.88 357 GLU B C 1
ATOM 5873 O O . GLU B 1 357 ? 6.617 -2.922 -2.096 1 88.88 357 GLU B O 1
ATOM 5878 N N . ALA B 1 358 ? 5.246 -3.352 -0.414 1 86.5 358 ALA B N 1
ATOM 5879 C CA . ALA B 1 358 ? 6.367 -3.514 0.511 1 86.5 358 ALA B CA 1
ATOM 5880 C C . ALA B 1 358 ? 7.23 -4.711 0.122 1 86.5 358 ALA B C 1
ATOM 5882 O O . ALA B 1 358 ? 8.461 -4.648 0.206 1 86.5 358 ALA B O 1
ATOM 5883 N N . VAL B 1 359 ? 6.621 -5.758 -0.328 1 90.75 359 VAL B N 1
ATOM 5884 C CA . VAL B 1 359 ? 7.336 -6.953 -0.757 1 90.75 359 VAL B CA 1
ATOM 5885 C C . VAL B 1 359 ? 8.141 -6.648 -2.02 1 90.75 359 VAL B C 1
ATOM 5887 O O . VAL B 1 359 ? 9.336 -6.953 -2.092 1 90.75 359 VAL B O 1
ATOM 5890 N N . VAL B 1 360 ? 7.543 -6.07 -2.979 1 87.31 360 VAL B N 1
ATOM 5891 C CA . VAL B 1 360 ? 8.164 -5.82 -4.277 1 87.31 360 VAL B CA 1
ATOM 5892 C C . VAL B 1 360 ? 9.336 -4.863 -4.113 1 87.31 360 VAL B C 1
ATOM 5894 O O . VAL B 1 360 ? 10.352 -4.984 -4.809 1 87.31 360 VAL B O 1
ATOM 5897 N N . SER B 1 361 ? 9.188 -3.965 -3.17 1 81.38 361 SER B N 1
ATOM 5898 C CA . SER B 1 361 ? 10.273 -3.025 -2.912 1 81.38 361 SER B CA 1
ATOM 5899 C C . SER B 1 361 ? 11.516 -3.744 -2.389 1 81.38 361 SER B C 1
ATOM 5901 O O . SER B 1 361 ? 12.633 -3.439 -2.799 1 81.38 361 SER B O 1
ATOM 5903 N N . VAL B 1 362 ? 11.312 -4.691 -1.566 1 82.19 362 VAL B N 1
ATOM 5904 C CA . VAL B 1 362 ? 12.438 -5.422 -0.986 1 82.19 362 VAL B CA 1
ATOM 5905 C C . VAL B 1 362 ? 13.016 -6.387 -2.02 1 82.19 362 VAL B C 1
ATOM 5907 O O . VAL B 1 362 ? 14.227 -6.625 -2.047 1 82.19 362 VAL B O 1
ATOM 5910 N N . VAL B 1 363 ? 12.188 -6.941 -2.842 1 81.94 363 VAL B N 1
ATOM 5911 C CA . VAL B 1 363 ? 12.648 -7.824 -3.906 1 81.94 363 VAL B CA 1
ATOM 5912 C C . VAL B 1 363 ? 13.594 -7.066 -4.84 1 81.94 363 VAL B C 1
ATOM 5914 O O . VAL B 1 363 ? 14.656 -7.578 -5.207 1 81.94 363 VAL B O 1
ATOM 5917 N N . ALA B 1 364 ? 13.203 -5.902 -5.195 1 72.12 364 ALA B N 1
ATOM 5918 C CA . ALA B 1 364 ? 14.023 -5.082 -6.082 1 72.12 364 ALA B CA 1
ATOM 5919 C C . ALA B 1 364 ? 15.383 -4.789 -5.453 1 72.12 364 ALA B C 1
ATOM 5921 O O . ALA B 1 364 ? 16.422 -4.855 -6.125 1 72.12 364 ALA B O 1
ATOM 5922 N N . ASP B 1 365 ? 15.43 -4.602 -4.195 1 68.31 365 ASP B N 1
ATOM 5923 C CA . ASP B 1 365 ? 16.672 -4.328 -3.473 1 68.31 365 ASP B CA 1
ATOM 5924 C C . ASP B 1 365 ? 17.547 -5.574 -3.4 1 68.31 365 ASP B C 1
ATOM 5926 O O . ASP B 1 365 ? 18.766 -5.484 -3.555 1 68.31 365 ASP B O 1
ATOM 5930 N N . SER B 1 366 ? 16.891 -6.605 -3.148 1 63.84 366 SER B N 1
ATOM 5931 C CA . SER B 1 366 ? 17.609 -7.855 -2.973 1 63.84 366 SER B CA 1
ATOM 5932 C C . SER B 1 366 ? 18.234 -8.32 -4.285 1 63.84 366 SER B C 1
ATOM 5934 O O . SER B 1 366 ? 19.344 -8.867 -4.293 1 63.84 366 SER B O 1
ATOM 5936 N N . ILE B 1 367 ? 17.547 -8.109 -5.316 1 62.25 367 ILE B N 1
ATOM 5937 C CA . ILE B 1 367 ? 18.047 -8.484 -6.629 1 62.25 367 ILE B CA 1
ATOM 5938 C C . ILE B 1 367 ? 19.281 -7.645 -6.965 1 62.25 367 ILE B C 1
ATOM 5940 O O . ILE B 1 367 ? 20.281 -8.172 -7.453 1 62.25 367 ILE B O 1
ATOM 5944 N N . THR B 1 368 ? 19.234 -6.469 -6.645 1 58.84 368 THR B N 1
ATOM 5945 C CA . THR B 1 368 ? 20.328 -5.566 -6.93 1 58.84 368 THR B CA 1
ATOM 5946 C C . THR B 1 368 ? 21.547 -5.91 -6.082 1 58.84 368 THR B C 1
ATOM 5948 O O . THR B 1 368 ? 22.688 -5.906 -6.574 1 58.84 368 THR B O 1
ATOM 5951 N N . MET B 1 369 ? 21.328 -6.305 -4.887 1 55.94 369 MET B N 1
ATOM 5952 C CA . MET B 1 369 ? 22.438 -6.516 -3.959 1 55.94 369 MET B CA 1
ATOM 5953 C C . MET B 1 369 ? 23.062 -7.891 -4.164 1 55.94 369 MET B C 1
ATOM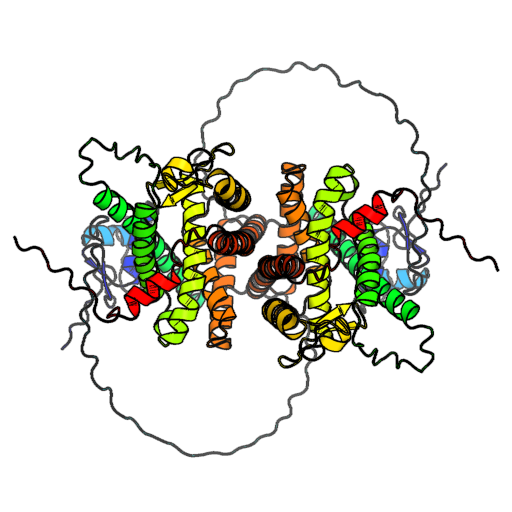 5955 O O . MET B 1 369 ? 24.266 -8.062 -3.984 1 55.94 369 MET B O 1
ATOM 5959 N N . SER B 1 370 ? 22.188 -8.859 -4.223 1 52.06 370 SER B N 1
ATOM 5960 C CA . SER B 1 370 ? 22.703 -10.219 -4.25 1 52.06 370 SER B CA 1
ATOM 5961 C C . SER B 1 370 ? 23.234 -10.586 -5.637 1 52.06 370 SER B C 1
ATOM 5963 O O . SER B 1 370 ? 23.875 -11.625 -5.809 1 52.06 370 SER B O 1
ATOM 5965 N N . ASN B 1 371 ? 23.328 -9.531 -6.48 1 49.5 371 ASN B N 1
ATOM 5966 C CA . ASN B 1 371 ? 23.625 -9.961 -7.84 1 49.5 371 ASN B CA 1
ATOM 5967 C C . ASN B 1 371 ? 22.844 -11.211 -8.227 1 49.5 371 ASN B C 1
ATOM 5969 O O . ASN B 1 371 ? 23.297 -12.008 -9.047 1 49.5 371 ASN B O 1
ATOM 5973 N N . CYS B 1 372 ? 22.031 -11.641 -7.332 1 47.78 372 CYS B N 1
ATOM 5974 C CA . CYS B 1 372 ? 21.234 -12.836 -7.551 1 47.78 372 CYS B CA 1
ATOM 5975 C C . CYS B 1 372 ? 20.078 -12.555 -8.5 1 47.78 372 CYS B C 1
ATOM 5977 O O . CYS B 1 372 ? 19.031 -12.047 -8.078 1 47.78 372 CYS B O 1
ATOM 5979 N N . LEU B 1 373 ? 20.469 -11.984 -9.555 1 44.81 373 LEU B N 1
ATOM 5980 C CA . LEU B 1 373 ? 19.609 -11.445 -10.602 1 44.81 373 LEU B CA 1
ATOM 5981 C C . LEU B 1 373 ? 18.5 -12.438 -10.969 1 44.81 373 LEU B C 1
ATOM 5983 O O . LEU B 1 373 ? 18.781 -13.492 -11.547 1 44.81 373 LEU B O 1
ATOM 5987 N N . VAL B 1 374 ? 17.703 -12.82 -10.117 1 44.62 374 VAL B N 1
ATOM 5988 C CA . VAL B 1 374 ? 16.609 -13.492 -10.812 1 44.62 374 VAL B CA 1
ATOM 5989 C C . VAL B 1 374 ? 16.062 -12.586 -11.906 1 44.62 374 VAL B C 1
ATOM 5991 O O . VAL B 1 374 ? 15.953 -11.375 -11.719 1 44.62 374 VAL B O 1
ATOM 5994 N N . ARG B 1 375 ? 16.297 -12.992 -13.117 1 45.94 375 ARG B N 1
ATOM 5995 C CA . ARG B 1 375 ? 15.797 -12.281 -14.281 1 45.94 375 ARG B CA 1
ATOM 5996 C C . ARG B 1 375 ? 14.406 -11.711 -14.023 1 45.94 375 ARG B C 1
ATOM 5998 O O . ARG B 1 375 ? 13.547 -12.391 -13.461 1 45.94 375 ARG B O 1
ATOM 6005 N N . SER B 1 376 ? 14.398 -10.383 -13.953 1 51.91 376 SER B N 1
ATOM 6006 C CA . SER B 1 376 ? 13.102 -9.719 -13.836 1 51.91 376 SER B CA 1
ATOM 6007 C C . SER B 1 376 ? 12.102 -10.266 -14.852 1 51.91 376 SER B C 1
ATOM 6009 O O . SER B 1 376 ? 12.484 -10.656 -15.953 1 51.91 376 SER B O 1
ATOM 6011 N N . PRO B 1 377 ? 10.938 -10.555 -14.406 1 47 377 PRO B N 1
ATOM 6012 C CA . PRO B 1 377 ? 9.922 -10.984 -15.367 1 47 377 PRO B CA 1
ATOM 6013 C C . PRO B 1 377 ? 9.914 -10.133 -16.641 1 47 377 PRO B C 1
ATOM 6015 O O . PRO B 1 377 ? 9.586 -10.625 -17.719 1 47 377 PRO B O 1
ATOM 6018 N N . GLN B 1 378 ? 10.359 -8.898 -16.438 1 48.47 378 GLN B N 1
ATOM 6019 C CA . GLN B 1 378 ? 10.398 -8.008 -17.594 1 48.47 378 GLN B CA 1
ATOM 6020 C C . GLN B 1 378 ? 11.406 -8.492 -18.641 1 48.47 378 GLN B C 1
ATOM 6022 O O . GLN B 1 378 ? 11.133 -8.445 -19.844 1 48.47 378 GLN B O 1
ATOM 6027 N N . ASP B 1 379 ? 12.477 -8.867 -18.141 1 49.28 379 ASP B N 1
ATOM 6028 C CA . ASP B 1 379 ? 13.531 -9.305 -19.047 1 49.28 379 ASP B CA 1
ATOM 6029 C C . ASP B 1 379 ? 13.125 -10.578 -19.781 1 49.28 379 ASP B C 1
ATOM 6031 O O . ASP B 1 379 ? 13.445 -10.75 -20.953 1 49.28 379 ASP B O 1
ATOM 6035 N N . THR B 1 380 ? 12.414 -11.305 -19.141 1 45.47 380 THR B N 1
ATOM 6036 C CA . THR B 1 380 ? 11.984 -12.562 -19.75 1 45.47 380 THR B CA 1
ATOM 6037 C C . THR B 1 380 ? 10.875 -12.328 -20.766 1 45.47 380 THR B C 1
ATOM 6039 O O . THR B 1 380 ? 10.805 -13.008 -21.781 1 45.47 380 THR B O 1
ATOM 6042 N N . TYR B 1 381 ? 10.078 -11.43 -20.391 1 46.81 381 TYR B N 1
ATOM 6043 C CA . TYR B 1 381 ? 9.008 -11.102 -21.328 1 46.81 381 TYR B CA 1
ATOM 6044 C C . TYR B 1 381 ? 9.57 -10.539 -22.625 1 46.81 381 TYR B C 1
ATOM 6046 O O . TYR B 1 381 ? 9.094 -10.859 -23.719 1 46.81 381 TYR B O 1
ATOM 6054 N N . MET B 1 382 ? 10.523 -9.664 -22.438 1 45.91 382 MET B N 1
ATOM 6055 C CA . MET B 1 382 ? 11.133 -9.07 -23.625 1 45.91 382 MET B CA 1
ATOM 6056 C C . MET B 1 382 ? 11.82 -10.133 -24.484 1 45.91 382 MET B C 1
ATOM 6058 O O . MET B 1 382 ? 11.852 -10.023 -25.703 1 45.91 382 MET B O 1
ATOM 6062 N N . LEU B 1 383 ? 12.438 -10.922 -23.812 1 40.72 383 LEU B N 1
ATOM 6063 C CA . LEU B 1 383 ? 13.125 -11.945 -24.578 1 40.72 383 LEU B CA 1
ATOM 6064 C C . LEU B 1 383 ? 12.133 -12.773 -25.391 1 40.72 383 LEU B C 1
ATOM 6066 O O . LEU B 1 383 ? 12.43 -13.195 -26.516 1 40.72 383 LEU B O 1
ATOM 6070 N N . GLN B 1 384 ? 11.117 -13.07 -24.719 1 39.75 384 GLN B N 1
ATOM 6071 C CA . GLN B 1 384 ? 10.172 -13.914 -25.438 1 39.75 384 GLN B CA 1
ATOM 6072 C C . GLN B 1 384 ? 9.414 -13.109 -26.484 1 39.75 384 GLN B C 1
ATOM 6074 O O . GLN B 1 384 ? 9.125 -13.625 -27.578 1 39.75 384 GLN B O 1
ATOM 6079 N N . ASN B 1 385 ? 8.977 -11.898 -26.016 1 39.53 385 ASN B N 1
ATOM 6080 C CA . ASN B 1 385 ? 8.125 -11.172 -26.953 1 39.53 385 ASN B CA 1
ATOM 6081 C C . ASN B 1 385 ? 8.945 -10.328 -27.922 1 39.53 385 ASN B C 1
ATOM 6083 O O . ASN B 1 385 ? 8.383 -9.617 -28.75 1 39.53 385 ASN B O 1
ATOM 6087 N N . ASP B 1 386 ? 10.031 -9.82 -27.641 1 36.47 386 ASP B N 1
ATOM 6088 C CA . ASP B 1 386 ? 10.719 -9.312 -28.828 1 36.47 386 ASP B CA 1
ATOM 6089 C C . ASP B 1 386 ? 10.688 -10.336 -29.969 1 36.47 386 ASP B C 1
ATOM 6091 O O . ASP B 1 386 ? 10.961 -10 -31.109 1 36.47 386 ASP B O 1
ATOM 6095 N N . SER B 1 387 ? 10.953 -11.664 -29.734 1 31.52 387 SER B N 1
ATOM 6096 C CA . SER B 1 387 ? 10.539 -12.508 -30.844 1 31.52 387 SER B CA 1
ATOM 6097 C C . SER B 1 387 ? 9.039 -12.422 -31.078 1 31.52 387 SER B C 1
ATOM 6099 O O . SER B 1 387 ? 8.305 -11.906 -30.25 1 31.52 387 SER B O 1
ATOM 6101 N N . ASP B 1 388 ? 8.281 -13.594 -31.875 1 28.88 388 ASP B N 1
ATOM 6102 C CA . ASP B 1 388 ? 6.93 -13.82 -32.375 1 28.88 388 ASP B CA 1
ATOM 6103 C C . ASP B 1 388 ? 5.926 -13.867 -31.219 1 28.88 388 ASP B C 1
ATOM 6105 O O . ASP B 1 388 ? 5.41 -14.93 -30.875 1 28.88 388 ASP B O 1
ATOM 6109 N N . LEU B 1 389 ? 6.051 -13.492 -30.141 1 31.98 389 LEU B N 1
ATOM 6110 C CA . LEU B 1 389 ? 4.836 -13.648 -29.344 1 31.98 389 LEU B CA 1
ATOM 6111 C C . LEU B 1 389 ? 3.604 -13.281 -30.172 1 31.98 389 LEU B C 1
ATOM 6113 O O . LEU B 1 389 ? 2.488 -13.25 -29.656 1 31.98 389 LEU B O 1
ATOM 6117 N N . ILE B 1 390 ? 3.82 -12.758 -31.281 1 30.03 390 ILE B N 1
ATOM 6118 C CA . ILE B 1 390 ? 2.766 -12.781 -32.281 1 30.03 390 ILE B CA 1
ATOM 6119 C C . ILE B 1 390 ? 2.41 -14.227 -32.625 1 30.03 390 ILE B C 1
ATOM 6121 O O . ILE B 1 390 ? 1.242 -14.555 -32.875 1 30.03 390 ILE B O 1
ATOM 6125 N N . ASN B 1 391 ? 3.438 -15.141 -33.156 1 26.12 391 ASN B N 1
ATOM 6126 C CA . ASN B 1 391 ? 3.07 -16.453 -33.688 1 26.12 391 ASN B CA 1
ATOM 6127 C C . ASN B 1 391 ? 2.975 -17.484 -32.562 1 26.12 391 ASN B C 1
ATOM 6129 O O . ASN B 1 391 ? 3.961 -17.766 -31.875 1 26.12 391 ASN B O 1
ATOM 6133 N N . PRO B 1 392 ? 1.887 -17.75 -31.953 1 28.2 392 PRO B N 1
ATOM 6134 C CA . PRO B 1 392 ? 1.65 -18.891 -31.062 1 28.2 392 PRO B CA 1
ATOM 6135 C C . PRO B 1 392 ? 2.484 -20.109 -31.438 1 28.2 392 PRO B C 1
ATOM 6137 O O . PRO B 1 392 ? 2.623 -20.422 -32.625 1 28.2 392 PRO B O 1
ATOM 6140 N N . ILE B 1 393 ? 3.605 -20.406 -30.922 1 28.69 393 ILE B N 1
ATOM 6141 C CA . ILE B 1 393 ? 4.273 -21.672 -31.219 1 28.69 393 ILE B CA 1
ATOM 6142 C C . ILE B 1 393 ? 3.23 -22.75 -31.531 1 28.69 393 ILE B C 1
ATOM 6144 O O . ILE B 1 393 ? 2.352 -23.016 -30.719 1 28.69 393 ILE B O 1
ATOM 6148 N N . PRO B 1 394 ? 3.193 -23.156 -32.781 1 25.89 394 PRO B N 1
ATOM 6149 C CA . PRO B 1 394 ? 2.326 -24.281 -33.156 1 25.89 394 PRO B CA 1
ATOM 6150 C C . PRO B 1 394 ? 2.617 -25.547 -32.344 1 25.89 394 PRO B C 1
ATOM 6152 O O . PRO B 1 394 ? 3.768 -25.984 -32.281 1 25.89 394 PRO B O 1
ATOM 6155 N N . ILE B 1 395 ? 2.082 -25.734 -31.234 1 28.17 395 ILE B N 1
ATOM 6156 C CA . ILE B 1 395 ? 2.137 -27.078 -30.672 1 28.17 395 ILE B CA 1
ATOM 6157 C C . ILE B 1 395 ? 1.949 -28.109 -31.766 1 28.17 395 ILE B C 1
ATOM 6159 O O . ILE B 1 395 ? 0.88 -28.188 -32.375 1 28.17 395 ILE B O 1
ATOM 6163 N N . THR B 1 396 ? 3.004 -28.391 -32.531 1 24.83 396 THR B N 1
ATOM 6164 C CA . THR B 1 396 ? 2.963 -29.547 -33.406 1 24.83 396 THR B CA 1
ATOM 6165 C C . THR B 1 396 ? 2.529 -30.797 -32.656 1 24.83 396 THR B C 1
ATOM 6167 O O . THR B 1 396 ? 3.119 -31.141 -31.625 1 24.83 396 THR B O 1
ATOM 6170 N N . PRO B 1 397 ? 1.39 -31.312 -32.969 1 25.05 397 PRO B N 1
ATOM 6171 C CA . PRO B 1 397 ? 0.907 -32.625 -32.531 1 25.05 397 PRO B CA 1
ATOM 6172 C C . PRO B 1 397 ? 1.918 -33.719 -32.75 1 25.05 397 PRO B C 1
ATOM 6174 O O . PRO B 1 397 ? 2.543 -33.781 -33.812 1 25.05 397 PRO B O 1
ATOM 6177 N N . THR B 1 398 ? 2.67 -34.156 -31.828 1 22.98 398 THR B N 1
ATOM 6178 C CA . THR B 1 398 ? 3.393 -35.375 -32.094 1 22.98 398 THR B CA 1
ATOM 6179 C C . THR B 1 398 ? 2.512 -36.375 -32.875 1 22.98 398 THR B C 1
ATOM 6181 O O . THR B 1 398 ? 1.359 -36.594 -32.5 1 22.98 398 THR B O 1
ATOM 6184 N N . PRO B 1 399 ? 2.887 -36.594 -34.031 1 23.48 399 PRO B N 1
ATOM 6185 C CA . PRO B 1 399 ? 2.156 -37.656 -34.719 1 23.48 399 PRO B CA 1
ATOM 6186 C C . PRO B 1 399 ? 1.931 -38.875 -33.844 1 23.48 399 PRO B C 1
ATOM 6188 O O . PRO B 1 399 ? 2.75 -39.188 -32.969 1 23.48 399 PRO B O 1
ATOM 6191 N N . LEU B 1 400 ? 0.75 -39.562 -34.062 1 22.72 400 LEU B N 1
ATOM 6192 C CA . LEU B 1 400 ? 0.725 -41 -33.844 1 22.72 400 LEU B CA 1
ATOM 6193 C C . LEU B 1 400 ? 1.701 -41.688 -34.812 1 22.72 400 LEU B C 1
ATOM 6195 O O . LEU B 1 400 ? 1.757 -41.375 -36 1 22.72 400 LEU B O 1
#

Secondary structure (DSSP, 8-state):
----PBPTTT-SB--EEETTEEE-HHHHHHHHHHHHTT-----TTTT-----TTTTTT-HHHHHHHHHHTT--GGG-------------------------------------------------HHHHHHHHHHHHHHHHHHHHHHHHHHHHHHHHTTTS-S---TT----EEPPHHHHHHHHHHHHHHHHHHHHHH-HHHHTS-HHHHHHHHHHHHHHHHHHHHHHHHHHH---TT---EEEETTEEE-STTHHHHH-S-TTHHHHHHHHHHHHHHHHHHHHHHHHHT--HHHHHHHHHHHHHHHHHHHTSSHHHHHHHHHHHHHHHHHHHHHHH-HHHHHHHHHHHHHHHHHHHHHHHHHHHHHHHH------HHHHHHHHHSS-TTS---------/----PBPTTT-SB--EEETTEEE-HHHHHHHHHHHHTT-----TTTT----STTTTTT-HHHHHHHHHHTT--TT--------------------------------------------------HHHHHHHHHHHHHHHHHHHHHHHHHHHHHHHHTTTS-S---TT----EEPPHHHHHHHHHHHHHHHHHHHHHH-HHHHTS-HHHHHHHHHHHHHHHHHHHHHHHHHHH---TT---EEEETTEEE-STTHHHHH-S-TTHHHHHHHHHHHHHHHHHHHHHHHHHT--HHHHHHHHHHHHHHHHHHHTSSHHHHHHHHHHHHHHHHHHHHHHH-HHHHHHHHHHHHHHHHHHHHHHHHHHHHHHHH------HHHHHHHHHSS-SSS---------

InterPro domains:
  IPR000536 Nuclear hormone receptor, ligand-binding domain [PF00104] (192-361)
  IPR001628 Zinc finger, nuclear hormone receptor-type [PF00105] (6-74)
  IPR001628 Zinc finger, nuclear hormone receptor-type [PR00047] (7-23)
  IPR001628 Zinc finger, nuclear hormone receptor-type [PR00047] (23-38)
  IPR001628 Zinc finger, nuclear hormone receptor-type [PR00047] (56-64)
  IPR001628 Zinc finger, nuclear hormone receptor-type [PR00047] (64-72)
  IPR001628 Zinc finger, nuclear hormone receptor-type [PS51030] (4-79)
  IPR001628 Zinc finger, nuclear hormone receptor-type [SM00399] (4-75)
  IPR013088 Zinc finger, NHR/GATA-type [G3DSA:3.30.50.10] (1-94)
  IPR035500 Nuclear hormone receptor-like domain superfamily [SSF48508] (197-372)

Foldseek 3Di:
DPDQDAAQQARHGFPQDAQRGGHRPVLSVLQVVCVVVVDAFDDPVRLPDRCYPVCVPVGSNNSNVSCVVRPRDPPPGPPDDDDPPPPDDPDDPPCPDDDDDDDDPPPDDDDDPPPDPPDDVPPPPPPLLVVLLVLLVVLLVLVVVLQVVLVVVVCVVCVVVPDDCPPVPLAAEAAALVVLLVSLLVSLVSQVVSCCPRPPVLVPDDPVVNLQLSQQLSLLVQLLVQLQVCLVPVVDLPDQWTRNTVRYTHGLVCQCRHHPDDPCSVVLSVLCVVLSVLSSVLSNLCNVLVDDSSLVSLLSVLSRLVSVCVSPPPNVVSVVVNVSSLVSQLCVQCVVPNPPVSVVSSVSSVCSVVSSVSNSVSVVVSCVPVVSPSPRSSNSCCVVVVPCPVDDPPPPPPDD/DPDQDAAQQARHGFDQDAQRGGHHPVLSVLQVVCVVVVDAFDDPVRLPDRCYPVCVPVGSNNSNVSCVVRPRDPPPGPGDDDDPPPPDDPDDPDDDDDDDDDPPPPPDDDDDPPPDPPDDVPPPPPPLLVVLLVLLVVLLVLVVVLQVVLVVVVCVVCVVVPDDCPPVCLAAEAAAQVVLLVSLLVSLVSQVVSCCPRPPVLVPDDPVVNLQLSLQLSLLVQLLVQLQVCLVPVVDLPDQWTRNTVRYTHGLVCQCRHHPDDPCSVVLSVLCVVLSVLSSVLSNLCNVLVDDSSLVSLLSVLSRLVSVCVSPPPNVVSVVVNVSSLVSQLCVQCVVPNPPVSVVSSVSSVCSVVSSVSNSVSVVVSCVPVVSPSPRSSNSCCVVVVPCPVDDPPPPDPDD

Organism: Panagrellus redivivus (NCBI:txid6233)

Solvent-accessible surface area (backbone atoms only — not comparable to full-atom values): 45368 Å² total; per-residue (Å²): 130,87,78,78,48,50,8,74,57,32,60,39,70,31,70,41,65,43,23,65,24,47,22,17,65,65,56,44,48,51,50,51,50,38,59,74,60,63,59,80,61,77,48,90,72,78,60,67,60,71,37,36,71,91,33,47,80,73,40,65,25,32,36,48,51,42,38,48,70,67,49,38,39,91,85,39,68,66,76,72,81,77,74,84,73,81,79,75,83,81,79,75,87,65,78,74,82,81,88,80,85,86,81,82,72,82,76,79,77,86,75,72,86,63,81,72,69,86,68,66,87,73,67,66,60,70,64,65,51,46,54,49,51,48,48,32,49,51,40,26,51,51,50,51,50,51,54,50,51,39,50,49,52,41,46,65,75,42,51,82,62,70,69,84,66,48,81,89,57,73,66,64,38,81,42,36,52,71,58,49,53,52,50,48,48,55,46,40,54,52,50,50,49,51,42,53,71,70,31,66,74,55,53,70,43,54,73,70,55,37,54,66,41,45,27,64,39,47,51,51,50,49,52,51,49,20,23,51,46,16,22,72,73,44,64,52,88,84,55,68,57,40,28,70,46,72,54,24,24,47,32,74,92,51,40,54,64,28,69,47,94,54,94,56,51,71,60,47,48,62,61,42,46,66,46,53,52,42,45,49,52,51,8,52,52,48,43,74,61,58,70,50,60,54,54,49,22,46,50,52,51,48,51,47,44,52,42,40,56,72,74,58,56,62,54,68,62,47,50,49,51,44,42,51,50,39,28,46,50,42,49,54,38,22,69,72,57,33,64,58,58,10,36,32,50,48,49,55,57,46,39,44,52,26,54,48,48,56,40,53,54,43,49,56,50,41,31,66,69,56,67,50,61,66,74,48,46,40,59,46,42,47,60,51,48,73,43,66,67,78,58,70,76,74,77,70,71,74,75,132,130,87,79,78,49,50,8,74,57,32,59,39,70,32,68,44,60,44,22,63,26,47,22,17,67,64,56,44,47,52,47,52,50,37,57,74,61,62,58,80,60,78,47,89,72,77,59,68,61,71,37,37,70,88,34,47,80,73,40,65,24,31,38,48,51,43,38,49,71,68,47,38,38,91,86,37,65,64,70,71,80,78,75,85,73,84,79,74,84,81,80,73,89,69,85,70,85,81,85,88,76,85,71,82,69,81,76,80,79,86,74,72,87,64,82,72,70,89,70,67,88,72,67,67,61,71,63,66,51,47,54,49,52,46,48,31,48,50,40,26,51,50,50,51,50,50,55,50,51,39,50,51,51,41,48,64,74,45,50,81,61,72,72,86,66,49,82,89,57,73,67,65,39,80,41,36,51,71,59,50,52,53,51,49,48,57,46,40,53,53,50,49,49,49,43,51,73,71,32,66,75,53,53,69,41,54,73,70,56,36,54,64,41,44,26,61,40,47,52,51,49,50,52,51,48,21,23,52,47,15,24,71,75,45,65,53,89,84,55,68,58,40,28,70,45,70,55,24,25,48,32,74,92,51,40,54,64,28,68,48,93,55,95,56,51,72,60,46,48,62,60,42,46,64,45,53,51,42,45,47,52,52,8,51,51,46,42,75,61,58,72,49,60,54,56,51,24,47,48,52,50,49,51,46,44,52,42,40,55,72,73,57,54,62,54,68,63,48,50,50,52,45,43,51,49,39,28,46,51,42,50,55,39,22,69,72,58,34,63,60,59,10,36,30,50,48,49,54,59,47,38,45,52,25,52,48,48,56,41,51,54,41,49,56,50,38,30,66,70,58,66,50,60,65,76,49,50,40,57,45,43,46,62,51,47,72,48,58,67,78,57,71,76,74,77,70,72,74,76,133

Radius of gyration: 31.58 Å; Cα contacts (8 Å, |Δi|>4): 852; chains: 2; bounding box: 75×86×95 Å

Sequence (800 aa):
MSSTATCDVCGLIASGHHFGAVTCKACAAFFRRSLAEDKRYKCRNGGTCDVGMSKRNRCRACRMKRCLSIGMRREDNASSPASSADEMPITALASAPSSSSSASTHFMQQSTPTPMPSCSASTLPSIMSTTLTMFLNKLDGAFTSFCNSQRSLYKLENSMASGVMNPDEEPFFLIHKALHNKMEVANSSLIATLLLEQFTEFRDLDSDHRRMVYGPFASRFLNMHRCYLTSKHFPRDDDTRIALHYGYYCSLPDSAGFFGDVHNLEEIKAYLVPLHKKWRALSMKMKRLDLRGIEIAAFIAMIFYTQMETVGIAESAIMTAKEELTAMMHAEITNFYGFRRGGVRFALIVELLADLEAVVSVVADSITMSNCLVRSPQDTYMLQNDSDLINPIPITPTPLMSSTATCDVCGLIASGHHFGAVTCKACAAFFRRSLAEDKRYKCRNGGTCDVGMSKRNRCRACRMKRCLSIGMRREDNASSPASSADEMPITALASAPSSSSSASTHFMQQSTPTPMPSCSASTLPSIMSTTLTMFLNKLDGAFTSFCNSQRSLYKLENSMASGVMNPDEEPFFLIHKALHNKMEVANSSLIATLLLEQFTEFRDLDSDHRRMVYGPFASRFLNMHRCYLTSKHFPRDDDTRIALHYGYYCSLPDSAGFFGDVHNLEEIKAYLVPLHKKWRALSMKMKRLDLRGIEIAAFIAMIFYTQMETVGIAESAIMTAKEELTAMMHAEITNFYGFRRGGVRFALIVELLADLEAVVSVVADSITMSNCLVRSPQDTYMLQNDSDLINPIPITPTPL

pLDDT: mean 72.77, std 25.2, range [16.05, 97.31]